Protein AF-0000000067425366 (afdb_homodimer)

InterPro domains:
  IPR015590 Aldehyde dehydrogenase domain [PF00171] (36-498)
  IPR016160 Aldehyde dehydrogenase, cysteine active site [PS00070] (297-308)
  IPR016161 Aldehyde/histidinol dehydrogenase [SSF53720] (34-504)
  IPR016162 Aldehyde dehydrogenase, N-terminal [G3DSA:3.40.605.10] (35-496)
  IPR016163 Aldehyde dehydrogenase, C-terminal [G3DSA:3.40.309.10] (273-471)
  IPR029510 Aldehyde dehydrogenase, glutamic acid active site [PS00687] (269-276)

Organism: Laccaria bicolor (strain S238N-H82 / ATCC MYA-4686) (NCBI:txid486041)

Sequence (1120 aa):
ADPHWESKVLERPHLESHLDDDSILPPLNLPGCRYITSFDPASGLHLDTYLADGEDDIARKIDRATAASMTWKKTTFRQRRRVIRSLMKWLVDNQEVVARVACRDTGKTLIDAALGEILTICSKMEWLLDHGEKALQPETRSTNFMMFYKKSQVHYDPLGVVAAIVSWNYPLHNAWSPILASIFAGNGVVLKCSEQVIWSTGWFVGAIEECLRACGHDPDLVQVVCCYPEQADALTRSPHIKHITFIGSETVGRKIALAATDHLTPVTLELGGKDPAIILPDTDLKKWVSLWFRGVYQNMGQNCIGIERLIVHSKQYDELYEMFTELAEKFREGYVTTVDGGSMISGDRFRGLEKIIRDATEAGAQVVGGKEYKHGHDQLVNGYFFSPTVVGPVDTKMDIANQELFAPVAVLMPYEDVEEAIEIANGTRYGLGASVFGPDQDQCVKVAKQLECGMVSINDFGVFYMNQDLPFGGTKYSGYGRFGGPEGLRSLTNPKAIMVDRWPSLIQTSIPRVMDYPLRSIAYSWQFTSGLIRFVYAHGWRARIRGLISLIQAARTGKAADPHWESKVLERPHLESHLDDDSILPPLNLPGCRYITSFDPASGLHLDTYLADGEDDIARKIDRATAASMTWKKTTFRQRRRVIRSLMKWLVDNQEVVARVACRDTGKTLIDAALGEILTICSKMEWLLDHGEKALQPETRSTNFMMFYKKSQVHYDPLGVVAAIVSWNYPLHNAWSPILASIFAGNGVVLKCSEQVIWSTGWFVGAIEECLRACGHDPDLVQVVCCYPEQADALTRSPHIKHITFIGSETVGRKIALAATDHLTPVTLELGGKDPAIILPDTDLKKWVSLWFRGVYQNMGQNCIGIERLIVHSKQYDELYEMFTELAEKFREGYVTTVDGGSMISGDRFRGLEKIIRDATEAGAQVVGGKEYKHGHDQLVNGYFFSPTVVGPVDTKMDIANQELFAPVAVLMPYEDVEEAIEIANGTRYGLGASVFGPDQDQCVKVAKQLECGMVSINDFGVFYMNQDLPFGGTKYSGYGRFGGPEGLRSLTNPKAIMVDRWPSLIQTSIPRVMDYPLRSIAYSWQFTSGLIRFVYAHGWRARIRGLISLIQAARTGKA

Foldseek 3Di:
DPPPDAADADQADDQQCCVVPVVQDDPDDDPPWDKTWFFFQQFRGTDHIGTADFLVNLVVLLVLLLVQLVVLQPDDLVLLLQLLVVLLVVCVVCVQVLLQLLCTLFFWESVLLVVVASLLLNLLSVCCNVCVCVLQDKDWDDDAPVQPQKTKIWHWGFQREAEEEFESLHLRRRQNLLCSLNSSSRYAYEYEYESSRCRSNVVNLVSSLVSCVVSPGHSSSYHYHYHDPVRCLSPLQDLSHQEYEYAEALVVQVVSVVSNVNNVRYYFFQHAFQAEEEEDPPFDCVVCLVQLLCLQQRQQLLDRQGHLEYEYAPVCQVVSLVVNLVVLVVAAEHGHPDHSTTAGSRQPCQVVQLVLLVQLVVVPKDKDFRHWDADPDNSRRSHHHGRQMEIDDGDQVRVSLADRDSGNYYYYHHDHDLVVSQCSQQVYQWAFEYEYEDPDQVVRVVSVVSHQWQYYYYSHGPCVSSNQQGFHHIDGSSGDFGCGHSRNSSSSTDTDMDMDGNCVVPDDDDDQLCRDPPHPDPVLVCQQVVLVCQLRPNDDNVSNVVSVVSNVVSSVVSVD/DPPPDDADADQADDQVCCVVPVVQDDPDDDPPWDKTWFFFQQFRGTDHIGTADFLVNLVVLLVLLLVQLVVLQPDDLVLLLQLLVVLLVVCVVCVQVLLQLLCRLFFWESVLLVVVASLLLNLLSVCCNVCVCVLQDKDWDDDAPVQPQKTKIWHWGFQREAEEEFESLHLRRRQNLLCSLNSSSSYAYEYEYESSRCRSNVVNLVSSLVSCVVSPGHSSSYHYHYHDPVRCLSPLQDLSHQEYEYAEALVVQVVSVVSNVNNVRYYFFQHAFQAEEEEDPPFDCVVCLVQLLCLQQRQQLLDRQGHLEYEYAPVCQVVSLVVNLVVLVVAAEHGHPDHSTTAGSRQVCQVVQLVLLVQLVVVPKDKDFRHWDADPDNSRRSHHHGRQMEIDDGDQVRVSLADRDSGNYYYYHHDHDLVVSQCSQQVYQWAFEYEYEDPDQVVRVVSVVSHQWQYYYYSHGPCVSSNQQGFHHIDGSSGDFGCGHSRNSSSSTDTDMDMDGNCVVPDDDDDQLCRDPPHPDPVLVCLQVVLVCQLRPNDDNVSNVVSVVSNVVSSVVSVD

Radius of gyration: 31.81 Å; Cα contacts (8 Å, |Δi|>4): 2624; chains: 2; bounding box: 64×100×77 Å

Structure (mmCIF, N/CA/C/O backbone):
data_AF-0000000067425366-model_v1
#
loop_
_entity.id
_entity.type
_entity.pdbx_description
1 polymer 'Predicted protein'
#
loop_
_atom_site.group_PDB
_atom_site.id
_atom_site.type_symbol
_atom_site.label_atom_id
_atom_site.label_alt_id
_atom_site.label_comp_id
_atom_site.label_asym_id
_atom_site.label_entity_id
_atom_site.label_seq_id
_atom_site.pdbx_PDB_ins_code
_atom_site.Cartn_x
_atom_site.Cartn_y
_atom_site.Cartn_z
_atom_site.occupancy
_atom_site.B_iso_or_equiv
_atom_site.auth_seq_id
_atom_site.auth_comp_id
_atom_site.auth_asym_id
_atom_site.auth_atom_id
_atom_site.pdbx_PDB_model_num
ATOM 1 N N . ALA A 1 1 ? -19.797 28.594 19.141 1 72.25 1 ALA A N 1
ATOM 2 C CA . ALA A 1 1 ? -18.547 29.281 18.859 1 72.25 1 ALA A CA 1
ATOM 3 C C . ALA A 1 1 ? -18.719 30.797 18.938 1 72.25 1 ALA A C 1
ATOM 5 O O . ALA A 1 1 ? -17.875 31.562 18.453 1 72.25 1 ALA A O 1
ATOM 6 N N . ASP A 1 2 ? -19.781 31.062 19.438 1 78.62 2 ASP A N 1
ATOM 7 C CA . ASP A 1 2 ? -20 32.469 19.734 1 78.62 2 ASP A CA 1
ATOM 8 C C . ASP A 1 2 ? -18.938 33 20.703 1 78.62 2 ASP A C 1
ATOM 10 O O . ASP A 1 2 ? -18.766 32.469 21.797 1 78.62 2 ASP A O 1
ATOM 14 N N . PRO A 1 3 ? -18.281 34.094 20.312 1 72.44 3 PRO A N 1
ATOM 15 C CA . PRO A 1 3 ? -17.219 34.625 21.172 1 72.44 3 PRO A CA 1
ATOM 16 C C . PRO A 1 3 ? -17.734 35.062 22.531 1 72.44 3 PRO A C 1
ATOM 18 O O . PRO A 1 3 ? -16.953 35.156 23.484 1 72.44 3 PRO A O 1
ATOM 21 N N . HIS A 1 4 ? -19.047 35.25 22.594 1 76.81 4 HIS A N 1
ATOM 22 C CA . HIS A 1 4 ? -19.594 35.75 23.844 1 76.81 4 HIS A CA 1
ATOM 23 C C . HIS A 1 4 ? -20.25 34.625 24.641 1 76.81 4 HIS A C 1
ATOM 25 O O . HIS A 1 4 ? -20.828 34.844 25.703 1 76.81 4 HIS A O 1
ATOM 31 N N . TRP A 1 5 ? -20.047 33.5 24.062 1 82.69 5 TRP A N 1
ATOM 32 C CA . TRP A 1 5 ? -20.578 32.344 24.781 1 82.69 5 TRP A CA 1
ATOM 33 C C . TRP A 1 5 ? -19.875 32.156 26.109 1 82.69 5 TRP A C 1
ATOM 35 O O . TRP A 1 5 ? -18.656 32.312 26.203 1 82.69 5 TRP A O 1
ATOM 45 N N . GLU A 1 6 ? -20.641 32 27.172 1 84.12 6 GLU A N 1
ATOM 46 C CA . GLU A 1 6 ? -20.094 31.797 28.5 1 84.12 6 GLU A CA 1
ATOM 47 C C . GLU A 1 6 ? -20.328 30.359 28.969 1 84.12 6 GLU A C 1
ATOM 49 O O . GLU A 1 6 ? -21.328 29.734 28.609 1 84.12 6 GLU A O 1
ATOM 54 N N . SER A 1 7 ? -19.375 29.938 29.641 1 91.31 7 SER A N 1
ATOM 55 C CA . SER A 1 7 ? -19.422 28.609 30.266 1 91.31 7 SER A CA 1
ATOM 56 C C . SER A 1 7 ? -18.5 28.531 31.469 1 91.31 7 SER A C 1
ATOM 58 O O . SER A 1 7 ? -17.828 29.516 31.812 1 91.31 7 SER A O 1
ATOM 60 N N . LYS A 1 8 ? -18.562 27.438 32.125 1 93.81 8 LYS A N 1
ATOM 61 C CA . LYS A 1 8 ? -17.688 27.25 33.281 1 93.81 8 LYS A CA 1
ATOM 62 C C . LYS A 1 8 ? -16.219 27.219 32.844 1 93.81 8 LYS A C 1
ATOM 64 O O . LYS A 1 8 ? -15.875 26.609 31.844 1 93.81 8 LYS A O 1
ATOM 69 N N . VAL A 1 9 ? -15.414 27.938 33.594 1 94.62 9 VAL A N 1
ATOM 70 C CA . VAL A 1 9 ? -13.977 27.953 33.344 1 94.62 9 VAL A CA 1
ATOM 71 C C . VAL A 1 9 ? -13.297 26.891 34.188 1 94.62 9 VAL A C 1
ATOM 73 O O . VAL A 1 9 ? -13.43 26.891 35.438 1 94.62 9 VAL A O 1
ATOM 76 N N . LEU A 1 10 ? -12.586 26.078 33.562 1 94.88 10 LEU A N 1
ATOM 77 C CA . LEU A 1 10 ? -11.852 25.031 34.281 1 94.88 10 LEU A CA 1
ATOM 78 C C . LEU A 1 10 ? -10.43 25.484 34.594 1 94.88 10 LEU A C 1
ATOM 80 O O . LEU A 1 10 ? -9.742 26.031 33.719 1 94.88 10 LEU A O 1
ATOM 84 N N . GLU A 1 11 ? -9.883 25.344 35.75 1 89 11 GLU A N 1
ATOM 85 C CA . GLU A 1 11 ? -8.555 25.812 36.156 1 89 11 GLU A CA 1
ATOM 86 C C . GLU A 1 11 ? -7.461 24.969 35.5 1 89 11 GLU A C 1
ATOM 88 O O . GLU A 1 11 ? -6.465 25.5 35.031 1 89 11 GLU A O 1
ATOM 93 N N . ARG A 1 12 ? -7.566 23.641 35.469 1 91.06 12 ARG A N 1
ATOM 94 C CA . ARG A 1 12 ? -6.66 22.719 34.812 1 91.06 12 ARG A CA 1
ATOM 95 C C . ARG A 1 12 ? -7.426 21.719 33.938 1 91.06 12 ARG A C 1
ATOM 97 O O . ARG A 1 12 ? -7.484 20.531 34.25 1 91.06 12 ARG A O 1
ATOM 104 N N . PRO A 1 13 ? -7.793 22.375 32.875 1 95.12 13 PRO A N 1
ATOM 105 C CA . PRO A 1 13 ? -8.695 21.531 32.094 1 95.12 13 PRO A CA 1
ATOM 106 C C . PRO A 1 13 ? -7.988 20.312 31.5 1 95.12 13 PRO A C 1
ATOM 108 O O . PRO A 1 13 ? -6.832 20.406 31.094 1 95.12 13 PRO A O 1
ATOM 111 N N . HIS A 1 14 ? -8.617 19.203 31.484 1 95.94 14 HIS A N 1
ATOM 112 C CA . HIS A 1 14 ? -8.172 17.953 30.859 1 95.94 14 HIS A CA 1
ATOM 113 C C . HIS A 1 14 ? -9.359 17.094 30.453 1 95.94 14 HIS A C 1
ATOM 115 O O . HIS A 1 14 ? -10.508 17.406 30.781 1 95.94 14 HIS A O 1
ATOM 121 N N . LEU A 1 15 ? -9.133 16 29.812 1 96.88 15 LEU A N 1
ATOM 122 C CA . LEU A 1 15 ? -10.164 15.18 29.172 1 96.88 15 LEU A CA 1
ATOM 123 C C . LEU A 1 15 ? -11.078 14.562 30.219 1 96.88 15 LEU A C 1
ATOM 125 O O . LEU A 1 15 ? -12.211 14.172 29.906 1 96.88 15 LEU A O 1
ATOM 129 N N . GLU A 1 16 ? -10.57 14.484 31.453 1 96.69 16 GLU A N 1
ATOM 130 C CA . GLU A 1 16 ? -11.344 13.867 32.531 1 96.69 16 GLU A CA 1
ATOM 131 C C . GLU A 1 16 ? -11.719 14.898 33.594 1 96.69 16 GLU A C 1
ATOM 133 O O . GLU A 1 16 ? -11.914 14.547 34.75 1 96.69 16 GLU A O 1
ATOM 138 N N . SER A 1 17 ? -11.805 16.125 33.188 1 96.69 17 SER A N 1
ATOM 139 C CA . SER A 1 17 ? -12.102 17.203 34.156 1 96.69 17 SER A CA 1
ATOM 140 C C . SER A 1 17 ? -13.438 16.969 34.844 1 96.69 17 SER A C 1
ATOM 142 O O . SER A 1 17 ? -13.672 17.484 35.938 1 96.69 17 SER A O 1
ATOM 144 N N . HIS A 1 18 ? -14.336 16.188 34.25 1 95.81 18 HIS A N 1
ATOM 145 C CA . HIS A 1 18 ? -15.625 15.867 34.844 1 95.81 18 HIS A CA 1
ATOM 146 C C . HIS A 1 18 ? -15.453 15.031 36.094 1 95.81 18 HIS A C 1
ATOM 148 O O . HIS A 1 18 ? -16.359 14.953 36.938 1 95.81 18 HIS A O 1
ATOM 154 N N . LEU A 1 19 ? -14.297 14.375 36.281 1 94.19 19 LEU A N 1
ATOM 155 C CA . LEU A 1 19 ? -14.016 13.617 37.469 1 94.19 19 LEU A CA 1
ATOM 156 C C . LEU A 1 19 ? -13.641 14.547 38.625 1 94.19 19 LEU A C 1
ATOM 158 O O . LEU A 1 19 ? -13.812 14.195 39.812 1 94.19 19 LEU A O 1
ATOM 162 N N . ASP A 1 20 ? -13.086 15.727 38.281 1 94.19 20 ASP A N 1
ATOM 163 C CA . ASP A 1 20 ? -12.719 16.734 39.281 1 94.19 20 ASP A CA 1
ATOM 164 C C . ASP A 1 20 ? -13.914 17.594 39.656 1 94.19 20 ASP A C 1
ATOM 166 O O . ASP A 1 20 ? -13.938 18.203 40.75 1 94.19 20 ASP A O 1
ATOM 170 N N . ASP A 1 21 ? -14.805 17.734 38.719 1 93.75 21 ASP A N 1
ATOM 171 C CA . ASP A 1 21 ? -15.977 18.594 38.906 1 93.75 21 ASP A CA 1
ATOM 172 C C . ASP A 1 21 ? -17.219 17.922 38.312 1 93.75 21 ASP A C 1
ATOM 174 O O . ASP A 1 21 ? -17.5 18.047 37.125 1 93.75 21 ASP A O 1
ATOM 178 N N . ASP A 1 22 ? -18.062 17.453 39.062 1 91.56 22 ASP A N 1
ATOM 179 C CA . ASP A 1 22 ? -19.219 16.688 38.656 1 91.56 22 ASP A CA 1
ATOM 180 C C . ASP A 1 22 ? -20.281 17.578 38 1 91.56 22 ASP A C 1
ATOM 182 O O . ASP A 1 22 ? -21.188 17.094 37.344 1 91.56 22 ASP A O 1
ATOM 186 N N . SER A 1 23 ? -20.125 18.812 38.219 1 92.75 23 SER A N 1
ATOM 187 C CA . SER A 1 23 ? -21.141 19.734 37.719 1 92.75 23 SER A CA 1
ATOM 188 C C . SER A 1 23 ? -21.109 19.812 36.188 1 92.75 23 SER A C 1
ATOM 190 O O . SER A 1 23 ? -22.047 20.297 35.562 1 92.75 23 SER A O 1
ATOM 192 N N . ILE A 1 24 ? -20.062 19.281 35.562 1 94.56 24 ILE A N 1
ATOM 193 C CA . ILE A 1 24 ? -19.969 19.391 34.125 1 94.56 24 ILE A CA 1
ATOM 194 C C . ILE A 1 24 ? -20.344 18.047 33.469 1 94.56 24 ILE A C 1
ATOM 196 O O . ILE A 1 24 ? -20.234 17.875 32.25 1 94.56 24 ILE A O 1
ATOM 200 N N . LEU A 1 25 ? -20.719 17.109 34.281 1 93.62 25 LEU A N 1
ATOM 201 C CA . LEU A 1 25 ? -21.281 15.875 33.75 1 93.62 25 LEU A CA 1
ATOM 202 C C . LEU A 1 25 ? -22.688 16.109 33.188 1 93.62 25 LEU A C 1
ATOM 204 O O . LEU A 1 25 ? -23.422 16.969 33.688 1 93.62 25 LEU A O 1
ATOM 208 N N . PRO A 1 26 ? -22.984 15.32 32.188 1 90.62 26 PRO A N 1
ATOM 209 C CA . PRO A 1 26 ? -24.375 15.438 31.75 1 90.62 26 PRO A CA 1
ATOM 210 C C . PRO A 1 26 ? -25.375 15.039 32.844 1 90.62 26 PRO A C 1
ATOM 212 O O . PRO A 1 26 ? -25.062 14.195 33.688 1 90.62 26 PRO A O 1
ATOM 215 N N . PRO A 1 27 ? -26.562 15.711 32.781 1 84.69 27 PRO A N 1
ATOM 216 C CA . PRO A 1 27 ? -27.547 15.414 33.812 1 84.69 27 PRO A CA 1
ATOM 217 C C . PRO A 1 27 ? -27.906 13.93 33.906 1 84.69 27 PRO A C 1
ATOM 219 O O . PRO A 1 27 ? -28.047 13.375 35 1 84.69 27 PRO A O 1
ATOM 222 N N . LEU A 1 28 ? -28.031 13.312 32.781 1 83.69 28 LEU A N 1
ATOM 223 C CA . LEU A 1 28 ? -28.281 11.875 32.719 1 83.69 28 LEU A CA 1
ATOM 224 C C . LEU A 1 28 ? -27 11.117 32.438 1 83.69 28 LEU A C 1
ATOM 226 O O . LEU A 1 28 ? -26.578 11.008 31.281 1 83.69 28 LEU A O 1
ATOM 230 N N . ASN A 1 29 ? -26.234 10.898 33.438 1 82.75 29 ASN A N 1
ATOM 231 C CA . ASN A 1 29 ? -25 10.148 33.25 1 82.75 29 ASN A CA 1
ATOM 232 C C . ASN A 1 29 ? -25.156 8.695 33.688 1 82.75 29 ASN A C 1
ATOM 234 O O . ASN A 1 29 ? -25.938 8.391 34.594 1 82.75 29 ASN A O 1
ATOM 238 N N . LEU A 1 30 ? -24.594 7.797 32.906 1 83.12 30 LEU A N 1
ATOM 239 C CA . LEU A 1 30 ? -24.703 6.355 33.094 1 83.12 30 LEU A CA 1
ATOM 240 C C . LEU A 1 30 ? -23.562 5.836 33.969 1 83.12 30 LEU A C 1
ATOM 242 O O . LEU A 1 30 ? -22.391 6.07 33.688 1 83.12 30 LEU A O 1
ATOM 246 N N . PRO A 1 31 ? -24.016 5.09 34.969 1 80.62 31 PRO A N 1
ATOM 247 C CA . PRO A 1 31 ? -22.969 4.527 35.844 1 80.62 31 PRO A CA 1
ATOM 248 C C . PRO A 1 31 ? -22.062 3.549 35.094 1 80.62 31 PRO A C 1
ATOM 250 O O . PRO A 1 31 ? -22.531 2.777 34.25 1 80.62 31 PRO A O 1
ATOM 253 N N . GLY A 1 32 ? -20.812 3.693 35.344 1 83.19 32 GLY A N 1
ATOM 254 C CA . GLY A 1 32 ? -19.875 2.736 34.781 1 83.19 32 GLY A CA 1
ATOM 255 C C . GLY A 1 32 ? -19.375 3.139 33.406 1 83.19 32 GLY A C 1
ATOM 256 O O . GLY A 1 32 ? -18.453 2.529 32.875 1 83.19 32 GLY A O 1
ATOM 257 N N . CYS A 1 33 ? -20.016 4.25 32.875 1 89.5 33 CYS A N 1
ATOM 258 C CA . CYS A 1 33 ? -19.594 4.699 31.562 1 89.5 33 CYS A CA 1
ATOM 259 C C . CYS A 1 33 ? -18.5 5.75 31.656 1 89.5 33 CYS A C 1
ATOM 261 O O . CYS A 1 33 ? -18.391 6.449 32.688 1 89.5 33 CYS A O 1
ATOM 263 N N . ARG A 1 34 ? -17.688 5.742 30.641 1 94.19 34 ARG A N 1
ATOM 264 C CA . ARG A 1 34 ? -16.641 6.75 30.594 1 94.19 34 ARG A CA 1
ATOM 265 C C . ARG A 1 34 ? -17.062 7.953 29.766 1 94.19 34 ARG A C 1
ATOM 267 O O . ARG A 1 34 ? -17.812 7.812 28.797 1 94.19 34 ARG A O 1
ATOM 274 N N . TYR A 1 35 ? -16.578 9.133 30.188 1 96.69 35 TYR A N 1
ATOM 275 C CA . TYR A 1 35 ? -16.906 10.383 29.516 1 96.69 35 TYR A CA 1
ATOM 276 C C . TYR A 1 35 ? -15.648 11.125 29.094 1 96.69 35 TYR A C 1
ATOM 278 O O . TYR A 1 35 ? -14.562 10.844 29.594 1 96.69 35 TYR A O 1
ATOM 286 N N . ILE A 1 36 ? -15.828 12.016 28.125 1 97.31 36 ILE A N 1
ATOM 287 C CA . ILE A 1 36 ? -14.75 12.867 27.625 1 97.31 36 ILE A CA 1
ATOM 288 C C . ILE A 1 36 ? -15.148 14.336 27.75 1 97.31 36 ILE A C 1
ATOM 290 O O . ILE A 1 36 ? -16.141 14.766 27.172 1 97.31 36 ILE A O 1
ATOM 294 N N . THR A 1 37 ? -14.359 15.07 28.5 1 97.75 37 THR A N 1
ATOM 295 C CA . THR A 1 37 ? -14.609 16.5 28.672 1 97.75 37 THR A CA 1
ATOM 296 C C . THR A 1 37 ? -13.93 17.297 27.562 1 97.75 37 THR A C 1
ATOM 298 O O . THR A 1 37 ? -12.719 17.203 27.375 1 97.75 37 THR A O 1
ATOM 301 N N . SER A 1 38 ? -14.773 18.047 26.844 1 97.81 38 SER A N 1
ATOM 302 C CA . SER A 1 38 ? -14.25 18.969 25.844 1 97.81 38 SER A CA 1
ATOM 303 C C . SER A 1 38 ? -14.117 20.375 26.422 1 97.81 38 SER A C 1
ATOM 305 O O . SER A 1 38 ? -14.992 20.844 27.156 1 97.81 38 SER A O 1
ATOM 307 N N . PHE A 1 39 ? -13.047 21 26.109 1 96.62 39 PHE A N 1
ATOM 308 C CA . PHE A 1 39 ? -12.766 22.328 26.641 1 96.62 39 PHE A CA 1
ATOM 309 C C . PHE A 1 39 ? -11.977 23.156 25.625 1 96.62 39 PHE A C 1
ATOM 311 O O . PHE A 1 39 ? -11.422 22.625 24.672 1 96.62 39 PHE A O 1
ATOM 318 N N . ASP A 1 40 ? -12.016 24.453 25.766 1 95.69 40 ASP A N 1
ATOM 319 C CA . ASP A 1 40 ? -11.188 25.375 25.016 1 95.69 40 ASP A CA 1
ATOM 320 C C . ASP A 1 40 ? -9.789 25.484 25.625 1 95.69 40 ASP A C 1
ATOM 322 O O . ASP A 1 40 ? -9.617 26.016 26.719 1 95.69 40 ASP A O 1
ATOM 326 N N . PRO A 1 41 ? -8.742 25.062 24.906 1 95.75 41 PRO A N 1
ATOM 327 C CA . PRO A 1 41 ? -7.406 25.016 25.5 1 95.75 41 PRO A CA 1
ATOM 328 C C . PRO A 1 41 ? -6.789 26.406 25.688 1 95.75 41 PRO A C 1
ATOM 330 O O . PRO A 1 41 ? -5.766 26.547 26.359 1 95.75 41 PRO A O 1
ATOM 333 N N . ALA A 1 42 ? -7.332 27.391 25.062 1 93.25 42 ALA A N 1
ATOM 334 C CA . ALA A 1 42 ? -6.805 28.75 25.188 1 93.25 42 ALA A CA 1
ATOM 335 C C . ALA A 1 42 ? -7.379 29.453 26.406 1 93.25 42 ALA A C 1
ATOM 337 O O . ALA A 1 42 ? -6.738 30.344 26.984 1 93.25 42 ALA A O 1
ATOM 338 N N . SER A 1 43 ? -8.578 29.016 26.875 1 91.88 43 SER A N 1
ATOM 339 C CA . SER A 1 43 ? -9.258 29.781 27.922 1 91.88 43 SER A CA 1
ATOM 340 C C . SER A 1 43 ? -9.633 28.891 29.094 1 91.88 43 SER A C 1
ATOM 342 O O . SER A 1 43 ? -9.906 29.375 30.188 1 91.88 43 SER A O 1
ATOM 344 N N . GLY A 1 44 ? -9.742 27.594 28.844 1 93.25 44 GLY A N 1
ATOM 345 C CA . GLY A 1 44 ? -10.195 26.672 29.875 1 93.25 44 GLY A CA 1
ATOM 346 C C . GLY A 1 44 ? -11.703 26.562 29.953 1 93.25 44 GLY A C 1
ATOM 347 O O . GLY A 1 44 ? -12.234 25.859 30.812 1 93.25 44 GLY A O 1
ATOM 348 N N . LEU A 1 45 ? -12.398 27.172 29.047 1 94.38 45 LEU A N 1
ATOM 349 C CA . LEU A 1 45 ? -13.852 27.125 29.016 1 94.38 45 LEU A CA 1
ATOM 350 C C . LEU A 1 45 ? -14.336 25.703 28.734 1 94.38 45 LEU A C 1
ATOM 352 O O . LEU A 1 45 ? -13.883 25.062 27.797 1 94.38 45 LEU A O 1
ATOM 356 N N . HIS A 1 46 ? -15.266 25.25 29.594 1 96.5 46 HIS A N 1
ATOM 357 C CA . HIS A 1 46 ? -15.922 23.984 29.328 1 96.5 46 HIS A CA 1
ATOM 358 C C . HIS A 1 46 ? -16.828 24.062 28.109 1 96.5 46 HIS A C 1
ATOM 360 O O . HIS A 1 46 ? -17.641 24.984 28 1 96.5 46 HIS A O 1
ATOM 366 N N . LEU A 1 47 ? -16.703 23.203 27.188 1 96.56 47 LEU A N 1
ATOM 367 C CA . LEU A 1 47 ? -17.547 23.188 26 1 96.56 47 LEU A CA 1
ATOM 368 C C . LEU A 1 47 ? -18.688 22.188 26.156 1 96.56 47 LEU A C 1
ATOM 370 O O . LEU A 1 47 ? -19.859 22.562 26.047 1 96.56 47 LEU A O 1
ATOM 374 N N . ASP A 1 48 ? -18.266 20.906 26.375 1 96.38 48 ASP A N 1
ATOM 375 C CA . ASP A 1 48 ? -19.25 19.844 26.594 1 96.38 48 ASP A CA 1
ATOM 376 C C . ASP A 1 48 ? -18.594 18.594 27.156 1 96.38 48 ASP A C 1
ATOM 378 O O . ASP A 1 48 ? -17.359 18.531 27.266 1 96.38 48 ASP A O 1
ATOM 382 N N . THR A 1 49 ? -19.359 17.734 27.688 1 97.06 49 THR A N 1
ATOM 383 C CA . THR A 1 49 ? -18.906 16.422 28.141 1 97.06 49 THR A CA 1
ATOM 384 C C . THR A 1 49 ? -19.672 15.312 27.422 1 97.06 49 THR A C 1
ATOM 386 O O . THR A 1 49 ? -20.906 15.258 27.484 1 97.06 49 THR A O 1
ATOM 389 N N . TYR A 1 50 ? -18.953 14.453 26.75 1 96.38 50 TYR A N 1
ATOM 390 C CA . TYR A 1 50 ? -19.547 13.453 25.875 1 96.38 50 TYR A CA 1
ATOM 391 C C . TYR A 1 50 ? -19.391 12.055 26.453 1 96.38 50 TYR A C 1
ATOM 393 O O . TYR A 1 50 ? -18.375 11.734 27.062 1 96.38 50 TYR A O 1
ATOM 401 N N . LEU A 1 51 ? -20.453 11.258 26.281 1 96 51 LEU A N 1
ATOM 402 C CA . LEU A 1 51 ? -20.312 9.836 26.562 1 96 51 LEU A CA 1
ATOM 403 C C . LEU A 1 51 ? -19.312 9.195 25.594 1 96 51 LEU A C 1
ATOM 405 O O . LEU A 1 51 ? -19.422 9.352 24.375 1 96 51 LEU A O 1
ATOM 409 N N . ALA A 1 52 ? -18.25 8.539 26.141 1 97.44 52 ALA A N 1
ATOM 410 C CA . ALA A 1 52 ? -17.281 7.84 25.297 1 97.44 52 ALA A CA 1
ATOM 411 C C . ALA A 1 52 ? -17.875 6.57 24.703 1 97.44 52 ALA A C 1
ATOM 413 O O . ALA A 1 52 ? -18.641 5.863 25.375 1 97.44 52 ALA A O 1
ATOM 414 N N . ASP A 1 53 ? -17.547 6.25 23.469 1 97.62 53 ASP A N 1
ATOM 415 C CA . ASP A 1 53 ? -18.016 5.031 22.828 1 97.62 53 ASP A CA 1
ATOM 416 C C . ASP A 1 53 ? -17.375 3.791 23.438 1 97.62 53 ASP A C 1
ATOM 418 O O . ASP A 1 53 ? -16.156 3.744 23.609 1 97.62 53 ASP A O 1
ATOM 422 N N . GLY A 1 54 ? -18.234 2.83 23.797 1 96.75 54 GLY A N 1
ATOM 423 C CA . GLY A 1 54 ? -17.719 1.51 24.141 1 96.75 54 GLY A CA 1
ATOM 424 C C . GLY A 1 54 ? -17.609 0.589 22.938 1 96.75 54 GLY A C 1
ATOM 425 O O . GLY A 1 54 ? -17.859 1.001 21.812 1 96.75 54 GLY A O 1
ATOM 426 N N . GLU A 1 55 ? -17.188 -0.629 23.156 1 97.19 55 GLU A N 1
ATOM 427 C CA . GLU A 1 55 ? -16.984 -1.596 22.094 1 97.19 55 GLU A CA 1
ATOM 428 C C . GLU A 1 55 ? -18.281 -1.874 21.344 1 97.19 55 GLU A C 1
ATOM 430 O O . GLU A 1 55 ? -18.297 -1.968 20.109 1 97.19 55 GLU A O 1
ATOM 435 N N . ASP A 1 56 ? -19.344 -1.994 22.078 1 97.12 56 ASP A N 1
ATOM 436 C CA . ASP A 1 56 ? -20.625 -2.281 21.453 1 97.12 56 ASP A CA 1
ATOM 437 C C . ASP A 1 56 ? -21.109 -1.106 20.609 1 97.12 56 ASP A C 1
ATOM 439 O O . ASP A 1 56 ? -21.719 -1.303 19.547 1 97.12 56 ASP A O 1
ATOM 443 N N . ASP A 1 57 ? -20.875 0.124 21.141 1 97.69 57 ASP A N 1
ATOM 444 C CA . ASP A 1 57 ? -21.234 1.314 20.375 1 97.69 57 ASP A CA 1
ATOM 445 C C . ASP A 1 57 ? -20.484 1.355 19.047 1 97.69 57 ASP A C 1
ATOM 447 O O . ASP A 1 57 ? -21.078 1.645 18 1 97.69 57 ASP A O 1
ATOM 451 N N . ILE A 1 58 ? -19.266 1.061 19.125 1 98.62 58 ILE A N 1
ATOM 452 C CA . ILE A 1 58 ? -18.406 1.079 17.938 1 98.62 58 ILE A CA 1
ATOM 453 C C . ILE A 1 58 ? -18.891 0.037 16.938 1 98.62 58 ILE A C 1
ATOM 455 O O . ILE A 1 58 ? -19.016 0.325 15.734 1 98.62 58 ILE A O 1
ATOM 459 N N . ALA A 1 59 ? -19.203 -1.135 17.391 1 98.62 59 ALA A N 1
ATOM 460 C CA . ALA A 1 59 ? -19.719 -2.197 16.516 1 98.62 59 ALA A CA 1
ATOM 461 C C . ALA A 1 59 ? -21 -1.771 15.828 1 98.62 59 ALA A C 1
ATOM 463 O O . ALA A 1 59 ? -21.188 -2.033 14.641 1 98.62 59 ALA A O 1
ATOM 464 N N . ARG A 1 60 ? -21.891 -1.144 16.578 1 98.69 60 ARG A N 1
ATOM 465 C CA . ARG A 1 60 ? -23.156 -0.688 16.016 1 98.69 60 ARG A CA 1
ATOM 466 C C . ARG A 1 60 ? -22.922 0.366 14.93 1 98.69 60 ARG A C 1
ATOM 468 O O . ARG A 1 60 ? -23.625 0.382 13.914 1 98.69 60 ARG A O 1
ATOM 475 N N . LYS A 1 61 ? -22.016 1.226 15.195 1 98.81 61 LYS A N 1
ATOM 476 C CA . LYS A 1 61 ? -21.688 2.266 14.219 1 98.81 61 LYS A CA 1
ATOM 477 C C . LYS A 1 61 ? -21.094 1.667 12.945 1 98.81 61 LYS A C 1
ATOM 479 O O . LYS A 1 61 ? -21.422 2.107 11.844 1 98.81 61 LYS A O 1
ATOM 484 N N . ILE A 1 62 ? -20.25 0.649 13.055 1 98.88 62 ILE A N 1
ATOM 485 C CA . ILE A 1 62 ? -19.719 -0.061 11.898 1 98.88 62 ILE A CA 1
ATOM 486 C C . ILE A 1 62 ? -20.859 -0.702 11.109 1 98.88 62 ILE A C 1
ATOM 488 O O . ILE A 1 62 ? -20.891 -0.606 9.883 1 98.88 62 ILE A O 1
ATOM 492 N N . ASP A 1 63 ? -21.812 -1.299 11.82 1 98.75 63 ASP A N 1
ATOM 493 C CA . ASP A 1 63 ? -22.953 -1.955 11.18 1 98.75 63 ASP A CA 1
ATOM 494 C C . ASP A 1 63 ? -23.781 -0.956 10.383 1 98.75 63 ASP A C 1
ATOM 496 O O . ASP A 1 63 ? -24.219 -1.255 9.266 1 98.75 63 ASP A O 1
ATOM 500 N N . ARG A 1 64 ? -24 0.173 10.984 1 98.81 64 ARG A N 1
ATOM 501 C CA . ARG A 1 64 ? -24.797 1.206 10.32 1 98.81 64 ARG A CA 1
ATOM 502 C C . ARG A 1 64 ? -24.109 1.681 9.039 1 98.81 64 ARG A C 1
ATOM 504 O O . ARG A 1 64 ? -24.75 1.818 8 1 98.81 64 ARG A O 1
ATOM 511 N N . ALA A 1 65 ? -22.812 1.939 9.102 1 98.88 65 ALA A N 1
ATOM 512 C CA . ALA A 1 65 ? -22.062 2.35 7.926 1 98.88 65 ALA A CA 1
ATOM 513 C C . ALA A 1 65 ? -22.078 1.262 6.855 1 98.88 65 ALA A C 1
ATOM 515 O O . ALA A 1 65 ? -22.172 1.559 5.664 1 98.88 65 ALA A O 1
ATOM 516 N N . THR A 1 66 ? -21.969 0.002 7.262 1 98.62 66 THR A N 1
ATOM 517 C CA . THR A 1 66 ? -21.984 -1.133 6.348 1 98.62 66 THR A CA 1
ATOM 518 C C . THR A 1 66 ? -23.312 -1.203 5.59 1 98.62 66 THR A C 1
ATOM 520 O O . THR A 1 66 ? -23.328 -1.345 4.363 1 98.62 66 THR A O 1
ATOM 523 N N . ALA A 1 67 ? -24.375 -1.076 6.348 1 98.5 67 ALA A N 1
ATOM 524 C CA . ALA A 1 67 ? -25.703 -1.124 5.734 1 98.5 67 ALA A CA 1
ATOM 525 C C . ALA A 1 67 ? -25.875 0.005 4.723 1 98.5 67 ALA A C 1
ATOM 527 O O . ALA A 1 67 ? -26.359 -0.219 3.611 1 98.5 67 ALA A O 1
ATOM 528 N N . ALA A 1 68 ? -25.469 1.176 5.059 1 98.75 68 ALA A N 1
ATOM 529 C CA . ALA A 1 68 ? -25.594 2.34 4.188 1 98.75 68 ALA A CA 1
ATOM 530 C C . ALA A 1 68 ? -24.719 2.203 2.949 1 98.75 68 ALA A C 1
ATOM 532 O O . ALA A 1 68 ? -25.078 2.668 1.866 1 98.75 68 ALA A O 1
ATOM 533 N N . SER A 1 69 ? -23.594 1.574 3.1 1 98.5 69 SER A N 1
ATOM 534 C CA . SER A 1 69 ? -22.641 1.449 2.004 1 98.5 69 SER A CA 1
ATOM 535 C C . SER A 1 69 ? -23.172 0.551 0.897 1 98.5 69 SER A C 1
ATOM 537 O O . SER A 1 69 ? -22.781 0.688 -0.265 1 98.5 69 SER A O 1
ATOM 539 N N . MET A 1 70 ? -24.094 -0.346 1.205 1 97 70 MET A N 1
ATOM 540 C CA . MET A 1 70 ? -24.641 -1.279 0.233 1 97 70 MET A CA 1
ATOM 541 C C . MET A 1 70 ? -25.422 -0.536 -0.853 1 97 70 MET A C 1
ATOM 543 O O . MET A 1 70 ? -25.406 -0.938 -2.018 1 97 70 MET A O 1
ATOM 547 N N . THR A 1 71 ? -26.047 0.517 -0.449 1 97.31 71 THR A N 1
ATOM 548 C CA . THR A 1 71 ? -26.766 1.329 -1.421 1 97.31 71 THR A CA 1
ATOM 549 C C . THR A 1 71 ? -25.844 2.355 -2.064 1 97.31 71 THR A C 1
ATOM 551 O O . THR A 1 71 ? -25.938 2.625 -3.264 1 97.31 71 THR A O 1
ATOM 554 N N . TRP A 1 72 ? -24.984 2.904 -1.307 1 98.62 72 TRP A N 1
ATOM 555 C CA . TRP A 1 72 ? -24.094 3.967 -1.768 1 98.62 72 TRP A CA 1
ATOM 556 C C . TRP A 1 72 ? -23.188 3.471 -2.887 1 98.62 72 TRP A C 1
ATOM 558 O O . TRP A 1 72 ? -22.906 4.207 -3.836 1 98.62 72 TRP A O 1
ATOM 568 N N . LYS A 1 73 ? -22.719 2.242 -2.773 1 97.56 73 LYS A N 1
ATOM 569 C CA . LYS A 1 73 ? -21.781 1.703 -3.748 1 97.56 73 LYS A CA 1
ATOM 570 C C . LYS A 1 73 ? -22.406 1.655 -5.141 1 97.56 73 LYS A C 1
ATOM 572 O O . LYS A 1 73 ? -21.688 1.581 -6.141 1 97.56 73 LYS A O 1
ATOM 577 N N . LYS A 1 74 ? -23.672 1.729 -5.238 1 96.56 74 LYS A N 1
ATOM 578 C CA . LYS A 1 74 ? -24.391 1.639 -6.512 1 96.56 74 LYS A CA 1
ATOM 579 C C . LYS A 1 74 ? -24.625 3.023 -7.109 1 96.56 74 LYS A C 1
ATOM 581 O O . LYS A 1 74 ? -25.141 3.145 -8.219 1 96.56 74 LYS A O 1
ATOM 586 N N . THR A 1 75 ? -24.219 4.086 -6.445 1 98.31 75 THR A N 1
ATOM 587 C CA . THR A 1 75 ? -24.438 5.445 -6.93 1 98.31 75 THR A CA 1
ATOM 588 C C . THR A 1 75 ? -23.516 5.746 -8.109 1 98.31 75 THR A C 1
ATOM 590 O O . THR A 1 75 ? -22.484 5.094 -8.281 1 98.31 75 THR A O 1
ATOM 593 N N . THR A 1 76 ? -23.891 6.75 -8.906 1 98.19 76 THR A N 1
ATOM 594 C CA . THR A 1 76 ? -23.062 7.238 -10.016 1 98.19 76 THR A CA 1
ATOM 595 C C . THR A 1 76 ? -22.094 8.312 -9.531 1 98.19 76 THR A C 1
ATOM 597 O O . THR A 1 76 ? -22.297 8.898 -8.461 1 98.19 76 THR A O 1
ATOM 600 N N . PHE A 1 77 ? -21.109 8.594 -10.336 1 98.44 77 PHE A N 1
ATOM 601 C CA . PHE A 1 77 ? -20.188 9.68 -10.016 1 98.44 77 PHE A CA 1
ATOM 602 C C . PHE A 1 77 ? -20.906 11.023 -10.023 1 98.44 77 PHE A C 1
ATOM 604 O O . PHE A 1 77 ? -20.547 11.93 -9.281 1 98.44 77 PHE A O 1
ATOM 611 N N . ARG A 1 78 ? -21.953 11.133 -10.82 1 98.5 78 ARG A N 1
ATOM 612 C CA . ARG A 1 78 ? -22.75 12.352 -10.812 1 98.5 78 ARG A CA 1
ATOM 613 C C . ARG A 1 78 ? -23.375 12.594 -9.445 1 98.5 78 ARG A C 1
ATOM 615 O O . ARG A 1 78 ? -23.344 13.719 -8.938 1 98.5 78 ARG A O 1
ATOM 622 N N . GLN A 1 79 ? -23.922 11.555 -8.852 1 98.75 79 GLN A N 1
ATOM 623 C CA . GLN A 1 79 ? -24.516 11.648 -7.523 1 98.75 79 GLN A CA 1
ATOM 624 C C . GLN A 1 79 ? -23.469 11.969 -6.465 1 98.75 79 GLN A C 1
ATOM 626 O O . GLN A 1 79 ? -23.703 12.773 -5.57 1 98.75 79 GLN A O 1
ATOM 631 N N . ARG A 1 80 ? -22.328 11.359 -6.562 1 98.81 80 ARG A N 1
ATOM 632 C CA . ARG A 1 80 ? -21.266 11.594 -5.594 1 98.81 80 ARG A CA 1
ATOM 633 C C . ARG A 1 80 ? -20.703 13.016 -5.719 1 98.81 80 ARG A C 1
ATOM 635 O O . ARG A 1 80 ? -20.438 13.672 -4.715 1 98.81 80 ARG A O 1
ATOM 642 N N . ARG A 1 81 ? -20.578 13.5 -6.969 1 98.69 81 ARG A N 1
ATOM 643 C CA . ARG A 1 81 ? -20.125 14.867 -7.199 1 98.69 81 ARG A CA 1
ATOM 644 C C . ARG A 1 81 ? -21.109 15.875 -6.633 1 98.69 81 ARG A C 1
ATOM 646 O O . ARG A 1 81 ? -20.719 16.938 -6.152 1 98.69 81 ARG A O 1
ATOM 653 N N . ARG A 1 82 ? -22.406 15.57 -6.699 1 98.75 82 ARG A N 1
ATOM 654 C CA . ARG A 1 82 ? -23.406 16.469 -6.137 1 98.75 82 ARG A CA 1
ATOM 655 C C . ARG A 1 82 ? -23.203 16.656 -4.641 1 98.75 82 ARG A C 1
ATOM 657 O O . ARG A 1 82 ? -23.312 17.766 -4.129 1 98.75 82 ARG A O 1
ATOM 664 N N . VAL A 1 83 ? -22.875 15.57 -3.953 1 98.88 83 VAL A N 1
ATOM 665 C CA . VAL A 1 83 ? -22.609 15.648 -2.521 1 98.88 83 VAL A CA 1
ATOM 666 C C . VAL A 1 83 ? -21.391 16.531 -2.275 1 98.88 83 VAL A C 1
ATOM 668 O O . VAL A 1 83 ? -21.438 17.453 -1.444 1 98.88 83 VAL A O 1
ATOM 671 N N . ILE A 1 84 ? -20.328 16.344 -3.033 1 98.81 84 ILE A N 1
ATOM 672 C CA . ILE A 1 84 ? -19.078 17.078 -2.846 1 98.81 84 ILE A CA 1
ATOM 673 C C . ILE A 1 84 ? -19.297 18.562 -3.162 1 98.81 84 ILE A C 1
ATOM 675 O O . ILE A 1 84 ? -18.844 19.438 -2.422 1 98.81 84 ILE A O 1
ATOM 679 N N . ARG A 1 85 ? -19.984 18.875 -4.195 1 98.38 85 ARG A N 1
ATOM 680 C CA . ARG A 1 85 ? -20.266 20.25 -4.59 1 98.38 85 ARG A CA 1
ATOM 681 C C . ARG A 1 85 ? -21.109 20.969 -3.531 1 98.38 85 ARG A C 1
ATOM 683 O O . ARG A 1 85 ? -20.859 22.141 -3.234 1 98.38 85 ARG A O 1
ATOM 690 N N . SER A 1 86 ? -22.062 20.25 -3.043 1 98.75 86 SER A N 1
ATOM 691 C CA . SER A 1 86 ? -22.922 20.828 -2.012 1 98.75 86 SER A CA 1
ATOM 692 C C . SER A 1 86 ? -22.125 21.125 -0.743 1 98.75 86 SER A C 1
ATOM 694 O O . SER A 1 86 ? -22.328 22.172 -0.121 1 98.75 86 SER A O 1
ATOM 696 N N . LEU A 1 87 ? -21.281 20.234 -0.407 1 98.81 87 LEU A N 1
ATOM 697 C CA . LEU A 1 87 ? -20.453 20.438 0.775 1 98.81 87 LEU A CA 1
ATOM 698 C C . LEU A 1 87 ? -19.5 21.609 0.568 1 98.81 87 LEU A C 1
ATOM 700 O O . LEU A 1 87 ? -19.25 22.375 1.496 1 98.81 87 LEU A O 1
ATOM 704 N N . MET A 1 88 ? -18.922 21.719 -0.638 1 98.5 88 MET A N 1
ATOM 705 C CA . MET A 1 88 ? -18.016 22.812 -0.936 1 98.5 88 MET A CA 1
ATOM 706 C C . MET A 1 88 ? -18.734 24.156 -0.82 1 98.5 88 MET A C 1
ATOM 708 O O . MET A 1 88 ? -18.203 25.094 -0.215 1 98.5 88 MET A O 1
ATOM 712 N N . LYS A 1 89 ? -19.906 24.25 -1.356 1 98.25 89 LYS A N 1
ATOM 713 C CA . LYS A 1 89 ? -20.703 25.469 -1.248 1 98.25 89 LYS A CA 1
ATOM 714 C C . LYS A 1 89 ? -21 25.812 0.211 1 98.25 89 LYS A C 1
ATOM 716 O O . LYS A 1 89 ? -20.828 26.953 0.632 1 98.25 89 LYS A O 1
ATOM 721 N N . TRP A 1 90 ? -21.391 24.812 0.917 1 98.44 90 TRP A N 1
ATOM 722 C CA . TRP A 1 90 ? -21.703 25.016 2.326 1 98.44 90 TRP A CA 1
ATOM 723 C C . TRP A 1 90 ? -20.484 25.516 3.092 1 98.44 90 TRP A C 1
ATOM 725 O O . TRP A 1 90 ? -20.594 26.453 3.887 1 98.44 90 TRP A O 1
ATOM 735 N N . LEU A 1 91 ? -19.391 24.875 2.873 1 98.56 91 LEU A N 1
ATOM 736 C CA . LEU A 1 91 ? -18.172 25.219 3.596 1 98.56 91 LEU A CA 1
ATOM 737 C C . LEU A 1 91 ? -17.75 26.641 3.299 1 98.56 91 LEU A C 1
ATOM 739 O O . LEU A 1 91 ? -17.422 27.406 4.215 1 98.56 91 LEU A O 1
ATOM 743 N N . VAL A 1 92 ? -17.75 27.031 2.047 1 98.12 92 VAL A N 1
ATOM 744 C CA . VAL A 1 92 ? -17.328 28.375 1.644 1 98.12 92 VAL A CA 1
ATOM 745 C C . VAL A 1 92 ? -18.297 29.406 2.201 1 98.12 92 VAL A C 1
ATOM 747 O O . VAL A 1 92 ? -17.891 30.438 2.723 1 98.12 92 VAL A O 1
ATOM 750 N N . ASP A 1 93 ? -19.578 29.094 2.184 1 97.38 93 ASP A N 1
ATOM 751 C CA . ASP A 1 93 ? -20.609 30.016 2.658 1 97.38 93 ASP A CA 1
ATOM 752 C C . ASP A 1 93 ? -20.547 30.172 4.176 1 97.38 93 ASP A C 1
ATOM 754 O O . ASP A 1 93 ? -20.922 31.219 4.711 1 97.38 93 ASP A O 1
ATOM 758 N N . ASN A 1 94 ? -20.078 29.188 4.863 1 97.56 94 ASN A N 1
ATOM 759 C CA . ASN A 1 94 ? -20.078 29.188 6.324 1 97.56 94 ASN A CA 1
ATOM 760 C C . ASN A 1 94 ? -18.672 29.203 6.887 1 97.56 94 ASN A C 1
ATOM 762 O O . ASN A 1 94 ? -18.438 28.781 8.023 1 97.56 94 ASN A O 1
ATOM 766 N N . GLN A 1 95 ? -17.688 29.656 6.16 1 97.12 95 GLN A N 1
ATOM 767 C CA . GLN A 1 95 ? -16.266 29.484 6.496 1 97.12 95 GLN A CA 1
ATOM 768 C C . GLN A 1 95 ? -15.938 30.172 7.816 1 97.12 95 GLN A C 1
ATOM 770 O O . GLN A 1 95 ? -15.102 29.688 8.578 1 97.12 95 GLN A O 1
ATOM 775 N N . GLU A 1 96 ? -16.578 31.25 8.188 1 95 96 GLU A N 1
ATOM 776 C CA . GLU A 1 96 ? -16.266 31.938 9.438 1 95 96 GLU A CA 1
ATOM 777 C C . GLU A 1 96 ? -16.688 31.125 10.648 1 95 96 GLU A C 1
ATOM 779 O O . GLU A 1 96 ? -15.922 30.938 11.594 1 95 96 GLU A O 1
ATOM 784 N N . VAL A 1 97 ? -17.938 30.688 10.641 1 95.81 97 VAL A N 1
ATOM 785 C CA . VAL A 1 97 ? -18.422 29.891 11.758 1 95.81 97 VAL A CA 1
ATOM 786 C C . VAL A 1 97 ? -17.609 28.594 11.852 1 95.81 97 VAL A C 1
ATOM 788 O O . VAL A 1 97 ? -17.281 28.156 12.953 1 95.81 97 VAL A O 1
ATOM 791 N N . VAL A 1 98 ? -17.297 28.016 10.727 1 97.5 98 VAL A N 1
ATOM 792 C CA . VAL A 1 98 ? -16.5 26.797 10.695 1 97.5 98 VAL A CA 1
ATOM 793 C C . VAL A 1 98 ? -15.141 27.062 11.344 1 97.5 98 VAL A C 1
ATOM 795 O O . VAL A 1 98 ? -14.672 26.266 12.156 1 97.5 98 VAL A O 1
ATOM 798 N N . ALA A 1 99 ? -14.492 28.156 10.969 1 96 99 ALA A N 1
ATOM 799 C CA . ALA A 1 99 ? -13.195 28.516 11.539 1 96 99 ALA A CA 1
ATOM 800 C C . ALA A 1 99 ? -13.297 28.703 13.055 1 96 99 ALA A C 1
ATOM 802 O O . ALA A 1 99 ? -12.43 28.234 13.797 1 96 99 ALA A O 1
ATOM 803 N N . ARG A 1 100 ? -14.312 29.375 13.477 1 94.88 100 ARG A N 1
ATOM 804 C CA . ARG A 1 100 ? -14.492 29.625 14.898 1 94.88 100 ARG A CA 1
ATOM 805 C C . ARG A 1 100 ? -14.68 28.312 15.664 1 94.88 100 ARG A C 1
ATOM 807 O O . ARG A 1 100 ? -14.188 28.172 16.781 1 94.88 100 ARG A O 1
ATOM 814 N N . VAL A 1 101 ? -15.414 27.391 15.062 1 96.56 101 VAL A N 1
ATOM 815 C CA . VAL A 1 101 ? -15.617 26.094 15.695 1 96.56 101 VAL A CA 1
ATOM 816 C C . VAL A 1 101 ? -14.281 25.359 15.82 1 96.56 101 VAL A C 1
ATOM 818 O O . VAL A 1 101 ? -13.977 24.781 16.859 1 96.56 101 VAL A O 1
ATOM 821 N N . ALA A 1 102 ? -13.5 25.422 14.789 1 96.19 102 ALA A N 1
ATOM 822 C CA . ALA A 1 102 ? -12.188 24.781 14.828 1 96.19 102 ALA A CA 1
ATOM 823 C C . ALA A 1 102 ? -11.305 25.406 15.906 1 96.19 102 ALA A C 1
ATOM 825 O O . ALA A 1 102 ? -10.57 24.703 16.594 1 96.19 102 ALA A O 1
ATOM 826 N N . CYS A 1 103 ? -11.375 26.688 16.109 1 94.25 103 CYS A N 1
ATOM 827 C CA . CYS A 1 103 ? -10.555 27.422 17.062 1 94.25 103 CYS A CA 1
ATOM 828 C C . CYS A 1 103 ? -10.93 27.062 18.5 1 94.25 103 CYS A C 1
ATOM 830 O O . CYS A 1 103 ? -10.062 26.969 19.375 1 94.25 103 CYS A O 1
ATOM 832 N N . ARG A 1 104 ? -12.164 26.812 18.719 1 94.06 104 ARG A N 1
ATOM 833 C CA . ARG A 1 104 ? -12.719 26.703 20.062 1 94.06 104 ARG A CA 1
ATOM 834 C C . ARG A 1 104 ? -12.133 25.5 20.797 1 94.06 104 ARG A C 1
ATOM 836 O O . ARG A 1 104 ? -11.812 25.594 21.984 1 94.06 104 ARG A O 1
ATOM 843 N N . ASP A 1 105 ? -11.961 24.422 20.188 1 95.56 105 ASP A N 1
ATOM 844 C CA . ASP A 1 105 ? -11.492 23.266 20.938 1 95.56 105 ASP A CA 1
ATOM 845 C C . ASP A 1 105 ? -10.055 22.906 20.562 1 95.56 105 ASP A C 1
ATOM 847 O O . ASP A 1 105 ? -9.578 21.812 20.891 1 95.56 105 ASP A O 1
ATOM 851 N N . THR A 1 106 ? -9.383 23.75 19.781 1 95.94 106 THR A N 1
ATOM 852 C CA . THR A 1 106 ? -7.969 23.484 19.516 1 95.94 106 THR A CA 1
ATOM 853 C C . THR A 1 106 ? -7.102 24.641 20.016 1 95.94 106 THR A C 1
ATOM 855 O O . THR A 1 106 ? -5.891 24.484 20.172 1 95.94 106 THR A O 1
ATOM 858 N N . GLY A 1 107 ? -7.695 25.812 20.156 1 94.31 107 GLY A N 1
ATOM 859 C CA . GLY A 1 107 ? -6.953 27 20.578 1 94.31 107 GLY A CA 1
ATOM 860 C C . GLY A 1 107 ? -6.25 27.703 19.438 1 94.31 107 GLY A C 1
ATOM 861 O O . GLY A 1 107 ? -5.633 28.75 19.641 1 94.31 107 GLY A O 1
ATOM 862 N N . LYS A 1 108 ? -6.414 27.297 18.188 1 95 108 LYS A N 1
ATOM 863 C CA . LYS A 1 108 ? -5.719 27.906 17.062 1 95 108 LYS A CA 1
ATOM 864 C C . LYS A 1 108 ? -6.387 29.234 16.672 1 95 108 LYS A C 1
ATOM 866 O O . LYS A 1 108 ? -7.492 29.531 17.125 1 95 108 LYS A O 1
ATOM 871 N N . THR A 1 109 ? -5.758 29.984 15.797 1 93.44 109 THR A N 1
ATOM 872 C CA . THR A 1 109 ? -6.293 31.266 15.359 1 93.44 109 THR A CA 1
ATOM 873 C C . THR A 1 109 ? -7.234 31.078 14.172 1 93.44 109 THR A C 1
ATOM 875 O O . THR A 1 109 ? -7.219 30.031 13.516 1 93.44 109 THR A O 1
ATOM 878 N N . LEU A 1 110 ? -8.016 32.094 13.914 1 93.19 110 LEU A N 1
ATOM 879 C CA . LEU A 1 110 ? -8.914 32.062 12.758 1 93.19 110 LEU A CA 1
ATOM 880 C C . LEU A 1 110 ? -8.133 31.891 11.461 1 93.19 110 LEU A C 1
ATOM 882 O O . LEU A 1 110 ? -8.578 31.172 10.555 1 93.19 110 LEU A O 1
ATOM 886 N N . ILE A 1 111 ? -6.961 32.469 11.422 1 92.75 111 ILE A N 1
ATOM 887 C CA . ILE A 1 111 ? -6.137 32.438 10.219 1 92.75 111 ILE A CA 1
ATOM 888 C C . ILE A 1 111 ? -5.574 31.016 10.039 1 92.75 111 ILE A C 1
ATOM 890 O O . ILE A 1 111 ? -5.547 30.484 8.922 1 92.75 111 ILE A O 1
ATOM 894 N N . ASP A 1 112 ? -5.168 30.422 11.148 1 94.12 112 ASP A N 1
ATOM 895 C CA . ASP A 1 112 ? -4.668 29.047 11.086 1 94.12 112 ASP A CA 1
ATOM 896 C C . ASP A 1 112 ? -5.766 28.094 10.633 1 94.12 112 ASP A C 1
ATOM 898 O O . ASP A 1 112 ? -5.5 27.141 9.898 1 94.12 112 ASP A O 1
ATOM 902 N N . ALA A 1 113 ? -6.98 28.297 11.07 1 95.5 113 ALA A N 1
ATOM 903 C CA . ALA A 1 113 ? -8.109 27.469 10.641 1 95.5 113 ALA A CA 1
ATOM 904 C C . ALA A 1 113 ? -8.391 27.656 9.148 1 95.5 113 ALA A C 1
ATOM 906 O O . ALA A 1 113 ? -8.633 26.688 8.43 1 95.5 113 ALA A O 1
ATOM 907 N N . ALA A 1 114 ? -8.336 28.906 8.703 1 94.81 114 ALA A N 1
ATOM 908 C CA . ALA A 1 114 ? -8.633 29.203 7.305 1 94.81 114 ALA A CA 1
ATOM 909 C C . ALA A 1 114 ? -7.594 28.609 6.371 1 94.81 114 ALA A C 1
ATOM 911 O O . ALA A 1 114 ? -7.941 27.938 5.395 1 94.81 114 ALA A O 1
ATOM 912 N N . LEU A 1 115 ? -6.328 28.797 6.715 1 91.56 115 LEU A N 1
ATOM 913 C CA . LEU A 1 115 ? -5.242 28.375 5.844 1 91.56 115 LEU A CA 1
ATOM 914 C C . LEU A 1 115 ? -4.98 26.875 5.996 1 91.56 115 LEU A C 1
ATOM 916 O O . LEU A 1 115 ? -4.746 26.172 5.004 1 91.56 115 LEU A O 1
ATOM 920 N N . GLY A 1 116 ? -5.055 26.422 7.199 1 92.25 116 GLY A N 1
ATOM 921 C CA . GLY A 1 116 ? -4.641 25.062 7.473 1 92.25 116 GLY A CA 1
ATOM 922 C C . GLY A 1 116 ? -5.754 24.047 7.262 1 92.25 116 GLY A C 1
ATOM 923 O O . GLY A 1 116 ? -5.488 22.859 7.105 1 92.25 116 GLY A O 1
ATOM 924 N N . GLU A 1 117 ? -6.98 24.484 7.23 1 95.62 117 GLU A N 1
ATOM 925 C CA . GLU A 1 117 ? -8.062 23.516 7.172 1 95.62 117 GLU A CA 1
ATOM 926 C C . GLU A 1 117 ? -9.031 23.828 6.035 1 95.62 117 GLU A C 1
ATOM 928 O O . GLU A 1 117 ? -9.156 23.047 5.086 1 95.62 117 GLU A O 1
ATOM 933 N N . ILE A 1 118 ? -9.617 25 6.059 1 97.75 118 ILE A N 1
ATOM 934 C CA . ILE A 1 118 ? -10.703 25.312 5.133 1 97.75 118 ILE A CA 1
ATOM 935 C C . ILE A 1 118 ? -10.164 25.359 3.703 1 97.75 118 ILE A C 1
ATOM 937 O O . ILE A 1 118 ? -10.711 24.719 2.809 1 97.75 118 ILE A O 1
ATOM 941 N N . LEU A 1 119 ? -9.094 26.109 3.523 1 96.25 119 LEU A N 1
ATOM 942 C CA . LEU A 1 119 ? -8.492 26.219 2.201 1 96.25 119 LEU A CA 1
ATOM 943 C C . LEU A 1 119 ? -8.078 24.859 1.669 1 96.25 119 LEU A C 1
ATOM 945 O O . LEU A 1 119 ? -8.32 24.547 0.502 1 96.25 119 LEU A O 1
ATOM 949 N N . THR A 1 120 ? -7.488 24.062 2.496 1 95.25 120 THR A N 1
ATOM 950 C CA . THR A 1 120 ? -6.977 22.75 2.113 1 95.25 120 THR A CA 1
ATOM 951 C C . THR A 1 120 ? -8.117 21.812 1.73 1 95.25 120 THR A C 1
ATOM 953 O O . THR A 1 120 ? -8.031 21.094 0.74 1 95.25 120 THR A O 1
ATOM 956 N N . ILE A 1 121 ? -9.188 21.812 2.463 1 97.5 121 ILE A N 1
ATOM 957 C CA . ILE A 1 121 ? -10.312 20.922 2.215 1 97.5 121 ILE A CA 1
ATOM 958 C C . ILE A 1 121 ? -11.047 21.344 0.946 1 97.5 121 ILE A C 1
ATOM 960 O O . ILE A 1 121 ? -11.531 20.516 0.189 1 97.5 121 ILE A O 1
ATOM 964 N N . CYS A 1 122 ? -11.125 22.688 0.739 1 97.81 122 CYS A N 1
ATOM 965 C CA . CYS A 1 122 ? -11.688 23.172 -0.518 1 97.81 122 CYS A CA 1
ATOM 966 C C . CYS A 1 122 ? -10.883 22.656 -1.707 1 97.81 122 CYS A C 1
ATOM 968 O O . CYS A 1 122 ? -11.461 22.219 -2.709 1 97.81 122 CYS A O 1
ATOM 970 N N . SER A 1 123 ? -9.586 22.703 -1.545 1 96.88 123 SER A N 1
ATOM 971 C CA . SER A 1 123 ? -8.719 22.203 -2.604 1 96.88 123 SER A CA 1
ATOM 972 C C . SER A 1 123 ? -8.945 20.703 -2.852 1 96.88 123 SER A C 1
ATOM 974 O O . SER A 1 123 ? -8.938 20.25 -3.998 1 96.88 123 SER A O 1
ATOM 976 N N . LYS A 1 124 ? -9.117 19.984 -1.815 1 97.44 124 LYS A N 1
ATOM 977 C CA . LYS A 1 124 ? -9.383 18.562 -1.94 1 97.44 124 LYS A CA 1
ATOM 978 C C . LYS A 1 124 ? -10.695 18.312 -2.676 1 97.44 124 LYS A C 1
ATOM 980 O O . LYS A 1 124 ? -10.766 17.453 -3.562 1 97.44 124 LYS A O 1
ATOM 985 N N . MET A 1 125 ? -11.727 18.984 -2.281 1 98.5 125 MET A N 1
ATOM 986 C CA . MET A 1 125 ? -13.016 18.812 -2.934 1 98.5 125 MET A CA 1
ATOM 987 C C . MET A 1 125 ? -12.945 19.219 -4.406 1 98.5 125 MET A C 1
ATOM 989 O O . MET A 1 125 ? -13.523 18.547 -5.262 1 98.5 125 MET A O 1
ATOM 993 N N . GLU A 1 126 ? -12.203 20.281 -4.664 1 97.81 126 GLU A N 1
ATOM 994 C CA . GLU A 1 126 ? -11.992 20.688 -6.055 1 97.81 126 GLU A CA 1
ATOM 995 C C . GLU A 1 126 ? -11.336 19.562 -6.855 1 97.81 126 GLU A C 1
ATOM 997 O O . GLU A 1 126 ? -11.758 19.25 -7.969 1 97.81 126 GLU A O 1
ATOM 1002 N N . TRP A 1 127 ? -10.344 19 -6.305 1 98.12 127 TRP A N 1
ATOM 1003 C CA . TRP A 1 127 ? -9.641 17.922 -6.996 1 98.12 127 TRP A CA 1
ATOM 1004 C C . TRP A 1 127 ? -10.555 16.734 -7.238 1 98.12 127 TRP A C 1
ATOM 1006 O O . TRP A 1 127 ? -10.539 16.141 -8.312 1 98.12 127 TRP A O 1
ATOM 1016 N N . LEU A 1 128 ? -11.328 16.344 -6.258 1 98.62 128 LEU A N 1
ATOM 1017 C CA . LEU A 1 128 ? -12.258 15.234 -6.41 1 98.62 128 LEU A CA 1
ATOM 1018 C C . LEU A 1 128 ? -13.258 15.508 -7.527 1 98.62 128 LEU A C 1
ATOM 1020 O O . LEU A 1 128 ? -13.578 14.617 -8.32 1 98.62 128 LEU A O 1
ATOM 1024 N N . LEU A 1 129 ? -13.758 16.734 -7.539 1 98.44 129 LEU A N 1
ATOM 1025 C CA . LEU A 1 129 ? -14.727 17.109 -8.562 1 98.44 129 LEU A CA 1
ATOM 1026 C C . LEU A 1 129 ? -14.109 17.047 -9.953 1 98.44 129 LEU A C 1
ATOM 1028 O O . LEU A 1 129 ? -14.742 16.578 -10.898 1 98.44 129 LEU A O 1
ATOM 1032 N N . ASP A 1 130 ? -12.867 17.469 -10.016 1 97.88 130 ASP A N 1
ATOM 1033 C CA . ASP A 1 130 ? -12.227 17.641 -11.32 1 97.88 130 ASP A CA 1
ATOM 1034 C C . ASP A 1 130 ? -11.594 16.328 -11.789 1 97.88 130 ASP A C 1
ATOM 1036 O O . ASP A 1 130 ? -11.586 16.031 -12.992 1 97.88 130 ASP A O 1
ATOM 1040 N N . HIS A 1 131 ? -11.039 15.547 -10.859 1 98.25 131 HIS A N 1
ATOM 1041 C CA . HIS A 1 131 ? -10.164 14.461 -11.281 1 98.25 131 HIS A CA 1
ATOM 1042 C C . HIS A 1 131 ? -10.578 13.141 -10.648 1 98.25 131 HIS A C 1
ATOM 1044 O O . HIS A 1 131 ? -10.125 12.078 -11.07 1 98.25 131 HIS A O 1
ATOM 1050 N N . GLY A 1 132 ? -11.453 13.133 -9.656 1 98.62 132 GLY A N 1
ATOM 1051 C CA . GLY A 1 132 ? -11.781 11.93 -8.906 1 98.62 132 GLY A CA 1
ATOM 1052 C C . GLY A 1 132 ? -12.328 10.812 -9.781 1 98.62 132 GLY A C 1
ATOM 1053 O O . GLY A 1 132 ? -11.922 9.656 -9.656 1 98.62 132 GLY A O 1
ATOM 1054 N N . GLU A 1 133 ? -13.266 11.18 -10.633 1 98.56 133 GLU A N 1
ATOM 1055 C CA . GLU A 1 133 ? -13.875 10.18 -11.508 1 98.56 133 GLU A CA 1
ATOM 1056 C C . GLU A 1 133 ? -12.844 9.547 -12.43 1 98.56 133 GLU A C 1
ATOM 1058 O O . GLU A 1 133 ? -12.805 8.32 -12.586 1 98.56 133 GLU A O 1
ATOM 1063 N N . LYS A 1 134 ? -12.031 10.367 -13.031 1 98.31 134 LYS A N 1
ATOM 1064 C CA . LYS A 1 134 ? -11 9.852 -13.922 1 98.31 134 LYS A CA 1
ATOM 1065 C C . LYS A 1 134 ? -10.055 8.898 -13.18 1 98.31 134 LYS A C 1
ATOM 1067 O O . LYS A 1 134 ? -9.625 7.891 -13.734 1 98.31 134 LYS A O 1
ATOM 1072 N N . ALA A 1 135 ? -9.734 9.203 -11.961 1 98.31 135 ALA A N 1
ATOM 1073 C CA . ALA A 1 135 ? -8.836 8.391 -11.148 1 98.31 135 ALA A CA 1
ATOM 1074 C C . ALA A 1 135 ? -9.438 7.02 -10.852 1 98.31 135 ALA A C 1
ATOM 1076 O O . ALA A 1 135 ? -8.719 6.062 -10.57 1 98.31 135 ALA A O 1
ATOM 1077 N N . LEU A 1 136 ? -10.75 6.871 -10.922 1 98.5 136 LEU A N 1
ATOM 1078 C CA . LEU A 1 136 ? -11.398 5.637 -10.492 1 98.5 136 LEU A CA 1
ATOM 1079 C C . LEU A 1 136 ? -12.031 4.918 -11.688 1 98.5 136 LEU A C 1
ATOM 1081 O O . LEU A 1 136 ? -12.547 3.809 -11.539 1 98.5 136 LEU A O 1
ATOM 1085 N N . GLN A 1 137 ? -11.969 5.555 -12.836 1 98 137 GLN A N 1
ATOM 1086 C CA . GLN A 1 137 ? -12.492 4.895 -14.031 1 98 137 GLN A CA 1
ATOM 1087 C C . GLN A 1 137 ? -11.609 3.725 -14.445 1 98 137 GLN A C 1
ATOM 1089 O O . GLN A 1 137 ? -10.398 3.742 -14.211 1 98 137 GLN A O 1
ATOM 1094 N N . PRO A 1 138 ? -12.227 2.688 -15.062 1 97.88 138 PRO A N 1
ATOM 1095 C CA . PRO A 1 138 ? -11.398 1.569 -15.531 1 97.88 138 PRO A CA 1
ATOM 1096 C C . PRO A 1 138 ? -10.281 2.014 -16.469 1 97.88 138 PRO A C 1
ATOM 1098 O O . PRO A 1 138 ? -10.492 2.9 -17.312 1 97.88 138 PRO A O 1
ATOM 1101 N N . GLU A 1 139 ? -9.141 1.434 -16.281 1 98 139 GLU A N 1
ATOM 1102 C CA . GLU A 1 139 ? -7.977 1.73 -17.125 1 98 139 GLU A CA 1
ATOM 1103 C C . GLU A 1 139 ? -7.641 0.558 -18.031 1 98 139 GLU A C 1
ATOM 1105 O O . GLU A 1 139 ? -7.461 -0.569 -17.562 1 98 139 GLU A O 1
ATOM 1110 N N . THR A 1 140 ? -7.559 0.854 -19.344 1 98 140 THR A N 1
ATOM 1111 C CA . THR A 1 140 ? -7.078 -0.159 -20.281 1 98 140 THR A CA 1
ATOM 1112 C C . THR A 1 140 ? -5.555 -0.272 -20.219 1 98 140 THR A C 1
ATOM 1114 O O . THR A 1 140 ? -4.852 0.74 -20.234 1 98 140 THR A O 1
ATOM 1117 N N . ARG A 1 141 ? -5.055 -1.484 -20.125 1 97.5 141 ARG A N 1
ATOM 1118 C CA . ARG A 1 141 ? -3.621 -1.734 -20.031 1 97.5 141 ARG A CA 1
ATOM 1119 C C . ARG A 1 141 ? -3.061 -2.271 -21.344 1 97.5 141 ARG A C 1
ATOM 1121 O O . ARG A 1 141 ? -3.805 -2.805 -22.172 1 97.5 141 ARG A O 1
ATOM 1128 N N . SER A 1 142 ? -1.749 -2.096 -21.469 1 95.5 142 SER A N 1
ATOM 1129 C CA . SER A 1 142 ? -1.078 -2.564 -22.672 1 95.5 142 SER A CA 1
ATOM 1130 C C . SER A 1 142 ? -1.077 -4.086 -22.75 1 95.5 142 SER A C 1
ATOM 1132 O O . SER A 1 142 ? -1.224 -4.766 -21.734 1 95.5 142 SER A O 1
ATOM 1134 N N . THR A 1 143 ? -1.012 -4.5 -23.938 1 91.75 143 THR A N 1
ATOM 1135 C CA . THR A 1 143 ? -0.917 -5.938 -24.188 1 91.75 143 THR A CA 1
ATOM 1136 C C . THR A 1 143 ? 0.405 -6.281 -24.875 1 91.75 143 THR A C 1
ATOM 1138 O O . THR A 1 143 ? 1.153 -5.387 -25.266 1 91.75 143 THR A O 1
ATOM 1141 N N . ASN A 1 144 ? 0.814 -7.531 -24.797 1 91.06 144 ASN A N 1
ATOM 1142 C CA . ASN A 1 144 ? 2.004 -8 -25.5 1 91.06 144 ASN A CA 1
ATOM 1143 C C . ASN A 1 144 ? 1.642 -8.805 -26.75 1 91.06 144 ASN A C 1
ATOM 1145 O O . ASN A 1 144 ? 0.462 -8.977 -27.062 1 91.06 144 ASN A O 1
ATOM 1149 N N . PHE A 1 145 ? 2.633 -9.273 -27.422 1 89.12 145 PHE A N 1
ATOM 1150 C CA . PHE A 1 145 ? 2.422 -9.945 -28.703 1 89.12 145 PHE A CA 1
ATOM 1151 C C . PHE A 1 145 ? 1.646 -11.242 -28.516 1 89.12 145 PHE A C 1
ATOM 1153 O O . PHE A 1 145 ? 0.728 -11.547 -29.281 1 89.12 145 PHE A O 1
ATOM 1160 N N . MET A 1 146 ? 1.96 -11.938 -27.531 1 88.38 146 MET A N 1
ATOM 1161 C CA . MET A 1 146 ? 1.325 -13.219 -27.266 1 88.38 146 MET A CA 1
ATOM 1162 C C . MET A 1 146 ? -0.16 -13.047 -26.969 1 88.38 146 MET A C 1
ATOM 1164 O O . MET A 1 146 ? -0.968 -13.93 -27.266 1 88.38 146 MET A O 1
ATOM 1168 N N . MET A 1 147 ? -0.547 -11.914 -26.406 1 91.12 147 MET A N 1
ATOM 1169 C CA . MET A 1 147 ? -1.916 -11.656 -25.969 1 91.12 147 MET A CA 1
ATOM 1170 C C . MET A 1 147 ? -2.561 -10.562 -26.828 1 91.12 147 MET A C 1
ATOM 1172 O O . MET A 1 147 ? -3.416 -9.82 -26.344 1 91.12 147 MET A O 1
ATOM 1176 N N . PHE A 1 148 ? -2.186 -10.398 -28.062 1 91.44 148 PHE A N 1
ATOM 1177 C CA . PHE A 1 148 ? -2.637 -9.312 -28.922 1 91.44 148 PHE A CA 1
ATOM 1178 C C . PHE A 1 148 ? -4.148 -9.352 -29.094 1 91.44 148 PHE A C 1
ATOM 1180 O O . PHE A 1 148 ? -4.777 -8.32 -29.359 1 91.44 148 PHE A O 1
ATOM 1187 N N . TYR A 1 149 ? -4.758 -10.516 -28.922 1 93.69 149 TYR A N 1
ATOM 1188 C CA . TYR A 1 149 ? -6.188 -10.688 -29.141 1 93.69 149 TYR A CA 1
ATOM 1189 C C . TYR A 1 149 ? -6.965 -10.523 -27.844 1 93.69 149 TYR A C 1
ATOM 1191 O O . TYR A 1 149 ? -8.164 -10.805 -27.797 1 93.69 149 TYR A O 1
ATOM 1199 N N . LYS A 1 150 ? -6.348 -10.055 -26.844 1 96 150 LYS A N 1
ATOM 1200 C CA . LYS A 1 150 ? -6.973 -9.812 -25.547 1 96 150 LYS A CA 1
ATOM 1201 C C . LYS A 1 150 ? -7.02 -8.32 -25.219 1 96 150 LYS A C 1
ATOM 1203 O O . LYS A 1 150 ? -6.203 -7.547 -25.734 1 96 150 LYS A O 1
ATOM 1208 N N . LYS A 1 151 ? -8 -7.965 -24.547 1 96.94 151 LYS A N 1
ATOM 1209 C CA . LYS A 1 151 ? -8.109 -6.66 -23.906 1 96.94 151 LYS A CA 1
ATOM 1210 C C . LYS A 1 151 ? -8.133 -6.789 -22.375 1 96.94 151 LYS A C 1
ATOM 1212 O O . LYS A 1 151 ? -8.836 -7.645 -21.828 1 96.94 151 LYS A O 1
ATOM 1217 N N . SER A 1 152 ? -7.281 -6.004 -21.734 1 96.88 152 SER A N 1
ATOM 1218 C CA . SER A 1 152 ? -7.191 -6.043 -20.281 1 96.88 152 SER A CA 1
ATOM 1219 C C . SER A 1 152 ? -7.496 -4.68 -19.672 1 96.88 152 SER A C 1
ATOM 1221 O O . SER A 1 152 ? -7.074 -3.648 -20.188 1 96.88 152 SER A O 1
ATOM 1223 N N . GLN A 1 153 ? -8.258 -4.707 -18.625 1 98 153 GLN A N 1
ATOM 1224 C CA . GLN A 1 153 ? -8.57 -3.479 -17.891 1 98 153 GLN A CA 1
ATOM 1225 C C . GLN A 1 153 ? -8.406 -3.666 -16.391 1 98 153 GLN A C 1
ATOM 1227 O O . GLN A 1 153 ? -8.531 -4.781 -15.883 1 98 153 GLN A O 1
ATOM 1232 N N . VAL A 1 154 ? -8.055 -2.633 -15.711 1 98.62 154 VAL A N 1
ATOM 1233 C CA . VAL A 1 154 ? -8.062 -2.572 -14.25 1 98.62 154 VAL A CA 1
ATOM 1234 C C . VAL A 1 154 ? -9.258 -1.751 -13.773 1 98.62 154 VAL A C 1
ATOM 1236 O O . VAL A 1 154 ? -9.414 -0.587 -14.148 1 98.62 154 VAL A O 1
ATOM 1239 N N . HIS A 1 155 ? -10.125 -2.381 -13.047 1 98.5 155 HIS A N 1
ATOM 1240 C CA . HIS A 1 155 ? -11.266 -1.738 -12.406 1 98.5 155 HIS A CA 1
ATOM 1241 C C . HIS A 1 155 ? -10.969 -1.415 -10.945 1 98.5 155 HIS A C 1
ATOM 1243 O O . HIS A 1 155 ? -10.195 -2.117 -10.297 1 98.5 155 HIS A O 1
ATOM 1249 N N . TYR A 1 156 ? -11.547 -0.37 -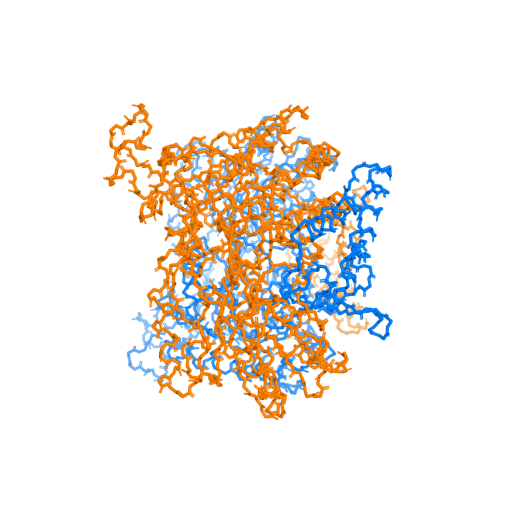10.43 1 98.56 156 TYR A N 1
ATOM 1250 C CA . TYR A 1 156 ? -11.359 0.049 -9.047 1 98.56 156 TYR A CA 1
ATOM 1251 C C . TYR A 1 156 ? -12.648 -0.081 -8.25 1 98.56 156 TYR A C 1
ATOM 1253 O O . TYR A 1 156 ? -13.469 0.838 -8.234 1 98.56 156 TYR A O 1
ATOM 1261 N N . ASP A 1 157 ? -12.766 -1.182 -7.527 1 98.25 157 ASP A N 1
ATOM 1262 C CA . ASP A 1 157 ? -13.992 -1.498 -6.797 1 98.25 157 ASP A CA 1
ATOM 1263 C C . ASP A 1 157 ? -13.953 -0.927 -5.383 1 98.25 157 ASP A C 1
ATOM 1265 O O . ASP A 1 157 ? -12.93 -1.02 -4.699 1 98.25 157 ASP A O 1
ATOM 1269 N N . PRO A 1 158 ? -15.125 -0.268 -4.934 1 98.38 158 PRO A N 1
ATOM 1270 C CA . PRO A 1 158 ? -15.148 0.121 -3.521 1 98.38 158 PRO A CA 1
ATOM 1271 C C . PRO A 1 158 ? -14.898 -1.056 -2.58 1 98.38 158 PRO A C 1
ATOM 1273 O O . PRO A 1 158 ? -15.219 -2.199 -2.918 1 98.38 158 PRO A O 1
ATOM 1276 N N . LEU A 1 159 ? -14.406 -0.782 -1.424 1 98.38 159 LEU A N 1
ATOM 1277 C CA . LEU A 1 159 ? -14.039 -1.819 -0.467 1 98.38 159 LEU A CA 1
ATOM 1278 C C . LEU A 1 159 ? -15.211 -2.172 0.435 1 98.38 159 LEU A C 1
ATOM 1280 O O . LEU A 1 159 ? -15.227 -3.234 1.061 1 98.38 159 LEU A O 1
ATOM 1284 N N . GLY A 1 160 ? -16.188 -1.351 0.594 1 98.31 160 GLY A N 1
ATOM 1285 C CA . GLY A 1 160 ? -17.312 -1.528 1.503 1 98.31 160 GLY A CA 1
ATOM 1286 C C . GLY A 1 160 ? -17.344 -0.492 2.609 1 98.31 160 GLY A C 1
ATOM 1287 O O . GLY A 1 160 ? -17.984 0.549 2.471 1 98.31 160 GLY A O 1
ATOM 1288 N N . VAL A 1 161 ? -16.625 -0.742 3.738 1 98.81 161 VAL A N 1
ATOM 1289 C CA . VAL A 1 161 ? -16.484 0.2 4.844 1 98.81 161 VAL A CA 1
ATOM 1290 C C . VAL A 1 161 ? -15.023 0.318 5.25 1 98.81 161 VAL A C 1
ATOM 1292 O O . VAL A 1 161 ? -14.328 -0.691 5.398 1 98.81 161 VAL A O 1
ATOM 1295 N N . VAL A 1 162 ? -14.586 1.521 5.352 1 98.88 162 VAL A N 1
ATOM 1296 C CA . VAL A 1 162 ? -13.211 1.782 5.75 1 98.88 162 VAL A CA 1
ATOM 1297 C C . VAL A 1 162 ? -13.188 2.629 7.023 1 98.88 162 VAL A C 1
ATOM 1299 O O . VAL A 1 162 ? -14.227 3.143 7.445 1 98.88 162 VAL A O 1
ATOM 1302 N N . ALA A 1 163 ? -12.031 2.701 7.66 1 98.94 163 ALA A N 1
ATOM 1303 C CA . ALA A 1 163 ? -11.867 3.516 8.859 1 98.94 163 ALA A CA 1
ATOM 1304 C C . ALA A 1 163 ? -10.812 4.598 8.656 1 98.94 163 ALA A C 1
ATOM 1306 O O . ALA A 1 163 ? -9.859 4.406 7.895 1 98.94 163 ALA A O 1
ATOM 1307 N N . ALA A 1 164 ? -11.031 5.684 9.227 1 98.81 164 ALA A N 1
ATOM 1308 C CA . ALA A 1 164 ? -10.039 6.742 9.375 1 98.81 164 ALA A CA 1
ATOM 1309 C C . ALA A 1 164 ? -9.844 7.117 10.844 1 98.81 164 ALA A C 1
ATOM 1311 O O . ALA A 1 164 ? -10.812 7.387 11.555 1 98.81 164 ALA A O 1
ATOM 1312 N N . ILE A 1 165 ? -8.648 7.039 11.32 1 98.75 165 ILE A N 1
ATOM 1313 C CA . ILE A 1 165 ? -8.266 7.457 12.664 1 98.75 165 ILE A CA 1
ATOM 1314 C C . ILE A 1 165 ? -7.34 8.672 12.586 1 98.75 165 ILE A C 1
ATOM 1316 O O . ILE A 1 165 ? -6.215 8.57 12.086 1 98.75 165 ILE A O 1
ATOM 1320 N N . VAL A 1 166 ? -7.809 9.812 13.117 1 98.19 166 VAL A N 1
ATOM 1321 C CA . VAL A 1 166 ? -7.16 11.047 12.688 1 98.19 166 VAL A CA 1
ATOM 1322 C C . VAL A 1 166 ? -6.766 11.883 13.906 1 98.19 166 VAL A C 1
ATOM 1324 O O . VAL A 1 166 ? -7.367 11.75 14.977 1 98.19 166 VAL A O 1
ATOM 1327 N N . SER A 1 167 ? -5.855 12.758 13.727 1 97.06 167 SER A N 1
ATOM 1328 C CA . SER A 1 167 ? -5.25 13.586 14.766 1 97.06 167 SER A CA 1
ATOM 1329 C C . SER A 1 167 ? -6.098 14.82 15.055 1 97.06 167 SER A C 1
ATOM 1331 O O . SER A 1 167 ? -7.074 15.086 14.352 1 97.06 167 SER A O 1
ATOM 1333 N N . TRP A 1 168 ? -5.641 15.641 16.047 1 97.94 168 TRP A N 1
ATOM 1334 C CA . TRP A 1 168 ? -6.445 16.719 16.594 1 97.94 168 TRP A CA 1
ATOM 1335 C C . TRP A 1 168 ? -6.039 18.062 15.992 1 97.94 168 TRP A C 1
ATOM 1337 O O . TRP A 1 168 ? -6.773 19.047 16.094 1 97.94 168 TRP A O 1
ATOM 1347 N N . ASN A 1 169 ? -4.969 18.141 15.312 1 97.31 169 ASN A N 1
ATOM 1348 C CA . ASN A 1 169 ? -4.359 19.453 15.062 1 97.31 169 ASN A CA 1
ATOM 1349 C C . ASN A 1 169 ? -5.141 20.25 14.023 1 97.31 169 ASN A C 1
ATOM 1351 O O . ASN A 1 169 ? -5.094 21.484 14.016 1 97.31 169 ASN A O 1
ATOM 1355 N N . TYR A 1 170 ? -5.785 19.625 13.141 1 97.56 170 TYR A N 1
ATOM 1356 C CA . TYR A 1 170 ? -6.703 20.203 12.172 1 97.56 170 TYR A CA 1
ATOM 1357 C C . TYR A 1 170 ? -7.973 19.375 12.055 1 97.56 170 TYR A C 1
ATOM 1359 O O . TYR A 1 170 ? -8.164 18.656 11.07 1 97.56 170 TYR A O 1
ATOM 1367 N N . PRO A 1 171 ? -8.875 19.578 12.961 1 98.06 171 PRO A N 1
ATOM 1368 C CA . PRO A 1 171 ? -9.992 18.641 13.102 1 98.06 171 PRO A CA 1
ATOM 1369 C C . PRO A 1 171 ? -10.891 18.594 11.867 1 98.06 171 PRO A C 1
ATOM 1371 O O . PRO A 1 171 ? -11.398 17.531 11.492 1 98.06 171 PRO A O 1
ATOM 1374 N N . LEU A 1 172 ? -11.117 19.75 11.219 1 98.44 172 LEU A N 1
ATOM 1375 C CA . LEU A 1 172 ? -11.922 19.766 10.008 1 98.44 172 LEU A CA 1
ATOM 1376 C C . LEU A 1 172 ? -11.219 19.016 8.883 1 98.44 172 LEU A C 1
ATOM 1378 O O . LEU A 1 172 ? -11.781 18.078 8.297 1 98.44 172 LEU A O 1
ATOM 1382 N N . HIS A 1 173 ? -10.023 19.422 8.609 1 97.31 173 HIS A N 1
ATOM 1383 C CA . HIS A 1 173 ? -9.25 18.812 7.527 1 97.31 173 HIS A CA 1
ATOM 1384 C C . HIS A 1 173 ? -9.031 17.328 7.762 1 97.31 173 HIS A C 1
ATOM 1386 O O . HIS A 1 173 ? -9.227 16.516 6.855 1 97.31 173 HIS A O 1
ATOM 1392 N N . ASN A 1 174 ? -8.625 16.969 8.938 1 97.81 174 ASN A N 1
ATOM 1393 C CA . ASN A 1 174 ? -8.289 15.586 9.266 1 97.81 174 ASN A CA 1
ATOM 1394 C C . ASN A 1 174 ? -9.516 14.68 9.227 1 97.81 174 ASN A C 1
ATOM 1396 O O . ASN A 1 174 ? -9.406 13.484 8.961 1 97.81 174 ASN A O 1
ATOM 1400 N N . ALA A 1 175 ? -10.68 15.25 9.469 1 98.56 175 ALA A N 1
ATOM 1401 C CA . ALA A 1 175 ? -11.906 14.461 9.406 1 98.56 175 ALA A CA 1
ATOM 1402 C C . ALA A 1 175 ? -12.438 14.383 7.98 1 98.56 175 ALA A C 1
ATOM 1404 O O . ALA A 1 175 ? -12.648 13.289 7.445 1 98.56 175 ALA A O 1
ATOM 1405 N N . TRP A 1 176 ? -12.602 15.57 7.363 1 98.75 176 TRP A N 1
ATOM 1406 C CA . TRP A 1 176 ? -13.281 15.641 6.074 1 98.75 176 TRP A CA 1
ATOM 1407 C C . TRP A 1 176 ? -12.438 14.977 4.984 1 98.75 176 TRP A C 1
ATOM 1409 O O . TRP A 1 176 ? -12.984 14.352 4.07 1 98.75 176 TRP A O 1
ATOM 1419 N N . SER A 1 177 ? -11.141 15.125 5.035 1 98.31 177 SER A N 1
ATOM 1420 C CA . SER A 1 177 ? -10.297 14.641 3.955 1 98.31 177 SER A CA 1
ATOM 1421 C C . SER A 1 177 ? -10.492 13.141 3.729 1 98.31 177 SER A C 1
ATOM 1423 O O . SER A 1 177 ? -10.867 12.719 2.633 1 98.31 177 SER A O 1
ATOM 1425 N N . PRO A 1 178 ? -10.305 12.297 4.727 1 98.69 178 PRO A N 1
ATOM 1426 C CA . PRO A 1 178 ? -10.508 10.867 4.496 1 98.69 178 PRO A CA 1
ATOM 1427 C C . PRO A 1 178 ? -11.977 10.508 4.266 1 98.69 178 PRO A C 1
ATOM 1429 O O . PRO A 1 178 ? -12.281 9.57 3.531 1 98.69 178 PRO A O 1
ATOM 1432 N N . ILE A 1 179 ? -12.922 11.234 4.891 1 98.88 179 ILE A N 1
ATOM 1433 C CA . ILE A 1 179 ? -14.336 10.953 4.68 1 98.88 179 ILE A CA 1
ATOM 1434 C C . ILE A 1 179 ? -14.695 11.18 3.213 1 98.88 179 ILE A C 1
ATOM 1436 O O . ILE A 1 179 ? -15.297 10.312 2.576 1 98.88 179 ILE A O 1
ATOM 1440 N N . LEU A 1 180 ? -14.289 12.336 2.674 1 98.88 180 LEU A N 1
ATOM 1441 C CA . LEU A 1 180 ? -14.633 12.703 1.303 1 98.88 180 LEU A CA 1
ATOM 1442 C C . LEU A 1 180 ? -14.023 11.719 0.31 1 98.88 180 LEU A C 1
ATOM 1444 O O . LEU A 1 180 ? -14.68 11.305 -0.648 1 98.88 180 LEU A O 1
ATOM 1448 N N . ALA A 1 181 ? -12.75 11.352 0.551 1 98.88 181 ALA A N 1
ATOM 1449 C CA . ALA A 1 181 ? -12.109 10.367 -0.314 1 98.88 181 ALA A CA 1
ATOM 1450 C C . ALA A 1 181 ? -12.836 9.031 -0.255 1 98.88 181 ALA A C 1
ATOM 1452 O O . ALA A 1 181 ? -13.055 8.383 -1.286 1 98.88 181 ALA A O 1
ATOM 1453 N N . SER A 1 182 ? -13.258 8.609 0.913 1 98.88 182 SER A N 1
ATOM 1454 C CA . SER A 1 182 ? -13.906 7.316 1.116 1 98.88 182 SER A CA 1
ATOM 1455 C C . SER A 1 182 ? -15.258 7.258 0.417 1 98.88 182 SER A C 1
ATOM 1457 O O . SER A 1 182 ? -15.539 6.312 -0.327 1 98.88 182 SER A O 1
ATOM 1459 N N . ILE A 1 183 ? -16.094 8.281 0.618 1 98.88 183 ILE A N 1
ATOM 1460 C CA . ILE A 1 183 ? -17.438 8.219 0.045 1 98.88 183 ILE A CA 1
ATOM 1461 C C . ILE A 1 183 ? -17.359 8.422 -1.467 1 98.88 183 ILE A C 1
ATOM 1463 O O . ILE A 1 183 ? -18.156 7.844 -2.215 1 98.88 183 ILE A O 1
ATOM 1467 N N . PHE A 1 184 ? -16.375 9.25 -1.94 1 98.88 184 PHE A N 1
ATOM 1468 C CA . PHE A 1 184 ? -16.234 9.414 -3.383 1 98.88 184 PHE A CA 1
ATOM 1469 C C . PHE A 1 184 ? -15.82 8.094 -4.035 1 98.88 184 PHE A C 1
ATOM 1471 O O . PHE A 1 184 ? -16.219 7.812 -5.168 1 98.88 184 PHE A O 1
ATOM 1478 N N . ALA A 1 185 ? -15.047 7.258 -3.338 1 98.81 185 ALA A N 1
ATOM 1479 C CA . ALA A 1 185 ? -14.609 5.961 -3.85 1 98.81 185 ALA A CA 1
ATOM 1480 C C . ALA A 1 185 ? -15.734 4.934 -3.768 1 98.81 185 ALA A C 1
ATOM 1482 O O . ALA A 1 185 ? -15.594 3.809 -4.25 1 98.81 185 ALA A O 1
ATOM 1483 N N . GLY A 1 186 ? -16.797 5.258 -3.064 1 98.75 186 GLY A N 1
ATOM 1484 C CA . GLY A 1 186 ? -17.969 4.395 -3.021 1 98.75 186 GLY A CA 1
ATOM 1485 C C . GLY A 1 186 ? -18.109 3.643 -1.712 1 98.75 186 GLY A C 1
ATOM 1486 O O . GLY A 1 186 ? -18.906 2.713 -1.606 1 98.75 186 GLY A O 1
ATOM 1487 N N . ASN A 1 187 ? -17.344 4.02 -0.692 1 98.88 187 ASN A N 1
ATOM 1488 C CA . ASN A 1 187 ? -17.328 3.312 0.585 1 98.88 187 ASN A CA 1
ATOM 1489 C C . ASN A 1 187 ? -18.156 4.027 1.639 1 98.88 187 ASN A C 1
ATOM 1491 O O . ASN A 1 187 ? -18.422 5.227 1.518 1 98.88 187 ASN A O 1
ATOM 1495 N N . GLY A 1 188 ? -18.609 3.275 2.648 1 98.88 188 GLY A N 1
ATOM 1496 C CA . GLY A 1 188 ? -18.875 3.881 3.943 1 98.88 188 GLY A CA 1
ATOM 1497 C C . GLY A 1 188 ? -17.625 4.145 4.754 1 98.88 188 GLY A C 1
ATOM 1498 O O . GLY A 1 188 ? -16.562 3.596 4.457 1 98.88 188 GLY A O 1
ATOM 1499 N N . VAL A 1 189 ? -17.766 4.984 5.816 1 98.94 189 VAL A N 1
ATOM 1500 C CA . VAL A 1 189 ? -16.562 5.312 6.574 1 98.94 189 VAL A CA 1
ATOM 1501 C C . VAL A 1 189 ? -16.922 5.492 8.047 1 98.94 189 VAL A C 1
ATOM 1503 O O . VAL A 1 189 ? -17.953 6.074 8.383 1 98.94 189 VAL A O 1
ATOM 1506 N N . VAL A 1 190 ? -16.125 4.941 8.906 1 98.94 190 VAL A N 1
ATOM 1507 C CA . VAL A 1 190 ? -16.141 5.172 10.344 1 98.94 190 VAL A CA 1
ATOM 1508 C C . VAL A 1 190 ? -14.914 5.973 10.766 1 98.94 190 VAL A C 1
ATOM 1510 O O . VAL A 1 190 ? -13.789 5.484 10.672 1 98.94 190 VAL A O 1
ATOM 1513 N N . LEU A 1 191 ? -15.148 7.164 11.195 1 98.88 191 LEU A N 1
ATOM 1514 C CA . LEU A 1 191 ? -14.078 8.07 11.602 1 98.88 191 LEU A CA 1
ATOM 1515 C C . LEU A 1 191 ? -13.883 8.039 13.117 1 98.88 191 LEU A C 1
ATOM 1517 O O . LEU A 1 191 ? -14.828 8.273 13.875 1 98.88 191 LEU A O 1
ATOM 1521 N N . LYS A 1 192 ? -12.719 7.68 13.547 1 98.81 192 LYS A N 1
ATOM 1522 C CA . LYS A 1 192 ? -12.344 7.918 14.938 1 98.81 192 LYS A CA 1
ATOM 1523 C C . LYS A 1 192 ? -11.5 9.188 15.07 1 98.81 192 LYS A C 1
ATOM 1525 O O . LYS A 1 192 ? -10.375 9.242 14.57 1 98.81 192 LYS A O 1
ATOM 1530 N N . CYS A 1 193 ? -11.977 10.172 15.672 1 97.81 193 CYS A N 1
ATOM 1531 C CA . CYS A 1 193 ? -11.203 11.383 15.906 1 97.81 193 CYS A CA 1
ATOM 1532 C C . CYS A 1 193 ? -10.531 11.344 17.281 1 97.81 193 CYS A C 1
ATOM 1534 O O . CYS A 1 193 ? -10.828 10.477 18.094 1 97.81 193 CYS A O 1
ATOM 1536 N N . SER A 1 194 ? -9.578 12.203 17.469 1 97.44 194 SER A N 1
ATOM 1537 C CA . SER A 1 194 ? -8.961 12.367 18.781 1 97.44 194 SER A CA 1
ATOM 1538 C C . SER A 1 194 ? -9.984 12.805 19.828 1 97.44 194 SER A C 1
ATOM 1540 O O . SER A 1 194 ? -10.891 13.594 19.516 1 97.44 194 SER A O 1
ATOM 1542 N N . GLU A 1 195 ? -9.773 12.383 21.016 1 97.25 195 GLU A N 1
ATOM 1543 C CA . GLU A 1 195 ? -10.617 12.781 22.141 1 97.25 195 GLU A CA 1
ATOM 1544 C C . GLU A 1 195 ? -10.562 14.289 22.375 1 97.25 195 GLU A C 1
ATOM 1546 O O . GLU A 1 195 ? -11.531 14.891 22.828 1 97.25 195 GLU A O 1
ATOM 1551 N N . GLN A 1 196 ? -9.547 14.867 21.891 1 97.25 196 GLN A N 1
ATOM 1552 C CA . GLN A 1 196 ? -9.289 16.266 22.188 1 97.25 196 GLN A CA 1
ATOM 1553 C C . GLN A 1 196 ? -10.195 17.172 21.359 1 97.25 196 GLN A C 1
ATOM 1555 O O . GLN A 1 196 ? -10.336 18.359 21.656 1 97.25 196 GLN A O 1
ATOM 1560 N N . VAL A 1 197 ? -10.828 16.562 20.312 1 98.25 197 VAL A N 1
ATOM 1561 C CA . VAL A 1 197 ? -11.531 17.469 19.406 1 98.25 197 VAL A CA 1
ATOM 1562 C C . VAL A 1 197 ? -12.883 16.875 19.031 1 98.25 197 VAL A C 1
ATOM 1564 O O . VAL A 1 197 ? -13.375 17.078 17.922 1 98.25 197 VAL A O 1
ATOM 1567 N N . ILE A 1 198 ? -13.492 16.094 19.812 1 98 198 ILE A N 1
ATOM 1568 C CA . ILE A 1 198 ? -14.766 15.445 19.516 1 98 198 ILE A CA 1
ATOM 1569 C C . ILE A 1 198 ? -15.852 16.5 19.328 1 98 198 ILE A C 1
ATOM 1571 O O . ILE A 1 198 ? -16.766 16.328 18.516 1 98 198 ILE A O 1
ATOM 1575 N N . TRP A 1 199 ? -15.766 17.625 20.078 1 98.06 199 TRP A N 1
ATOM 1576 C CA . TRP A 1 199 ? -16.766 18.672 20.016 1 98.06 199 TRP A CA 1
ATOM 1577 C C . TRP A 1 199 ? -16.859 19.266 18.609 1 98.06 199 TRP A C 1
ATOM 1579 O O . TRP A 1 199 ? -17.938 19.312 18.016 1 98.06 199 TRP A O 1
ATOM 1589 N N . SER A 1 200 ? -15.773 19.656 18.047 1 98.31 200 SER A N 1
ATOM 1590 C CA . SER A 1 200 ? -15.773 20.25 16.719 1 98.31 200 SER A CA 1
ATOM 1591 C C . SER A 1 200 ? -16.016 19.188 15.641 1 98.31 200 SER A C 1
ATOM 1593 O O . SER A 1 200 ? -16.812 19.406 14.719 1 98.31 200 SER A O 1
ATOM 1595 N N . THR A 1 201 ? -15.359 18.031 15.719 1 98.56 201 THR A N 1
ATOM 1596 C CA . THR A 1 201 ? -15.461 16.984 14.711 1 98.56 201 THR A CA 1
ATOM 1597 C C . THR A 1 201 ? -16.906 16.531 14.555 1 98.56 201 THR A C 1
ATOM 1599 O O . THR A 1 201 ? -17.375 16.312 13.438 1 98.56 201 THR A O 1
ATOM 1602 N N . GLY A 1 202 ? -17.578 16.406 15.727 1 98.12 202 GLY A N 1
ATOM 1603 C CA . GLY A 1 202 ? -18.984 16.047 15.656 1 98.12 202 GLY A CA 1
ATOM 1604 C C . GLY A 1 202 ? -19.812 17.031 14.844 1 98.12 202 GLY A C 1
ATOM 1605 O O . GLY A 1 202 ? -20.688 16.625 14.07 1 98.12 202 GLY A O 1
ATOM 1606 N N . TRP A 1 203 ? -19.531 18.281 15.039 1 98 203 TRP A N 1
ATOM 1607 C CA . TRP A 1 203 ? -20.25 19.328 14.312 1 98 203 TRP A CA 1
ATOM 1608 C C . TRP A 1 203 ? -19.906 19.281 12.828 1 98 203 TRP A C 1
ATOM 1610 O O . TRP A 1 203 ? -20.797 19.406 11.977 1 98 203 TRP A O 1
ATOM 1620 N N . PHE A 1 204 ? -18.641 19.125 12.492 1 98.56 204 PHE A N 1
ATOM 1621 C CA . PHE A 1 204 ? -18.188 19.062 11.102 1 98.56 204 PHE A CA 1
ATOM 1622 C C . PHE A 1 204 ? -18.797 17.875 10.375 1 98.56 204 PHE A C 1
ATOM 1624 O O . PHE A 1 204 ? -19.25 18 9.234 1 98.56 204 PHE A O 1
ATOM 1631 N N . VAL A 1 205 ? -18.828 16.703 11.008 1 98.56 205 VAL A N 1
ATOM 1632 C CA . VAL A 1 205 ? -19.375 15.492 10.391 1 98.56 205 VAL A CA 1
ATOM 1633 C C . VAL A 1 205 ? -20.891 15.602 10.281 1 98.56 205 VAL A C 1
ATOM 1635 O O . VAL A 1 205 ? -21.484 15.117 9.32 1 98.56 205 VAL A O 1
ATOM 1638 N N . GLY A 1 206 ? -21.5 16.312 11.305 1 98.44 206 GLY A N 1
ATOM 1639 C CA . GLY A 1 206 ? -22.922 16.578 11.211 1 98.44 206 GLY A CA 1
ATOM 1640 C C . GLY A 1 206 ? -23.312 17.281 9.922 1 98.44 206 GLY A C 1
ATOM 1641 O O . GLY A 1 206 ? -24.375 17 9.344 1 98.44 206 GLY A O 1
ATOM 1642 N N . ALA A 1 207 ? -22.469 18.188 9.492 1 98.56 207 ALA A N 1
ATOM 1643 C CA . ALA A 1 207 ? -22.719 18.875 8.234 1 98.56 207 ALA A CA 1
ATOM 1644 C C . ALA A 1 207 ? -22.734 17.906 7.059 1 98.56 207 ALA A C 1
ATOM 1646 O O . ALA A 1 207 ? -23.531 18.031 6.137 1 98.56 207 ALA A O 1
ATOM 1647 N N . ILE A 1 208 ? -21.844 16.938 7.047 1 98.81 208 ILE A N 1
ATOM 1648 C CA . ILE A 1 208 ? -21.781 15.938 5.988 1 98.81 208 ILE A CA 1
ATOM 1649 C C . ILE A 1 208 ? -23.031 15.078 6.023 1 98.81 208 ILE A C 1
ATOM 1651 O O . ILE A 1 208 ? -23.625 14.797 4.977 1 98.81 208 ILE A O 1
ATOM 1655 N N . GLU A 1 209 ? -23.422 14.641 7.191 1 98.69 209 GLU A N 1
ATOM 1656 C CA . GLU A 1 209 ? -24.609 13.812 7.348 1 98.69 209 GLU A CA 1
ATOM 1657 C C . GLU A 1 209 ? -25.859 14.523 6.812 1 98.69 209 GLU A C 1
ATOM 1659 O O . GLU A 1 209 ? -26.656 13.922 6.102 1 98.69 209 GLU A O 1
ATOM 1664 N N . GLU A 1 210 ? -25.969 15.805 7.207 1 98.62 210 GLU A N 1
ATOM 1665 C CA . GLU A 1 210 ? -27.109 16.578 6.73 1 98.62 210 GLU A CA 1
ATOM 1666 C C . GLU A 1 210 ? -27.062 16.734 5.215 1 98.62 210 GLU A C 1
ATOM 1668 O O . GLU A 1 210 ? -28.109 16.719 4.555 1 98.62 210 GLU A O 1
ATOM 1673 N N . CYS A 1 211 ? -25.891 16.969 4.684 1 98.75 211 CYS A N 1
ATOM 1674 C CA . CYS A 1 211 ? -25.75 17.078 3.238 1 98.75 211 CYS A CA 1
ATOM 1675 C C . CYS A 1 211 ? -26.156 15.789 2.539 1 98.75 211 CYS A C 1
ATOM 1677 O O . CYS A 1 211 ? -26.844 15.828 1.519 1 98.75 211 CYS A O 1
ATOM 1679 N N . LEU A 1 212 ? -25.703 14.641 3.061 1 98.81 212 LEU A N 1
ATOM 1680 C CA . LEU A 1 212 ? -26.094 13.352 2.512 1 98.81 212 LEU A CA 1
ATOM 1681 C C . LEU A 1 212 ? -27.609 13.195 2.508 1 98.81 212 LEU A C 1
ATOM 1683 O O . LEU A 1 212 ? -28.203 12.828 1.491 1 98.81 212 LEU A O 1
ATOM 1687 N N . ARG A 1 213 ? -28.203 13.57 3.609 1 98.38 213 ARG A N 1
ATOM 1688 C CA . ARG A 1 213 ? -29.656 13.508 3.715 1 98.38 213 ARG A CA 1
ATOM 1689 C C . ARG A 1 213 ? -30.328 14.398 2.67 1 98.38 213 ARG A C 1
ATOM 1691 O O . ARG A 1 213 ? -31.234 13.961 1.971 1 98.38 213 ARG A O 1
ATOM 1698 N N . ALA A 1 214 ? -29.844 15.594 2.572 1 98.44 214 ALA A N 1
ATOM 1699 C CA . ALA A 1 214 ? -30.422 16.562 1.644 1 98.44 214 ALA A CA 1
ATOM 1700 C C . ALA A 1 214 ? -30.266 16.094 0.199 1 98.44 214 ALA A C 1
ATOM 1702 O O . ALA A 1 214 ? -31.125 16.391 -0.644 1 98.44 214 ALA A O 1
ATOM 1703 N N . CYS A 1 215 ? -29.219 15.375 -0.088 1 98.38 215 CYS A N 1
ATOM 1704 C CA . CYS A 1 215 ? -28.969 14.875 -1.432 1 98.38 215 CYS A CA 1
ATOM 1705 C C . CYS A 1 215 ? -29.672 13.539 -1.66 1 98.38 215 CYS A C 1
ATOM 1707 O O . CYS A 1 215 ? -29.516 12.922 -2.713 1 98.38 215 CYS A O 1
ATOM 1709 N N . GLY A 1 216 ? -30.406 13.039 -0.653 1 98.31 216 GLY A N 1
ATOM 1710 C CA . GLY A 1 216 ? -31.219 11.844 -0.809 1 98.31 216 GLY A CA 1
ATOM 1711 C C . GLY A 1 216 ? -30.469 10.57 -0.47 1 98.31 216 GLY A C 1
ATOM 1712 O O . GLY A 1 216 ? -30.828 9.484 -0.938 1 98.31 216 GLY A O 1
ATOM 1713 N N . HIS A 1 217 ? -29.391 10.648 0.245 1 98.75 217 HIS A N 1
ATOM 1714 C CA . HIS A 1 217 ? -28.594 9.477 0.599 1 98.75 217 HIS A CA 1
ATOM 1715 C C . HIS A 1 217 ? -28.672 9.195 2.094 1 98.75 217 HIS A C 1
ATOM 1717 O O . HIS A 1 217 ? -29.141 10.031 2.867 1 98.75 217 HIS A O 1
ATOM 1723 N N . ASP A 1 218 ? -28.266 8.031 2.549 1 98.81 218 ASP A N 1
ATOM 1724 C CA . ASP A 1 218 ? -28.297 7.598 3.943 1 98.81 218 ASP A CA 1
ATOM 1725 C C . ASP A 1 218 ? -27.188 8.266 4.754 1 98.81 218 ASP A C 1
ATOM 1727 O O . ASP A 1 218 ? -26 8.031 4.504 1 98.81 218 ASP A O 1
ATOM 1731 N N . PRO A 1 219 ? -27.547 9.07 5.727 1 98.62 219 PRO A N 1
ATOM 1732 C CA . PRO A 1 219 ? -26.516 9.766 6.508 1 98.62 219 PRO A CA 1
ATOM 1733 C C . PRO A 1 219 ? -25.672 8.805 7.34 1 98.62 219 PRO A C 1
ATOM 1735 O O . PRO A 1 219 ? -24.594 9.188 7.816 1 98.62 219 PRO A O 1
ATOM 1738 N N . ASP A 1 220 ? -26.125 7.547 7.504 1 98.75 220 ASP A N 1
ATOM 1739 C CA . ASP A 1 220 ? -25.375 6.566 8.281 1 98.75 220 ASP A CA 1
ATOM 1740 C C . ASP A 1 220 ? -24.125 6.117 7.527 1 98.75 220 ASP A C 1
ATOM 1742 O O . ASP A 1 220 ? -23.312 5.363 8.062 1 98.75 220 ASP A O 1
ATOM 1746 N N . LEU A 1 221 ? -24 6.617 6.262 1 98.88 221 LEU A N 1
ATOM 1747 C CA . LEU A 1 221 ? -22.812 6.328 5.453 1 98.88 221 LEU A CA 1
ATOM 1748 C C . LEU A 1 221 ? -21.547 6.758 6.176 1 98.88 221 LEU A C 1
ATOM 1750 O O . LEU A 1 221 ? -20.469 6.184 5.953 1 98.88 221 LEU A O 1
ATOM 1754 N N . VAL A 1 222 ? -21.641 7.773 7.039 1 98.94 222 VAL A N 1
ATOM 1755 C CA . VAL A 1 222 ? -20.531 8.312 7.809 1 98.94 222 VAL A CA 1
ATOM 1756 C C . VAL A 1 222 ? -20.828 8.211 9.305 1 98.94 222 VAL A C 1
ATOM 1758 O O . VAL A 1 222 ? -21.875 8.688 9.766 1 98.94 222 VAL A O 1
ATOM 1761 N N . GLN A 1 223 ? -19.953 7.555 10.016 1 98.88 223 GLN A N 1
ATOM 1762 C CA . GLN A 1 223 ? -20.078 7.41 11.461 1 98.88 223 GLN A CA 1
ATOM 1763 C C . GLN A 1 223 ? -18.859 7.988 12.18 1 98.88 223 GLN A C 1
ATOM 1765 O O . GLN A 1 223 ? -17.734 7.887 11.68 1 98.88 223 GLN A O 1
ATOM 1770 N N . VAL A 1 224 ? -19.062 8.555 13.344 1 98.62 224 VAL A N 1
ATOM 1771 C CA . VAL A 1 224 ? -17.984 9.109 14.148 1 98.62 224 VAL A CA 1
ATOM 1772 C C . VAL A 1 224 ? -17.875 8.344 15.461 1 98.62 224 VAL A C 1
ATOM 1774 O O . VAL A 1 224 ? -18.875 8.102 16.141 1 98.62 224 VAL A O 1
ATOM 1777 N N . VAL A 1 225 ? -16.672 7.957 15.719 1 98.38 225 VAL A N 1
ATOM 1778 C CA . VAL A 1 225 ? -16.312 7.277 16.969 1 98.38 225 VAL A CA 1
ATOM 1779 C C . VAL A 1 225 ? -15.359 8.148 17.781 1 98.38 225 VAL A C 1
ATOM 1781 O O . VAL A 1 225 ? -14.406 8.703 17.234 1 98.38 225 VAL A O 1
ATOM 1784 N N . CYS A 1 226 ? -15.641 8.352 18.969 1 97.06 226 CYS A N 1
ATOM 1785 C CA . CYS A 1 226 ? -14.68 8.898 19.922 1 97.06 226 CYS A CA 1
ATOM 1786 C C . CYS A 1 226 ? -14.602 8.031 21.172 1 97.06 226 CYS A C 1
ATOM 1788 O O . CYS A 1 226 ? -15.586 7.898 21.891 1 97.06 226 CYS A O 1
ATOM 1790 N N . CYS A 1 227 ? -13.484 7.445 21.375 1 97.38 227 CYS A N 1
ATOM 1791 C CA . CYS A 1 227 ? -13.266 6.535 22.5 1 97.38 227 CYS A CA 1
ATOM 1792 C C . CYS A 1 227 ? -11.859 6.695 23.062 1 97.38 227 CYS A C 1
ATOM 1794 O O . CYS A 1 227 ? -11.031 7.395 22.484 1 97.38 227 CYS A O 1
ATOM 1796 N N . TYR A 1 228 ? -11.703 6.215 24.234 1 95.44 228 TYR A N 1
ATOM 1797 C CA . TYR A 1 228 ? -10.359 6.129 24.797 1 95.44 228 TYR A CA 1
ATOM 1798 C C . TYR A 1 228 ? -9.562 5.012 24.125 1 95.44 228 TYR A C 1
ATOM 1800 O O . TYR A 1 228 ? -10.133 4.152 23.453 1 95.44 228 TYR A O 1
ATOM 1808 N N . PRO A 1 229 ? -8.25 5.008 24.219 1 92.25 229 PRO A N 1
ATOM 1809 C CA . PRO A 1 229 ? -7.383 4.066 23.5 1 92.25 229 PRO A CA 1
ATOM 1810 C C . PRO A 1 229 ? -7.762 2.609 23.75 1 92.25 229 PRO A C 1
ATOM 1812 O O . PRO A 1 229 ? -7.652 1.774 22.859 1 92.25 229 PRO A O 1
ATOM 1815 N N . GLU A 1 230 ? -8.281 2.26 24.891 1 92.31 230 GLU A N 1
ATOM 1816 C CA . GLU A 1 230 ? -8.562 0.876 25.25 1 92.31 230 GLU A CA 1
ATOM 1817 C C . GLU A 1 230 ? -9.695 0.297 24.422 1 92.31 230 GLU A C 1
ATOM 1819 O O . GLU A 1 230 ? -9.797 -0.92 24.25 1 92.31 230 GLU A O 1
ATOM 1824 N N . GLN A 1 231 ? -10.539 1.196 23.922 1 95.69 231 GLN A N 1
ATOM 1825 C CA . GLN A 1 231 ? -11.68 0.726 23.141 1 95.69 231 GLN A CA 1
ATOM 1826 C C . GLN A 1 231 ? -11.398 0.794 21.641 1 95.69 231 GLN A C 1
ATOM 1828 O O . GLN A 1 231 ? -12.18 0.294 20.828 1 95.69 231 GLN A O 1
ATOM 1833 N N . ALA A 1 232 ? -10.297 1.355 21.281 1 95.81 232 ALA A N 1
ATOM 1834 C CA . ALA A 1 232 ? -10 1.624 19.875 1 95.81 232 ALA A CA 1
ATOM 1835 C C . ALA A 1 232 ? -9.859 0.325 19.078 1 95.81 232 ALA A C 1
ATOM 1837 O O . ALA A 1 232 ? -10.133 0.289 17.875 1 95.81 232 ALA A O 1
ATOM 1838 N N . ASP A 1 233 ? -9.57 -0.768 19.719 1 96.75 233 ASP A N 1
ATOM 1839 C CA . ASP A 1 233 ? -9.375 -2.064 19.078 1 96.75 233 ASP A CA 1
ATOM 1840 C C . ASP A 1 233 ? -10.672 -2.57 18.469 1 96.75 233 ASP A C 1
ATOM 1842 O O . ASP A 1 233 ? -10.648 -3.312 17.484 1 96.75 233 ASP A O 1
ATOM 1846 N N . ALA A 1 234 ? -11.797 -2.145 19.094 1 98.12 234 ALA A N 1
ATOM 1847 C CA . ALA A 1 234 ? -13.086 -2.553 18.547 1 98.12 234 ALA A CA 1
ATOM 1848 C C . ALA A 1 234 ? -13.234 -2.105 17.094 1 98.12 234 ALA A C 1
ATOM 1850 O O . ALA A 1 234 ? -13.922 -2.756 16.297 1 98.12 234 ALA A O 1
ATOM 1851 N N . LEU A 1 235 ? -12.555 -1.045 16.766 1 98.62 235 LEU A N 1
ATOM 1852 C CA . LEU A 1 235 ? -12.57 -0.528 15.398 1 98.62 235 LEU A CA 1
ATOM 1853 C C . LEU A 1 235 ? -11.438 -1.138 14.57 1 98.62 235 LEU A C 1
ATOM 1855 O O . LEU A 1 235 ? -11.68 -1.699 13.5 1 98.62 235 LEU A O 1
ATOM 1859 N N . THR A 1 236 ? -10.203 -1.152 15.07 1 98.38 236 THR A N 1
ATOM 1860 C CA . THR A 1 236 ? -9.016 -1.484 14.297 1 98.38 236 THR A CA 1
ATOM 1861 C C . THR A 1 236 ? -8.906 -2.992 14.086 1 98.38 236 THR A C 1
ATOM 1863 O O . THR A 1 236 ? -8.227 -3.449 13.172 1 98.38 236 THR A O 1
ATOM 1866 N N . ARG A 1 237 ? -9.594 -3.764 14.906 1 98.12 237 ARG A N 1
ATOM 1867 C CA . ARG A 1 237 ? -9.555 -5.219 14.797 1 98.12 237 ARG A CA 1
ATOM 1868 C C . ARG A 1 237 ? -10.867 -5.762 14.234 1 98.12 237 ARG A C 1
ATOM 1870 O O . ARG A 1 237 ? -11.094 -6.973 14.242 1 98.12 237 ARG A O 1
ATOM 1877 N N . SER A 1 238 ? -11.68 -4.883 13.727 1 98.5 238 SER A N 1
ATOM 1878 C CA . SER A 1 238 ? -12.961 -5.336 13.18 1 98.5 238 SER A CA 1
ATOM 1879 C C . SER A 1 238 ? -12.773 -6 11.82 1 98.5 238 SER A C 1
ATOM 1881 O O . SER A 1 238 ? -12.117 -5.449 10.938 1 98.5 238 SER A O 1
ATOM 1883 N N . PRO A 1 239 ? -13.43 -7.168 11.602 1 97.38 239 PRO A N 1
ATOM 1884 C CA . PRO A 1 239 ? -13.359 -7.805 10.281 1 97.38 239 PRO A CA 1
ATOM 1885 C C . PRO A 1 239 ? -14.156 -7.055 9.219 1 97.38 239 PRO A C 1
ATOM 1887 O O . PRO A 1 239 ? -14.039 -7.352 8.031 1 97.38 239 PRO A O 1
ATOM 1890 N N . HIS A 1 240 ? -14.977 -6.086 9.656 1 98 240 HIS A N 1
ATOM 1891 C CA . HIS A 1 240 ? -15.844 -5.371 8.727 1 98 240 HIS A CA 1
ATOM 1892 C C . HIS A 1 240 ? -15.141 -4.148 8.148 1 98 240 HIS A C 1
ATOM 1894 O O . HIS A 1 240 ? -15.609 -3.568 7.164 1 98 240 HIS A O 1
ATOM 1900 N N . ILE A 1 241 ? -14.039 -3.754 8.766 1 98.81 241 ILE A N 1
ATOM 1901 C CA . ILE A 1 241 ? -13.242 -2.648 8.25 1 98.81 241 ILE A CA 1
ATOM 1902 C C . ILE A 1 241 ? -12.242 -3.17 7.223 1 98.81 241 ILE A C 1
ATOM 1904 O O . ILE A 1 241 ? -11.438 -4.055 7.52 1 98.81 241 ILE A O 1
ATOM 1908 N N . LYS A 1 242 ? -12.273 -2.547 6.043 1 98.69 242 LYS A N 1
ATOM 1909 C CA . LYS A 1 242 ? -11.523 -3.145 4.945 1 98.69 242 LYS A CA 1
ATOM 1910 C C . LYS A 1 242 ? -10.281 -2.322 4.621 1 98.69 242 LYS A C 1
ATOM 1912 O O . LYS A 1 242 ? -9.453 -2.734 3.803 1 98.69 242 LYS A O 1
ATOM 1917 N N . HIS A 1 243 ? -10.109 -1.208 5.199 1 98.81 243 HIS A N 1
ATOM 1918 C CA . HIS A 1 243 ? -8.922 -0.364 5.129 1 98.81 243 HIS A CA 1
ATOM 1919 C C . HIS A 1 243 ? -8.875 0.622 6.289 1 98.81 243 HIS A C 1
ATOM 1921 O O . HIS A 1 243 ? -9.922 1.089 6.758 1 98.81 243 HIS A O 1
ATOM 1927 N N . ILE A 1 244 ? -7.676 0.95 6.758 1 98.88 244 ILE A N 1
ATOM 1928 C CA . ILE A 1 244 ? -7.535 1.93 7.828 1 98.88 244 ILE A CA 1
ATOM 1929 C C . ILE A 1 244 ? -6.559 3.023 7.406 1 98.88 244 ILE A C 1
ATOM 1931 O O . ILE A 1 244 ? -5.41 2.736 7.055 1 98.88 244 ILE A O 1
ATOM 1935 N N . THR A 1 245 ? -6.988 4.238 7.312 1 98.81 245 THR A N 1
ATOM 1936 C CA . THR A 1 245 ? -6.125 5.406 7.203 1 98.81 245 THR A CA 1
ATOM 1937 C C . THR A 1 245 ? -5.836 6 8.578 1 98.81 245 THR A C 1
ATOM 1939 O O . THR A 1 245 ? -6.762 6.332 9.32 1 98.81 245 THR A O 1
ATOM 1942 N N . PHE A 1 246 ? -4.594 6.074 8.953 1 98.75 246 PHE A N 1
ATOM 1943 C CA . PHE A 1 246 ? -4.223 6.637 10.25 1 98.75 246 PHE A CA 1
ATOM 1944 C C . PHE A 1 246 ? -3.336 7.863 10.07 1 98.75 246 PHE A C 1
ATOM 1946 O O . PHE A 1 246 ? -2.354 7.82 9.32 1 98.75 246 PHE A O 1
ATOM 1953 N N . ILE A 1 247 ? -3.648 8.898 10.664 1 97.88 247 ILE A N 1
ATOM 1954 C CA . ILE A 1 247 ? -2.865 10.125 10.758 1 97.88 247 ILE A CA 1
ATOM 1955 C C . ILE A 1 247 ? -2.537 10.422 12.219 1 97.88 247 ILE A C 1
ATOM 1957 O O . ILE A 1 247 ? -3.428 10.75 13 1 97.88 247 ILE A O 1
ATOM 1961 N N . GLY A 1 248 ? -1.301 10.281 12.609 1 96.94 248 GLY A N 1
ATOM 1962 C CA . GLY A 1 248 ? -0.959 10.516 14.008 1 96.94 248 GLY A CA 1
ATOM 1963 C C . GLY A 1 248 ? 0.466 10.125 14.344 1 96.94 248 GLY A C 1
ATOM 1964 O O . GLY A 1 248 ? 1.369 10.266 13.516 1 96.94 248 GLY A O 1
ATOM 1965 N N . SER A 1 249 ? 0.689 9.727 15.57 1 95.94 249 SER A N 1
ATOM 1966 C CA . SER A 1 249 ? 2.031 9.453 16.078 1 95.94 249 SER A CA 1
ATOM 1967 C C . SER A 1 249 ? 2.514 8.07 15.641 1 95.94 249 SER A C 1
ATOM 1969 O O . SER A 1 249 ? 1.704 7.195 15.336 1 95.94 249 SER A O 1
ATOM 1971 N N . GLU A 1 250 ? 3.822 7.953 15.609 1 96.12 250 GLU A N 1
ATOM 1972 C CA . GLU A 1 250 ? 4.453 6.68 15.281 1 96.12 250 GLU A CA 1
ATOM 1973 C C . GLU A 1 250 ? 4.008 5.578 16.25 1 96.12 250 GLU A C 1
ATOM 1975 O O . GLU A 1 250 ? 3.719 4.457 15.82 1 96.12 250 GLU A O 1
ATOM 1980 N N . THR A 1 251 ? 3.91 5.867 17.484 1 95.75 251 THR A N 1
ATOM 1981 C CA . THR A 1 251 ? 3.566 4.887 18.516 1 95.75 251 THR A CA 1
ATOM 1982 C C . THR A 1 251 ? 2.18 4.305 18.266 1 95.75 251 THR A C 1
ATOM 1984 O O . THR A 1 251 ? 2.002 3.084 18.266 1 95.75 251 THR A O 1
ATOM 1987 N N . VAL A 1 252 ? 1.254 5.18 18.062 1 96.5 252 VAL A N 1
ATOM 1988 C CA . VAL A 1 252 ? -0.113 4.723 17.828 1 96.5 252 VAL A CA 1
ATOM 1989 C C . VAL A 1 252 ? -0.206 4.043 16.469 1 96.5 252 VAL A C 1
ATOM 1991 O O . VAL A 1 252 ? -0.918 3.047 16.312 1 96.5 252 VAL A O 1
ATOM 1994 N N . GLY A 1 253 ? 0.514 4.609 15.477 1 97.5 253 GLY A N 1
ATOM 1995 C CA . GLY A 1 253 ? 0.541 3.992 14.156 1 97.5 253 GLY A CA 1
ATOM 1996 C C . GLY A 1 253 ? 0.985 2.541 14.188 1 97.5 253 GLY A C 1
ATOM 1997 O O . GLY A 1 253 ? 0.406 1.694 13.508 1 97.5 253 GLY A O 1
ATOM 1998 N N . ARG A 1 254 ? 1.997 2.221 14.953 1 97.44 254 ARG A N 1
ATOM 1999 C CA . ARG A 1 254 ? 2.496 0.856 15.086 1 97.44 254 ARG A CA 1
ATOM 2000 C C . ARG A 1 254 ? 1.444 -0.054 15.711 1 97.44 254 ARG A C 1
ATOM 2002 O O . ARG A 1 254 ? 1.274 -1.199 15.289 1 97.44 254 ARG A O 1
ATOM 2009 N N . LYS A 1 255 ? 0.735 0.443 16.703 1 97.56 255 LYS A N 1
ATOM 2010 C CA . LYS A 1 255 ? -0.331 -0.323 17.344 1 97.56 255 LYS A CA 1
ATOM 2011 C C . LYS A 1 255 ? -1.439 -0.659 16.344 1 97.56 255 LYS A C 1
ATOM 2013 O O . LYS A 1 255 ? -1.966 -1.773 16.359 1 97.56 255 LYS A O 1
ATOM 2018 N N . ILE A 1 256 ? -1.773 0.328 15.594 1 97.94 256 ILE A N 1
ATOM 2019 C CA . ILE A 1 256 ? -2.836 0.147 14.609 1 97.94 256 ILE A CA 1
ATOM 2020 C C . ILE A 1 256 ? -2.4 -0.874 13.562 1 97.94 256 ILE A C 1
ATOM 2022 O O . ILE A 1 256 ? -3.174 -1.76 13.188 1 97.94 256 ILE A O 1
ATOM 2026 N N . ALA A 1 257 ? -1.171 -0.748 13.07 1 98.06 257 ALA A N 1
ATOM 2027 C CA . ALA A 1 257 ? -0.643 -1.703 12.094 1 98.06 257 ALA A CA 1
ATOM 2028 C C . ALA A 1 257 ? -0.678 -3.125 12.648 1 98.06 257 ALA A C 1
ATOM 2030 O O . ALA A 1 257 ? -1.04 -4.066 11.945 1 98.06 257 ALA A O 1
ATOM 2031 N N . LEU A 1 258 ? -0.32 -3.273 13.891 1 98 258 LEU A N 1
ATOM 2032 C CA . LEU A 1 258 ? -0.343 -4.574 14.547 1 98 258 LEU A CA 1
ATOM 2033 C C . LEU A 1 258 ? -1.766 -5.117 14.633 1 98 258 LEU A C 1
ATOM 2035 O O . LEU A 1 258 ? -2.01 -6.285 14.312 1 98 258 LEU A O 1
ATOM 2039 N N . ALA A 1 259 ? -2.691 -4.262 15.078 1 98.06 259 ALA A N 1
ATOM 2040 C CA . ALA A 1 259 ? -4.094 -4.656 15.203 1 98.06 259 ALA A CA 1
ATOM 2041 C C . ALA A 1 259 ? -4.672 -5.078 13.859 1 98.06 259 ALA A C 1
ATOM 2043 O O . ALA A 1 259 ? -5.438 -6.043 13.781 1 98.06 259 ALA A O 1
ATOM 2044 N N . ALA A 1 260 ? -4.309 -4.395 12.828 1 97.69 260 ALA A N 1
ATOM 2045 C CA . ALA A 1 260 ? -4.84 -4.609 11.492 1 97.69 260 ALA A CA 1
ATOM 2046 C C . ALA A 1 260 ? -4.445 -5.98 10.953 1 97.69 260 ALA A C 1
ATOM 2048 O O . ALA A 1 260 ? -5.07 -6.496 10.023 1 97.69 260 ALA A O 1
ATOM 2049 N N . THR A 1 261 ? -3.389 -6.652 11.477 1 97.12 261 THR A N 1
ATOM 2050 C CA . THR A 1 261 ? -2.912 -7.938 10.977 1 97.12 261 THR A CA 1
ATOM 2051 C C . THR A 1 261 ? -3.908 -9.047 11.297 1 97.12 261 THR A C 1
ATOM 2053 O O . THR A 1 261 ? -3.883 -10.109 10.672 1 97.12 261 THR A O 1
ATOM 2056 N N . ASP A 1 262 ? -4.816 -8.797 12.266 1 96.75 262 ASP A N 1
ATOM 2057 C CA . ASP A 1 262 ? -5.789 -9.812 12.656 1 96.75 262 ASP A CA 1
ATOM 2058 C C . ASP A 1 262 ? -6.602 -10.281 11.453 1 96.75 262 ASP A C 1
ATOM 2060 O O . ASP A 1 262 ? -6.887 -11.477 11.32 1 96.75 262 ASP A O 1
ATOM 2064 N N . HIS A 1 263 ? -6.984 -9.375 10.625 1 96.88 263 HIS A N 1
ATOM 2065 C CA . HIS A 1 263 ? -7.789 -9.711 9.453 1 96.88 263 HIS A CA 1
ATOM 2066 C C . HIS A 1 263 ? -7.098 -9.273 8.164 1 96.88 263 HIS A C 1
ATOM 2068 O O . HIS A 1 263 ? -7.75 -9.125 7.129 1 96.88 263 HIS A O 1
ATOM 2074 N N . LEU A 1 264 ? -5.762 -9 8.273 1 97.38 264 LEU A N 1
ATOM 2075 C CA . LEU A 1 264 ? -4.941 -8.578 7.145 1 97.38 264 LEU A CA 1
ATOM 2076 C C . LEU A 1 264 ? -5.551 -7.363 6.457 1 97.38 264 LEU A C 1
ATOM 2078 O O . LEU A 1 264 ? -5.676 -7.336 5.23 1 97.38 264 LEU A O 1
ATOM 2082 N N . THR A 1 265 ? -6.043 -6.383 7.301 1 98.25 265 THR A N 1
ATOM 2083 C CA . THR A 1 265 ? -6.574 -5.121 6.797 1 98.25 265 THR A CA 1
ATOM 2084 C C . THR A 1 265 ? -5.441 -4.191 6.367 1 98.25 265 THR A C 1
ATOM 2086 O O . THR A 1 265 ? -4.562 -3.861 7.172 1 98.25 265 THR A O 1
ATOM 2089 N N . PRO A 1 266 ? -5.41 -3.812 5.062 1 98.38 266 PRO A N 1
ATOM 2090 C CA . PRO A 1 266 ? -4.379 -2.855 4.66 1 98.38 266 PRO A CA 1
ATOM 2091 C C . PRO A 1 266 ? -4.488 -1.522 5.395 1 98.38 266 PRO A C 1
ATOM 2093 O O . PRO A 1 266 ? -5.59 -1.102 5.758 1 98.38 266 PRO A O 1
ATOM 2096 N N . VAL A 1 267 ? -3.295 -0.841 5.582 1 98.5 267 VAL A N 1
ATOM 2097 C CA . VAL A 1 267 ? -3.279 0.413 6.328 1 98.5 267 VAL A CA 1
ATOM 2098 C C . VAL A 1 267 ? -2.475 1.46 5.559 1 98.5 267 VAL A C 1
ATOM 2100 O O . VAL A 1 267 ? -1.525 1.124 4.852 1 98.5 267 VAL A O 1
ATOM 2103 N N . THR A 1 268 ? -2.908 2.691 5.559 1 98.62 268 THR A N 1
ATOM 2104 C CA . THR A 1 268 ? -2.141 3.885 5.219 1 98.62 268 THR A CA 1
ATOM 2105 C C . THR A 1 268 ? -1.74 4.648 6.48 1 98.62 268 THR A C 1
ATOM 2107 O O . THR A 1 268 ? -2.6 5.059 7.262 1 98.62 268 THR A O 1
ATOM 2110 N N . LEU A 1 269 ? -0.434 4.816 6.625 1 98.56 269 LEU A N 1
ATOM 2111 C CA . LEU A 1 269 ? 0.089 5.449 7.832 1 98.56 269 LEU A CA 1
ATOM 2112 C C . LEU A 1 269 ? 0.764 6.777 7.5 1 98.56 269 LEU A C 1
ATOM 2114 O O . LEU A 1 269 ? 1.787 6.805 6.809 1 98.56 269 LEU A O 1
ATOM 2118 N N . GLU A 1 270 ? 0.161 7.801 7.832 1 98.06 270 GLU A N 1
ATOM 2119 C CA . GLU A 1 270 ? 0.795 9.117 7.84 1 98.06 270 GLU A CA 1
ATOM 2120 C C . GLU A 1 270 ? 1.222 9.516 9.25 1 98.06 270 GLU A C 1
ATOM 2122 O O . GLU A 1 270 ? 0.383 9.875 10.078 1 98.06 270 GLU A O 1
ATOM 2127 N N . LEU A 1 271 ? 2.498 9.508 9.469 1 98 271 LEU A N 1
ATOM 2128 C CA . LEU A 1 271 ? 3.004 9.648 10.828 1 98 271 LEU A CA 1
ATOM 2129 C C . LEU A 1 271 ? 3.889 10.891 10.953 1 98 271 LEU A C 1
ATOM 2131 O O . LEU A 1 271 ? 3.844 11.773 10.094 1 98 271 LEU A O 1
ATOM 2135 N N . GLY A 1 272 ? 4.551 11.023 12.055 1 95.81 272 GLY A N 1
ATOM 2136 C CA . GLY A 1 272 ? 5.27 12.25 12.375 1 95.81 272 GLY A CA 1
ATOM 2137 C C . GLY A 1 272 ? 6.473 12.484 11.484 1 95.81 272 GLY A C 1
ATOM 2138 O O . GLY A 1 272 ? 6.816 11.633 10.656 1 95.81 272 GLY A O 1
ATOM 2139 N N . GLY A 1 273 ? 7.055 13.641 11.57 1 96.31 273 GLY A N 1
ATOM 2140 C CA . GLY A 1 273 ? 8.234 14.047 10.812 1 96.31 273 GLY A CA 1
ATOM 2141 C C . GLY A 1 273 ? 9.156 14.969 11.602 1 96.31 273 GLY A C 1
ATOM 2142 O O . GLY A 1 273 ? 8.805 15.422 12.688 1 96.31 273 GLY A O 1
ATOM 2143 N N . LYS A 1 274 ? 10.336 15.086 11.188 1 98.25 274 LYS A N 1
ATOM 2144 C CA . LYS A 1 274 ? 11.32 16.078 11.594 1 98.25 274 LYS A CA 1
ATOM 2145 C C . LYS A 1 274 ? 11.805 16.891 10.398 1 98.25 274 LYS A C 1
ATOM 2147 O O . LYS A 1 274 ? 13.008 16.953 10.141 1 98.25 274 LYS A O 1
ATOM 2152 N N . ASP A 1 275 ? 10.836 17.531 9.766 1 98.31 275 ASP A N 1
ATOM 2153 C CA . ASP A 1 275 ? 10.961 18.078 8.422 1 98.31 275 ASP A CA 1
ATOM 2154 C C . ASP A 1 275 ? 12.008 19.188 8.375 1 98.31 275 ASP A C 1
ATOM 2156 O O . ASP A 1 275 ? 11.914 20.172 9.117 1 98.31 275 ASP A O 1
ATOM 2160 N N . PRO A 1 276 ? 12.945 19.141 7.453 1 98.75 276 PRO A N 1
ATOM 2161 C CA . PRO A 1 276 ? 13.984 20.156 7.316 1 98.75 276 PRO A CA 1
ATOM 2162 C C . PRO A 1 276 ? 13.656 21.203 6.254 1 98.75 276 PRO A C 1
ATOM 2164 O O . PRO A 1 276 ? 13.008 20.891 5.25 1 98.75 276 PRO A O 1
ATOM 2167 N N . ALA A 1 277 ? 14.031 22.375 6.527 1 98.88 277 ALA A N 1
ATOM 2168 C CA . ALA A 1 277 ? 14.25 23.391 5.496 1 98.88 277 ALA A CA 1
ATOM 2169 C C . ALA A 1 277 ? 15.742 23.641 5.277 1 98.88 277 ALA A C 1
ATOM 2171 O O . ALA A 1 277 ? 16.422 24.188 6.145 1 98.88 277 ALA A O 1
ATOM 2172 N N . ILE A 1 278 ? 16.203 23.188 4.172 1 98.94 278 ILE A N 1
ATOM 2173 C CA . ILE A 1 278 ? 17.609 23.422 3.848 1 98.94 278 ILE A CA 1
ATOM 2174 C C . ILE A 1 278 ? 17.781 24.766 3.164 1 98.94 278 ILE A C 1
ATOM 2176 O O . ILE A 1 278 ? 17.141 25.031 2.137 1 98.94 278 ILE A O 1
ATOM 2180 N N . ILE A 1 279 ? 18.578 25.594 3.734 1 98.94 279 ILE A N 1
ATOM 2181 C CA . ILE A 1 279 ? 18.859 26.922 3.197 1 98.94 279 ILE A CA 1
ATOM 2182 C C . ILE A 1 279 ? 20.25 26.938 2.576 1 98.94 279 ILE A C 1
ATOM 2184 O O . ILE A 1 279 ? 21.266 26.984 3.291 1 98.94 279 ILE A O 1
ATOM 2188 N N . LEU A 1 280 ? 20.328 26.969 1.264 1 98.81 280 LEU A N 1
ATOM 2189 C CA . LEU A 1 280 ? 21.594 26.875 0.542 1 98.81 280 LEU A CA 1
ATOM 2190 C C . LEU A 1 280 ? 22.406 28.156 0.685 1 98.81 280 LEU A C 1
ATOM 2192 O O . LEU A 1 280 ? 21.859 29.203 1.082 1 98.81 280 LEU A O 1
ATOM 2196 N N . PRO A 1 281 ? 23.719 28.109 0.336 1 98.31 281 PRO A N 1
ATOM 2197 C CA . PRO A 1 281 ? 24.562 29.297 0.448 1 98.31 281 PRO A CA 1
ATOM 2198 C C . PRO A 1 281 ? 24.047 30.469 -0.391 1 98.31 281 PRO A C 1
ATOM 2200 O O . PRO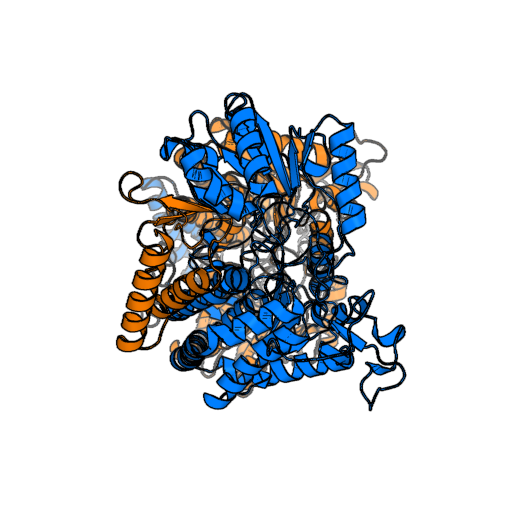 A 1 281 ? 23.547 30.266 -1.497 1 98.31 281 PRO A O 1
ATOM 2203 N N . ASP A 1 282 ? 24.109 31.641 0.167 1 97.81 282 ASP A N 1
ATOM 2204 C CA . ASP A 1 282 ? 23.828 32.906 -0.511 1 97.81 282 ASP A CA 1
ATOM 2205 C C . ASP A 1 282 ? 22.328 33.062 -0.732 1 97.81 282 ASP A C 1
ATOM 2207 O O . ASP A 1 282 ? 21.906 33.812 -1.629 1 97.81 282 ASP A O 1
ATOM 2211 N N . THR A 1 283 ? 21.531 32.375 0.012 1 98.44 283 THR A N 1
ATOM 2212 C CA . THR A 1 283 ? 20.094 32.562 -0.025 1 98.44 283 THR A CA 1
ATOM 2213 C C . THR A 1 283 ? 19.703 33.906 0.563 1 98.44 283 THR A C 1
ATOM 2215 O O . THR A 1 283 ? 20.266 34.344 1.576 1 98.44 283 THR A O 1
ATOM 2218 N N . ASP A 1 284 ? 18.812 34.625 -0.058 1 97.94 284 ASP A N 1
ATOM 2219 C CA . ASP A 1 284 ? 18.281 35.875 0.473 1 97.94 284 ASP A CA 1
ATOM 2220 C C . ASP A 1 284 ? 17.406 35.625 1.7 1 97.94 284 ASP A C 1
ATOM 2222 O O . ASP A 1 284 ? 16.219 35.375 1.573 1 97.94 284 ASP A O 1
ATOM 2226 N N . LEU A 1 285 ? 17.969 35.812 2.846 1 98.5 285 LEU A N 1
ATOM 2227 C CA . LEU A 1 285 ? 17.281 35.469 4.086 1 98.5 285 LEU A CA 1
ATOM 2228 C C . LEU A 1 285 ? 16.062 36.375 4.277 1 98.5 285 LEU A C 1
ATOM 2230 O O . LEU A 1 285 ? 15.008 35.938 4.727 1 98.5 285 LEU A O 1
ATOM 2234 N N . LYS A 1 286 ? 16.172 37.656 4.008 1 97 286 LYS A N 1
ATOM 2235 C CA . LYS A 1 286 ? 15.102 38.625 4.207 1 97 286 LYS A CA 1
ATOM 2236 C C . LYS A 1 286 ? 13.891 38.281 3.342 1 97 286 LYS A C 1
ATOM 2238 O O . LYS A 1 286 ? 12.75 38.531 3.748 1 97 286 LYS A O 1
ATOM 2243 N N . LYS A 1 287 ? 14.219 37.781 2.258 1 96.38 287 LYS A N 1
ATOM 2244 C CA . LYS A 1 287 ? 13.156 37.406 1.327 1 96.38 287 LYS A CA 1
ATOM 2245 C C . LYS A 1 287 ? 12.305 36.281 1.882 1 96.38 287 LYS A C 1
ATOM 2247 O O . LYS A 1 287 ? 11.086 36.25 1.695 1 96.38 287 LYS A O 1
ATOM 2252 N N . TRP A 1 288 ? 12.938 35.281 2.553 1 97.88 288 TRP A N 1
ATOM 2253 C CA . TRP A 1 288 ? 12.25 34.031 2.826 1 97.88 288 TRP A CA 1
ATOM 2254 C C . TRP A 1 288 ? 11.922 33.906 4.309 1 97.88 288 TRP A C 1
ATOM 2256 O O . TRP A 1 288 ? 11.172 33 4.711 1 97.88 288 TRP A O 1
ATOM 2266 N N . VAL A 1 289 ? 12.406 34.75 5.156 1 98 289 VAL A N 1
ATOM 2267 C CA . VAL A 1 289 ? 12.32 34.562 6.605 1 98 289 VAL A CA 1
ATOM 2268 C C . VAL A 1 289 ? 10.852 34.5 7.027 1 98 289 VAL A C 1
ATOM 2270 O O . VAL A 1 289 ? 10.492 33.75 7.938 1 98 289 VAL A O 1
ATOM 2273 N N . SER A 1 290 ? 10.016 35.344 6.355 1 96.56 290 SER A N 1
ATOM 2274 C CA . SER A 1 290 ? 8.594 35.312 6.688 1 96.56 290 SER A CA 1
ATOM 2275 C C . SER A 1 290 ? 7.988 33.938 6.461 1 96.56 290 SER A C 1
ATOM 2277 O O . SER A 1 290 ? 7.168 33.469 7.254 1 96.56 290 SER A O 1
ATOM 2279 N N . LEU A 1 291 ? 8.398 33.312 5.387 1 97.19 291 LEU A N 1
ATOM 2280 C CA . LEU A 1 291 ? 7.895 31.969 5.055 1 97.19 291 LEU A CA 1
ATOM 2281 C C . LEU A 1 291 ? 8.398 30.938 6.055 1 97.19 291 LEU A C 1
ATOM 2283 O O . LEU A 1 291 ? 7.633 30.078 6.492 1 97.19 291 LEU A O 1
ATOM 2287 N N . TRP A 1 292 ? 9.664 31.016 6.379 1 98.31 292 TRP A N 1
ATOM 2288 C CA . TRP A 1 292 ? 10.234 30.094 7.352 1 98.31 292 TRP A CA 1
ATOM 2289 C C . TRP A 1 292 ? 9.578 30.266 8.719 1 98.31 292 TRP A C 1
ATOM 2291 O O . TRP A 1 292 ? 9.273 29.281 9.398 1 98.31 292 TRP A O 1
ATOM 2301 N N . PHE A 1 293 ? 9.375 31.531 9.07 1 97.88 293 PHE A N 1
ATOM 2302 C CA . PHE A 1 293 ? 8.766 31.812 10.367 1 97.88 293 PHE A CA 1
ATOM 2303 C C . PHE A 1 293 ? 7.352 31.25 10.438 1 97.88 293 PHE A C 1
ATOM 2305 O O . PHE A 1 293 ? 6.977 30.625 11.43 1 97.88 293 PHE A O 1
ATOM 2312 N N . ARG A 1 294 ? 6.625 31.406 9.438 1 95.94 294 ARG A N 1
ATOM 2313 C CA . ARG A 1 294 ? 5.297 30.812 9.367 1 95.94 294 ARG A CA 1
ATOM 2314 C C . ARG A 1 294 ? 5.383 29.281 9.406 1 95.94 294 ARG A C 1
ATOM 2316 O O . ARG A 1 294 ? 4.574 28.625 10.062 1 95.94 294 ARG A O 1
ATOM 2323 N N . GLY A 1 295 ? 6.305 28.719 8.648 1 96.88 295 GLY A N 1
ATOM 2324 C CA . GLY A 1 295 ? 6.473 27.281 8.609 1 96.88 295 GLY A CA 1
ATOM 2325 C C . GLY A 1 295 ? 6.734 26.672 9.969 1 96.88 295 GLY A C 1
ATOM 2326 O O . GLY A 1 295 ? 6.363 25.516 10.227 1 96.88 295 GLY A O 1
ATOM 2327 N N . VAL A 1 296 ? 7.324 27.406 10.844 1 98.12 296 VAL A N 1
ATOM 2328 C CA . VAL A 1 296 ? 7.672 26.906 12.172 1 98.12 296 VAL A CA 1
ATOM 2329 C C . VAL A 1 296 ? 6.516 27.156 13.133 1 98.12 296 VAL A C 1
ATOM 2331 O O . VAL A 1 296 ? 6.164 26.297 13.93 1 98.12 296 VAL A O 1
ATOM 2334 N N . TYR A 1 297 ? 5.867 28.344 13.023 1 97 297 TYR A N 1
ATOM 2335 C CA . TYR A 1 297 ? 5.066 28.797 14.156 1 97 297 TYR A CA 1
ATOM 2336 C C . TYR A 1 297 ? 3.578 28.734 13.828 1 97 297 TYR A C 1
ATOM 2338 O O . TYR A 1 297 ? 2.734 28.906 14.711 1 97 297 TYR A O 1
ATOM 2346 N N . GLN A 1 298 ? 3.223 28.531 12.531 1 95.25 298 GLN A N 1
ATOM 2347 C CA . GLN A 1 298 ? 1.81 28.344 12.219 1 95.25 298 GLN A CA 1
ATOM 2348 C C . GLN A 1 298 ? 1.188 27.266 13.086 1 95.25 298 GLN A C 1
ATOM 2350 O O . GLN A 1 298 ? 1.778 26.188 13.281 1 95.25 298 GLN A O 1
ATOM 2355 N N . ASN A 1 299 ? -0.007 27.578 13.672 1 96.12 299 ASN A N 1
ATOM 2356 C CA . ASN A 1 299 ? -0.72 26.688 14.578 1 96.12 299 ASN A CA 1
ATOM 2357 C C . ASN A 1 299 ? 0.15 26.281 15.766 1 96.12 299 ASN A C 1
ATOM 2359 O O . ASN A 1 299 ? 0.067 25.141 16.25 1 96.12 299 ASN A O 1
ATOM 2363 N N . MET A 1 300 ? 1.055 27.219 16.078 1 96.06 300 MET A N 1
ATOM 2364 C CA . MET A 1 300 ? 1.996 27.062 17.188 1 96.06 300 MET A CA 1
ATOM 2365 C C . MET A 1 300 ? 2.836 25.797 17 1 96.06 300 MET A C 1
ATOM 2367 O O . MET A 1 300 ? 3.098 25.078 17.953 1 96.06 300 MET A O 1
ATOM 2371 N N . GLY A 1 301 ? 3.188 25.5 15.797 1 97 301 GLY A N 1
ATOM 2372 C CA . GLY A 1 301 ? 4.082 24.406 15.461 1 97 301 GLY A CA 1
ATOM 2373 C C . GLY A 1 301 ? 3.395 23.062 15.445 1 97 301 GLY A C 1
ATOM 2374 O O . GLY A 1 301 ? 4.016 22.047 15.133 1 97 301 GLY A O 1
ATOM 2375 N N . GLN A 1 302 ? 2.086 22.984 15.742 1 97.06 302 GLN A N 1
ATOM 2376 C CA . GLN A 1 302 ? 1.328 21.734 15.758 1 97.06 302 GLN A CA 1
ATOM 2377 C C . GLN A 1 302 ? 0.86 21.359 14.352 1 97.06 302 GLN A C 1
ATOM 2379 O O . GLN A 1 302 ? -0.341 21.234 14.109 1 97.06 302 GLN A O 1
ATOM 2384 N N . ASN A 1 303 ? 1.862 21.219 13.484 1 95.62 303 ASN A N 1
ATOM 2385 C CA . ASN A 1 303 ? 1.669 20.922 12.062 1 95.62 303 ASN A CA 1
ATOM 2386 C C . ASN A 1 303 ? 2.533 19.75 11.617 1 95.62 303 ASN A C 1
ATOM 2388 O O . ASN A 1 303 ? 3.746 19.734 11.836 1 95.62 303 ASN A O 1
ATOM 2392 N N . CYS A 1 304 ? 1.924 18.781 10.961 1 93.19 304 CYS A N 1
ATOM 2393 C CA . CYS A 1 304 ? 2.646 17.578 10.578 1 93.19 304 CYS A CA 1
ATOM 2394 C C . CYS A 1 304 ? 3.734 17.891 9.562 1 93.19 304 CYS A C 1
ATOM 2396 O O . CYS A 1 304 ? 4.777 17.234 9.539 1 93.19 304 CYS A O 1
ATOM 2398 N N . ILE A 1 305 ? 3.475 18.875 8.703 1 94.12 305 ILE A N 1
ATOM 2399 C CA . ILE A 1 305 ? 4.484 19.188 7.691 1 94.12 305 ILE A CA 1
ATOM 2400 C C . ILE A 1 305 ? 5.145 20.531 8.016 1 94.12 305 ILE A C 1
ATOM 2402 O O . ILE A 1 305 ? 5.613 21.234 7.113 1 94.12 305 ILE A O 1
ATOM 2406 N N . GLY A 1 306 ? 5.055 20.969 9.211 1 96.75 306 GLY A N 1
ATOM 2407 C CA . GLY A 1 306 ? 5.77 22.172 9.648 1 96.75 306 GLY A CA 1
ATOM 2408 C C . GLY A 1 306 ? 7.277 22.016 9.562 1 96.75 306 GLY A C 1
ATOM 2409 O O . GLY A 1 306 ? 7.797 20.906 9.484 1 96.75 306 GLY A O 1
ATOM 2410 N N . ILE A 1 307 ? 7.961 23.156 9.562 1 98.19 307 ILE A N 1
ATOM 2411 C CA . ILE A 1 307 ? 9.422 23.156 9.57 1 98.19 307 ILE A CA 1
ATOM 2412 C C . ILE A 1 307 ? 9.922 22.875 10.992 1 98.19 307 ILE A C 1
ATOM 2414 O O . ILE A 1 307 ? 9.695 23.688 11.898 1 98.19 307 ILE A O 1
ATOM 2418 N N . GLU A 1 308 ? 10.57 21.75 11.156 1 97.88 308 GLU A N 1
ATOM 2419 C CA . GLU A 1 308 ? 11.07 21.328 12.461 1 97.88 308 GLU A CA 1
ATOM 2420 C C . GLU A 1 308 ? 12.555 21.656 12.617 1 97.88 308 GLU A C 1
ATOM 2422 O O . GLU A 1 308 ? 13.055 21.766 13.742 1 97.88 308 GLU A O 1
ATOM 2427 N N . ARG A 1 309 ? 13.25 21.781 11.5 1 98.75 309 ARG A N 1
ATOM 2428 C CA . ARG A 1 309 ? 14.68 22.078 11.492 1 98.75 309 ARG A CA 1
ATOM 2429 C C . ARG A 1 309 ? 15.031 23.047 10.367 1 98.75 309 ARG A C 1
ATOM 2431 O O . ARG A 1 309 ? 14.656 22.828 9.211 1 98.75 309 ARG A O 1
ATOM 2438 N N . LEU A 1 310 ? 15.711 24.109 10.703 1 98.88 310 LEU A N 1
ATOM 2439 C CA . LEU A 1 310 ? 16.312 25 9.719 1 98.88 310 LEU A CA 1
ATOM 2440 C C . LEU A 1 310 ? 17.812 24.719 9.586 1 98.88 310 LEU A C 1
ATOM 2442 O O . LEU A 1 310 ? 18.594 25.031 10.484 1 98.88 310 LEU A O 1
ATOM 2446 N N . ILE A 1 311 ? 18.172 24.109 8.484 1 98.94 311 ILE A N 1
ATOM 2447 C CA . ILE A 1 311 ? 19.562 23.766 8.195 1 98.94 311 ILE A CA 1
ATOM 2448 C C . ILE A 1 311 ? 20.188 24.844 7.312 1 98.94 311 ILE A C 1
ATOM 2450 O O . ILE A 1 311 ? 19.859 24.953 6.125 1 98.94 311 ILE A O 1
ATOM 2454 N N . VAL A 1 312 ? 21.109 25.641 7.875 1 98.88 312 VAL A N 1
ATOM 2455 C CA . VAL A 1 312 ? 21.547 26.875 7.23 1 98.88 312 VAL A CA 1
ATOM 2456 C C . VAL A 1 312 ? 23.078 26.906 7.164 1 98.88 312 VAL A C 1
ATOM 2458 O O . VAL A 1 312 ? 23.75 26.406 8.062 1 98.88 312 VAL A O 1
ATOM 2461 N N . HIS A 1 313 ? 23.578 27.453 6.066 1 98.5 313 HIS A N 1
ATOM 2462 C CA . HIS A 1 313 ? 25.031 27.578 5.926 1 98.5 313 HIS A CA 1
ATOM 2463 C C . HIS A 1 313 ? 25.625 28.422 7.051 1 98.5 313 HIS A C 1
ATOM 2465 O O . HIS A 1 313 ? 25.047 29.438 7.441 1 98.5 313 HIS A O 1
ATOM 2471 N N . SER A 1 314 ? 26.797 28.062 7.441 1 98.31 314 SER A N 1
ATOM 2472 C CA . SER A 1 314 ? 27.438 28.688 8.594 1 98.31 314 SER A CA 1
ATOM 2473 C C . SER A 1 314 ? 27.625 30.188 8.375 1 98.31 314 SER A C 1
ATOM 2475 O O . SER A 1 314 ? 27.516 30.969 9.32 1 98.31 314 SER A O 1
ATOM 2477 N N . LYS A 1 315 ? 27.781 30.578 7.195 1 98.12 315 LYS A N 1
ATOM 2478 C CA . LYS A 1 315 ? 28.031 31.984 6.867 1 98.12 315 LYS A CA 1
ATOM 2479 C C . LYS A 1 315 ? 26.766 32.812 7.086 1 98.12 315 LYS A C 1
ATOM 2481 O O . LYS A 1 315 ? 26.844 34.031 7.184 1 98.12 315 LYS A O 1
ATOM 2486 N N . GLN A 1 316 ? 25.625 32.188 7.152 1 98.62 316 GLN A N 1
ATOM 2487 C CA . GLN A 1 316 ? 24.359 32.938 7.262 1 98.62 316 GLN A CA 1
ATOM 2488 C C . GLN A 1 316 ? 23.641 32.594 8.562 1 98.62 316 GLN A C 1
ATOM 2490 O O . GLN A 1 316 ? 22.531 33.062 8.805 1 98.62 316 GLN A O 1
ATOM 2495 N N . TYR A 1 317 ? 24.266 31.828 9.383 1 98.56 317 TYR A N 1
ATOM 2496 C CA . TYR A 1 317 ? 23.641 31.312 10.594 1 98.56 317 TYR A CA 1
ATOM 2497 C C . TYR A 1 317 ? 23.281 32.438 11.547 1 98.56 317 TYR A C 1
ATOM 2499 O O . TYR A 1 317 ? 22.141 32.562 12 1 98.56 317 TYR A O 1
ATOM 2507 N N . ASP A 1 318 ? 24.281 33.344 11.82 1 98.56 318 ASP A N 1
ATOM 2508 C CA . ASP A 1 318 ? 24.078 34.406 12.805 1 98.56 318 ASP A CA 1
ATOM 2509 C C . ASP A 1 318 ? 22.953 35.344 12.391 1 98.56 318 ASP A C 1
ATOM 2511 O O . ASP A 1 318 ? 22.125 35.719 13.211 1 98.56 318 ASP A O 1
ATOM 2515 N N . GLU A 1 319 ? 23 35.656 11.148 1 98.62 319 GLU A N 1
ATOM 2516 C CA . GLU A 1 319 ? 21.984 36.562 10.633 1 98.62 319 GLU A CA 1
ATOM 2517 C C . GLU A 1 319 ? 20.594 35.938 10.75 1 98.62 319 GLU A C 1
ATOM 2519 O O . GLU A 1 319 ? 19.641 36.594 11.18 1 98.62 319 GLU A O 1
ATOM 2524 N N . LEU A 1 320 ? 20.438 34.719 10.383 1 98.75 320 LEU A N 1
ATOM 2525 C CA . LEU A 1 320 ? 19.141 34.031 10.461 1 98.75 320 LEU A CA 1
ATOM 2526 C C . LEU A 1 320 ? 18.688 33.906 11.914 1 98.75 320 LEU A C 1
ATOM 2528 O O . LEU A 1 320 ? 17.516 34.125 12.219 1 98.75 320 LEU A O 1
ATOM 2532 N N . TYR A 1 321 ? 19.609 33.5 12.758 1 98.5 321 TYR A N 1
ATOM 2533 C CA . TYR A 1 321 ? 19.297 33.375 14.18 1 98.5 321 TYR A CA 1
ATOM 2534 C C . TYR A 1 321 ? 18.75 34.688 14.742 1 98.5 321 TYR A C 1
ATOM 2536 O O . TYR A 1 321 ? 17.75 34.688 15.461 1 98.5 321 TYR A O 1
ATOM 2544 N N . GLU A 1 322 ? 19.406 35.75 14.406 1 98.31 322 GLU A N 1
ATOM 2545 C CA . GLU A 1 322 ? 19 37.062 14.883 1 98.31 322 GLU A CA 1
ATOM 2546 C C . GLU A 1 322 ? 17.609 37.406 14.352 1 98.31 322 GLU A C 1
ATOM 2548 O O . GLU A 1 322 ? 16.766 37.938 15.094 1 98.31 322 GLU A O 1
ATOM 2553 N N . MET A 1 323 ? 17.422 37.156 13.133 1 98.38 323 MET A N 1
ATOM 2554 C CA . MET A 1 323 ? 16.125 37.469 12.531 1 98.38 323 MET A CA 1
ATOM 2555 C C . MET A 1 323 ? 15.016 36.688 13.219 1 98.38 323 MET A C 1
ATOM 2557 O O . MET A 1 323 ? 13.969 37.25 13.539 1 98.38 323 MET A O 1
ATOM 2561 N N . PHE A 1 324 ? 15.203 35.438 13.453 1 98.44 324 PHE A N 1
ATOM 2562 C CA . PHE A 1 324 ? 14.195 34.594 14.094 1 98.44 324 PHE A CA 1
ATOM 2563 C C . PHE A 1 324 ? 13.945 35.062 15.531 1 98.44 324 PHE A C 1
ATOM 2565 O O . PHE A 1 324 ? 12.805 35.062 15.992 1 98.44 324 PHE A O 1
ATOM 2572 N N . THR A 1 325 ? 15.008 35.406 16.219 1 97.81 325 THR A N 1
ATOM 2573 C CA . THR A 1 325 ? 14.898 35.844 17.594 1 97.81 325 THR A CA 1
ATOM 2574 C C . THR A 1 325 ? 14.07 37.125 17.688 1 97.81 325 THR A C 1
ATOM 2576 O O . THR A 1 325 ? 13.188 37.25 18.531 1 97.81 325 THR A O 1
ATOM 2579 N N . GLU A 1 326 ? 14.359 38 16.812 1 97.44 326 GLU A N 1
ATOM 2580 C CA . GLU A 1 326 ? 13.633 39.25 16.781 1 97.44 326 GLU A CA 1
ATOM 2581 C C . GLU A 1 326 ? 12.148 39.031 16.516 1 97.44 326 GLU A C 1
ATOM 2583 O O . GLU A 1 326 ? 11.297 39.625 17.188 1 97.44 326 GLU A O 1
ATOM 2588 N N . LEU A 1 327 ? 11.898 38.219 15.57 1 96.5 327 LEU A N 1
ATOM 2589 C CA . LEU A 1 327 ? 10.516 37.938 15.203 1 96.5 327 LEU A CA 1
ATOM 2590 C C . LEU A 1 327 ? 9.797 37.188 16.312 1 96.5 327 LEU A C 1
ATOM 2592 O O . LEU A 1 327 ? 8.625 37.438 16.594 1 96.5 327 LEU A O 1
ATOM 2596 N N . ALA A 1 328 ? 10.461 36.25 16.938 1 96.44 328 ALA A N 1
ATOM 2597 C CA . ALA A 1 328 ? 9.875 35.469 18.016 1 96.44 328 ALA A CA 1
ATOM 2598 C C . ALA A 1 328 ? 9.492 36.375 19.188 1 96.44 328 ALA A C 1
ATOM 2600 O O . ALA A 1 328 ? 8.469 36.156 19.844 1 96.44 328 ALA A O 1
ATOM 2601 N N . GLU A 1 329 ? 10.281 37.344 19.422 1 94.25 329 GLU A N 1
ATOM 2602 C CA . GLU A 1 329 ? 10.047 38.25 20.531 1 94.25 329 GLU A CA 1
ATOM 2603 C C . GLU A 1 329 ? 8.82 39.125 20.266 1 94.25 329 GLU A C 1
ATOM 2605 O O . GLU A 1 329 ? 8.141 39.562 21.203 1 94.25 329 GLU A O 1
ATOM 2610 N N . LYS A 1 330 ? 8.523 39.312 19.031 1 92.25 330 LYS A N 1
ATOM 2611 C CA . LYS A 1 330 ? 7.398 40.188 18.656 1 92.25 330 LYS A CA 1
ATOM 2612 C C . LYS A 1 330 ? 6.125 39.375 18.469 1 92.25 330 LYS A C 1
ATOM 2614 O O . LYS A 1 330 ? 5.039 39.938 18.297 1 92.25 330 LYS A O 1
ATOM 2619 N N . PHE A 1 331 ? 6.254 38.094 18.438 1 92.56 331 PHE A N 1
ATOM 2620 C CA . PHE A 1 331 ? 5.141 37.188 18.188 1 92.56 331 PHE A CA 1
ATOM 2621 C C . PHE A 1 331 ? 4.172 37.156 19.359 1 92.56 331 PHE A C 1
ATOM 2623 O O . PHE A 1 331 ? 4.562 36.844 20.484 1 92.56 331 PHE A O 1
ATOM 2630 N N . ARG A 1 332 ? 2.926 37.594 19.156 1 88.81 332 ARG A N 1
ATOM 2631 C CA . ARG A 1 332 ? 1.926 37.719 20.203 1 88.81 332 ARG A CA 1
ATOM 2632 C C . ARG A 1 332 ? 0.98 36.5 20.188 1 88.81 332 ARG A C 1
ATOM 2634 O O . ARG A 1 332 ? 0.417 36.188 19.141 1 88.81 332 ARG A O 1
ATOM 2641 N N . GLU A 1 333 ? 0.857 35.938 21.344 1 87.38 333 GLU A N 1
ATOM 2642 C CA . GLU A 1 333 ? -0.089 34.812 21.469 1 87.38 333 GLU A CA 1
ATOM 2643 C C . GLU A 1 333 ? -1.399 35.281 22.094 1 87.38 333 GLU A C 1
ATOM 2645 O O . GLU A 1 333 ? -1.405 36.188 22.938 1 87.38 333 GLU A O 1
ATOM 2650 N N . GLY A 1 334 ? -2.434 34.719 21.578 1 80.12 334 GLY A N 1
ATOM 2651 C CA . GLY A 1 334 ? -3.766 35.031 22.062 1 80.12 334 GLY A CA 1
ATOM 2652 C C . GLY A 1 334 ? -4.828 34.062 21.562 1 80.12 334 GLY A C 1
ATOM 2653 O O . GLY A 1 334 ? -4.555 32.875 21.328 1 80.12 334 GLY A O 1
ATOM 2654 N N . TYR A 1 335 ? -6.137 34.625 21.672 1 69.75 335 TYR A N 1
ATOM 2655 C CA . TYR A 1 335 ? -7.25 33.781 21.25 1 69.75 335 TYR A CA 1
ATOM 2656 C C . TYR A 1 335 ? -8.25 34.594 20.406 1 69.75 335 TYR A C 1
ATOM 2658 O O . TYR A 1 335 ? -8.625 35.688 20.781 1 69.75 335 TYR A O 1
ATOM 2666 N N . VAL A 1 336 ? -8.711 34.188 19.219 1 61.28 336 VAL A N 1
ATOM 2667 C CA . VAL A 1 336 ? -9.734 34.594 18.266 1 61.28 336 VAL A CA 1
ATOM 2668 C C . VAL A 1 336 ? -9.422 35.969 17.688 1 61.28 336 VAL A C 1
ATOM 2670 O O . VAL A 1 336 ? -9.383 36.156 16.469 1 61.28 336 VAL A O 1
ATOM 2673 N N . THR A 1 337 ? -9.289 37.25 18.5 1 56.66 337 THR A N 1
ATOM 2674 C CA . THR A 1 337 ? -9.297 38.625 17.969 1 56.66 337 THR A CA 1
ATOM 2675 C C . THR A 1 337 ? -7.891 39.062 17.594 1 56.66 337 THR A C 1
ATOM 2677 O O . THR A 1 337 ? -7.719 40.031 16.828 1 56.66 337 THR A O 1
ATOM 2680 N N . THR A 1 338 ? -6.879 39.031 18.281 1 56.97 338 THR A N 1
ATOM 2681 C CA . THR A 1 338 ? -5.559 39.5 17.844 1 56.97 338 THR A CA 1
ATOM 2682 C C . THR A 1 338 ? -4.605 38.312 17.719 1 56.97 338 THR A C 1
ATOM 2684 O O . THR A 1 338 ? -3.52 38.438 17.141 1 56.97 338 THR A O 1
ATOM 2687 N N . VAL A 1 339 ? -4.422 37.219 17.188 1 71.12 339 VAL A N 1
ATOM 2688 C CA . VAL A 1 339 ? -3.33 36.5 17.844 1 71.12 339 VAL A CA 1
ATOM 2689 C C . VAL A 1 339 ? -2.377 35.938 16.781 1 71.12 339 VAL A C 1
ATOM 2691 O O . VAL A 1 339 ? -2.789 35.656 15.656 1 71.12 339 VAL A O 1
ATOM 2694 N N . ASP A 1 340 ? -1.163 36.375 16.766 1 88.81 340 ASP A N 1
ATOM 2695 C CA . ASP A 1 340 ? -0.158 35.688 15.938 1 88.81 340 ASP A CA 1
ATOM 2696 C C . ASP A 1 340 ? -0.196 34.188 16.141 1 88.81 340 ASP A C 1
ATOM 2698 O O . ASP A 1 340 ? -0.185 33.438 15.172 1 88.81 340 ASP A O 1
ATOM 2702 N N . GLY A 1 341 ? -0.412 33.812 17.203 1 92.88 341 GLY A N 1
ATOM 2703 C CA . GLY A 1 341 ? -0.47 32.406 17.578 1 92.88 341 GLY A CA 1
ATOM 2704 C C . GLY A 1 341 ? -1.48 32.125 18.688 1 92.88 341 GLY A C 1
ATOM 2705 O O . GLY A 1 341 ? -1.749 32.969 19.516 1 92.88 341 GLY A O 1
ATOM 2706 N N . GLY A 1 342 ? -2.09 30.938 18.625 1 93.94 342 GLY A N 1
ATOM 2707 C CA . GLY A 1 342 ? -3.012 30.5 19.656 1 93.94 342 GLY A CA 1
ATOM 2708 C C . GLY A 1 342 ? -2.342 29.688 20.75 1 93.94 342 GLY A C 1
ATOM 2709 O O . GLY A 1 342 ? -1.164 29.891 21.047 1 93.94 342 GLY A O 1
ATOM 2710 N N . SER A 1 343 ? -3.137 28.984 21.516 1 95.06 343 SER A N 1
ATOM 2711 C CA . SER A 1 343 ? -2.615 28.078 22.531 1 95.06 343 SER A CA 1
ATOM 2712 C C . SER A 1 343 ? -2.209 26.75 21.906 1 95.06 343 SER A C 1
ATOM 2714 O O . SER A 1 343 ? -2.49 26.484 20.734 1 95.06 343 SER A O 1
ATOM 2716 N N . MET A 1 344 ? -1.504 25.953 22.609 1 96.12 344 MET A N 1
ATOM 2717 C CA . MET A 1 344 ? -1.332 24.547 22.25 1 96.12 344 MET A CA 1
ATOM 2718 C C . MET A 1 344 ? -2.533 23.719 22.703 1 96.12 344 MET A C 1
ATOM 2720 O O . MET A 1 344 ? -3.367 24.203 23.484 1 96.12 344 MET A O 1
ATOM 2724 N N . ILE A 1 345 ? -2.672 22.516 22.297 1 97 345 ILE A N 1
ATOM 2725 C CA . ILE A 1 345 ? -3.859 21.672 22.453 1 97 345 ILE A CA 1
ATOM 2726 C C . ILE A 1 345 ? -4.016 21.281 23.922 1 97 345 ILE A C 1
ATOM 2728 O O . ILE A 1 345 ? -5.133 21.047 24.391 1 97 345 ILE A O 1
ATOM 2732 N N . SER A 1 346 ? -2.891 21.141 24.641 1 95.88 346 SER A N 1
ATOM 2733 C CA . SER A 1 346 ? -2.857 20.781 26.062 1 95.88 346 SER A CA 1
ATOM 2734 C C . SER A 1 346 ? -1.49 21.062 26.672 1 95.88 346 SER A C 1
ATOM 2736 O O . SER A 1 346 ? -0.542 21.406 25.953 1 95.88 346 SER A O 1
ATOM 2738 N N . GLY A 1 347 ? -1.462 20.953 27.953 1 95.12 347 GLY A N 1
ATOM 2739 C CA . GLY A 1 347 ? -0.201 21.156 28.656 1 95.12 347 GLY A CA 1
ATOM 2740 C C . GLY A 1 347 ? 0.57 19.875 28.875 1 95.12 347 GLY A C 1
ATOM 2741 O O . GLY A 1 347 ? 1.666 19.891 29.438 1 95.12 347 GLY A O 1
ATOM 2742 N N . ASP A 1 348 ? 0.122 18.766 28.359 1 92.81 348 ASP A N 1
ATOM 2743 C CA . ASP A 1 348 ? 0.667 17.453 28.656 1 92.81 348 ASP A CA 1
ATOM 2744 C C . ASP A 1 348 ? 2.119 17.344 28.203 1 92.81 348 ASP A C 1
ATOM 2746 O O . ASP A 1 348 ? 2.914 16.625 28.812 1 92.81 348 ASP A O 1
ATOM 2750 N N . ARG A 1 349 ? 2.479 18.078 27.172 1 92.56 349 ARG A N 1
ATOM 2751 C CA . ARG A 1 349 ? 3.797 17.906 26.578 1 92.56 349 ARG A CA 1
ATOM 2752 C C . ARG A 1 349 ? 4.77 18.969 27.078 1 92.56 349 ARG A C 1
ATOM 2754 O O . ARG A 1 349 ? 5.953 18.953 26.719 1 92.56 349 ARG A O 1
ATOM 2761 N N . PHE A 1 350 ? 4.355 19.906 27.938 1 96.94 350 PHE A N 1
ATOM 2762 C CA . PHE A 1 350 ? 5.164 21.062 28.281 1 96.94 350 PHE A CA 1
ATOM 2763 C C . PHE A 1 350 ? 6.402 20.656 29.062 1 96.94 350 PHE A C 1
ATOM 2765 O O . PHE A 1 350 ? 7.512 21.109 28.766 1 96.94 350 PHE A O 1
ATOM 2772 N N . ARG A 1 351 ? 6.23 19.734 30.016 1 96.25 351 ARG A N 1
ATOM 2773 C CA . ARG A 1 351 ? 7.375 19.281 30.797 1 96.25 351 ARG A CA 1
ATOM 2774 C C . ARG A 1 351 ? 8.422 18.609 29.922 1 96.25 351 ARG A C 1
ATOM 2776 O O . ARG A 1 351 ? 9.617 18.875 30.062 1 96.25 351 ARG A O 1
ATOM 2783 N N . GLY A 1 352 ? 7.953 17.797 29.062 1 96.94 352 GLY A N 1
ATOM 2784 C CA . GLY A 1 352 ? 8.859 17.141 28.125 1 96.94 352 GLY A CA 1
ATOM 2785 C C . GLY A 1 352 ? 9.555 18.109 27.188 1 96.94 352 GLY A C 1
ATOM 2786 O O . GLY A 1 352 ? 10.742 17.969 26.922 1 96.94 352 GLY A O 1
ATOM 2787 N N . LEU A 1 353 ? 8.82 19.047 26.703 1 97.38 353 LEU A N 1
ATOM 2788 C CA . LEU A 1 353 ? 9.367 20.047 25.797 1 97.38 353 LEU A CA 1
ATOM 2789 C C . LEU A 1 353 ? 10.438 20.875 26.5 1 97.38 353 LEU A C 1
ATOM 2791 O O . LEU A 1 353 ? 11.508 21.125 25.953 1 97.38 353 LEU A O 1
ATOM 2795 N N . GLU A 1 354 ? 10.148 21.312 27.703 1 98.06 354 GLU A N 1
ATOM 2796 C CA . GLU A 1 354 ? 11.102 22.109 28.469 1 98.06 354 GLU A CA 1
ATOM 2797 C C . GLU A 1 354 ? 12.375 21.312 28.75 1 98.06 354 GLU A C 1
ATOM 2799 O O . GLU A 1 354 ? 13.477 21.859 28.719 1 98.06 354 GLU A O 1
ATOM 2804 N N . LYS A 1 355 ? 12.211 20.062 29.047 1 98.25 355 LYS A N 1
ATOM 2805 C CA . LYS A 1 355 ? 13.375 19.203 29.297 1 98.25 355 LYS A CA 1
ATOM 2806 C C . LYS A 1 355 ? 14.266 19.109 28.078 1 98.25 355 LYS A C 1
ATOM 2808 O O . LYS A 1 355 ? 15.492 19.219 28.188 1 98.25 355 LYS A O 1
ATOM 2813 N N . ILE A 1 356 ? 13.695 18.859 26.922 1 98.12 356 ILE A N 1
ATOM 2814 C CA . ILE A 1 356 ? 14.469 18.688 25.688 1 98.12 356 ILE A CA 1
ATOM 2815 C C . ILE A 1 356 ? 15.18 20 25.359 1 98.12 356 ILE A C 1
ATOM 2817 O O . ILE A 1 356 ? 16.312 19.984 24.859 1 98.12 356 ILE A O 1
ATOM 2821 N N . ILE A 1 357 ? 14.547 21.109 25.562 1 98.25 357 ILE A N 1
ATOM 2822 C CA . ILE A 1 357 ? 15.133 22.422 25.297 1 98.25 357 ILE A CA 1
ATOM 2823 C C . ILE A 1 357 ? 16.266 22.688 26.281 1 98.25 357 ILE A C 1
ATOM 2825 O O . ILE A 1 357 ? 17.328 23.172 25.891 1 98.25 357 ILE A O 1
ATOM 2829 N N . ARG A 1 358 ? 16.062 22.328 27.531 1 97.81 358 ARG A N 1
ATOM 2830 C CA . ARG A 1 358 ? 17.109 22.469 28.547 1 97.81 358 ARG A CA 1
ATOM 2831 C C . ARG A 1 358 ? 18.312 21.609 28.203 1 97.81 358 ARG A C 1
ATOM 2833 O O . ARG A 1 358 ? 19.453 22.062 28.344 1 97.81 358 ARG A O 1
ATOM 2840 N N . ASP A 1 359 ? 18.062 20.422 27.812 1 98.31 359 ASP A N 1
ATOM 2841 C CA . ASP A 1 359 ? 19.156 19.531 27.406 1 98.31 359 ASP A CA 1
ATOM 2842 C C . ASP A 1 359 ? 19.969 20.156 26.281 1 98.31 359 ASP A C 1
ATOM 2844 O O . ASP A 1 359 ? 21.188 20.016 26.234 1 98.31 359 ASP A O 1
ATOM 2848 N N . ALA A 1 360 ? 19.297 20.781 25.312 1 98.25 360 ALA A N 1
ATOM 2849 C CA . ALA A 1 360 ? 20 21.438 24.219 1 98.25 360 ALA A CA 1
ATOM 2850 C C . ALA A 1 360 ? 20.859 22.594 24.734 1 98.25 360 ALA A C 1
ATOM 2852 O O . ALA A 1 360 ? 21.984 22.797 24.25 1 98.25 360 ALA A O 1
ATOM 2853 N N . THR A 1 361 ? 20.375 23.328 25.719 1 97.62 361 THR A N 1
ATOM 2854 C CA . THR A 1 361 ? 21.109 24.422 26.328 1 97.62 361 THR A CA 1
ATOM 2855 C C . THR A 1 361 ? 22.375 23.891 27.016 1 97.62 361 THR A C 1
ATOM 2857 O O . THR A 1 361 ? 23.453 24.484 26.875 1 97.62 361 THR A O 1
ATOM 2860 N N . GLU A 1 362 ? 22.156 22.828 27.688 1 97.81 362 GLU A N 1
ATOM 2861 C CA . GLU A 1 362 ? 23.297 22.219 28.391 1 97.81 362 GLU A CA 1
ATOM 2862 C C . GLU A 1 362 ? 24.344 21.719 27.406 1 97.81 362 GLU A C 1
ATOM 2864 O O . GLU A 1 362 ? 25.531 21.672 27.734 1 97.81 362 GLU A O 1
ATOM 2869 N N . ALA A 1 363 ? 23.875 21.422 26.281 1 97.75 363 ALA A N 1
ATOM 2870 C CA . ALA A 1 363 ? 24.797 20.938 25.25 1 97.75 363 ALA A CA 1
ATOM 2871 C C . ALA A 1 363 ? 25.406 22.078 24.469 1 97.75 363 ALA A C 1
ATOM 2873 O O . ALA A 1 363 ? 26.156 21.859 23.516 1 97.75 363 ALA A O 1
ATOM 2874 N N . GLY A 1 364 ? 25.031 23.312 24.75 1 97.06 364 GLY A N 1
ATOM 2875 C CA . GLY A 1 364 ? 25.734 24.438 24.188 1 97.06 364 GLY A CA 1
ATOM 2876 C C . GLY A 1 364 ? 24.859 25.328 23.312 1 97.06 364 GLY A C 1
ATOM 2877 O O . GLY A 1 364 ? 25.312 26.359 22.828 1 97.06 364 GLY A O 1
ATOM 2878 N N . ALA A 1 365 ? 23.641 25.047 23.141 1 98 365 ALA A N 1
ATOM 2879 C CA . ALA A 1 365 ? 22.75 25.875 22.328 1 98 365 ALA A CA 1
ATOM 2880 C C . ALA A 1 365 ? 22.266 27.094 23.109 1 98 365 ALA A C 1
ATOM 2882 O O . ALA A 1 365 ? 22.172 27.062 24.328 1 98 365 ALA A O 1
ATOM 2883 N N . GLN A 1 366 ? 22.062 28.141 22.391 1 97.62 366 GLN A N 1
ATOM 2884 C CA . GLN A 1 366 ? 21.359 29.297 22.938 1 97.62 366 GLN A CA 1
ATOM 2885 C C . GLN A 1 366 ? 19.844 29.141 22.734 1 97.62 366 GLN A C 1
ATOM 2887 O O . GLN A 1 366 ? 19.391 28.578 21.734 1 97.62 366 GLN A O 1
ATOM 2892 N N . VAL A 1 367 ? 19.125 29.656 23.703 1 97.56 367 VAL A N 1
ATOM 2893 C CA . VAL A 1 367 ? 17.672 29.516 23.641 1 97.56 367 VAL A CA 1
ATOM 2894 C C . VAL A 1 367 ? 17 30.859 23.922 1 97.56 367 VAL A C 1
ATOM 2896 O O . VAL A 1 367 ? 17.422 31.594 24.812 1 97.56 367 VAL A O 1
ATOM 2899 N N . VAL A 1 368 ? 16.109 31.234 23.109 1 97 368 VAL A N 1
ATOM 2900 C CA . VAL A 1 368 ? 15.148 32.312 23.344 1 97 368 VAL A CA 1
ATOM 2901 C C . VAL A 1 368 ? 13.758 31.703 23.531 1 97 368 VAL A C 1
ATOM 2903 O O . VAL A 1 368 ? 13.32 30.875 22.734 1 97 368 VAL A O 1
ATOM 2906 N N . GLY A 1 369 ? 12.969 32.125 24.625 1 95.94 369 GLY A N 1
ATOM 2907 C CA . GLY A 1 369 ? 11.703 31.516 24.953 1 95.94 369 GLY A CA 1
ATOM 2908 C C . GLY A 1 369 ? 11.859 30.141 25.594 1 95.94 369 GLY A C 1
ATOM 2909 O O . GLY A 1 369 ? 12.641 29.984 26.531 1 95.94 369 GLY A O 1
ATOM 2910 N N . GLY A 1 370 ? 11.016 29.172 25.297 1 93.69 370 GLY A N 1
ATOM 2911 C CA . GLY A 1 370 ? 11.203 27.766 25.609 1 93.69 370 GLY A CA 1
ATOM 2912 C C . GLY A 1 370 ? 10.508 27.359 26.891 1 93.69 370 GLY A C 1
ATOM 2913 O O . GLY A 1 370 ? 10.891 26.375 27.531 1 93.69 370 GLY A O 1
ATOM 2914 N N . LYS A 1 371 ? 9.422 28.047 27.188 1 94.94 371 LYS A N 1
ATOM 2915 C CA . LYS A 1 371 ? 8.758 27.703 28.453 1 94.94 371 LYS A CA 1
ATOM 2916 C C . LYS A 1 371 ? 7.254 27.938 28.359 1 94.94 371 LYS A C 1
ATOM 2918 O O . LYS A 1 371 ? 6.801 28.781 27.594 1 94.94 371 LYS A O 1
ATOM 2923 N N . GLU A 1 372 ? 6.625 27.172 29.172 1 94.5 372 GLU A N 1
ATOM 2924 C CA . GLU A 1 372 ? 5.219 27.453 29.422 1 94.5 372 GLU A CA 1
ATOM 2925 C C . GLU A 1 372 ? 5.059 28.781 30.172 1 94.5 372 GLU A C 1
ATOM 2927 O O . GLU A 1 372 ? 5.941 29.172 30.938 1 94.5 372 GLU A O 1
ATOM 2932 N N . TYR A 1 373 ? 3.963 29.453 29.875 1 91.19 373 TYR A N 1
ATOM 2933 C CA . TYR A 1 373 ? 3.695 30.672 30.656 1 91.19 373 TYR A CA 1
ATOM 2934 C C . TYR A 1 373 ? 2.197 30.906 30.797 1 91.19 373 TYR A C 1
ATOM 2936 O O . TYR A 1 373 ? 1.398 30.328 30.062 1 91.19 373 TYR A O 1
ATOM 2944 N N . LYS A 1 374 ? 1.861 31.656 31.797 1 90.25 374 LYS A N 1
ATOM 2945 C CA . LYS A 1 374 ? 0.482 32.094 31.984 1 90.25 374 LYS A CA 1
ATOM 2946 C C . LYS A 1 374 ? 0.211 33.406 31.219 1 90.25 374 LYS A C 1
ATOM 2948 O O . LYS A 1 374 ? 0.938 34.375 31.375 1 90.25 374 LYS A O 1
ATOM 2953 N N . HIS A 1 375 ? -0.844 33.25 30.453 1 89.25 375 HIS A N 1
ATOM 2954 C CA . HIS A 1 375 ? -1.207 34.469 29.703 1 89.25 375 HIS A CA 1
ATOM 2955 C C . HIS A 1 375 ? -1.725 35.531 30.656 1 89.25 375 HIS A C 1
ATOM 2957 O O . HIS A 1 375 ? -2.455 35.25 31.594 1 89.25 375 HIS A O 1
ATOM 2963 N N . GLY A 1 376 ? -1.342 36.719 30.484 1 85.88 376 GLY A N 1
ATOM 2964 C CA . GLY A 1 376 ? -1.665 37.812 31.375 1 85.88 376 GLY A CA 1
ATOM 2965 C C . GLY A 1 376 ? -3.111 38.25 31.281 1 85.88 376 GLY A C 1
ATOM 2966 O O . GLY A 1 376 ? -3.643 38.875 32.219 1 85.88 376 GLY A O 1
ATOM 2967 N N . HIS A 1 377 ? -3.768 37.969 30.234 1 87.69 377 HIS A N 1
ATOM 2968 C CA . HIS A 1 377 ? -5.176 38.312 30.078 1 87.69 377 HIS A CA 1
ATOM 2969 C C . HIS A 1 377 ? -6.059 37.406 30.938 1 87.69 377 HIS A C 1
ATOM 2971 O O . HIS A 1 377 ? -5.91 36.188 30.922 1 87.69 377 HIS A O 1
ATOM 2977 N N . ASP A 1 378 ? -7.043 37.938 31.5 1 85.81 378 ASP A N 1
ATOM 2978 C CA . ASP A 1 378 ? -7.883 37.25 32.469 1 85.81 378 ASP A CA 1
ATOM 2979 C C . ASP A 1 378 ? -8.609 36.062 31.844 1 85.81 378 ASP A C 1
ATOM 2981 O O . ASP A 1 378 ? -8.789 35.031 32.469 1 85.81 378 ASP A O 1
ATOM 2985 N N . GLN A 1 379 ? -8.953 36.219 30.656 1 86.75 379 GLN A N 1
ATOM 2986 C CA . GLN A 1 379 ? -9.742 35.188 30 1 86.75 379 GLN A CA 1
ATOM 2987 C C . GLN A 1 379 ? -8.852 34.062 29.5 1 86.75 379 GLN A C 1
ATOM 2989 O O . GLN A 1 379 ? -9.352 33 29.094 1 86.75 379 GLN A O 1
ATOM 2994 N N . LEU A 1 380 ? -7.559 34.25 29.594 1 90.56 380 LEU A N 1
ATOM 2995 C CA . LEU A 1 380 ? -6.656 33.281 29 1 90.56 380 LEU A CA 1
ATOM 2996 C C . LEU A 1 380 ? -5.703 32.688 30.031 1 90.56 380 LEU A C 1
ATOM 2998 O O . LEU A 1 380 ? -4.785 31.938 29.703 1 90.56 380 LEU A O 1
ATOM 3002 N N . VAL A 1 381 ? -5.961 32.969 31.297 1 91.06 381 VAL A N 1
ATOM 3003 C CA . VAL A 1 381 ? -5.039 32.625 32.375 1 91.06 381 VAL A CA 1
ATOM 3004 C C . VAL A 1 381 ? -4.961 31.109 32.531 1 91.06 381 VAL A C 1
ATOM 3006 O O . VAL A 1 381 ? -3.916 30.578 32.906 1 91.06 381 VAL A O 1
ATOM 3009 N N . ASN A 1 382 ? -5.957 30.406 32.156 1 91.81 382 ASN A N 1
ATOM 3010 C CA . ASN A 1 382 ? -6.004 28.953 32.312 1 91.81 382 ASN A CA 1
ATOM 3011 C C . ASN A 1 382 ? -5.625 28.234 31.016 1 91.81 382 ASN A C 1
ATOM 3013 O O . ASN A 1 382 ? -5.801 27.031 30.891 1 91.81 382 ASN A O 1
ATOM 3017 N N . GLY A 1 383 ? -5.18 29.016 30.047 1 93.5 383 GLY A N 1
ATOM 3018 C CA . GLY A 1 383 ? -4.867 28.453 28.75 1 93.5 383 GLY A CA 1
ATOM 3019 C C . GLY A 1 383 ? -3.492 27.812 28.703 1 93.5 383 GLY A C 1
ATOM 3020 O O . GLY A 1 383 ? -2.66 28.031 29.578 1 93.5 383 GLY A O 1
ATOM 3021 N N . TYR A 1 384 ? -3.303 26.969 27.734 1 95.81 384 TYR A N 1
ATOM 3022 C CA . TYR A 1 384 ? -2.045 26.25 27.547 1 95.81 384 TYR A CA 1
ATOM 3023 C C . TYR A 1 384 ? -1.149 26.984 26.562 1 95.81 384 TYR A C 1
ATOM 3025 O O . TYR A 1 384 ? -1.124 26.641 25.375 1 95.81 384 TYR A O 1
ATOM 3033 N N . PHE A 1 385 ? -0.359 27.891 27.047 1 95.38 385 PHE A N 1
ATOM 3034 C CA . PHE A 1 385 ? 0.5 28.703 26.203 1 95.38 385 PHE A CA 1
ATOM 3035 C C . PHE A 1 385 ? 1.966 28.344 26.406 1 95.38 385 PHE A C 1
ATOM 3037 O O . PHE A 1 385 ? 2.4 28.078 27.531 1 95.38 385 PHE A O 1
ATOM 3044 N N . PHE A 1 386 ? 2.629 28.203 25.344 1 96.19 386 PHE A N 1
ATOM 3045 C CA . PHE A 1 386 ? 4.062 27.953 25.266 1 96.19 386 PHE A CA 1
ATOM 3046 C C . PHE A 1 386 ? 4.762 29.016 24.438 1 96.19 386 PHE A C 1
ATOM 3048 O O . PHE A 1 386 ? 4.312 29.344 23.344 1 96.19 386 PHE A O 1
ATOM 3055 N N . SER A 1 387 ? 5.816 29.609 24.922 1 95.88 387 SER A N 1
ATOM 3056 C CA . SER A 1 387 ? 6.457 30.75 24.25 1 95.88 387 SER A CA 1
ATOM 3057 C C . SER A 1 387 ? 7.102 30.312 22.938 1 95.88 387 SER A C 1
ATOM 3059 O O . SER A 1 387 ? 7.699 29.234 22.859 1 95.88 387 SER A O 1
ATOM 3061 N N . PRO A 1 388 ? 6.91 31.172 21.844 1 96.75 388 PRO A N 1
ATOM 3062 C CA . PRO A 1 388 ? 7.723 30.922 20.656 1 96.75 388 PRO A CA 1
ATOM 3063 C C . PRO A 1 388 ? 9.211 30.781 20.969 1 96.75 388 PRO A C 1
ATOM 3065 O O . PRO A 1 388 ? 9.766 31.609 21.703 1 96.75 388 PRO A O 1
ATOM 3068 N N . THR A 1 389 ? 9.812 29.734 20.453 1 98.31 389 THR A N 1
ATOM 3069 C CA . THR A 1 389 ? 11.148 29.375 20.922 1 98.31 389 THR A CA 1
ATOM 3070 C C . THR A 1 389 ? 12.125 29.281 19.75 1 98.31 389 THR A C 1
ATOM 3072 O O . THR A 1 389 ? 11.758 28.828 18.656 1 98.31 389 THR A O 1
ATOM 3075 N N . VAL A 1 390 ? 13.297 29.828 19.906 1 98.75 390 VAL A N 1
ATOM 3076 C CA . VAL A 1 390 ? 14.406 29.688 18.969 1 98.75 390 VAL A CA 1
ATOM 3077 C C . VAL A 1 390 ? 15.578 29 19.656 1 98.75 390 VAL A C 1
ATOM 3079 O O . VAL A 1 390 ? 16.031 29.422 20.719 1 98.75 390 VAL A O 1
ATOM 3082 N N . VAL A 1 391 ? 16.047 27.938 19.125 1 98.75 391 VAL A N 1
ATOM 3083 C CA . VAL A 1 391 ? 17.156 27.172 19.688 1 98.75 391 VAL A CA 1
ATOM 3084 C C . VAL A 1 391 ? 18.25 27 18.641 1 98.75 391 VAL A C 1
ATOM 3086 O O . VAL A 1 391 ? 17.984 26.5 17.547 1 98.75 391 VAL A O 1
ATOM 3089 N N . GLY A 1 392 ? 19.484 27.344 19 1 98.19 392 GLY A N 1
ATOM 3090 C CA . GLY A 1 392 ? 20.609 27.078 18.109 1 98.19 392 GLY A CA 1
ATOM 3091 C C . GLY A 1 392 ? 21.938 27.547 18.688 1 98.19 392 GLY A C 1
ATOM 3092 O O . GLY A 1 392 ? 21.969 28.359 19.609 1 98.19 392 GLY A O 1
ATOM 3093 N N . PRO A 1 393 ? 22.953 27.156 18.344 1 98.5 393 PRO A N 1
ATOM 3094 C CA . PRO A 1 393 ? 23.125 26.141 17.312 1 98.5 393 PRO A CA 1
ATOM 3095 C C . PRO A 1 393 ? 22.875 24.719 17.828 1 98.5 393 PRO A C 1
ATOM 3097 O O . PRO A 1 393 ? 23.234 24.406 18.969 1 98.5 393 PRO A O 1
ATOM 3100 N N . VAL A 1 394 ? 22.266 23.906 17.016 1 98.69 394 VAL A N 1
ATOM 3101 C CA . VAL A 1 394 ? 21.938 22.516 17.359 1 98.69 394 VAL A CA 1
ATOM 3102 C C . VAL A 1 394 ? 22.734 21.562 16.469 1 98.69 394 VAL A C 1
ATOM 3104 O O . VAL A 1 394 ? 22.875 21.812 15.266 1 98.69 394 VAL A O 1
ATOM 3107 N N . ASP A 1 395 ? 23.297 20.531 17 1 97.06 395 ASP A N 1
ATOM 3108 C CA . ASP A 1 395 ? 23.953 19.5 16.188 1 97.06 395 ASP A CA 1
ATOM 3109 C C . ASP A 1 395 ? 23.172 18.203 16.219 1 97.06 395 ASP A C 1
ATOM 3111 O O . ASP A 1 395 ? 22.188 18.078 16.953 1 97.06 395 ASP A O 1
ATOM 3115 N N . THR A 1 396 ? 23.625 17.234 15.438 1 97.94 396 THR A N 1
ATOM 3116 C CA . THR A 1 396 ? 22.828 16.031 15.156 1 97.94 396 THR A CA 1
ATOM 3117 C C . THR A 1 396 ? 22.828 15.094 16.359 1 97.94 396 THR A C 1
ATOM 3119 O O . THR A 1 396 ? 22.016 14.164 16.422 1 97.94 396 THR A O 1
ATOM 3122 N N . LYS A 1 397 ? 23.625 15.266 17.344 1 97.38 397 LYS A N 1
ATOM 3123 C CA . LYS A 1 397 ? 23.688 14.383 18.5 1 97.38 397 LYS A CA 1
ATOM 3124 C C . LYS A 1 397 ? 22.656 14.773 19.547 1 97.38 397 LYS A C 1
ATOM 3126 O O . LYS A 1 397 ? 22.359 13.992 20.453 1 97.38 397 LYS A O 1
ATOM 3131 N N . MET A 1 398 ? 22.172 16.094 19.516 1 98.31 398 MET A N 1
ATOM 3132 C CA . MET A 1 398 ? 21.203 16.578 20.484 1 98.31 398 MET A CA 1
ATOM 3133 C C . MET A 1 398 ? 19.828 15.961 20.234 1 98.31 398 MET A C 1
ATOM 3135 O O . MET A 1 398 ? 19.406 15.805 19.078 1 98.31 398 MET A O 1
ATOM 3139 N N . ASP A 1 399 ? 19.047 15.656 21.25 1 98 399 ASP A N 1
ATOM 3140 C CA . ASP A 1 399 ? 17.719 15.055 21.156 1 98 399 ASP A CA 1
ATOM 3141 C C . ASP A 1 399 ? 16.766 15.969 20.406 1 98 399 ASP A C 1
ATOM 3143 O O . ASP A 1 399 ? 15.883 15.5 19.672 1 98 399 ASP A O 1
ATOM 3147 N N . ILE A 1 400 ? 16.953 17.234 20.562 1 98.5 400 ILE A N 1
ATOM 3148 C CA . ILE A 1 400 ? 16.047 18.219 19.969 1 98.5 400 ILE A CA 1
ATOM 3149 C C . ILE A 1 400 ? 16.156 18.156 18.453 1 98.5 400 ILE A C 1
ATOM 3151 O O . ILE A 1 400 ? 15.219 18.562 17.75 1 98.5 400 ILE A O 1
ATOM 3155 N N . ALA A 1 401 ? 17.281 17.609 17.922 1 98.44 401 ALA A N 1
ATOM 3156 C CA . ALA A 1 401 ? 17.484 17.484 16.484 1 98.44 401 ALA A CA 1
ATOM 3157 C C . ALA A 1 401 ? 16.797 16.234 15.945 1 98.44 401 ALA A C 1
ATOM 3159 O O . ALA A 1 401 ? 16.578 16.125 14.734 1 98.44 401 ALA A O 1
ATOM 3160 N N . ASN A 1 402 ? 16.375 15.328 16.812 1 97.62 402 ASN A N 1
ATOM 3161 C CA . ASN A 1 402 ? 16.031 13.992 16.359 1 97.62 402 ASN A CA 1
ATOM 3162 C C . ASN A 1 402 ? 14.602 13.617 16.75 1 97.62 402 ASN A C 1
ATOM 3164 O O . ASN A 1 402 ? 14.055 12.633 16.25 1 97.62 402 ASN A O 1
ATOM 3168 N N . GLN A 1 403 ? 13.953 14.336 17.578 1 97.12 403 GLN A N 1
ATOM 3169 C CA . GLN A 1 403 ? 12.594 14.047 18.016 1 97.12 403 GLN A CA 1
ATOM 3170 C C . GLN A 1 403 ? 11.602 15.078 17.469 1 97.12 403 GLN A C 1
ATOM 3172 O O . GLN A 1 403 ? 11.906 16.266 17.422 1 97.12 403 GLN A O 1
ATOM 3177 N N . GLU A 1 404 ? 10.508 14.594 16.969 1 97.25 404 GLU A N 1
ATOM 3178 C CA . GLU A 1 404 ? 9.453 15.523 16.594 1 97.25 404 GLU A CA 1
ATOM 3179 C C . GLU A 1 404 ? 8.953 16.328 17.797 1 97.25 404 GLU A C 1
ATOM 3181 O O . GLU A 1 404 ? 8.594 15.742 18.812 1 97.25 404 GLU A O 1
ATOM 3186 N N . LEU A 1 405 ? 8.969 17.625 17.672 1 97.62 405 LEU A N 1
ATOM 3187 C CA . LEU A 1 405 ? 8.555 18.453 18.781 1 97.62 405 LEU A CA 1
ATOM 3188 C C . LEU A 1 405 ? 7.078 18.812 18.672 1 97.62 405 LEU A C 1
ATOM 3190 O O . LEU A 1 405 ? 6.383 18.906 19.688 1 97.62 405 LEU A O 1
ATOM 3194 N N . PHE A 1 406 ? 6.613 19.031 17.453 1 97.69 406 PHE A N 1
ATOM 3195 C CA . PHE A 1 406 ? 5.215 19.391 17.266 1 97.69 406 PHE A CA 1
ATOM 3196 C C . PHE A 1 406 ? 4.824 20.547 18.188 1 97.69 406 PHE A C 1
ATOM 3198 O O . PHE A 1 406 ? 3.836 20.453 18.906 1 97.69 406 PHE A O 1
ATOM 3205 N N . ALA A 1 407 ? 5.629 21.578 18.188 1 98 407 ALA A N 1
ATOM 3206 C CA . ALA A 1 407 ? 5.574 22.75 19.062 1 98 407 ALA A CA 1
ATOM 3207 C C . ALA A 1 407 ? 6.203 23.969 18.391 1 98 407 ALA A C 1
ATOM 3209 O O . ALA A 1 407 ? 6.82 23.844 17.328 1 98 407 ALA A O 1
ATOM 3210 N N . PRO A 1 408 ? 5.957 25.125 18.938 1 97.5 408 PRO A N 1
ATOM 3211 C CA . PRO A 1 408 ? 6.477 26.328 18.297 1 97.5 408 PRO A CA 1
ATOM 3212 C C . PRO A 1 408 ? 7.961 26.562 18.594 1 97.5 408 PRO A C 1
ATOM 3214 O O . PRO A 1 408 ? 8.32 27.578 19.188 1 97.5 408 PRO A O 1
ATOM 3217 N N . VAL A 1 409 ? 8.812 25.688 18.125 1 98.62 409 VAL A N 1
ATOM 3218 C CA . VAL A 1 409 ? 10.25 25.719 18.375 1 98.62 409 VAL A CA 1
ATOM 3219 C C . VAL A 1 409 ? 11.008 25.703 17.047 1 98.62 409 VAL A C 1
ATOM 3221 O O . VAL A 1 409 ? 10.891 24.75 16.266 1 98.62 409 VAL A O 1
ATOM 3224 N N . ALA A 1 410 ? 11.742 26.766 16.781 1 98.69 410 ALA A N 1
ATOM 3225 C CA . ALA A 1 410 ? 12.664 26.797 15.656 1 98.69 410 ALA A CA 1
ATOM 3226 C C . ALA A 1 410 ? 14.016 26.203 16.031 1 98.69 410 ALA A C 1
ATOM 3228 O O . ALA A 1 410 ? 14.68 26.672 16.953 1 98.69 410 ALA A O 1
ATOM 3229 N N . VAL A 1 411 ? 14.375 25.188 15.391 1 98.88 411 VAL A N 1
ATOM 3230 C CA . VAL A 1 411 ? 15.672 24.562 15.594 1 98.88 411 VAL A CA 1
ATOM 3231 C C . VAL A 1 411 ? 16.609 24.938 14.453 1 98.88 411 VAL A C 1
ATOM 3233 O O . VAL A 1 411 ? 16.359 24.625 13.289 1 98.88 411 VAL A O 1
ATOM 3236 N N . LEU A 1 412 ? 17.672 25.672 14.766 1 98.88 412 LEU A N 1
ATOM 3237 C CA . LEU A 1 412 ? 18.625 26.094 13.742 1 98.88 412 LEU A CA 1
ATOM 3238 C C . LEU A 1 412 ? 19.906 25.25 13.797 1 98.88 412 LEU A C 1
ATOM 3240 O O . LEU A 1 412 ? 20.516 25.125 14.859 1 98.88 412 LEU A O 1
ATOM 3244 N N . MET A 1 413 ? 20.25 24.703 12.703 1 98.88 413 MET A N 1
ATOM 3245 C CA . MET A 1 413 ? 21.406 23.812 12.578 1 98.88 413 MET A CA 1
ATOM 3246 C C . MET A 1 413 ? 22.359 24.312 11.5 1 98.88 413 MET A C 1
ATOM 3248 O O . MET A 1 413 ? 22.031 24.281 10.312 1 98.88 413 MET A O 1
ATOM 3252 N N . PRO A 1 414 ? 23.578 24.781 11.891 1 98.75 414 PRO A N 1
ATOM 3253 C CA . PRO A 1 414 ? 24.547 25.219 10.875 1 98.75 414 PRO A CA 1
ATOM 3254 C C . PRO A 1 414 ? 25.203 24.047 10.141 1 98.75 414 PRO A C 1
ATOM 3256 O O . PRO A 1 414 ? 25.312 22.953 10.688 1 98.75 414 PRO A O 1
ATOM 3259 N N . TYR A 1 415 ? 25.531 24.203 8.898 1 98.69 415 TYR A N 1
ATOM 3260 C CA . TYR A 1 415 ? 26.328 23.25 8.125 1 98.69 415 TYR A CA 1
ATOM 3261 C C . TYR A 1 415 ? 27.438 23.969 7.371 1 98.69 415 TYR A C 1
ATOM 3263 O O . TYR A 1 415 ? 27.422 25.203 7.242 1 98.69 415 TYR A O 1
ATOM 3271 N N . GLU A 1 416 ? 28.453 23.234 6.828 1 98.38 416 GLU A N 1
ATOM 3272 C CA . GLU A 1 416 ? 29.609 23.828 6.164 1 98.38 416 GLU A CA 1
ATOM 3273 C C . GLU A 1 416 ? 29.547 23.625 4.652 1 98.38 416 GLU A C 1
ATOM 3275 O O . GLU A 1 416 ? 29.938 24.5 3.881 1 98.38 416 GLU A O 1
ATOM 3280 N N . ASP A 1 417 ? 29.141 22.5 4.191 1 97.94 417 ASP A N 1
ATOM 3281 C CA . ASP A 1 417 ? 28.969 22.266 2.762 1 97.94 417 ASP A CA 1
ATOM 3282 C C . ASP A 1 417 ? 27.641 21.578 2.477 1 97.94 417 ASP A C 1
ATOM 3284 O O . ASP A 1 417 ? 27.031 20.984 3.377 1 97.94 417 ASP A O 1
ATOM 3288 N N . VAL A 1 418 ? 27.234 21.625 1.3 1 98.56 418 VAL A N 1
ATOM 3289 C CA . VAL A 1 418 ? 25.891 21.188 0.908 1 98.56 418 VAL A CA 1
ATOM 3290 C C . VAL A 1 418 ? 25.734 19.688 1.163 1 98.56 418 VAL A C 1
ATOM 3292 O O . VAL A 1 418 ? 24.656 19.234 1.539 1 98.56 418 VAL A O 1
ATOM 3295 N N . GLU A 1 419 ? 26.766 18.906 1.017 1 98.44 419 GLU A N 1
ATOM 3296 C CA . GLU A 1 419 ? 26.719 17.484 1.303 1 98.44 419 GLU A CA 1
ATOM 3297 C C . GLU A 1 419 ? 26.375 17.219 2.77 1 98.44 419 GLU A C 1
ATOM 3299 O O . GLU A 1 419 ? 25.625 16.297 3.086 1 98.44 419 GLU A O 1
ATOM 3304 N N . GLU A 1 420 ? 26.984 18.031 3.59 1 98.62 420 GLU A N 1
ATOM 3305 C CA . GLU A 1 420 ? 26.688 17.922 5.016 1 98.62 420 GLU A CA 1
ATOM 3306 C C . G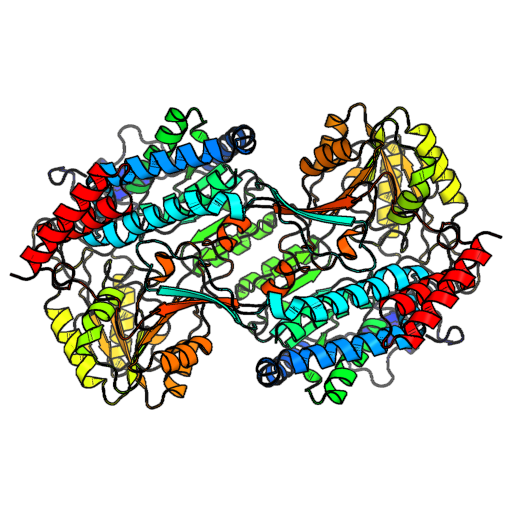LU A 1 420 ? 25.234 18.25 5.301 1 98.62 420 GLU A C 1
ATOM 3308 O O . GLU A 1 420 ? 24.594 17.594 6.141 1 98.62 420 GLU A O 1
ATOM 3313 N N . ALA A 1 421 ? 24.688 19.266 4.664 1 98.81 421 ALA A N 1
ATOM 3314 C CA . ALA A 1 421 ? 23.281 19.625 4.832 1 98.81 421 ALA A CA 1
ATOM 3315 C C . ALA A 1 421 ? 22.375 18.453 4.484 1 98.81 421 ALA A C 1
ATOM 3317 O O . ALA A 1 421 ? 21.391 18.188 5.191 1 98.81 421 ALA A O 1
ATOM 3318 N N . ILE A 1 422 ? 22.688 17.781 3.428 1 98.81 422 ILE A N 1
ATOM 3319 C CA . ILE A 1 422 ? 21.906 16.625 2.98 1 98.81 422 ILE A CA 1
ATOM 3320 C C . ILE A 1 422 ? 22 15.508 4.016 1 98.81 422 ILE A C 1
ATOM 3322 O O . ILE A 1 422 ? 21 14.867 4.336 1 98.81 422 ILE A O 1
ATOM 3326 N N . GLU A 1 423 ? 23.172 15.305 4.559 1 98.5 423 GLU A N 1
ATOM 3327 C CA . GLU A 1 423 ? 23.375 14.281 5.582 1 98.5 423 GLU A CA 1
ATOM 3328 C C . GLU A 1 423 ? 22.562 14.586 6.836 1 98.5 423 GLU A C 1
ATOM 3330 O O . GLU A 1 423 ? 21.969 13.688 7.43 1 98.5 423 GLU A O 1
ATOM 3335 N N . ILE A 1 424 ? 22.594 15.836 7.238 1 98.75 424 ILE A N 1
ATOM 3336 C CA . ILE A 1 424 ? 21.828 16.266 8.398 1 98.75 424 ILE A CA 1
ATOM 3337 C C . ILE A 1 424 ? 20.344 16.031 8.141 1 98.75 424 ILE A C 1
ATOM 3339 O O . ILE A 1 424 ? 19.641 15.461 8.984 1 98.75 424 ILE A O 1
ATOM 3343 N N . ALA A 1 425 ? 19.875 16.406 6.992 1 98.75 425 ALA A N 1
ATOM 3344 C CA . ALA A 1 425 ? 18.469 16.266 6.637 1 98.75 425 ALA A CA 1
ATOM 3345 C C . ALA A 1 425 ? 18.031 14.805 6.645 1 98.75 425 ALA A C 1
ATOM 3347 O O . ALA A 1 425 ? 16.969 14.461 7.176 1 98.75 425 ALA A O 1
ATOM 3348 N N . ASN A 1 426 ? 18.859 13.93 6.113 1 98.19 426 ASN A N 1
ATOM 3349 C CA . ASN A 1 426 ? 18.516 12.516 5.957 1 98.19 426 ASN A CA 1
ATOM 3350 C C . ASN A 1 426 ? 18.797 11.734 7.238 1 98.19 426 ASN A C 1
ATOM 3352 O O . ASN A 1 426 ? 18.359 10.586 7.371 1 98.19 426 ASN A O 1
ATOM 3356 N N . GLY A 1 427 ? 19.469 12.32 8.203 1 97.81 427 GLY A N 1
ATOM 3357 C CA . GLY A 1 427 ? 20.078 11.594 9.305 1 97.81 427 GLY A CA 1
ATOM 3358 C C . GLY A 1 427 ? 19.094 11.312 10.438 1 97.81 427 GLY A C 1
ATOM 3359 O O . GLY A 1 427 ? 19.469 10.75 11.461 1 97.81 427 GLY A O 1
ATOM 3360 N N . THR A 1 428 ? 17.844 11.609 10.266 1 97.31 428 THR A N 1
ATOM 3361 C CA . THR A 1 428 ? 16.844 11.281 11.273 1 97.31 428 THR A CA 1
ATOM 3362 C C . THR A 1 428 ? 16.062 10.031 10.875 1 97.31 428 THR A C 1
ATOM 3364 O O . THR A 1 428 ? 16.188 9.547 9.75 1 97.31 428 THR A O 1
ATOM 3367 N N . ARG A 1 429 ? 15.32 9.516 11.82 1 96.81 429 ARG A N 1
ATOM 3368 C CA . ARG A 1 429 ? 14.516 8.336 11.523 1 96.81 429 ARG A CA 1
ATOM 3369 C C . ARG A 1 429 ? 13.266 8.711 10.734 1 96.81 429 ARG A C 1
ATOM 3371 O O . ARG A 1 429 ? 12.547 7.832 10.25 1 96.81 429 ARG A O 1
ATOM 3378 N N . TYR A 1 430 ? 13.031 9.984 10.484 1 97.62 430 TYR A N 1
ATOM 3379 C CA . TYR A 1 430 ? 11.812 10.469 9.844 1 97.62 430 TYR A CA 1
ATOM 3380 C C . TYR A 1 430 ? 12.055 10.766 8.367 1 97.62 430 TYR A C 1
ATOM 3382 O O . TYR A 1 430 ? 13.203 10.906 7.938 1 97.62 430 TYR A O 1
ATOM 3390 N N . GLY A 1 431 ? 10.984 10.805 7.543 1 98.06 431 GLY A N 1
ATOM 3391 C CA . GLY A 1 431 ? 11.031 11.164 6.137 1 98.06 431 GLY A CA 1
ATOM 3392 C C . GLY A 1 431 ? 9.688 11.609 5.59 1 98.06 431 GLY A C 1
ATOM 3393 O O . GLY A 1 431 ? 9.227 11.109 4.562 1 98.06 431 GLY A O 1
ATOM 3394 N N . LEU A 1 432 ? 9.047 12.609 6.199 1 97.81 432 LEU A N 1
ATOM 3395 C CA . LEU A 1 432 ? 7.734 13.078 5.754 1 97.81 432 LEU A CA 1
ATOM 3396 C C . LEU A 1 432 ? 7.883 14.156 4.684 1 97.81 432 LEU A C 1
ATOM 3398 O O . LEU A 1 432 ? 7.723 13.875 3.492 1 97.81 432 LEU A O 1
ATOM 3402 N N . GLY A 1 433 ? 8.195 15.383 5.141 1 97.56 433 GLY A N 1
ATOM 3403 C CA . GLY A 1 433 ? 8.344 16.5 4.211 1 97.56 433 GLY A CA 1
ATOM 3404 C C . GLY A 1 433 ? 9.664 17.219 4.348 1 97.56 433 GLY A C 1
ATOM 3405 O O . GLY A 1 433 ? 10.422 16.969 5.289 1 97.56 433 GLY A O 1
ATOM 3406 N N . ALA A 1 434 ? 9.961 18.078 3.352 1 98.5 434 ALA A N 1
ATOM 3407 C CA . ALA A 1 434 ? 11.156 18.922 3.357 1 98.5 434 ALA A CA 1
ATOM 3408 C C . ALA A 1 434 ? 10.977 20.125 2.441 1 98.5 434 ALA A C 1
ATOM 3410 O O . ALA A 1 434 ? 9.992 20.219 1.71 1 98.5 434 ALA A O 1
ATOM 3411 N N . SER A 1 435 ? 11.844 21.031 2.574 1 98.69 435 SER A N 1
ATOM 3412 C CA . SER A 1 435 ? 11.961 22.141 1.644 1 98.69 435 SER A CA 1
ATOM 3413 C C . SER A 1 435 ? 13.422 22.531 1.429 1 98.69 435 SER A C 1
ATOM 3415 O O . SER A 1 435 ? 14.266 22.312 2.305 1 98.69 435 SER A O 1
ATOM 3417 N N . VAL A 1 436 ? 13.695 23.016 0.272 1 98.88 436 VAL A N 1
ATOM 3418 C CA . VAL A 1 436 ? 15.023 23.5 -0.079 1 98.88 436 VAL A CA 1
ATOM 3419 C C . VAL A 1 436 ? 14.922 24.906 -0.65 1 98.88 436 VAL A C 1
ATOM 3421 O O . VAL A 1 436 ? 14.125 25.172 -1.554 1 98.88 436 VAL A O 1
ATOM 3424 N N . PHE A 1 437 ? 15.695 25.812 -0.105 1 98.69 437 PHE A N 1
ATOM 3425 C CA . PHE A 1 437 ? 15.727 27.203 -0.536 1 98.69 437 PHE A CA 1
ATOM 3426 C C . PHE A 1 437 ? 17.109 27.594 -1.043 1 98.69 437 PHE A C 1
ATOM 3428 O O . PHE A 1 437 ? 18.125 27.188 -0.467 1 98.69 437 PHE A O 1
ATOM 3435 N N . GLY A 1 438 ? 17.172 28.344 -2.074 1 98.19 438 GLY A N 1
ATOM 3436 C CA . GLY A 1 438 ? 18.438 28.828 -2.615 1 98.19 438 GLY A CA 1
ATOM 3437 C C . GLY A 1 438 ? 18.266 29.781 -3.779 1 98.19 438 GLY A C 1
ATOM 3438 O O . GLY A 1 438 ? 17.156 29.938 -4.297 1 98.19 438 GLY A O 1
ATOM 3439 N N . PRO A 1 439 ? 19.344 30.453 -4.094 1 97.19 439 PRO A N 1
ATOM 3440 C CA . PRO A 1 439 ? 19.297 31.422 -5.191 1 97.19 439 PRO A CA 1
ATOM 3441 C C . PRO A 1 439 ? 19.141 30.75 -6.559 1 97.19 439 PRO A C 1
ATOM 3443 O O . PRO A 1 439 ? 18.625 31.375 -7.496 1 97.19 439 PRO A O 1
ATOM 3446 N N . ASP A 1 440 ? 19.562 29.531 -6.684 1 97.31 440 ASP A N 1
ATOM 3447 C CA . ASP A 1 440 ? 19.484 28.766 -7.926 1 97.31 440 ASP A CA 1
ATOM 3448 C C . ASP A 1 440 ? 18.531 27.594 -7.781 1 97.31 440 ASP A C 1
ATOM 3450 O O . ASP A 1 440 ? 18.859 26.594 -7.129 1 97.31 440 ASP A O 1
ATOM 3454 N N . GLN A 1 441 ? 17.375 27.703 -8.492 1 97.38 441 GLN A N 1
ATOM 3455 C CA . GLN A 1 441 ? 16.344 26.672 -8.359 1 97.38 441 GLN A CA 1
ATOM 3456 C C . GLN A 1 441 ? 16.859 25.312 -8.805 1 97.38 441 GLN A C 1
ATOM 3458 O O . GLN A 1 441 ? 16.484 24.281 -8.227 1 97.38 441 GLN A O 1
ATOM 3463 N N . ASP A 1 442 ? 17.641 25.25 -9.844 1 97.62 442 ASP A N 1
ATOM 3464 C CA . ASP A 1 442 ? 18.172 23.984 -10.336 1 97.62 442 ASP A CA 1
ATOM 3465 C C . ASP A 1 442 ? 19.016 23.281 -9.266 1 97.62 442 ASP A C 1
ATOM 3467 O O . ASP A 1 442 ? 18.984 22.062 -9.133 1 97.62 442 ASP A O 1
ATOM 3471 N N . GLN A 1 443 ? 19.797 24.109 -8.594 1 98.12 443 GLN A N 1
ATOM 3472 C CA . GLN A 1 443 ? 20.594 23.562 -7.5 1 98.12 443 GLN A CA 1
ATOM 3473 C C . GLN A 1 443 ? 19.703 23.031 -6.379 1 98.12 443 GLN A C 1
ATOM 3475 O O . GLN A 1 443 ? 19.984 21.984 -5.785 1 98.12 443 GLN A O 1
ATOM 3480 N N . CYS A 1 444 ? 18.656 23.766 -6.086 1 98.69 444 CYS A N 1
ATOM 3481 C CA . CYS A 1 444 ? 17.719 23.328 -5.066 1 98.69 444 CYS A CA 1
ATOM 3482 C C . CYS A 1 444 ? 17.109 21.969 -5.438 1 98.69 444 CYS A C 1
ATOM 3484 O O . CYS A 1 444 ? 16.953 21.094 -4.582 1 98.69 444 CYS A O 1
ATOM 3486 N N . VAL A 1 445 ? 16.734 21.797 -6.676 1 98.62 445 VAL A N 1
ATOM 3487 C CA . VAL A 1 445 ? 16.125 20.562 -7.152 1 98.62 445 VAL A CA 1
ATOM 3488 C C . VAL A 1 445 ? 17.109 19.406 -7.039 1 98.62 445 VAL A C 1
ATOM 3490 O O . VAL A 1 445 ? 16.75 18.297 -6.66 1 98.62 445 VAL A O 1
ATOM 3493 N N . LYS A 1 446 ? 18.406 19.656 -7.414 1 98.44 446 LYS A N 1
ATOM 3494 C CA . LYS A 1 446 ? 19.438 18.641 -7.281 1 98.44 446 LYS A CA 1
ATOM 3495 C C . LYS A 1 446 ? 19.531 18.141 -5.84 1 98.44 446 LYS A C 1
ATOM 3497 O O . LYS A 1 446 ? 19.688 16.953 -5.598 1 98.44 446 LYS A O 1
ATOM 3502 N N . VAL A 1 447 ? 19.469 19.062 -4.898 1 98.81 447 VAL A N 1
ATOM 3503 C CA . VAL A 1 447 ? 19.516 18.719 -3.48 1 98.81 447 VAL A CA 1
ATOM 3504 C C . VAL A 1 447 ? 18.25 17.938 -3.094 1 98.81 447 VAL A C 1
ATOM 3506 O O . VAL A 1 447 ? 18.328 16.922 -2.408 1 98.81 447 VAL A O 1
ATOM 3509 N N . ALA A 1 448 ? 17.078 18.406 -3.541 1 98.75 448 ALA A N 1
ATOM 3510 C CA . ALA A 1 448 ? 15.797 17.781 -3.242 1 98.75 448 ALA A CA 1
ATOM 3511 C C . ALA A 1 448 ? 15.789 16.312 -3.674 1 98.75 448 ALA A C 1
ATOM 3513 O O . ALA A 1 448 ? 15.25 15.461 -2.973 1 98.75 448 ALA A O 1
ATOM 3514 N N . LYS A 1 449 ? 16.391 16.016 -4.781 1 98.25 449 LYS A N 1
ATOM 3515 C CA . LYS A 1 449 ? 16.422 14.672 -5.332 1 98.25 449 LYS A CA 1
ATOM 3516 C C . LYS A 1 449 ? 17.219 13.727 -4.441 1 98.25 449 LYS A C 1
ATOM 3518 O O . LYS A 1 449 ? 17.047 12.508 -4.5 1 98.25 449 LYS A O 1
ATOM 3523 N N . GLN A 1 450 ? 18.062 14.281 -3.582 1 98.06 450 GLN A N 1
ATOM 3524 C CA . GLN A 1 450 ? 18.922 13.461 -2.736 1 98.06 450 GLN A CA 1
ATOM 3525 C C . GLN A 1 450 ? 18.312 13.281 -1.345 1 98.06 450 GLN A C 1
ATOM 3527 O O . GLN A 1 450 ? 18.875 12.562 -0.511 1 98.06 450 GLN A O 1
ATOM 3532 N N . LEU A 1 451 ? 17.188 13.906 -1.094 1 98.69 451 LEU A N 1
ATOM 3533 C CA . LEU A 1 451 ? 16.562 13.82 0.223 1 98.69 451 LEU A CA 1
ATOM 3534 C C . LEU A 1 451 ? 15.711 12.562 0.339 1 98.69 451 LEU A C 1
ATOM 3536 O O . LEU A 1 451 ? 15.047 12.164 -0.621 1 98.69 451 LEU A O 1
ATOM 3540 N N . GLU A 1 452 ? 15.727 11.922 1.514 1 98.19 452 GLU A N 1
ATOM 3541 C CA . GLU A 1 452 ? 14.953 10.719 1.804 1 98.19 452 GLU A CA 1
ATOM 3542 C C . GLU A 1 452 ? 13.648 11.07 2.516 1 98.19 452 GLU A C 1
ATOM 3544 O O . GLU A 1 452 ? 13.531 10.898 3.732 1 98.19 452 GLU A O 1
ATOM 3549 N N . CYS A 1 453 ? 12.656 11.516 1.782 1 98.44 453 CYS A N 1
ATOM 3550 C CA . CYS A 1 453 ? 11.359 11.922 2.316 1 98.44 453 CYS A CA 1
ATOM 3551 C C . CYS A 1 453 ? 10.273 11.797 1.259 1 98.44 453 CYS A C 1
ATOM 3553 O O . CYS A 1 453 ? 10.539 11.398 0.125 1 98.44 453 CYS A O 1
ATOM 3555 N N . GLY A 1 454 ? 9.055 12.078 1.668 1 98.25 454 GLY A N 1
ATOM 3556 C CA . GLY A 1 454 ? 7.926 11.883 0.776 1 98.25 454 GLY A CA 1
ATOM 3557 C C . GLY A 1 454 ? 7.617 13.102 -0.068 1 98.25 454 GLY A C 1
ATOM 3558 O O . GLY A 1 454 ? 7.074 12.984 -1.168 1 98.25 454 GLY A O 1
ATOM 3559 N N . MET A 1 455 ? 7.914 14.281 0.413 1 98.38 455 MET A N 1
ATOM 3560 C CA . MET A 1 455 ? 7.547 15.508 -0.29 1 98.38 455 MET A CA 1
ATOM 3561 C C . MET A 1 455 ? 8.602 16.594 -0.086 1 98.38 455 MET A C 1
ATOM 3563 O O . MET A 1 455 ? 9.148 16.734 1.01 1 98.38 455 MET A O 1
ATOM 3567 N N . VAL A 1 456 ? 8.867 17.375 -1.17 1 98.56 456 VAL A N 1
ATOM 3568 C CA . VAL A 1 456 ? 9.836 18.453 -1.074 1 98.56 456 VAL A CA 1
ATOM 3569 C C . VAL A 1 456 ? 9.305 19.688 -1.823 1 98.56 456 VAL A C 1
ATOM 3571 O O . VAL A 1 456 ? 8.891 19.578 -2.98 1 98.56 456 VAL A O 1
ATOM 3574 N N . SER A 1 457 ? 9.281 20.797 -1.182 1 98.06 457 SER A N 1
ATOM 3575 C CA . SER A 1 457 ? 8.969 22.078 -1.813 1 98.06 457 SER A CA 1
ATOM 3576 C C . SER A 1 457 ? 10.234 22.875 -2.107 1 98.06 457 SER A C 1
ATOM 3578 O O . SER A 1 457 ? 11.117 22.984 -1.25 1 98.06 457 SER A O 1
ATOM 3580 N N . ILE A 1 458 ? 10.32 23.422 -3.299 1 98.31 458 ILE A N 1
ATOM 3581 C CA . ILE A 1 458 ? 11.477 24.234 -3.676 1 98.31 458 ILE A CA 1
ATOM 3582 C C . ILE A 1 458 ? 11.117 25.719 -3.562 1 98.31 458 ILE A C 1
ATOM 3584 O O . ILE A 1 458 ? 10.148 26.188 -4.168 1 98.31 458 ILE A O 1
ATOM 3588 N N . ASN A 1 459 ? 11.883 26.406 -2.768 1 97.81 459 ASN A N 1
ATOM 3589 C CA . ASN A 1 459 ? 11.664 27.828 -2.518 1 97.81 459 ASN A CA 1
ATOM 3590 C C . ASN A 1 459 ? 10.227 28.109 -2.094 1 97.81 459 ASN A C 1
ATOM 3592 O O . ASN A 1 459 ? 9.594 29.031 -2.598 1 97.81 459 ASN A O 1
ATOM 3596 N N . ASP A 1 460 ? 9.805 27.219 -1.301 1 96.56 460 ASP A N 1
ATOM 3597 C CA . ASP A 1 460 ? 8.453 27.266 -0.75 1 96.56 460 ASP A CA 1
ATOM 3598 C C . ASP A 1 460 ? 8.312 26.312 0.43 1 96.56 460 ASP A C 1
ATOM 3600 O O . ASP A 1 460 ? 9.273 25.625 0.805 1 96.56 460 ASP A O 1
ATOM 3604 N N . PHE A 1 461 ? 7.176 26.391 1.062 1 91.62 461 PHE A N 1
ATOM 3605 C CA . PHE A 1 461 ? 6.895 25.547 2.217 1 91.62 461 PHE A CA 1
ATOM 3606 C C . PHE A 1 461 ? 5.457 25.047 2.178 1 91.62 461 PHE A C 1
ATOM 3608 O O . PHE A 1 461 ? 4.527 25.812 1.934 1 91.62 461 PHE A O 1
ATOM 3615 N N . GLY A 1 462 ? 5.25 23.766 2.385 1 86.69 462 GLY A N 1
ATOM 3616 C CA . GLY A 1 462 ? 3.971 23.141 2.678 1 86.69 462 GLY A CA 1
ATOM 3617 C C . GLY A 1 462 ? 2.998 23.188 1.515 1 86.69 462 GLY A C 1
ATOM 3618 O O . GLY A 1 462 ? 1.812 22.906 1.677 1 86.69 462 GLY A O 1
ATOM 3619 N N . VAL A 1 463 ? 3.43 23.516 0.333 1 87.94 463 VAL A N 1
ATOM 3620 C CA . VAL A 1 463 ? 2.531 23.781 -0.786 1 87.94 463 VAL A CA 1
ATOM 3621 C C . VAL A 1 463 ? 2.045 22.469 -1.383 1 87.94 463 VAL A C 1
ATOM 3623 O O . VAL A 1 463 ? 1.076 22.438 -2.146 1 87.94 463 VAL A O 1
ATOM 3626 N N . PHE A 1 464 ? 2.705 21.422 -1.033 1 87.5 464 PHE A N 1
ATOM 3627 C CA . PHE A 1 464 ? 2.297 20.125 -1.563 1 87.5 464 PHE A CA 1
ATOM 3628 C C . PHE A 1 464 ? 0.922 19.734 -1.037 1 87.5 464 PHE A C 1
ATOM 3630 O O . PHE A 1 464 ? 0.225 18.922 -1.65 1 87.5 464 PHE A O 1
ATOM 3637 N N . TYR A 1 465 ? 0.455 20.344 0.018 1 85.19 465 TYR A N 1
ATOM 3638 C CA . TYR A 1 465 ? -0.893 20.094 0.512 1 85.19 465 TYR A CA 1
ATOM 3639 C C . TYR A 1 465 ? -1.937 20.75 -0.378 1 85.19 465 TYR A C 1
ATOM 3641 O O . TYR A 1 465 ? -3.088 20.312 -0.428 1 85.19 465 TYR A O 1
ATOM 3649 N N . MET A 1 466 ? -1.487 21.812 -0.991 1 90 466 MET A N 1
ATOM 3650 C CA . MET A 1 466 ? -2.43 22.578 -1.796 1 90 466 MET A CA 1
ATOM 3651 C C . MET A 1 466 ? -2.588 21.969 -3.184 1 90 466 MET A C 1
ATOM 3653 O O . MET A 1 466 ? -3.574 22.234 -3.873 1 90 466 MET A O 1
ATOM 3657 N N . ASN A 1 467 ? -1.634 21.25 -3.564 1 94.56 467 ASN A N 1
ATOM 3658 C CA . ASN A 1 467 ? -1.813 20.469 -4.781 1 94.56 467 ASN A CA 1
ATOM 3659 C C . ASN A 1 467 ? -2.301 19.047 -4.465 1 94.56 467 ASN A C 1
ATOM 3661 O O . ASN A 1 467 ? -1.493 18.125 -4.309 1 94.56 467 ASN A O 1
ATOM 3665 N N . GLN A 1 468 ? -3.562 18.906 -4.594 1 96.06 468 GLN A N 1
ATOM 3666 C CA . GLN A 1 468 ? -4.219 17.688 -4.121 1 96.06 468 GLN A CA 1
ATOM 3667 C C . GLN A 1 468 ? -4.07 16.562 -5.133 1 96.06 468 GLN A C 1
ATOM 3669 O O . GLN A 1 468 ? -4.582 15.461 -4.918 1 96.06 468 GLN A O 1
ATOM 3674 N N . ASP A 1 469 ? -3.369 16.812 -6.238 1 97.81 469 ASP A N 1
ATOM 3675 C CA . ASP A 1 469 ? -3.074 15.75 -7.195 1 97.81 469 ASP A CA 1
ATOM 3676 C C . ASP A 1 469 ? -1.811 14.992 -6.797 1 97.81 469 ASP A C 1
ATOM 3678 O O . ASP A 1 469 ? -1.46 13.992 -7.426 1 97.81 469 ASP A O 1
ATOM 3682 N N . LEU A 1 470 ? -1.116 15.406 -5.809 1 97.94 470 LEU A N 1
ATOM 3683 C CA . LEU A 1 470 ? 0.124 14.781 -5.363 1 97.94 470 LEU A CA 1
ATOM 3684 C C . LEU A 1 470 ? -0.15 13.734 -4.285 1 97.94 470 LEU A C 1
ATOM 3686 O O . LEU A 1 470 ? -1.074 13.891 -3.484 1 97.94 470 LEU A O 1
ATOM 3690 N N . PRO A 1 471 ? 0.704 12.625 -4.289 1 97.81 471 PRO A N 1
ATOM 3691 C CA . PRO A 1 471 ? 0.673 11.742 -3.119 1 97.81 471 PRO A CA 1
ATOM 3692 C C . PRO A 1 471 ? 1.138 12.438 -1.843 1 97.81 471 PRO A C 1
ATOM 3694 O O . PRO A 1 471 ? 2.055 13.266 -1.884 1 97.81 471 PRO A O 1
ATOM 3697 N N . PHE A 1 472 ? 0.406 12.203 -0.81 1 97.56 472 PHE A N 1
ATOM 3698 C CA . PHE A 1 472 ? 0.752 12.797 0.477 1 97.56 472 PHE A CA 1
ATOM 3699 C C . PHE A 1 472 ? 1.094 11.719 1.496 1 97.56 472 PHE A C 1
ATOM 3701 O O . PHE A 1 472 ? 0.27 10.852 1.785 1 97.56 472 PHE A O 1
ATOM 3708 N N . GLY A 1 473 ? 2.244 11.703 2.018 1 96.81 473 GLY A N 1
ATOM 3709 C CA . GLY A 1 473 ? 2.75 10.727 2.969 1 96.81 473 GLY A CA 1
ATOM 3710 C C . GLY A 1 473 ? 4.266 10.648 2.998 1 96.81 473 GLY A C 1
ATOM 3711 O O . GLY A 1 473 ? 4.941 11.344 2.238 1 96.81 473 GLY A O 1
ATOM 3712 N N . GLY A 1 474 ? 4.773 9.891 3.891 1 97.19 474 GLY A N 1
ATOM 3713 C CA . GLY A 1 474 ? 6.215 9.836 4.086 1 97.19 474 GLY A CA 1
ATOM 3714 C C . GLY A 1 474 ? 6.789 8.445 3.914 1 97.19 474 GLY A C 1
ATOM 3715 O O . GLY A 1 474 ? 6.168 7.582 3.293 1 97.19 474 GLY A O 1
ATOM 3716 N N . THR A 1 475 ? 8.039 8.328 4.27 1 97.75 475 THR A N 1
ATOM 3717 C CA . THR A 1 475 ? 8.805 7.086 4.301 1 97.75 475 THR A CA 1
ATOM 3718 C C . THR A 1 475 ? 9.531 6.938 5.633 1 97.75 475 THR A C 1
ATOM 3720 O O . THR A 1 475 ? 9.344 7.742 6.547 1 97.75 475 THR A O 1
ATOM 3723 N N . LYS A 1 476 ? 10.344 5.875 5.816 1 97.38 476 LYS A N 1
ATOM 3724 C CA . LYS A 1 476 ? 10.984 5.578 7.094 1 97.38 476 LYS A CA 1
ATOM 3725 C C . LYS A 1 476 ? 9.953 5.477 8.219 1 97.38 476 LYS A C 1
ATOM 3727 O O . LYS A 1 476 ? 8.961 4.762 8.094 1 97.38 476 LYS A O 1
ATOM 3732 N N . TYR A 1 477 ? 10.164 6.148 9.344 1 97.56 477 TYR A N 1
ATOM 3733 C CA . TYR A 1 477 ? 9.258 6.031 10.477 1 97.56 477 TYR A CA 1
ATOM 3734 C C . TYR A 1 477 ? 8.156 7.086 10.406 1 97.56 477 TYR A C 1
ATOM 3736 O O . TYR A 1 477 ? 7.359 7.223 11.344 1 97.56 477 TYR A O 1
ATOM 3744 N N . SER A 1 478 ? 8.109 7.809 9.273 1 98.25 478 SER A N 1
ATOM 3745 C CA . SER A 1 478 ? 6.988 8.695 8.992 1 98.25 478 SER A CA 1
ATOM 3746 C C . SER A 1 478 ? 5.832 7.938 8.352 1 98.25 478 SER A C 1
ATOM 3748 O O . SER A 1 478 ? 4.789 8.523 8.055 1 98.25 478 SER A O 1
ATOM 3750 N N . GLY A 1 479 ? 6.008 6.629 8.156 1 97.81 479 GLY A N 1
ATOM 3751 C CA . GLY A 1 479 ? 4.906 5.766 7.758 1 97.81 479 GLY A CA 1
ATOM 3752 C C . GLY A 1 479 ? 5.02 5.281 6.324 1 97.81 479 GLY A C 1
ATOM 3753 O O . GLY A 1 479 ? 6.113 5.273 5.75 1 97.81 479 GLY A O 1
ATOM 3754 N N . TYR A 1 480 ? 3.955 4.695 5.805 1 98.06 480 TYR A N 1
ATOM 3755 C CA . TYR A 1 480 ? 3.875 4.215 4.43 1 98.06 480 TYR A CA 1
ATOM 3756 C C . TYR A 1 480 ? 2.451 4.324 3.896 1 98.06 480 TYR A C 1
ATOM 3758 O O . TYR A 1 480 ? 1.503 4.484 4.668 1 98.06 480 TYR A O 1
ATOM 3766 N N . GLY A 1 481 ? 2.311 4.203 2.539 1 97.5 481 GLY A N 1
ATOM 3767 C CA . GLY A 1 481 ? 1.062 4.562 1.885 1 97.5 481 GLY A CA 1
ATOM 3768 C C . GLY A 1 481 ? 0.907 6.055 1.672 1 97.5 481 GLY A C 1
ATOM 3769 O O . GLY A 1 481 ? 1.683 6.848 2.209 1 97.5 481 GLY A O 1
ATOM 3770 N N . ARG A 1 482 ? 0.052 6.441 0.831 1 98.06 482 ARG A N 1
ATOM 3771 C CA . ARG A 1 482 ? -0.271 7.84 0.556 1 98.06 482 ARG A CA 1
ATOM 3772 C C . ARG A 1 482 ? -1.775 8.078 0.62 1 98.06 482 ARG A C 1
ATOM 3774 O O . ARG A 1 482 ? -2.562 7.219 0.215 1 98.06 482 ARG A O 1
ATOM 3781 N N . PHE A 1 483 ? -2.242 9.195 1.101 1 95.25 483 PHE A N 1
ATOM 3782 C CA . PHE A 1 483 ? -3.682 9.391 1.208 1 95.25 483 PHE A CA 1
ATOM 3783 C C . PHE A 1 483 ? -4.145 10.508 0.282 1 95.25 483 PHE A C 1
ATOM 3785 O O . PHE A 1 483 ? -5.34 10.82 0.219 1 95.25 483 PHE A O 1
ATOM 3792 N N . GLY A 1 484 ? -3.178 11.141 -0.46 1 97 484 GLY A N 1
ATOM 3793 C CA . GLY A 1 484 ? -3.506 12.164 -1.444 1 97 484 GLY A CA 1
ATOM 3794 C C . GLY A 1 484 ? -3.326 11.688 -2.875 1 97 484 GLY A C 1
ATOM 3795 O O . GLY A 1 484 ? -2.643 10.695 -3.125 1 97 484 GLY A O 1
ATOM 3796 N N . GLY A 1 485 ? -3.916 12.445 -3.85 1 97.5 485 GLY A N 1
ATOM 3797 C CA . GLY A 1 485 ? -3.771 12.109 -5.258 1 97.5 485 GLY A CA 1
ATOM 3798 C C . GLY A 1 485 ? -4.512 10.844 -5.652 1 97.5 485 GLY A C 1
ATOM 3799 O O . GLY A 1 485 ? -5.305 10.312 -4.871 1 97.5 485 GLY A O 1
ATOM 3800 N N . PRO A 1 486 ? -4.238 10.43 -6.891 1 98.25 486 PRO A N 1
ATOM 3801 C CA . PRO A 1 486 ? -4.805 9.141 -7.305 1 98.25 486 PRO A CA 1
ATOM 3802 C C . PRO A 1 486 ? -4.383 7.992 -6.395 1 98.25 486 PRO A C 1
ATOM 3804 O O . PRO A 1 486 ? -5.156 7.055 -6.18 1 98.25 486 PRO A O 1
ATOM 3807 N N . GLU A 1 487 ? -3.125 8.078 -5.855 1 98.06 487 GLU A N 1
ATOM 3808 C CA . GLU A 1 487 ? -2.623 7.055 -4.945 1 98.06 487 GLU A CA 1
ATOM 3809 C C . GLU A 1 487 ? -3.533 6.902 -3.73 1 98.06 487 GLU A C 1
ATOM 3811 O O . GLU A 1 487 ? -3.898 5.785 -3.359 1 98.06 487 GLU A O 1
ATOM 3816 N N . GLY A 1 488 ? -3.902 8.031 -3.164 1 98.25 488 GLY A N 1
ATOM 3817 C CA . GLY A 1 488 ? -4.738 7.996 -1.976 1 98.25 488 GLY A CA 1
ATOM 3818 C C . GLY A 1 488 ? -6.152 7.523 -2.256 1 98.25 488 GLY A C 1
ATOM 3819 O O . GLY A 1 488 ? -6.727 6.766 -1.472 1 98.25 488 GLY A O 1
ATOM 3820 N N . LEU A 1 489 ? -6.734 7.988 -3.344 1 98.69 489 LEU A N 1
ATOM 3821 C CA . LEU A 1 489 ? -8.102 7.609 -3.693 1 98.69 489 LEU A CA 1
ATOM 3822 C C . LEU A 1 489 ? -8.18 6.125 -4.039 1 98.69 489 LEU A C 1
ATOM 3824 O O . LEU A 1 489 ? -9.078 5.422 -3.57 1 98.69 489 LEU A O 1
ATOM 3828 N N . ARG A 1 490 ? -7.234 5.629 -4.797 1 98.62 490 ARG A N 1
ATOM 3829 C CA . ARG A 1 490 ? -7.223 4.238 -5.234 1 98.62 490 ARG A CA 1
ATOM 3830 C C . ARG A 1 490 ? -6.91 3.303 -4.07 1 98.62 490 ARG A C 1
ATOM 3832 O O . ARG A 1 490 ? -7.305 2.135 -4.082 1 98.62 490 ARG A O 1
ATOM 3839 N N . SER A 1 491 ? -6.176 3.795 -3.029 1 98.38 491 SER A N 1
ATOM 3840 C CA . SER A 1 491 ? -5.891 2.967 -1.862 1 98.38 491 SER A CA 1
ATOM 3841 C C . SER A 1 491 ? -7.176 2.551 -1.152 1 98.38 491 SER A C 1
ATOM 3843 O O . SER A 1 491 ? -7.18 1.597 -0.373 1 98.38 491 SER A O 1
ATOM 3845 N N . LEU A 1 492 ? -8.281 3.238 -1.465 1 98.81 492 LEU A N 1
ATOM 3846 C CA . LEU A 1 492 ? -9.57 2.943 -0.859 1 98.81 492 LEU A CA 1
ATOM 3847 C C . LEU A 1 492 ? -10.422 2.082 -1.786 1 98.81 492 LEU A C 1
ATOM 3849 O O . LEU A 1 492 ? -11.648 2.051 -1.66 1 98.81 492 LEU A O 1
ATOM 3853 N N . THR A 1 493 ? -9.766 1.438 -2.738 1 98.75 493 THR A N 1
ATOM 3854 C CA . THR A 1 493 ? -10.43 0.561 -3.695 1 98.75 493 THR A CA 1
ATOM 3855 C C . THR A 1 493 ? -9.664 -0.75 -3.848 1 98.75 493 THR A C 1
ATOM 3857 O O . THR A 1 493 ? -8.516 -0.863 -3.4 1 98.75 493 THR A O 1
ATOM 3860 N N . ASN A 1 494 ? -10.336 -1.738 -4.352 1 98.5 494 ASN A N 1
ATOM 3861 C CA . ASN A 1 494 ? -9.719 -2.967 -4.844 1 98.5 494 ASN A CA 1
ATOM 3862 C C . ASN A 1 494 ? -9.43 -2.887 -6.34 1 98.5 494 ASN A C 1
ATOM 3864 O O . ASN A 1 494 ? -10.352 -2.926 -7.156 1 98.5 494 ASN A O 1
ATOM 3868 N N . PRO A 1 495 ? -8.133 -2.693 -6.734 1 98.5 495 PRO A N 1
ATOM 3869 C CA . PRO A 1 495 ? -7.848 -2.811 -8.164 1 98.5 495 PRO A CA 1
ATOM 3870 C C . PRO A 1 495 ? -8.062 -4.227 -8.695 1 98.5 495 PRO A C 1
ATOM 3872 O O . PRO A 1 495 ? -7.391 -5.164 -8.258 1 98.5 495 PRO A O 1
ATOM 3875 N N . LYS A 1 496 ? -9.016 -4.391 -9.578 1 98.44 496 LYS A N 1
ATOM 3876 C CA . LYS A 1 496 ? -9.359 -5.691 -10.141 1 98.44 496 LYS A CA 1
ATOM 3877 C C . LYS A 1 496 ? -9.031 -5.758 -11.625 1 98.44 496 LYS A C 1
ATOM 3879 O O . LYS A 1 496 ? -9.523 -4.945 -12.414 1 98.44 496 LYS A O 1
ATOM 3884 N N . ALA A 1 497 ? -8.219 -6.68 -12.016 1 98.38 497 ALA A N 1
ATOM 3885 C CA . ALA A 1 497 ? -7.91 -6.918 -13.43 1 98.38 497 ALA A CA 1
ATOM 3886 C C . ALA A 1 497 ? -8.984 -7.785 -14.086 1 98.38 497 ALA A C 1
ATOM 3888 O O . ALA A 1 497 ? -9.352 -8.836 -13.555 1 98.38 497 ALA A O 1
ATOM 3889 N N . ILE A 1 498 ? -9.508 -7.359 -15.18 1 98.25 498 ILE A N 1
ATOM 3890 C CA . ILE A 1 498 ? -10.422 -8.156 -15.992 1 98.25 498 ILE A CA 1
ATOM 3891 C C . ILE A 1 498 ? -9.883 -8.273 -17.406 1 98.25 498 ILE A C 1
ATOM 3893 O O . ILE A 1 498 ? -9.609 -7.27 -18.078 1 98.25 498 ILE A O 1
ATOM 3897 N N . MET A 1 499 ? -9.672 -9.438 -17.859 1 97.88 499 MET A N 1
ATOM 3898 C CA . MET A 1 499 ? -9.172 -9.703 -19.203 1 97.88 499 MET A CA 1
ATOM 3899 C C . MET A 1 499 ? -10.25 -10.328 -20.078 1 97.88 499 MET A C 1
ATOM 3901 O O . MET A 1 499 ? -10.898 -11.297 -19.672 1 97.88 499 MET A O 1
ATOM 3905 N N . VAL A 1 500 ? -10.422 -9.828 -21.281 1 97.12 500 VAL A N 1
ATOM 3906 C CA . VAL A 1 500 ? -11.453 -10.297 -22.203 1 97.12 500 VAL A CA 1
ATOM 3907 C C . VAL A 1 500 ? -10.844 -10.508 -23.594 1 97.12 500 VAL A C 1
ATOM 3909 O O . VAL A 1 500 ? -9.758 -10 -23.875 1 97.12 500 VAL A O 1
ATOM 3912 N N . ASP A 1 501 ? -11.555 -11.328 -24.406 1 96.56 501 ASP A N 1
ATOM 3913 C CA . ASP A 1 501 ? -11.195 -11.43 -25.812 1 96.56 501 ASP A CA 1
ATOM 3914 C C . ASP A 1 501 ? -11.625 -10.18 -26.578 1 96.56 501 ASP A C 1
ATOM 3916 O O . ASP A 1 501 ? -12.766 -9.727 -26.438 1 96.56 501 ASP A O 1
ATOM 3920 N N . ARG A 1 502 ? -10.75 -9.664 -27.406 1 95.44 502 ARG A N 1
ATOM 3921 C CA . ARG A 1 502 ? -11.094 -8.492 -28.203 1 95.44 502 ARG A CA 1
ATOM 3922 C C . ARG A 1 502 ? -12.125 -8.836 -29.266 1 95.44 502 ARG A C 1
ATOM 3924 O O . ARG A 1 502 ? -13.023 -8.039 -29.547 1 95.44 502 ARG A O 1
ATOM 3931 N N . TRP A 1 503 ? -11.906 -10 -29.891 1 95.06 503 TRP A N 1
ATOM 3932 C CA . TRP A 1 503 ? -12.766 -10.492 -30.953 1 95.06 503 TRP A CA 1
ATOM 3933 C C . TRP A 1 503 ? -13.211 -11.922 -30.688 1 95.06 503 TRP A C 1
ATOM 3935 O O . TRP A 1 503 ? -12.812 -12.852 -31.391 1 95.06 503 TRP A O 1
ATOM 3945 N N . PRO A 1 504 ? -14.125 -12.016 -29.703 1 92.62 504 PRO A N 1
ATOM 3946 C CA . PRO A 1 504 ? -14.477 -13.359 -29.219 1 92.62 504 PRO A CA 1
ATOM 3947 C C . PRO A 1 504 ? -15.039 -14.25 -30.328 1 92.62 504 PRO A C 1
ATOM 3949 O O . PRO A 1 504 ? -14.953 -15.477 -30.234 1 92.62 504 PRO A O 1
ATOM 3952 N N . SER A 1 505 ? -15.586 -13.703 -31.375 1 91.94 505 SER A N 1
ATOM 3953 C CA . SER A 1 505 ? -16.141 -14.492 -32.469 1 91.94 505 SER A CA 1
ATOM 3954 C C . SER A 1 505 ? -15.055 -14.969 -33.438 1 91.94 505 SER A C 1
ATOM 3956 O O . SER A 1 505 ? -15.242 -15.938 -34.156 1 91.94 505 SER A O 1
ATOM 3958 N N . LEU A 1 506 ? -13.883 -14.32 -33.375 1 90.81 506 LEU A N 1
ATOM 3959 C CA . LEU A 1 506 ? -12.82 -14.617 -34.344 1 90.81 506 LEU A CA 1
ATOM 3960 C C . LEU A 1 506 ? -11.734 -15.469 -33.688 1 90.81 506 LEU A C 1
ATOM 3962 O O . LEU A 1 506 ? -11.227 -16.422 -34.312 1 90.81 506 LEU A O 1
ATOM 3966 N N . ILE A 1 507 ? -11.367 -15.094 -32.469 1 91 507 ILE A N 1
ATOM 3967 C CA . ILE A 1 507 ? -10.25 -15.773 -31.828 1 91 507 ILE A CA 1
ATOM 3968 C C . ILE A 1 507 ? -10.508 -15.859 -30.328 1 91 507 ILE A C 1
ATOM 3970 O O . ILE A 1 507 ? -10.867 -14.867 -29.688 1 91 507 ILE A O 1
ATOM 3974 N N . GLN A 1 508 ? -10.398 -17.047 -29.812 1 90.06 508 GLN A N 1
ATOM 3975 C CA . GLN A 1 508 ? -10.453 -17.344 -28.391 1 90.06 508 GLN A CA 1
ATOM 3976 C C . GLN A 1 508 ? -9.328 -18.297 -27.984 1 90.06 508 GLN A C 1
ATOM 3978 O O . GLN A 1 508 ? -8.789 -19.016 -28.812 1 90.06 508 GLN A O 1
ATOM 3983 N N . THR A 1 509 ? -8.93 -18.188 -26.75 1 88.56 509 THR A N 1
ATOM 3984 C CA . THR A 1 509 ? -7.895 -19.078 -26.25 1 88.56 509 THR A CA 1
ATOM 3985 C C . THR A 1 509 ? -8.367 -20.531 -26.297 1 88.56 509 THR A C 1
ATOM 3987 O O . THR A 1 509 ? -9.492 -20.828 -25.891 1 88.56 509 THR A O 1
ATOM 3990 N N . SER A 1 510 ? -7.57 -21.391 -26.844 1 88.44 510 SER A N 1
ATOM 3991 C CA . SER A 1 510 ? -7.797 -22.828 -26.828 1 88.44 510 SER A CA 1
ATOM 3992 C C . SER A 1 510 ? -6.508 -23.594 -26.547 1 88.44 510 SER A C 1
ATOM 3994 O O . SER A 1 510 ? -5.41 -23.047 -26.703 1 88.44 510 SER A O 1
ATOM 3996 N N . ILE A 1 511 ? -6.66 -24.734 -26.031 1 90.25 511 ILE A N 1
ATOM 3997 C CA . ILE A 1 511 ? -5.492 -25.578 -25.812 1 90.25 511 ILE A CA 1
ATOM 3998 C C . ILE A 1 511 ? -5.176 -26.359 -27.094 1 90.25 511 ILE A C 1
ATOM 4000 O O . ILE A 1 511 ? -5.992 -27.156 -27.562 1 90.25 511 ILE A O 1
ATOM 4004 N N . PRO A 1 512 ? -4.004 -26.094 -27.594 1 88.88 512 PRO A N 1
ATOM 4005 C CA . PRO A 1 512 ? -3.646 -26.922 -28.75 1 88.88 512 PRO A CA 1
ATOM 4006 C C . PRO A 1 512 ? -3.623 -28.406 -28.438 1 88.88 512 PRO A C 1
ATOM 4008 O O . PRO A 1 512 ? -3.246 -28.812 -27.328 1 88.88 512 PRO A O 1
ATOM 4011 N N . ARG A 1 513 ? -3.914 -29.156 -29.422 1 88.81 513 ARG A N 1
ATOM 4012 C CA . ARG A 1 513 ? -4.016 -30.609 -29.25 1 88.81 513 ARG A CA 1
ATOM 4013 C C . ARG A 1 513 ? -2.727 -31.188 -28.672 1 88.81 513 ARG A C 1
ATOM 4015 O O . ARG A 1 513 ? -2.764 -32.094 -27.828 1 88.81 513 ARG A O 1
ATOM 4022 N N . VAL A 1 514 ? -1.645 -30.625 -29.078 1 90 514 VAL A N 1
ATOM 4023 C CA . VAL A 1 514 ? -0.331 -31.109 -28.672 1 90 514 VAL A CA 1
ATOM 4024 C C . VAL A 1 514 ? -0.112 -30.828 -27.188 1 90 514 VAL A C 1
ATOM 4026 O O . VAL A 1 514 ? 0.721 -31.469 -26.547 1 90 514 VAL A O 1
ATOM 4029 N N . MET A 1 515 ? -0.955 -29.984 -26.641 1 90.69 515 MET A N 1
ATOM 4030 C CA . MET A 1 515 ? -0.81 -29.594 -25.25 1 90.69 515 MET A CA 1
ATOM 4031 C C . MET A 1 515 ? -2.014 -30.047 -24.422 1 90.69 515 MET A C 1
ATOM 4033 O O . MET A 1 515 ? -2.107 -29.734 -23.234 1 90.69 515 MET A O 1
ATOM 4037 N N . ASP A 1 516 ? -2.912 -30.688 -25.031 1 91.62 516 ASP A N 1
ATOM 4038 C CA . ASP A 1 516 ? -4.16 -31.094 -24.406 1 91.62 516 ASP A CA 1
ATOM 4039 C C . ASP A 1 516 ? -3.979 -32.375 -23.609 1 91.62 516 ASP A C 1
ATOM 4041 O O . ASP A 1 516 ? -3.326 -33.312 -24.078 1 91.62 516 ASP A O 1
ATOM 4045 N N . TYR A 1 517 ? -4.441 -32.406 -22.406 1 90.88 517 TYR A N 1
ATOM 4046 C CA . TYR A 1 517 ? -4.34 -33.594 -21.578 1 90.88 517 TYR A CA 1
ATOM 4047 C C . TYR A 1 517 ? -5.336 -34.656 -22.031 1 90.88 517 TYR A C 1
ATOM 4049 O O . TYR A 1 517 ? -6.48 -34.344 -22.359 1 90.88 517 TYR A O 1
ATOM 4057 N N . PRO A 1 518 ? -5.043 -35.875 -22.016 1 90.69 518 PRO A N 1
ATOM 4058 C CA . PRO A 1 518 ? -3.709 -36.438 -21.766 1 90.69 518 PRO A CA 1
ATOM 4059 C C . PRO A 1 518 ? -2.748 -36.188 -22.922 1 90.69 518 PRO A C 1
ATOM 4061 O O . PRO A 1 518 ? -3.139 -36.312 -24.094 1 90.69 518 PRO A O 1
ATOM 4064 N N . LEU A 1 519 ? -1.579 -35.906 -22.578 1 89.12 519 LEU A N 1
ATOM 4065 C CA . LEU A 1 519 ? -0.585 -35.594 -23.594 1 89.12 519 LEU A CA 1
ATOM 4066 C C . LEU A 1 519 ? -0.244 -36.844 -24.406 1 89.12 519 LEU A C 1
ATOM 4068 O O . LEU A 1 519 ? -0.091 -37.938 -23.859 1 89.12 519 LEU A O 1
ATOM 4072 N N . ARG A 1 520 ? -0.146 -36.656 -25.688 1 84.19 520 ARG A N 1
ATOM 4073 C CA . ARG A 1 520 ? 0.19 -37.781 -26.562 1 84.19 520 ARG A CA 1
ATOM 4074 C C . ARG A 1 520 ? 1.692 -38.031 -26.578 1 84.19 520 ARG A C 1
ATOM 4076 O O . ARG A 1 520 ? 2.127 -39.188 -26.578 1 84.19 520 ARG A O 1
ATOM 4083 N N . SER A 1 521 ? 2.432 -36.969 -26.656 1 86.19 521 SER A N 1
ATOM 4084 C CA . SER A 1 521 ? 3.887 -37.062 -26.703 1 86.19 521 SER A CA 1
ATOM 4085 C C . SER A 1 521 ? 4.539 -35.875 -26 1 86.19 521 SER A C 1
ATOM 4087 O O . SER A 1 521 ? 4.352 -34.719 -26.406 1 86.19 521 SER A O 1
ATOM 4089 N N . ILE A 1 522 ? 5.328 -36.219 -25.047 1 86.81 522 ILE A N 1
ATOM 4090 C CA . ILE A 1 522 ? 6.031 -35.188 -24.312 1 86.81 522 ILE A CA 1
ATOM 4091 C C . ILE A 1 522 ? 7.039 -34.5 -25.234 1 86.81 522 ILE A C 1
ATOM 4093 O O . ILE A 1 522 ? 7.266 -33.281 -25.125 1 86.81 522 ILE A O 1
ATOM 4097 N N . ALA A 1 523 ? 7.59 -35.219 -26.062 1 87.69 523 ALA A N 1
ATOM 4098 C CA . ALA A 1 523 ? 8.578 -34.656 -26.984 1 87.69 523 ALA A CA 1
ATOM 4099 C C . ALA A 1 523 ? 7.957 -33.594 -27.875 1 87.69 523 ALA A C 1
ATOM 4101 O O . ALA A 1 523 ? 8.539 -32.531 -28.047 1 87.69 523 ALA A O 1
ATOM 4102 N N . TYR A 1 524 ? 6.812 -33.906 -28.359 1 89.56 524 TYR A N 1
ATOM 4103 C CA . TYR A 1 524 ? 6.152 -32.938 -29.25 1 89.56 524 TYR A CA 1
ATOM 4104 C C . TYR A 1 524 ? 5.609 -31.75 -28.453 1 89.56 524 TYR A C 1
ATOM 4106 O O . TYR A 1 524 ? 5.637 -30.625 -28.938 1 89.56 524 TYR A O 1
ATOM 4114 N N . SER A 1 525 ? 5.074 -32.094 -27.312 1 91.88 525 SER A N 1
ATOM 4115 C CA . SER A 1 525 ? 4.586 -31.016 -26.453 1 91.88 525 SER A CA 1
ATOM 4116 C C . SER A 1 525 ? 5.711 -30.047 -26.078 1 91.88 525 SER A C 1
ATOM 4118 O O . SER A 1 525 ? 5.52 -28.828 -26.094 1 91.88 525 SER A O 1
ATOM 4120 N N . TRP A 1 526 ? 6.906 -30.562 -25.766 1 92.19 526 TRP A N 1
ATOM 4121 C CA . TRP A 1 526 ? 8.055 -29.734 -25.438 1 92.19 526 TRP A CA 1
ATOM 4122 C C . TRP A 1 526 ? 8.508 -28.938 -26.656 1 92.19 526 TRP A C 1
ATOM 4124 O O . TRP A 1 526 ? 8.82 -27.75 -26.547 1 92.19 526 TRP A O 1
ATOM 4134 N N . GLN A 1 527 ? 8.562 -29.625 -27.766 1 92.94 527 GLN A N 1
ATOM 4135 C CA . GLN A 1 527 ? 8.961 -28.953 -28.984 1 92.94 527 GLN A CA 1
ATOM 4136 C C . GLN A 1 527 ? 8.039 -27.766 -29.281 1 92.94 527 GLN A C 1
ATOM 4138 O O . GLN A 1 527 ? 8.5 -26.688 -29.672 1 92.94 527 GLN A O 1
ATOM 4143 N N . PHE A 1 528 ? 6.809 -27.984 -29.078 1 93.06 528 PHE A N 1
ATOM 4144 C CA . PHE A 1 528 ? 5.824 -26.938 -29.312 1 93.06 528 PHE A CA 1
ATOM 4145 C C . PHE A 1 528 ? 6.051 -25.766 -28.344 1 93.06 528 PHE A C 1
ATOM 4147 O O . PHE A 1 528 ? 6.156 -24.625 -28.781 1 93.06 528 PHE A O 1
ATOM 4154 N N . THR A 1 529 ? 6.148 -26.094 -27.078 1 94.06 529 THR A N 1
ATOM 4155 C CA . THR A 1 529 ? 6.246 -25.062 -26.047 1 94.06 529 THR A CA 1
ATOM 4156 C C . THR A 1 529 ? 7.574 -24.312 -26.156 1 94.06 529 THR A C 1
ATOM 4158 O O . THR A 1 529 ? 7.613 -23.078 -26.078 1 94.06 529 THR A O 1
ATOM 4161 N N . SER A 1 530 ? 8.68 -25.031 -26.312 1 95.19 530 SER A N 1
ATOM 4162 C CA . SER A 1 530 ? 9.984 -24.406 -26.453 1 95.19 530 SER A CA 1
ATOM 4163 C C . SER A 1 530 ? 10.07 -23.562 -27.719 1 95.19 530 SER A C 1
ATOM 4165 O O . SER A 1 530 ? 10.711 -22.516 -27.75 1 95.19 530 SER A O 1
ATOM 4167 N N . GLY A 1 531 ? 9.414 -24.078 -28.797 1 94.88 531 GLY A N 1
ATOM 4168 C CA . GLY A 1 531 ? 9.32 -23.297 -30.031 1 94.88 531 GLY A CA 1
ATOM 4169 C C . GLY A 1 531 ? 8.57 -22 -29.859 1 94.88 531 GLY A C 1
ATOM 4170 O O . GLY A 1 531 ? 8.969 -20.969 -30.406 1 94.88 531 GLY A O 1
ATOM 4171 N N . LEU A 1 532 ? 7.488 -22.109 -29.109 1 94.06 532 LEU A N 1
ATOM 4172 C CA . LEU A 1 532 ? 6.703 -20.922 -28.828 1 94.06 532 LEU A CA 1
ATOM 4173 C C . LEU A 1 532 ? 7.539 -19.891 -28.078 1 94.06 532 LEU A C 1
ATOM 4175 O O . LEU A 1 532 ? 7.539 -18.703 -28.422 1 94.06 532 LEU A O 1
ATOM 4179 N N . ILE A 1 533 ? 8.289 -20.25 -27.078 1 96.19 533 ILE A N 1
ATOM 4180 C CA . ILE A 1 533 ? 9.117 -19.375 -26.266 1 96.19 533 ILE A CA 1
ATOM 4181 C C . ILE A 1 533 ? 10.203 -18.734 -27.141 1 96.19 533 ILE A C 1
ATOM 4183 O O . ILE A 1 533 ? 10.438 -17.531 -27.062 1 96.19 533 ILE A O 1
ATOM 4187 N N . ARG A 1 534 ? 10.773 -19.562 -27.984 1 95.81 534 ARG A N 1
ATOM 4188 C CA . ARG A 1 534 ? 11.812 -19.047 -28.875 1 95.81 534 ARG A CA 1
ATOM 4189 C C . ARG A 1 534 ? 11.234 -18.062 -29.875 1 95.81 534 ARG A C 1
ATOM 4191 O O . ARG A 1 534 ? 11.828 -17.016 -30.141 1 95.81 534 ARG A O 1
ATOM 4198 N N . PHE A 1 535 ? 10.125 -18.438 -30.359 1 94.44 535 PHE A N 1
ATOM 4199 C CA . PHE A 1 535 ? 9.484 -17.594 -31.375 1 94.44 535 PHE A CA 1
ATOM 4200 C C . PHE A 1 535 ? 9.18 -16.219 -30.797 1 94.44 535 PHE A C 1
ATOM 4202 O O . PHE A 1 535 ? 9.414 -15.195 -31.453 1 94.44 535 PHE A O 1
ATOM 4209 N N . VAL A 1 536 ? 8.719 -16.172 -29.562 1 94.06 536 VAL A N 1
ATOM 4210 C CA . VAL A 1 536 ? 8.227 -14.922 -29 1 94.06 536 VAL A CA 1
ATOM 4211 C C . VAL A 1 536 ? 9.375 -14.156 -28.359 1 94.06 536 VAL A C 1
ATOM 4213 O O . VAL A 1 536 ? 9.43 -12.922 -28.438 1 94.06 536 VAL A O 1
ATOM 4216 N N . TYR A 1 537 ? 10.445 -14.812 -27.766 1 95 537 TYR A N 1
ATOM 4217 C CA . TYR A 1 537 ? 11.305 -14.086 -26.844 1 95 537 TYR A CA 1
ATOM 4218 C C . TYR A 1 537 ? 12.773 -14.219 -27.219 1 95 537 TYR A C 1
ATOM 4220 O O . TYR A 1 537 ? 13.641 -13.586 -26.625 1 95 537 TYR A O 1
ATOM 4228 N N . ALA A 1 538 ? 13.039 -15.039 -28.219 1 95 538 ALA A N 1
ATOM 4229 C CA . ALA A 1 538 ? 14.445 -15.219 -28.578 1 95 538 ALA A CA 1
ATOM 4230 C C . ALA A 1 538 ? 15.062 -13.922 -29.078 1 95 538 ALA A C 1
ATOM 4232 O O . ALA A 1 538 ? 14.344 -13.039 -29.562 1 95 538 ALA A O 1
ATOM 4233 N N . HIS A 1 539 ? 16.359 -13.953 -28.859 1 90.88 539 HIS A N 1
ATOM 4234 C CA . HIS A 1 539 ? 17.094 -12.805 -29.359 1 90.88 539 HIS A CA 1
ATOM 4235 C C . HIS A 1 539 ? 17.359 -12.93 -30.859 1 90.88 539 HIS A C 1
ATOM 4237 O O . HIS A 1 539 ? 17.922 -13.922 -31.328 1 90.88 539 HIS A O 1
ATOM 4243 N N . GLY A 1 540 ? 16.969 -12.008 -31.703 1 88.81 540 GLY A N 1
ATOM 4244 C CA . GLY A 1 540 ? 17.25 -11.992 -33.125 1 88.81 540 GLY A CA 1
ATOM 4245 C C . GLY A 1 540 ? 16.172 -12.672 -33.969 1 88.81 540 GLY A C 1
ATOM 4246 O O . GLY A 1 540 ? 15.555 -13.641 -33.5 1 88.81 540 GLY A O 1
ATOM 4247 N N . TRP A 1 541 ? 16 -12.289 -35.062 1 89.19 541 TRP A N 1
ATOM 4248 C CA . TRP A 1 541 ? 14.906 -12.734 -35.938 1 89.19 541 TRP A CA 1
ATOM 4249 C C . TRP A 1 541 ? 15.148 -14.156 -36.438 1 89.19 541 TRP A C 1
ATOM 4251 O O . TRP A 1 541 ? 14.195 -14.914 -36.625 1 89.19 541 TRP A O 1
ATOM 4261 N N . ARG A 1 542 ? 16.344 -14.602 -36.625 1 91.31 542 ARG A N 1
ATOM 4262 C CA . ARG A 1 542 ? 16.641 -15.953 -37.125 1 91.31 542 ARG A CA 1
ATOM 4263 C C . ARG A 1 542 ? 16.203 -17 -36.094 1 91.31 542 ARG A C 1
ATOM 4265 O O . ARG A 1 542 ? 15.602 -18.016 -36.438 1 91.31 542 ARG A O 1
ATOM 4272 N N . ALA A 1 543 ? 16.578 -16.656 -34.812 1 89.88 543 ALA A N 1
ATOM 4273 C CA . ALA A 1 543 ? 16.172 -17.562 -33.75 1 89.88 543 ALA A CA 1
ATOM 4274 C C . ALA A 1 543 ? 14.656 -17.625 -33.594 1 89.88 543 ALA A C 1
ATOM 4276 O O . ALA A 1 543 ? 14.086 -18.688 -33.344 1 89.88 543 ALA A O 1
ATOM 4277 N N . ARG A 1 544 ? 13.984 -16.594 -33.781 1 91.62 544 ARG A N 1
ATOM 4278 C CA . ARG A 1 544 ? 12.523 -16.531 -33.656 1 91.62 544 ARG A CA 1
ATOM 4279 C C . ARG A 1 544 ? 11.867 -17.328 -34.781 1 91.62 544 ARG A C 1
ATOM 4281 O O . ARG A 1 544 ? 10.898 -18.047 -34.562 1 91.62 544 ARG A O 1
ATOM 4288 N N . ILE A 1 545 ? 12.445 -17.188 -35.969 1 92.12 545 ILE A N 1
ATOM 4289 C CA . ILE A 1 545 ? 11.906 -17.922 -37.094 1 92.12 545 ILE A CA 1
ATOM 4290 C C . ILE A 1 545 ? 12.094 -19.422 -36.875 1 92.12 545 ILE A C 1
ATOM 4292 O O . ILE A 1 545 ? 11.195 -20.219 -37.188 1 92.12 545 ILE A O 1
ATOM 4296 N N . ARG A 1 546 ? 13.227 -19.812 -36.375 1 89.31 546 ARG A N 1
ATOM 4297 C CA . ARG A 1 546 ? 13.461 -21.219 -36.062 1 89.31 546 ARG A CA 1
ATOM 4298 C C . ARG A 1 546 ? 12.445 -21.719 -35.031 1 89.31 546 ARG A C 1
ATOM 4300 O O . ARG A 1 546 ? 11.969 -22.844 -35.125 1 89.31 546 ARG A O 1
ATOM 4307 N N . GLY A 1 547 ? 12.242 -20.875 -34.125 1 89.62 547 GLY A N 1
ATOM 4308 C CA . GLY A 1 547 ? 11.211 -21.203 -33.156 1 89.62 547 GLY A CA 1
ATOM 4309 C C . GLY A 1 547 ? 9.844 -21.391 -33.812 1 89.62 547 GLY A C 1
ATOM 4310 O O . GLY A 1 547 ? 9.125 -22.344 -33.469 1 89.62 547 GLY A O 1
ATOM 4311 N N . LEU A 1 548 ? 9.484 -20.531 -34.688 1 90.19 548 LEU A N 1
ATOM 4312 C CA . LEU A 1 548 ? 8.203 -20.609 -35.375 1 90.19 548 LEU A CA 1
ATOM 4313 C C . LEU A 1 548 ? 8.102 -21.906 -36.156 1 90.19 548 LEU A C 1
ATOM 4315 O O . LEU A 1 548 ? 7.059 -22.562 -36.156 1 90.19 548 LEU A O 1
ATOM 4319 N N . ILE A 1 549 ? 9.156 -22.25 -36.812 1 90.12 549 ILE A N 1
ATOM 4320 C CA . ILE A 1 549 ? 9.18 -23.469 -37.594 1 90.12 549 ILE A CA 1
ATOM 4321 C C . ILE A 1 549 ? 8.984 -24.688 -36.688 1 90.12 549 ILE A C 1
ATOM 4323 O O . ILE A 1 549 ? 8.188 -25.578 -37 1 90.12 549 ILE A O 1
ATOM 4327 N N . SER A 1 550 ? 9.727 -24.625 -35.656 1 87.81 550 SER A N 1
ATOM 4328 C CA . SER A 1 550 ? 9.617 -25.719 -34.688 1 87.81 550 SER A CA 1
ATOM 4329 C C . SER A 1 550 ? 8.195 -25.828 -34.125 1 87.81 550 SER A C 1
ATOM 4331 O O . SER A 1 550 ? 7.672 -26.922 -33.969 1 87.81 550 SER A O 1
ATOM 4333 N N . LEU A 1 551 ? 7.66 -24.75 -33.875 1 88.25 551 LEU A N 1
ATOM 4334 C CA . LEU A 1 551 ? 6.305 -24.656 -33.344 1 88.25 551 LEU A CA 1
ATOM 4335 C C . LEU A 1 551 ? 5.293 -25.219 -34.312 1 88.25 551 LEU A C 1
ATOM 4337 O O . LEU A 1 551 ? 4.414 -26 -33.938 1 88.25 551 LEU A O 1
ATOM 4341 N N . ILE A 1 552 ? 5.398 -24.891 -35.531 1 87.88 552 ILE A N 1
ATOM 4342 C CA . ILE A 1 552 ? 4.477 -25.328 -36.594 1 87.88 552 ILE A CA 1
ATOM 4343 C C . ILE A 1 552 ? 4.617 -26.828 -36.812 1 87.88 552 ILE A C 1
ATOM 4345 O O . ILE A 1 552 ? 3.619 -27.547 -36.938 1 87.88 552 ILE A O 1
ATOM 4349 N N . GLN A 1 553 ? 5.789 -27.312 -36.781 1 87.25 553 GLN A N 1
ATOM 4350 C CA . GLN A 1 553 ? 6.047 -28.734 -36.969 1 87.25 553 GLN A CA 1
ATOM 4351 C C . GLN A 1 553 ? 5.441 -29.562 -35.844 1 87.25 553 GLN A C 1
ATOM 4353 O O . GLN A 1 553 ? 4.812 -30.594 -36.094 1 87.25 553 GLN A O 1
ATOM 4358 N N . ALA A 1 554 ? 5.637 -29.062 -34.719 1 84.44 554 ALA A N 1
ATOM 4359 C CA . ALA A 1 554 ? 5.102 -29.766 -33.562 1 84.44 554 ALA A CA 1
ATOM 4360 C C . ALA A 1 554 ? 3.578 -29.75 -33.562 1 84.44 554 ALA A C 1
ATOM 4362 O O . ALA A 1 554 ? 2.936 -30.734 -33.188 1 84.44 554 ALA A O 1
ATOM 4363 N N . ALA A 1 555 ? 2.992 -28.672 -33.938 1 85.38 555 ALA A N 1
ATOM 4364 C CA . ALA A 1 555 ? 1.539 -28.531 -33.969 1 85.38 555 ALA A CA 1
ATOM 4365 C C . ALA A 1 555 ? 0.927 -29.469 -35 1 85.38 555 ALA A C 1
ATOM 4367 O O . ALA A 1 555 ? -0.161 -30.016 -34.812 1 85.38 555 ALA A O 1
ATOM 4368 N N . ARG A 1 556 ? 1.608 -29.719 -36.062 1 81.88 556 ARG A N 1
ATOM 4369 C CA . ARG A 1 556 ? 1.128 -30.562 -37.156 1 81.88 556 ARG A CA 1
ATOM 4370 C C . ARG A 1 556 ? 1.207 -32.031 -36.75 1 81.88 556 ARG A C 1
ATOM 4372 O O . ARG A 1 556 ? 0.316 -32.812 -37.094 1 81.88 556 ARG A O 1
ATOM 4379 N N . THR A 1 557 ? 2.195 -32.344 -36.062 1 72.94 557 THR A N 1
ATOM 4380 C CA . THR A 1 557 ? 2.383 -33.75 -35.656 1 72.94 557 THR A CA 1
ATOM 4381 C C . THR A 1 557 ? 1.413 -34.125 -34.531 1 72.94 557 THR A C 1
ATOM 4383 O O . THR A 1 557 ? 0.986 -35.281 -34.438 1 72.94 557 THR A O 1
ATOM 4386 N N . GLY A 1 558 ? 1.188 -33.156 -33.75 1 64.62 558 GLY A N 1
ATOM 4387 C CA . GLY A 1 558 ? 0.232 -33.406 -32.688 1 64.62 558 GLY A CA 1
ATOM 4388 C C . GLY A 1 558 ? -1.181 -33.625 -33.188 1 64.62 558 GLY A C 1
ATOM 4389 O O . GLY A 1 558 ? -1.991 -34.281 -32.5 1 64.62 558 GLY A O 1
ATOM 4390 N N . LYS A 1 559 ? -1.576 -33.094 -34.344 1 60.91 559 LYS A N 1
ATOM 4391 C CA . LYS A 1 559 ? -2.879 -33.281 -34.969 1 60.91 559 LYS A CA 1
ATOM 4392 C C . LYS A 1 559 ? -2.979 -34.688 -35.594 1 60.91 559 LYS A C 1
ATOM 4394 O O . LYS A 1 559 ? -4.074 -35.25 -35.719 1 60.91 559 LYS A O 1
ATOM 4399 N N . ALA A 1 560 ? -1.805 -35.469 -35.906 1 50.28 560 ALA A N 1
ATOM 4400 C CA . ALA A 1 560 ? -1.83 -36.781 -36.531 1 50.28 560 ALA A CA 1
ATOM 4401 C C . ALA A 1 560 ? -1.909 -37.875 -35.5 1 50.28 560 ALA A C 1
ATOM 4403 O O . ALA A 1 560 ? -1.352 -37.75 -34.406 1 50.28 560 ALA A O 1
ATOM 4404 N N . ALA B 1 1 ? 20.844 -31.859 -13.352 1 72.75 1 ALA B N 1
ATOM 4405 C CA . ALA B 1 1 ? 19.531 -32.219 -13.859 1 72.75 1 ALA B CA 1
ATOM 4406 C C . ALA B 1 1 ? 19.625 -33.219 -14.992 1 72.75 1 ALA B C 1
ATOM 4408 O O . ALA B 1 1 ? 18.703 -33.406 -15.773 1 72.75 1 ALA B O 1
ATOM 4409 N N . ASP B 1 2 ? 20.734 -33.688 -15.016 1 78.31 2 ASP B N 1
ATOM 4410 C CA . ASP B 1 2 ? 20.922 -34.812 -15.938 1 78.31 2 ASP B CA 1
ATOM 4411 C C . ASP B 1 2 ? 19.984 -35.969 -15.594 1 78.31 2 ASP B C 1
ATOM 4413 O O . ASP B 1 2 ? 19.984 -36.469 -14.469 1 78.31 2 ASP B O 1
ATOM 4417 N N . PRO B 1 3 ? 19.219 -36.406 -16.609 1 72.81 3 PRO B N 1
ATOM 4418 C CA . PRO B 1 3 ? 18.266 -37.469 -16.344 1 72.81 3 PRO B CA 1
ATOM 4419 C C . PRO B 1 3 ? 18.938 -38.781 -15.898 1 72.81 3 PRO B C 1
ATOM 4421 O O . PRO B 1 3 ? 18.297 -39.625 -15.258 1 72.81 3 PRO B O 1
ATOM 4424 N N . HIS B 1 4 ? 20.219 -38.844 -16.188 1 77.25 4 HIS B N 1
ATOM 4425 C CA . HIS B 1 4 ? 20.922 -40.094 -15.852 1 77.25 4 HIS B CA 1
ATOM 4426 C C . HIS B 1 4 ? 21.75 -39.938 -14.578 1 77.25 4 HIS B C 1
ATOM 4428 O O . HIS B 1 4 ? 22.484 -40.844 -14.188 1 77.25 4 HIS B O 1
ATOM 4434 N N . TRP B 1 5 ? 21.516 -38.812 -14.023 1 82.38 5 TRP B N 1
ATOM 4435 C CA . TRP B 1 5 ? 22.234 -38.562 -12.773 1 82.38 5 TRP B CA 1
ATOM 4436 C C . TRP B 1 5 ? 21.781 -39.531 -11.695 1 82.38 5 TRP B C 1
ATOM 4438 O O . TRP B 1 5 ? 20.578 -39.812 -11.562 1 82.38 5 TRP B O 1
ATOM 4448 N N . GLU B 1 6 ? 22.703 -40.219 -11.07 1 84 6 GLU B N 1
ATOM 4449 C CA . GLU B 1 6 ? 22.391 -41.125 -9.992 1 84 6 GLU B CA 1
ATOM 4450 C C . GLU B 1 6 ? 22.781 -40.562 -8.633 1 84 6 GLU B C 1
ATOM 4452 O O . GLU B 1 6 ? 23.75 -39.812 -8.531 1 84 6 GLU B O 1
ATOM 4457 N N . SER B 1 7 ? 21.984 -40.875 -7.746 1 91.25 7 SER B N 1
ATOM 4458 C CA . SER B 1 7 ? 22.219 -40.5 -6.355 1 91.25 7 SER B CA 1
ATOM 4459 C C . SER B 1 7 ? 21.516 -41.438 -5.395 1 91.25 7 SER B C 1
ATOM 4461 O O . SER B 1 7 ? 20.859 -42.406 -5.824 1 91.25 7 SER B O 1
ATOM 4463 N N . LYS B 1 8 ? 21.75 -41.219 -4.164 1 93.75 8 LYS B N 1
ATOM 4464 C CA . LYS B 1 8 ? 21.094 -42.031 -3.15 1 93.75 8 LYS B CA 1
ATOM 4465 C C . LYS B 1 8 ? 19.578 -41.812 -3.16 1 93.75 8 LYS B C 1
ATOM 4467 O O . LYS B 1 8 ? 19.125 -40.656 -3.271 1 93.75 8 LYS B O 1
ATOM 4472 N N . VAL B 1 9 ? 18.859 -42.906 -3.107 1 94.56 9 VAL B N 1
ATOM 4473 C CA . VAL B 1 9 ? 17.406 -42.812 -3.039 1 94.56 9 VAL B CA 1
ATOM 4474 C C . VAL B 1 9 ? 16.953 -42.844 -1.58 1 94.56 9 VAL B C 1
ATOM 4476 O O . VAL B 1 9 ? 17.297 -43.75 -0.832 1 94.56 9 VAL B O 1
ATOM 4479 N N . LEU B 1 10 ? 16.219 -41.906 -1.234 1 94.75 10 LEU B N 1
ATOM 4480 C CA . LEU B 1 10 ? 15.68 -41.812 0.12 1 94.75 10 LEU B CA 1
ATOM 4481 C C . LEU B 1 10 ? 14.297 -42.438 0.201 1 94.75 10 LEU B C 1
ATOM 4483 O O . LEU B 1 10 ? 13.438 -42.188 -0.644 1 94.75 10 LEU B O 1
ATOM 4487 N N . GLU B 1 11 ? 13.961 -43.281 1.124 1 88.75 11 GLU B N 1
ATOM 4488 C CA . GLU B 1 11 ? 12.68 -44 1.237 1 88.75 11 GLU B CA 1
ATOM 4489 C C . GLU B 1 11 ? 11.562 -43.031 1.635 1 88.75 11 GLU B C 1
ATOM 4491 O O . GLU B 1 11 ? 10.469 -43.062 1.067 1 88.75 11 GLU B O 1
ATOM 4496 N N . ARG B 1 12 ? 11.75 -42.156 2.596 1 90.5 12 ARG B N 1
ATOM 4497 C CA . ARG B 1 12 ? 10.82 -41.125 3.025 1 90.5 12 ARG B CA 1
ATOM 4498 C C . ARG B 1 12 ? 11.516 -39.75 3.125 1 90.5 12 ARG B C 1
ATOM 4500 O O . ARG B 1 12 ? 11.719 -39.25 4.227 1 90.5 12 ARG B O 1
ATOM 4507 N N . PRO B 1 13 ? 11.68 -39.375 1.929 1 94.94 13 PRO B N 1
ATOM 4508 C CA . PRO B 1 13 ? 12.5 -38.156 1.934 1 94.94 13 PRO B CA 1
ATOM 4509 C C . PRO B 1 13 ? 11.812 -36.969 2.615 1 94.94 13 PRO B C 1
ATOM 4511 O O . PRO B 1 13 ? 10.602 -36.781 2.467 1 94.94 13 PRO B O 1
ATOM 4514 N N . HIS B 1 14 ? 12.508 -36.188 3.346 1 95.75 14 HIS B N 1
ATOM 4515 C CA . HIS B 1 14 ? 12.062 -34.969 3.979 1 95.75 14 HIS B CA 1
ATOM 4516 C C . HIS B 1 14 ? 13.234 -34 4.191 1 95.75 14 HIS B C 1
ATOM 4518 O O . HIS B 1 14 ? 14.391 -34.375 3.979 1 95.75 14 HIS B O 1
ATOM 4524 N N . LEU B 1 15 ? 12.984 -32.812 4.641 1 96.81 15 LEU B N 1
ATOM 4525 C CA . LEU B 1 15 ? 13.961 -31.734 4.703 1 96.81 15 LEU B CA 1
ATOM 4526 C C . LEU B 1 15 ? 15.078 -32.062 5.684 1 96.81 15 LEU B C 1
ATOM 4528 O O . LEU B 1 15 ? 16.172 -31.5 5.602 1 96.81 15 LEU B O 1
ATOM 4532 N N . GLU B 1 16 ? 14.781 -33 6.602 1 96.62 16 GLU B N 1
ATOM 4533 C CA . GLU B 1 16 ? 15.766 -33.375 7.617 1 96.62 16 GLU B CA 1
ATOM 4534 C C . GLU B 1 16 ? 16.219 -34.812 7.441 1 96.62 16 GLU B C 1
ATOM 4536 O O . GLU B 1 16 ? 16.625 -35.469 8.406 1 96.62 16 GLU B O 1
ATOM 4541 N N . SER B 1 17 ? 16.141 -35.281 6.246 1 96.56 17 SER B N 1
ATOM 4542 C CA . SER B 1 17 ? 16.5 -36.688 5.973 1 96.56 17 SER B CA 1
ATOM 4543 C C . SER B 1 17 ? 17.953 -36.969 6.359 1 96.56 17 SER B C 1
ATOM 4545 O O . SER B 1 17 ? 18.328 -38.125 6.609 1 96.56 17 SER B O 1
ATOM 4547 N N . HIS B 1 18 ? 18.797 -35.938 6.441 1 95.81 18 HIS B N 1
ATOM 4548 C CA . HIS B 1 18 ? 20.188 -36.094 6.852 1 95.81 18 HIS B CA 1
ATOM 4549 C C . HIS B 1 18 ? 20.297 -36.531 8.305 1 95.81 18 HIS B C 1
ATOM 4551 O O . HIS B 1 18 ? 21.328 -37.031 8.734 1 95.81 18 HIS B O 1
ATOM 4557 N N . LEU B 1 19 ? 19.234 -36.344 9.102 1 94.19 19 LEU B N 1
ATOM 4558 C CA . LEU B 1 19 ? 19.219 -36.781 10.484 1 94.19 19 LEU B CA 1
ATOM 4559 C C . LEU B 1 19 ? 18.953 -38.281 10.555 1 94.19 19 LEU B C 1
ATOM 4561 O O . LEU B 1 19 ? 19.344 -38.938 11.523 1 94.19 19 LEU B O 1
ATOM 4565 N N . ASP B 1 20 ? 18.25 -38.812 9.523 1 94.25 20 ASP B N 1
ATOM 4566 C CA . ASP B 1 20 ? 17.984 -40.25 9.438 1 94.25 20 ASP B CA 1
ATOM 4567 C C . ASP B 1 20 ? 19.156 -41 8.82 1 94.25 20 ASP B C 1
ATOM 4569 O O . ASP B 1 20 ? 19.312 -42.219 9.039 1 94.25 20 ASP B O 1
ATOM 4573 N N . ASP B 1 21 ? 19.859 -40.312 7.992 1 93.69 21 ASP B N 1
ATOM 4574 C CA . ASP B 1 21 ? 20.984 -40.906 7.262 1 93.69 21 ASP B CA 1
ATOM 4575 C C . ASP B 1 21 ? 22.156 -39.938 7.203 1 93.69 21 ASP B C 1
ATOM 4577 O O . ASP B 1 21 ? 22.234 -39.094 6.316 1 93.69 21 ASP B O 1
ATOM 4581 N N . ASP B 1 22 ? 23.141 -40.156 7.902 1 91.56 22 ASP B N 1
ATOM 4582 C CA . ASP B 1 22 ? 24.281 -39.25 8.047 1 91.56 22 ASP B CA 1
ATOM 4583 C C . ASP B 1 22 ? 25.141 -39.25 6.789 1 91.56 22 ASP B C 1
ATOM 4585 O O . ASP B 1 22 ? 25.969 -38.344 6.598 1 91.56 22 ASP B O 1
ATOM 4589 N N . SER B 1 23 ? 24.953 -40.219 6.012 1 92.69 23 SER B N 1
ATOM 4590 C CA . SER B 1 23 ? 25.797 -40.344 4.828 1 92.69 23 SER B CA 1
ATOM 4591 C C . SER B 1 23 ? 25.516 -39.25 3.824 1 92.69 23 SER B C 1
ATOM 4593 O O . SER B 1 23 ? 26.297 -39 2.906 1 92.69 23 SER B O 1
ATOM 4595 N N . ILE B 1 24 ? 24.422 -38.5 3.99 1 94.56 24 ILE B N 1
ATOM 4596 C CA . ILE B 1 24 ? 24.094 -37.469 3.016 1 94.56 24 ILE B CA 1
ATOM 4597 C C . ILE B 1 24 ? 24.453 -36.094 3.574 1 94.56 24 ILE B C 1
ATOM 4599 O O . ILE B 1 24 ? 24.172 -35.062 2.949 1 94.56 24 ILE B O 1
ATOM 4603 N N . LEU B 1 25 ? 25 -36.062 4.734 1 93.62 25 LEU B N 1
ATOM 4604 C CA . LEU B 1 25 ? 25.578 -34.844 5.242 1 93.62 25 LEU B CA 1
ATOM 4605 C C . LEU B 1 25 ? 26.844 -34.469 4.484 1 93.62 25 LEU B C 1
ATOM 4607 O O . LEU B 1 25 ? 27.578 -35.344 4.047 1 93.62 25 LEU B O 1
ATOM 4611 N N . PRO B 1 26 ? 27.031 -33.156 4.406 1 90.56 26 PRO B N 1
ATOM 4612 C CA . PRO B 1 26 ? 28.328 -32.781 3.816 1 90.56 26 PRO B CA 1
ATOM 4613 C C . PRO B 1 26 ? 29.516 -33.312 4.637 1 90.56 26 PRO B C 1
ATOM 4615 O O . PRO B 1 26 ? 29.406 -33.438 5.859 1 90.56 26 PRO B O 1
ATOM 4618 N N . PRO B 1 27 ? 30.625 -33.625 3.904 1 84.69 27 PRO B N 1
ATOM 4619 C CA . PRO B 1 27 ? 31.797 -34.125 4.617 1 84.69 27 PRO B CA 1
ATOM 4620 C C . PRO B 1 27 ? 32.281 -33.219 5.738 1 84.69 27 PRO B C 1
ATOM 4622 O O . PRO B 1 27 ? 32.625 -33.688 6.816 1 84.69 27 PRO B O 1
ATOM 4625 N N . LEU B 1 28 ? 32.281 -31.953 5.477 1 83.81 28 LEU B N 1
ATOM 4626 C CA . LEU B 1 28 ? 32.625 -30.969 6.5 1 83.81 28 LEU B CA 1
ATOM 4627 C C . LEU B 1 28 ? 31.359 -30.359 7.113 1 83.81 28 LEU B C 1
ATOM 4629 O O . LEU B 1 28 ? 30.766 -29.438 6.539 1 83.81 28 LEU B O 1
ATOM 4633 N N . ASN B 1 29 ? 30.797 -31.062 8.031 1 82.69 29 ASN B N 1
ATOM 4634 C CA . ASN B 1 29 ? 29.609 -30.516 8.688 1 82.69 29 ASN B CA 1
ATOM 4635 C C . ASN B 1 29 ? 29.938 -29.906 10.047 1 82.69 29 ASN B C 1
ATOM 4637 O O . ASN B 1 29 ? 30.891 -30.328 10.711 1 82.69 29 ASN B O 1
ATOM 4641 N N . LEU B 1 30 ? 29.328 -28.766 10.328 1 83 30 LEU B N 1
ATOM 4642 C CA . LEU B 1 30 ? 29.578 -27.969 11.531 1 83 30 LEU B CA 1
ATOM 4643 C C . LEU B 1 30 ? 28.641 -28.391 12.664 1 83 30 LEU B C 1
ATOM 4645 O O . LEU B 1 30 ? 27.422 -28.422 12.492 1 83 30 LEU B O 1
ATOM 4649 N N . PRO B 1 31 ? 29.297 -28.641 13.797 1 80.56 31 PRO B N 1
ATOM 4650 C CA . PRO B 1 31 ? 28.453 -29.016 14.93 1 80.56 31 PRO B CA 1
ATOM 4651 C C . PRO B 1 31 ? 27.516 -27.891 15.359 1 80.56 31 PRO B C 1
ATOM 4653 O O . PRO B 1 31 ? 27.891 -26.719 15.336 1 80.56 31 PRO B O 1
ATOM 4656 N N . GLY B 1 32 ? 26.312 -28.25 15.609 1 83.19 32 GLY B N 1
ATOM 4657 C CA . GLY B 1 32 ? 25.375 -27.281 16.125 1 83.19 32 GLY B CA 1
ATOM 4658 C C . GLY B 1 32 ? 24.641 -26.531 15.039 1 83.19 32 GLY B C 1
ATOM 4659 O O . GLY B 1 32 ? 23.688 -25.781 15.32 1 83.19 32 GLY B O 1
ATOM 4660 N N . CYS B 1 33 ? 25.078 -26.812 13.766 1 89.44 33 CYS B N 1
ATOM 4661 C CA . CYS B 1 33 ? 24.422 -26.125 12.664 1 89.44 33 CYS B CA 1
ATOM 4662 C C . CYS B 1 33 ? 23.281 -26.969 12.109 1 89.44 33 CYS B C 1
ATOM 4664 O O . CYS B 1 33 ? 23.281 -28.188 12.234 1 89.44 33 CYS B O 1
ATOM 4666 N N . ARG B 1 34 ? 22.312 -26.25 11.609 1 94.12 34 ARG B N 1
ATOM 4667 C CA . ARG B 1 34 ? 21.203 -26.938 10.984 1 94.12 34 ARG B CA 1
ATOM 4668 C C . ARG B 1 34 ? 21.391 -27.047 9.477 1 94.12 34 ARG B C 1
ATOM 4670 O O . ARG B 1 34 ? 21.984 -26.156 8.859 1 94.12 34 ARG B O 1
ATOM 4677 N N . TYR B 1 35 ? 20.891 -28.156 8.922 1 96.69 35 TYR B N 1
ATOM 4678 C CA . TYR B 1 35 ? 21.016 -28.422 7.492 1 96.69 35 TYR B CA 1
ATOM 4679 C C . TYR B 1 35 ? 19.656 -28.672 6.863 1 96.69 35 TYR B C 1
ATOM 4681 O O . TYR B 1 35 ? 18.672 -28.953 7.566 1 96.69 35 TYR B O 1
ATOM 4689 N N . ILE B 1 36 ? 19.594 -28.484 5.547 1 97.38 36 ILE B N 1
ATOM 4690 C CA . ILE B 1 36 ? 18.391 -28.719 4.758 1 97.38 36 ILE B CA 1
ATOM 4691 C C . ILE B 1 36 ? 18.703 -29.734 3.656 1 97.38 36 ILE B C 1
ATOM 4693 O O . ILE B 1 36 ? 19.547 -29.5 2.801 1 97.38 36 ILE B O 1
ATOM 4697 N N . THR B 1 37 ? 17.984 -30.844 3.701 1 97.75 37 THR B N 1
ATOM 4698 C CA . THR B 1 37 ? 18.141 -31.859 2.676 1 97.75 37 THR B CA 1
ATOM 4699 C C . THR B 1 37 ? 17.234 -31.578 1.48 1 97.75 37 THR B C 1
ATOM 4701 O O . THR B 1 37 ? 16.016 -31.469 1.631 1 97.75 37 THR B O 1
ATOM 4704 N N . SER B 1 38 ? 17.906 -31.453 0.329 1 97.81 38 SER B N 1
ATOM 4705 C CA . SER B 1 38 ? 17.156 -31.328 -0.92 1 97.81 38 SER B CA 1
ATOM 4706 C C . SER B 1 38 ? 17.016 -32.688 -1.611 1 97.81 38 SER B C 1
ATOM 4708 O O . SER B 1 38 ? 17.953 -33.469 -1.635 1 97.81 38 SER B O 1
ATOM 4710 N N . PHE B 1 39 ? 15.859 -32.906 -2.119 1 96.56 39 PHE B N 1
ATOM 4711 C CA . PHE B 1 39 ? 15.57 -34.188 -2.758 1 96.56 39 PHE B CA 1
ATOM 4712 C C . PHE B 1 39 ? 14.57 -34 -3.898 1 96.56 39 PHE B C 1
ATOM 4714 O O . PHE B 1 39 ? 13.914 -32.969 -3.998 1 96.56 39 PHE B O 1
ATOM 4721 N N . ASP B 1 40 ? 14.531 -34.938 -4.801 1 95.56 40 ASP B N 1
ATOM 4722 C CA . ASP B 1 40 ? 13.523 -35.031 -5.852 1 95.56 40 ASP B CA 1
ATOM 4723 C C . ASP B 1 40 ? 12.234 -35.656 -5.336 1 95.56 40 ASP B C 1
ATOM 4725 O O . ASP B 1 40 ? 12.203 -36.844 -5.035 1 95.56 40 ASP B O 1
ATOM 4729 N N . PRO B 1 41 ? 11.133 -34.906 -5.293 1 95.75 41 PRO B N 1
ATOM 4730 C CA . PRO B 1 41 ? 9.922 -35.438 -4.668 1 95.75 41 PRO B CA 1
ATOM 4731 C C . PRO B 1 41 ? 9.234 -36.531 -5.516 1 95.75 41 PRO B C 1
ATOM 4733 O O . PRO B 1 41 ? 8.328 -37.188 -5.035 1 95.75 41 PRO B O 1
ATOM 4736 N N . ALA B 1 42 ? 9.594 -36.656 -6.746 1 93.12 42 ALA B N 1
ATOM 4737 C CA . ALA B 1 42 ? 8.992 -37.656 -7.621 1 93.12 42 ALA B CA 1
ATOM 4738 C C . ALA B 1 42 ? 9.703 -39 -7.488 1 93.12 42 ALA B C 1
ATOM 4740 O O . ALA B 1 42 ? 9.094 -40.031 -7.703 1 93.12 42 ALA B O 1
ATOM 4741 N N . SER B 1 43 ? 10.992 -38.969 -7.066 1 91.75 43 SER B N 1
ATOM 4742 C CA . SER B 1 43 ? 11.773 -40.188 -7.102 1 91.75 43 SER B CA 1
ATOM 4743 C C . SER B 1 43 ? 12.391 -40.5 -5.738 1 91.75 43 SER B C 1
ATOM 4745 O O . SER B 1 43 ? 12.805 -41.625 -5.48 1 91.75 43 SER B O 1
ATOM 4747 N N . GLY B 1 44 ? 12.555 -39.469 -4.922 1 93.19 44 GLY B N 1
ATOM 4748 C CA . GLY B 1 44 ? 13.227 -39.656 -3.645 1 93.19 44 GLY B CA 1
ATOM 4749 C C . GLY B 1 44 ? 14.734 -39.531 -3.742 1 93.19 44 GLY B C 1
ATOM 4750 O O . GLY B 1 44 ? 15.445 -39.688 -2.746 1 93.19 44 GLY B O 1
ATOM 4751 N N . LEU B 1 45 ? 15.219 -39.188 -4.891 1 94.12 45 LEU B N 1
ATOM 4752 C CA . LEU B 1 45 ? 16.656 -39 -5.09 1 94.12 45 LEU B CA 1
ATOM 4753 C C . LEU B 1 45 ? 17.188 -37.844 -4.254 1 94.12 45 LEU B C 1
ATOM 4755 O O . LEU B 1 45 ? 16.641 -36.75 -4.281 1 94.12 45 LEU B O 1
ATOM 4759 N N . HIS B 1 46 ? 18.281 -38.125 -3.533 1 96.44 46 HIS B N 1
ATOM 4760 C CA . HIS B 1 46 ? 18.984 -37.062 -2.826 1 96.44 46 HIS B CA 1
ATOM 4761 C C . HIS B 1 46 ? 19.672 -36.125 -3.801 1 96.44 46 HIS B C 1
ATOM 4763 O O . HIS B 1 46 ? 20.375 -36.562 -4.711 1 96.44 46 HIS B O 1
ATOM 4769 N N . LEU B 1 47 ? 19.453 -34.875 -3.713 1 96.5 47 LEU B N 1
ATOM 4770 C CA . LEU B 1 47 ? 20.094 -33.906 -4.574 1 96.5 47 LEU B CA 1
ATOM 4771 C C . LEU B 1 47 ? 21.328 -33.312 -3.895 1 96.5 47 LEU B C 1
ATOM 4773 O O . LEU B 1 47 ? 22.438 -33.375 -4.434 1 96.5 47 LEU B O 1
ATOM 4777 N N . ASP B 1 48 ? 21.047 -32.688 -2.719 1 96.31 48 ASP B N 1
ATOM 4778 C CA . ASP B 1 48 ? 22.125 -32.094 -1.935 1 96.31 48 ASP B CA 1
ATOM 4779 C C . ASP B 1 48 ? 21.672 -31.766 -0.516 1 96.31 48 ASP B C 1
ATOM 4781 O O . ASP B 1 48 ? 20.484 -31.891 -0.204 1 96.31 48 ASP B O 1
ATOM 4785 N N . THR B 1 49 ? 22.562 -31.562 0.348 1 97.06 49 THR B N 1
ATOM 4786 C CA . THR B 1 49 ? 22.297 -31.109 1.709 1 97.06 49 THR B CA 1
ATOM 4787 C C . THR B 1 49 ? 23.016 -29.797 1.989 1 97.06 49 THR B C 1
ATOM 4789 O O . THR B 1 49 ? 24.234 -29.719 1.873 1 97.06 49 THR B O 1
ATOM 4792 N N . TYR B 1 50 ? 22.266 -28.781 2.324 1 96.31 50 TYR B N 1
ATOM 4793 C CA . TYR B 1 50 ? 22.797 -27.422 2.439 1 96.31 50 TYR B CA 1
ATOM 4794 C C . TYR B 1 50 ? 22.844 -26.984 3.898 1 96.31 50 TYR B C 1
ATOM 4796 O O . TYR B 1 50 ? 21.953 -27.312 4.684 1 96.31 50 TYR B O 1
ATOM 4804 N N . LEU B 1 51 ? 23.922 -26.25 4.223 1 95.94 51 LEU B N 1
ATOM 4805 C CA . LEU B 1 51 ? 23.922 -25.562 5.504 1 95.94 51 LEU B CA 1
ATOM 4806 C C . LEU B 1 51 ? 22.828 -24.5 5.555 1 95.94 51 LEU B C 1
ATOM 4808 O O . LEU B 1 51 ? 22.734 -23.656 4.656 1 95.94 51 LEU B O 1
ATOM 4812 N N . ALA B 1 52 ? 21.938 -24.562 6.562 1 97.44 52 ALA B N 1
ATOM 4813 C CA . ALA B 1 52 ? 20.891 -23.562 6.734 1 97.44 52 ALA B CA 1
ATOM 4814 C C . ALA B 1 52 ? 21.484 -22.25 7.234 1 97.44 52 ALA B C 1
ATOM 4816 O O . ALA B 1 52 ? 22.391 -22.234 8.07 1 97.44 52 ALA B O 1
ATOM 4817 N N . ASP B 1 53 ? 20.984 -21.125 6.77 1 97.56 53 ASP B N 1
ATOM 4818 C CA . ASP B 1 53 ? 21.438 -19.812 7.219 1 97.56 53 ASP B CA 1
ATOM 4819 C C . ASP B 1 53 ? 20.984 -19.531 8.648 1 97.56 53 ASP B C 1
ATOM 4821 O O . ASP B 1 53 ? 19.828 -19.734 8.992 1 97.56 53 ASP B O 1
ATOM 4825 N N . GLY B 1 54 ? 21.953 -19.125 9.477 1 96.69 54 GLY B N 1
ATOM 4826 C CA . GLY B 1 54 ? 21.609 -18.578 10.773 1 96.69 54 GLY B CA 1
ATOM 4827 C C . GLY B 1 54 ? 21.375 -17.078 10.75 1 96.69 54 GLY B C 1
ATOM 4828 O O . GLY B 1 54 ? 21.422 -16.453 9.688 1 96.69 54 GLY B O 1
ATOM 4829 N N . GLU B 1 55 ? 21.109 -16.5 11.891 1 97.19 55 GLU B N 1
ATOM 4830 C CA . GLU B 1 55 ? 20.812 -15.078 11.992 1 97.19 55 GLU B CA 1
ATOM 4831 C C . GLU B 1 55 ? 21.984 -14.234 11.523 1 97.19 55 GLU B C 1
ATOM 4833 O O . GLU B 1 55 ? 21.797 -13.234 10.828 1 97.19 55 GLU B O 1
ATOM 4838 N N . ASP B 1 56 ? 23.156 -14.633 11.898 1 97.06 56 ASP B N 1
ATOM 4839 C CA . ASP B 1 56 ? 24.344 -13.883 11.523 1 97.06 56 ASP B CA 1
ATOM 4840 C C . ASP B 1 56 ? 24.594 -13.945 10.016 1 97.06 56 ASP B C 1
ATOM 4842 O O . ASP B 1 56 ? 25.031 -12.969 9.414 1 97.06 56 ASP B O 1
ATOM 4846 N N . ASP B 1 57 ? 24.359 -15.164 9.453 1 97.62 57 ASP B N 1
ATOM 4847 C CA . ASP B 1 57 ? 24.484 -15.312 8.008 1 97.62 57 ASP B CA 1
ATOM 4848 C C . ASP B 1 57 ? 23.531 -14.383 7.27 1 97.62 57 ASP B C 1
ATOM 4850 O O . ASP B 1 57 ? 23.922 -13.719 6.301 1 97.62 57 ASP B O 1
ATOM 4854 N N . ILE B 1 58 ? 22.359 -14.336 7.738 1 98.62 58 ILE B N 1
ATOM 4855 C CA . ILE B 1 58 ? 21.328 -13.508 7.121 1 98.62 58 ILE B CA 1
ATOM 4856 C C . ILE B 1 58 ? 21.719 -12.039 7.215 1 98.62 58 ILE B C 1
ATOM 4858 O O . ILE B 1 58 ? 21.625 -11.305 6.23 1 98.62 58 ILE B O 1
ATOM 4862 N N . ALA B 1 59 ? 22.203 -11.617 8.344 1 98.62 59 ALA B N 1
ATOM 4863 C CA . ALA B 1 59 ? 22.641 -10.234 8.539 1 98.62 59 ALA B CA 1
ATOM 4864 C C . ALA B 1 59 ? 23.766 -9.883 7.57 1 98.62 59 ALA B C 1
ATOM 4866 O O . ALA B 1 59 ? 23.781 -8.789 6.996 1 98.62 59 ALA B O 1
ATOM 4867 N N . ARG B 1 60 ? 24.719 -10.789 7.402 1 98.69 60 ARG B N 1
ATOM 4868 C CA . ARG B 1 60 ? 25.828 -10.555 6.5 1 98.69 60 ARG B CA 1
ATOM 4869 C C . ARG B 1 60 ? 25.359 -10.422 5.059 1 98.69 60 ARG B C 1
ATOM 4871 O O . ARG B 1 60 ? 25.875 -9.602 4.301 1 98.69 60 ARG B O 1
ATOM 4878 N N . LYS B 1 61 ? 24.422 -11.234 4.719 1 98.81 61 LYS B N 1
ATOM 4879 C CA . LYS B 1 61 ? 23.875 -11.18 3.365 1 98.81 61 LYS B CA 1
ATOM 4880 C C . LYS B 1 61 ? 23.141 -9.875 3.125 1 98.81 61 LYS B C 1
ATOM 4882 O O . LYS B 1 61 ? 23.234 -9.281 2.047 1 98.81 61 LYS B O 1
ATOM 4887 N N . ILE B 1 62 ? 22.391 -9.367 4.109 1 98.88 62 ILE B N 1
ATOM 4888 C CA . ILE B 1 62 ? 21.734 -8.07 4.016 1 98.88 62 ILE B CA 1
ATOM 4889 C C . ILE B 1 62 ? 22.781 -6.969 3.832 1 98.88 62 ILE B C 1
ATOM 4891 O O . ILE B 1 62 ? 22.609 -6.086 2.986 1 98.88 62 ILE B O 1
ATOM 4895 N N . ASP B 1 63 ? 23.875 -7.055 4.574 1 98.75 63 ASP B N 1
ATOM 4896 C CA . ASP B 1 63 ? 24.938 -6.062 4.492 1 98.75 63 ASP B CA 1
ATOM 4897 C C . ASP B 1 63 ? 25.562 -6.027 3.096 1 98.75 63 ASP B C 1
ATOM 4899 O O . ASP B 1 63 ? 25.844 -4.953 2.559 1 98.75 63 ASP B O 1
ATOM 4903 N N . ARG B 1 64 ? 25.797 -7.195 2.57 1 98.81 64 ARG B N 1
ATOM 4904 C CA . ARG B 1 64 ? 26.375 -7.289 1.239 1 98.81 64 ARG B CA 1
ATOM 4905 C C . ARG B 1 64 ? 25.469 -6.668 0.191 1 98.81 64 ARG B C 1
ATOM 4907 O O . ARG B 1 64 ? 25.922 -5.91 -0.669 1 98.81 64 ARG B O 1
ATOM 4914 N N . ALA B 1 65 ? 24.188 -6.984 0.24 1 98.88 65 ALA B N 1
ATOM 4915 C CA . ALA B 1 65 ? 23.219 -6.402 -0.686 1 98.88 65 ALA B CA 1
ATOM 4916 C C . ALA B 1 65 ? 23.141 -4.887 -0.524 1 98.88 65 ALA B C 1
ATOM 4918 O O . ALA B 1 65 ? 23.016 -4.156 -1.51 1 98.88 65 ALA B O 1
ATOM 4919 N N . THR B 1 66 ? 23.203 -4.398 0.707 1 98.62 66 THR B N 1
ATOM 4920 C CA . THR B 1 66 ? 23.156 -2.969 1 1 98.62 66 THR B CA 1
ATOM 4921 C C . THR B 1 66 ? 24.344 -2.246 0.368 1 98.62 66 THR B C 1
ATOM 4923 O O . THR B 1 66 ? 24.172 -1.22 -0.292 1 98.62 66 THR B O 1
ATOM 4926 N N . ALA B 1 67 ? 25.5 -2.826 0.567 1 98.5 67 ALA B N 1
ATOM 4927 C CA . ALA B 1 67 ? 26.703 -2.227 0.008 1 98.5 67 ALA B CA 1
ATOM 4928 C C . ALA B 1 67 ? 26.625 -2.162 -1.516 1 98.5 67 ALA B C 1
ATOM 4930 O O . ALA B 1 67 ? 26.938 -1.131 -2.115 1 98.5 67 ALA B O 1
ATOM 4931 N N . ALA B 1 68 ? 26.203 -3.195 -2.135 1 98.75 68 ALA B N 1
ATOM 4932 C CA . ALA B 1 68 ? 26.094 -3.264 -3.59 1 98.75 68 ALA B CA 1
ATOM 4933 C C . ALA B 1 68 ? 25.047 -2.297 -4.117 1 98.75 68 ALA B C 1
ATOM 4935 O O . ALA B 1 68 ? 25.188 -1.74 -5.207 1 98.75 68 ALA B O 1
ATOM 4936 N N . SER B 1 69 ? 24.016 -2.1 -3.357 1 98.5 69 SER B N 1
ATOM 4937 C CA . SER B 1 69 ? 22.906 -1.255 -3.791 1 98.5 69 SER B CA 1
ATOM 4938 C C . SER B 1 69 ? 23.312 0.208 -3.881 1 98.5 69 SER B C 1
ATOM 4940 O O . SER B 1 69 ? 22.734 0.98 -4.645 1 98.5 69 SER B O 1
ATOM 4942 N N . MET B 1 70 ? 24.328 0.614 -3.152 1 97 70 MET B N 1
ATOM 4943 C CA . MET B 1 70 ? 24.797 1.998 -3.137 1 97 70 MET B CA 1
ATOM 4944 C C . MET B 1 70 ? 25.328 2.412 -4.508 1 97 70 MET B C 1
ATOM 4946 O O . MET B 1 70 ? 25.141 3.557 -4.926 1 97 70 MET B O 1
ATOM 4950 N N . THR B 1 71 ? 25.922 1.48 -5.164 1 97.31 71 THR B N 1
ATOM 4951 C CA . THR B 1 71 ? 26.422 1.761 -6.508 1 97.31 71 THR B CA 1
ATOM 4952 C C . THR B 1 71 ? 25.328 1.522 -7.547 1 97.31 71 THR B C 1
ATOM 4954 O O . THR B 1 71 ? 25.219 2.273 -8.516 1 97.31 71 THR B O 1
ATOM 4957 N N . TRP B 1 72 ? 24.562 0.525 -7.352 1 98.62 72 TRP B N 1
ATOM 4958 C CA . TRP B 1 72 ? 23.531 0.13 -8.305 1 98.62 72 TRP B CA 1
ATOM 4959 C C . TRP B 1 72 ? 22.5 1.233 -8.477 1 98.62 72 TRP B C 1
ATOM 4961 O O . TRP B 1 72 ? 22 1.466 -9.586 1 98.62 72 TRP B O 1
ATOM 4971 N N . LYS B 1 73 ? 22.156 1.897 -7.391 1 97.56 73 LYS B N 1
ATOM 4972 C CA . LYS B 1 73 ? 21.109 2.916 -7.434 1 97.56 73 LYS B CA 1
ATOM 4973 C C . LYS B 1 73 ? 21.484 4.059 -8.367 1 97.56 73 LYS B C 1
ATOM 4975 O O . LYS B 1 73 ? 20.625 4.812 -8.82 1 97.56 73 LYS B O 1
ATOM 4980 N N . LYS B 1 74 ? 22.719 4.184 -8.695 1 96.56 74 LYS B N 1
ATOM 4981 C CA . LYS B 1 74 ? 23.219 5.266 -9.539 1 96.56 74 LYS B CA 1
ATOM 4982 C C . LYS B 1 74 ? 23.25 4.855 -11.008 1 96.56 74 LYS B C 1
ATOM 4984 O O . LYS B 1 74 ? 23.578 5.664 -11.883 1 96.56 74 LYS B O 1
ATOM 4989 N N . THR B 1 75 ? 22.875 3.639 -11.336 1 98.38 75 THR B N 1
ATOM 4990 C CA . THR B 1 75 ? 22.906 3.158 -12.719 1 98.38 75 THR B CA 1
ATOM 4991 C C . THR B 1 75 ? 21.781 3.797 -13.531 1 98.38 75 THR B C 1
ATOM 4993 O O . THR B 1 75 ? 20.797 4.27 -12.977 1 98.38 75 THR B O 1
ATOM 4996 N N . THR B 1 76 ? 21.953 3.795 -14.859 1 98.19 76 THR B N 1
ATOM 4997 C CA . THR B 1 76 ? 20.938 4.262 -15.789 1 98.19 76 THR B CA 1
ATOM 4998 C C . THR B 1 76 ? 19.969 3.131 -16.156 1 98.19 76 THR B C 1
ATOM 5000 O O . THR B 1 76 ? 20.297 1.955 -15.961 1 98.19 76 THR B O 1
ATOM 5003 N N . PHE B 1 77 ? 18.844 3.488 -16.719 1 98.44 77 PHE B N 1
ATOM 5004 C CA . PHE B 1 77 ? 17.906 2.475 -17.188 1 98.44 77 PHE B CA 1
ATOM 5005 C C . PHE B 1 77 ? 18.516 1.679 -18.344 1 98.44 77 PHE B C 1
ATOM 5007 O O . PHE B 1 77 ? 18.203 0.497 -18.516 1 98.44 77 PHE B O 1
ATOM 5014 N N . ARG B 1 78 ? 19.406 2.297 -19.094 1 98.5 78 ARG B N 1
ATOM 5015 C CA . ARG B 1 78 ? 20.094 1.576 -20.141 1 98.5 78 ARG B CA 1
ATOM 5016 C C . ARG B 1 78 ? 20.922 0.42 -19.578 1 98.5 78 ARG B C 1
ATOM 5018 O O . ARG B 1 78 ? 20.875 -0.692 -20.109 1 98.5 78 ARG B O 1
ATOM 5025 N N . GLN B 1 79 ? 21.625 0.678 -18.5 1 98.75 79 GLN B N 1
ATOM 5026 C CA . GLN B 1 79 ? 22.422 -0.352 -17.844 1 98.75 79 GLN B CA 1
ATOM 5027 C C . GLN B 1 79 ? 21.531 -1.445 -17.25 1 98.75 79 GLN B C 1
ATOM 5029 O O . GLN B 1 79 ? 21.844 -2.631 -17.359 1 98.75 79 GLN B O 1
ATOM 5034 N N . ARG B 1 80 ? 20.453 -1.081 -16.672 1 98.81 80 ARG B N 1
ATOM 5035 C CA . ARG B 1 80 ? 19.547 -2.053 -16.078 1 98.81 80 ARG B CA 1
ATOM 5036 C C . ARG B 1 80 ? 18.875 -2.906 -17.141 1 98.81 80 ARG B C 1
ATOM 5038 O O . ARG B 1 80 ? 18.734 -4.121 -16.984 1 98.81 80 ARG B O 1
ATOM 5045 N N . ARG B 1 81 ? 18.516 -2.264 -18.266 1 98.69 81 ARG B N 1
ATOM 5046 C CA . ARG B 1 81 ? 17.922 -2.998 -19.391 1 98.69 81 ARG B CA 1
ATOM 5047 C C . ARG B 1 81 ? 18.922 -4.004 -19.969 1 98.69 81 ARG B C 1
ATOM 5049 O O . ARG B 1 81 ? 18.531 -5.082 -20.406 1 98.69 81 ARG B O 1
ATOM 5056 N N . ARG B 1 82 ? 20.188 -3.658 -19.984 1 98.75 82 ARG B N 1
ATOM 5057 C CA . ARG B 1 82 ? 21.203 -4.582 -20.469 1 98.75 82 ARG B CA 1
ATOM 5058 C C . ARG B 1 82 ? 21.234 -5.863 -19.656 1 98.75 82 ARG B C 1
ATOM 5060 O O . ARG B 1 82 ? 21.328 -6.961 -20.203 1 98.75 82 ARG B O 1
ATOM 5067 N N . VAL B 1 83 ? 21.109 -5.727 -18.344 1 98.88 83 VAL B N 1
ATOM 5068 C CA . VAL B 1 83 ? 21.062 -6.891 -17.469 1 98.88 83 VAL B CA 1
ATOM 5069 C C . VAL B 1 83 ? 19.844 -7.742 -17.797 1 98.88 83 VAL B C 1
ATOM 5071 O O . VAL B 1 83 ? 19.953 -8.953 -17.969 1 98.88 83 VAL B O 1
ATOM 5074 N N . ILE B 1 84 ? 18.672 -7.121 -17.938 1 98.88 84 ILE B N 1
ATOM 5075 C CA . ILE B 1 84 ? 17.422 -7.832 -18.188 1 98.88 84 ILE B CA 1
ATOM 5076 C C . ILE B 1 84 ? 17.484 -8.516 -19.547 1 98.88 84 ILE B C 1
ATOM 5078 O O . ILE B 1 84 ? 17.094 -9.68 -19.688 1 98.88 84 ILE B O 1
ATOM 5082 N N . ARG B 1 85 ? 17.969 -7.871 -20.547 1 98.38 85 ARG B N 1
ATOM 5083 C CA . ARG B 1 85 ? 18.07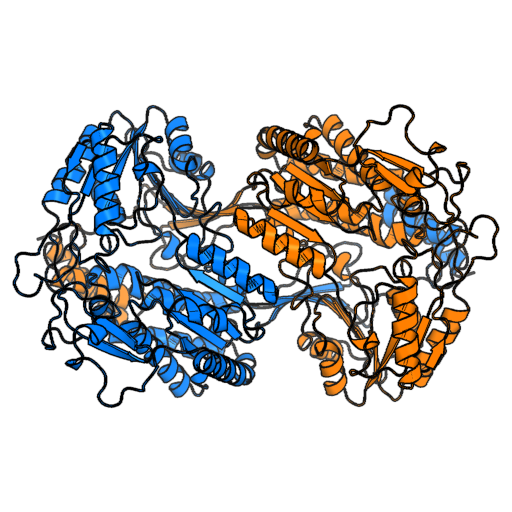8 -8.43 -21.891 1 98.38 85 ARG B CA 1
ATOM 5084 C C . ARG B 1 85 ? 19.016 -9.633 -21.906 1 98.38 85 ARG B C 1
ATOM 5086 O O . ARG B 1 85 ? 18.734 -10.633 -22.578 1 98.38 85 ARG B O 1
ATOM 5093 N N . SER B 1 86 ? 20.094 -9.477 -21.219 1 98.75 86 SER B N 1
ATOM 5094 C CA . SER B 1 86 ? 21.062 -10.57 -21.141 1 98.75 86 SER B CA 1
ATOM 5095 C C . SER B 1 86 ? 20.469 -11.797 -20.469 1 98.75 86 SER B C 1
ATOM 5097 O O . SER B 1 86 ? 20.672 -12.93 -20.906 1 98.75 86 SER B O 1
ATOM 5099 N N . LEU B 1 87 ? 19.75 -11.539 -19.422 1 98.81 87 LEU B N 1
ATOM 5100 C CA . LEU B 1 87 ? 19.109 -12.641 -18.719 1 98.81 87 LEU B CA 1
ATOM 5101 C C . LEU B 1 87 ? 18.047 -13.305 -19.578 1 98.81 87 LEU B C 1
ATOM 5103 O O . LEU B 1 87 ? 17.891 -14.523 -19.562 1 98.81 87 LEU B O 1
ATOM 5107 N N . MET B 1 88 ? 17.281 -12.492 -20.328 1 98.5 88 MET B N 1
ATOM 5108 C CA . MET B 1 88 ? 16.25 -13.039 -21.203 1 98.5 88 MET B CA 1
ATOM 5109 C C . MET B 1 88 ? 16.875 -13.938 -22.281 1 98.5 88 MET B C 1
ATOM 5111 O O . MET B 1 88 ? 16.391 -15.039 -22.531 1 98.5 88 MET B O 1
ATOM 5115 N N . LYS B 1 89 ? 17.953 -13.492 -22.875 1 98.25 89 LYS B N 1
ATOM 5116 C CA . LYS B 1 89 ? 18.641 -14.297 -23.859 1 98.25 89 LYS B CA 1
ATOM 5117 C C . LYS B 1 89 ? 19.141 -15.609 -23.266 1 98.25 89 LYS B C 1
ATOM 5119 O O . LYS B 1 89 ? 18.969 -16.672 -23.844 1 98.25 89 LYS B O 1
ATOM 5124 N N . TRP B 1 90 ? 19.719 -15.477 -22.125 1 98.44 90 TRP B N 1
ATOM 5125 C CA . TRP B 1 90 ? 20.25 -16.656 -21.453 1 98.44 90 TRP B CA 1
ATOM 5126 C C . TRP B 1 90 ? 19.141 -17.672 -21.172 1 98.44 90 TRP B C 1
ATOM 5128 O O . TRP B 1 90 ? 19.297 -18.859 -21.406 1 98.44 90 TRP B O 1
ATOM 5138 N N . LEU B 1 91 ? 18.062 -17.172 -20.625 1 98.62 91 LEU B N 1
ATOM 5139 C CA . LEU B 1 91 ? 16.953 -18.031 -20.25 1 98.62 91 LEU B CA 1
ATOM 5140 C C . LEU B 1 91 ? 16.391 -18.75 -21.453 1 98.62 91 LEU B C 1
ATOM 5142 O O . LEU B 1 91 ? 16.156 -19.969 -21.406 1 98.62 91 LEU B O 1
ATOM 5146 N N . VAL B 1 92 ? 16.156 -18.031 -22.531 1 98.06 92 VAL B N 1
ATOM 5147 C CA . VAL B 1 92 ? 15.57 -18.625 -23.734 1 98.06 92 VAL B CA 1
ATOM 5148 C C . VAL B 1 92 ? 16.547 -19.641 -24.344 1 98.06 92 VAL B C 1
ATOM 5150 O O . VAL B 1 92 ? 16.141 -20.734 -24.734 1 98.06 92 VAL B O 1
ATOM 5153 N N . ASP B 1 93 ? 17.828 -19.328 -24.297 1 97.38 93 ASP B N 1
ATOM 5154 C CA . ASP B 1 93 ? 18.844 -20.188 -24.875 1 97.38 93 ASP B CA 1
ATOM 5155 C C . ASP B 1 93 ? 19.016 -21.469 -24.031 1 97.38 93 ASP B C 1
ATOM 5157 O O . ASP B 1 93 ? 19.391 -22.516 -24.562 1 97.38 93 ASP B O 1
ATOM 5161 N N . ASN B 1 94 ? 18.75 -21.391 -22.781 1 97.56 94 ASN B N 1
ATOM 5162 C CA . ASN B 1 94 ? 18.984 -22.516 -21.875 1 97.56 94 ASN B CA 1
ATOM 5163 C C . ASN B 1 94 ? 17.672 -23.062 -21.312 1 97.56 94 ASN B C 1
ATOM 5165 O O . ASN B 1 94 ? 17.672 -23.688 -20.25 1 97.56 94 ASN B O 1
ATOM 5169 N N . GLN B 1 95 ? 16.547 -22.859 -21.953 1 97.12 95 GLN B N 1
ATOM 5170 C CA . GLN B 1 95 ? 15.234 -23.125 -21.391 1 97.12 95 GLN B CA 1
ATOM 5171 C C . GLN B 1 95 ? 15.062 -24.594 -21.031 1 97.12 95 GLN B C 1
ATOM 5173 O O . GLN B 1 95 ? 14.398 -24.938 -20.047 1 97.12 95 GLN B O 1
ATOM 5178 N N . GLU B 1 96 ? 15.68 -25.516 -21.719 1 95 96 GLU B N 1
ATOM 5179 C CA . GLU B 1 96 ? 15.516 -26.938 -21.422 1 95 96 GLU B CA 1
ATOM 5180 C C . GLU B 1 96 ? 16.188 -27.312 -20.109 1 95 96 GLU B C 1
ATOM 5182 O O . GLU B 1 96 ? 15.594 -27.969 -19.25 1 95 96 GLU B O 1
ATOM 5187 N N . VAL B 1 97 ? 17.438 -26.938 -19.984 1 95.75 97 VAL B N 1
ATOM 5188 C CA . VAL B 1 97 ? 18.172 -27.234 -18.75 1 95.75 97 VAL B CA 1
ATOM 5189 C C . VAL B 1 97 ? 17.484 -26.547 -17.578 1 95.75 97 VAL B C 1
ATOM 5191 O O . VAL B 1 97 ? 17.375 -27.125 -16.484 1 95.75 97 VAL B O 1
ATOM 5194 N N . VAL B 1 98 ? 17.031 -25.344 -17.781 1 97.44 98 VAL B N 1
ATOM 5195 C CA . VAL B 1 98 ? 16.328 -24.594 -16.734 1 97.44 98 VAL B CA 1
ATOM 5196 C C . VAL B 1 98 ? 15.078 -25.359 -16.312 1 97.44 98 VAL B C 1
ATOM 5198 O O . VAL B 1 98 ? 14.812 -25.516 -15.125 1 97.44 98 VAL B O 1
ATOM 5201 N N . ALA B 1 99 ? 14.305 -25.828 -17.281 1 96 99 ALA B N 1
ATOM 5202 C CA . ALA B 1 99 ? 13.094 -26.594 -16.984 1 96 99 ALA B CA 1
ATOM 5203 C C . ALA B 1 99 ? 13.422 -27.859 -16.203 1 96 99 ALA B C 1
ATOM 5205 O O . ALA B 1 99 ? 12.727 -28.188 -15.242 1 96 99 ALA B O 1
ATOM 5206 N N . ARG B 1 100 ? 14.438 -28.531 -16.609 1 94.88 100 ARG B N 1
ATOM 5207 C CA . ARG B 1 100 ? 14.828 -29.766 -15.945 1 94.88 100 ARG B CA 1
ATOM 5208 C C . ARG B 1 100 ? 15.234 -29.484 -14.5 1 94.88 100 ARG B C 1
ATOM 5210 O O . ARG B 1 100 ? 14.945 -30.297 -13.602 1 94.88 100 ARG B O 1
ATOM 5217 N N . VAL B 1 101 ? 15.922 -28.391 -14.281 1 96.5 101 VAL B N 1
ATOM 5218 C CA . VAL B 1 101 ? 16.328 -28.016 -12.93 1 96.5 101 VAL B CA 1
ATOM 5219 C C . VAL B 1 101 ? 15.086 -27.75 -12.078 1 96.5 101 VAL B C 1
ATOM 5221 O O . VAL B 1 101 ? 15 -28.219 -10.938 1 96.5 101 VAL B O 1
ATOM 5224 N N . ALA B 1 102 ? 14.148 -27.078 -12.648 1 96.19 102 ALA B N 1
ATOM 5225 C CA . ALA B 1 102 ? 12.906 -26.797 -11.922 1 96.19 102 ALA B CA 1
ATOM 5226 C C . ALA B 1 102 ? 12.164 -28.094 -11.586 1 96.19 102 ALA B C 1
ATOM 5228 O O . ALA B 1 102 ? 11.617 -28.234 -10.492 1 96.19 102 ALA B O 1
ATOM 5229 N N . CYS B 1 103 ? 12.172 -29.047 -12.453 1 94.19 103 CYS B N 1
ATOM 5230 C CA . CYS B 1 103 ? 11.461 -30.312 -12.281 1 94.19 103 CYS B CA 1
ATOM 5231 C C . CYS B 1 103 ? 12.094 -31.156 -11.18 1 94.19 103 CYS B C 1
ATOM 5233 O O . CYS B 1 103 ? 11.398 -31.828 -10.422 1 94.19 103 CYS B O 1
ATOM 5235 N N . ARG B 1 104 ? 13.367 -31.062 -11.055 1 93.94 104 ARG B N 1
ATOM 5236 C CA . ARG B 1 104 ? 14.141 -31.984 -10.219 1 93.94 104 ARG B CA 1
ATOM 5237 C C . ARG B 1 104 ? 13.773 -31.828 -8.75 1 93.94 104 ARG B C 1
ATOM 5239 O O . ARG B 1 104 ? 13.641 -32.812 -8.023 1 93.94 104 ARG B O 1
ATOM 5246 N N . ASP B 1 105 ? 13.586 -30.672 -8.273 1 95.56 105 ASP B N 1
ATOM 5247 C CA . ASP B 1 105 ? 13.336 -30.547 -6.844 1 95.56 105 ASP B CA 1
ATOM 5248 C C . ASP B 1 105 ? 11.891 -30.125 -6.574 1 95.56 105 ASP B C 1
ATOM 5250 O O . ASP B 1 105 ? 11.555 -29.719 -5.461 1 95.56 105 ASP B O 1
ATOM 5254 N N . THR B 1 106 ? 11.031 -30.125 -7.594 1 96 106 THR B N 1
ATOM 5255 C CA . THR B 1 106 ? 9.617 -29.859 -7.34 1 96 106 THR B CA 1
ATOM 5256 C C . THR B 1 106 ? 8.758 -31.062 -7.762 1 96 106 THR B C 1
ATOM 5258 O O . THR B 1 106 ? 7.602 -31.172 -7.355 1 96 106 THR B O 1
ATOM 5261 N N . GLY B 1 107 ? 9.281 -31.859 -8.672 1 94.19 107 GLY B N 1
ATOM 5262 C CA . GLY B 1 107 ? 8.531 -33 -9.188 1 94.19 107 GLY B CA 1
ATOM 5263 C C . GLY B 1 107 ? 7.602 -32.656 -10.328 1 94.19 107 GLY B C 1
ATOM 5264 O O . GLY B 1 107 ? 6.945 -33.531 -10.898 1 94.19 107 GLY B O 1
ATOM 5265 N N . LYS B 1 108 ? 7.582 -31.406 -10.82 1 95.06 108 LYS B N 1
ATOM 5266 C CA . LYS B 1 108 ? 6.668 -31 -11.883 1 95.06 108 LYS B CA 1
ATOM 5267 C C . LYS B 1 108 ? 7.16 -31.484 -13.242 1 95.06 108 LYS B C 1
ATOM 5269 O O . LYS B 1 108 ? 8.297 -31.953 -13.367 1 95.06 108 LYS B O 1
ATOM 5274 N N . THR B 1 109 ? 6.348 -31.344 -14.258 1 93.38 109 THR B N 1
ATOM 5275 C CA . THR B 1 109 ? 6.703 -31.797 -15.602 1 93.38 109 THR B CA 1
ATOM 5276 C C . THR B 1 109 ? 7.453 -30.688 -16.359 1 93.38 109 THR B C 1
ATOM 5278 O O . THR B 1 109 ? 7.406 -29.531 -15.961 1 93.38 109 THR B O 1
ATOM 5281 N N . LEU B 1 110 ? 8.102 -31.078 -17.406 1 93.06 110 LEU B N 1
ATOM 5282 C CA . LEU B 1 110 ? 8.797 -30.125 -18.266 1 93.06 110 LEU B CA 1
ATOM 5283 C C . LEU B 1 110 ? 7.836 -29.078 -18.812 1 93.06 110 LEU B C 1
ATOM 5285 O O . LEU B 1 110 ? 8.188 -27.891 -18.906 1 93.06 110 LEU B O 1
ATOM 5289 N N . ILE B 1 111 ? 6.641 -29.5 -19.094 1 92.69 111 ILE B N 1
ATOM 5290 C CA . ILE B 1 111 ? 5.641 -28.609 -19.672 1 92.69 111 ILE B CA 1
ATOM 5291 C C . ILE B 1 111 ? 5.164 -27.625 -18.625 1 92.69 111 ILE B C 1
ATOM 5293 O O . ILE B 1 111 ? 4.992 -26.438 -18.906 1 92.69 111 ILE B O 1
ATOM 5297 N N . ASP B 1 112 ? 4.984 -28.125 -17.406 1 94.12 112 ASP B N 1
ATOM 5298 C CA . ASP B 1 112 ? 4.586 -27.234 -16.328 1 94.12 112 ASP B CA 1
ATOM 5299 C C . ASP B 1 112 ? 5.664 -26.188 -16.047 1 94.12 112 ASP B C 1
ATOM 5301 O O . ASP B 1 112 ? 5.352 -25.031 -15.734 1 94.12 112 ASP B O 1
ATOM 5305 N N . ALA B 1 113 ? 6.914 -26.562 -16.125 1 95.5 113 ALA B N 1
ATOM 5306 C CA . ALA B 1 113 ? 8.016 -25.625 -15.945 1 95.5 113 ALA B CA 1
ATOM 5307 C C . ALA B 1 113 ? 8.039 -24.578 -17.062 1 95.5 113 ALA B C 1
ATOM 5309 O O . ALA B 1 113 ? 8.219 -23.391 -16.797 1 95.5 113 ALA B O 1
ATOM 5310 N N . ALA B 1 114 ? 7.816 -25.031 -18.281 1 94.81 114 ALA B N 1
ATOM 5311 C CA . ALA B 1 114 ? 7.863 -24.141 -19.438 1 94.81 114 ALA B CA 1
ATOM 5312 C C . ALA B 1 114 ? 6.73 -23.125 -19.391 1 94.81 114 ALA B C 1
ATOM 5314 O O . ALA B 1 114 ? 6.965 -21.922 -19.531 1 94.81 114 ALA B O 1
ATOM 5315 N N . LEU B 1 115 ? 5.531 -23.594 -19.125 1 91.56 115 LEU B N 1
ATOM 5316 C CA . LEU B 1 115 ? 4.352 -22.75 -19.172 1 91.56 115 LEU B CA 1
ATOM 5317 C C . LEU B 1 115 ? 4.227 -21.922 -17.891 1 91.56 115 LEU B C 1
ATOM 5319 O O . LEU B 1 115 ? 3.881 -20.734 -17.938 1 91.56 115 LEU B O 1
ATOM 5323 N N . GLY B 1 116 ? 4.527 -22.547 -16.812 1 92.31 116 GLY B N 1
ATOM 5324 C CA . GLY B 1 116 ? 4.273 -21.922 -15.523 1 92.31 116 GLY B CA 1
ATOM 5325 C C . GLY B 1 116 ? 5.41 -21.031 -15.062 1 92.31 116 GLY B C 1
ATOM 5326 O O . GLY B 1 116 ? 5.219 -20.156 -14.203 1 92.31 116 GLY B O 1
ATOM 5327 N N . GLU B 1 117 ? 6.582 -21.188 -15.617 1 95.69 117 GLU B N 1
ATOM 5328 C CA . GLU B 1 117 ? 7.715 -20.438 -15.078 1 95.69 117 GLU B CA 1
ATOM 5329 C C . GLU B 1 117 ? 8.461 -19.703 -16.188 1 95.69 117 GLU B C 1
ATOM 5331 O O . GLU B 1 117 ? 8.492 -18.469 -16.203 1 95.69 117 GLU B O 1
ATOM 5336 N N . ILE B 1 118 ? 8.945 -20.422 -17.156 1 97.75 118 ILE B N 1
ATOM 5337 C CA . ILE B 1 118 ? 9.836 -19.828 -18.156 1 97.75 118 ILE B CA 1
ATOM 5338 C C . ILE B 1 118 ? 9.078 -18.812 -18.984 1 97.75 118 ILE B C 1
ATOM 5340 O O . ILE B 1 118 ? 9.523 -17.672 -19.141 1 97.75 118 ILE B O 1
ATOM 5344 N N . LEU B 1 119 ? 7.938 -19.219 -19.5 1 96.19 119 LEU B N 1
ATOM 5345 C CA . LEU B 1 119 ? 7.121 -18.328 -20.328 1 96.19 119 LEU B CA 1
ATOM 5346 C C . LEU B 1 119 ? 6.73 -17.078 -19.547 1 96.19 119 LEU B C 1
ATOM 5348 O O . LEU B 1 119 ? 6.812 -15.969 -20.062 1 96.19 119 LEU B O 1
ATOM 5352 N N . THR B 1 120 ? 6.352 -17.25 -18.328 1 95.31 120 THR B N 1
ATOM 5353 C CA . THR B 1 120 ? 5.887 -16.156 -17.484 1 95.31 120 THR B CA 1
ATOM 5354 C C . THR B 1 120 ? 7.023 -15.18 -17.188 1 95.31 120 THR B C 1
ATOM 5356 O O . THR B 1 120 ? 6.832 -13.969 -17.234 1 95.31 120 THR B O 1
ATOM 5359 N N . ILE B 1 121 ? 8.188 -15.664 -16.906 1 97.56 121 ILE B N 1
ATOM 5360 C CA . ILE B 1 121 ? 9.32 -14.812 -16.562 1 97.56 121 ILE B CA 1
ATOM 5361 C C . ILE B 1 121 ? 9.805 -14.062 -17.797 1 97.56 121 ILE B C 1
ATOM 5363 O O . ILE B 1 121 ? 10.227 -12.906 -17.703 1 97.56 121 ILE B O 1
ATOM 5367 N N . CYS B 1 122 ? 9.75 -14.758 -18.969 1 97.81 122 CYS B N 1
ATOM 5368 C CA . CYS B 1 122 ? 10.062 -14.062 -20.203 1 97.81 122 CYS B CA 1
ATOM 5369 C C . CYS B 1 122 ? 9.117 -12.883 -20.422 1 97.81 122 CYS B C 1
ATOM 5371 O O . CYS B 1 122 ? 9.555 -11.797 -20.812 1 97.81 122 CYS B O 1
ATOM 5373 N N . SER B 1 123 ? 7.863 -13.133 -20.141 1 96.88 123 SER B N 1
ATOM 5374 C CA . SER B 1 123 ? 6.875 -12.062 -20.281 1 96.88 123 SER B CA 1
ATOM 5375 C C . SER B 1 123 ? 7.176 -10.906 -19.328 1 96.88 123 SER B C 1
ATOM 5377 O O . SER B 1 123 ? 7.02 -9.742 -19.703 1 96.88 123 SER B O 1
ATOM 5379 N N . LYS B 1 124 ? 7.57 -11.227 -18.172 1 97.5 124 LYS B N 1
ATOM 5380 C CA . LYS B 1 124 ? 7.926 -10.195 -17.188 1 97.5 124 LYS B CA 1
ATOM 5381 C C . LYS B 1 124 ? 9.117 -9.375 -17.672 1 97.5 124 LYS B C 1
ATOM 5383 O O . LYS B 1 124 ? 9.109 -8.148 -17.578 1 97.5 124 LYS B O 1
ATOM 5388 N N . MET B 1 125 ? 10.133 -10.031 -18.125 1 98.5 125 MET B N 1
ATOM 5389 C CA . MET B 1 125 ? 11.32 -9.32 -18.609 1 98.5 125 MET B CA 1
ATOM 5390 C C . MET B 1 125 ? 10.977 -8.461 -19.812 1 98.5 125 MET B C 1
ATOM 5392 O O . MET B 1 125 ? 11.453 -7.328 -19.922 1 98.5 125 MET B O 1
ATOM 5396 N N . GLU B 1 126 ? 10.125 -9.008 -20.672 1 97.81 126 GLU B N 1
ATOM 5397 C CA . GLU B 1 126 ? 9.664 -8.211 -21.797 1 97.81 126 GLU B CA 1
ATOM 5398 C C . GLU B 1 126 ? 8.969 -6.938 -21.344 1 97.81 126 GLU B C 1
ATOM 5400 O O . GLU B 1 126 ? 9.242 -5.852 -21.859 1 97.81 126 GLU B O 1
ATOM 5405 N N . TRP B 1 127 ? 8.125 -7.062 -20.406 1 98.12 127 TRP B N 1
ATOM 5406 C CA . TRP B 1 127 ? 7.398 -5.902 -19.906 1 98.12 127 TRP B CA 1
ATOM 5407 C C . TRP B 1 127 ? 8.352 -4.887 -19.297 1 98.12 127 TRP B C 1
ATOM 5409 O O . TRP B 1 127 ? 8.211 -3.68 -19.5 1 98.12 127 TRP B O 1
ATOM 5419 N N . LEU B 1 128 ? 9.312 -5.332 -18.516 1 98.69 128 LEU B N 1
ATOM 5420 C CA . LEU B 1 128 ? 10.281 -4.43 -17.906 1 98.69 128 LEU B CA 1
ATOM 5421 C C . LEU B 1 128 ? 11.07 -3.68 -18.969 1 98.69 128 LEU B C 1
ATOM 5423 O O . LEU B 1 128 ? 11.32 -2.48 -18.844 1 98.69 128 LEU B O 1
ATOM 5427 N N . LEU B 1 129 ? 11.461 -4.414 -20 1 98.44 129 LEU B N 1
ATOM 5428 C CA . LEU B 1 129 ? 12.219 -3.803 -21.078 1 98.44 129 LEU B CA 1
ATOM 5429 C C . LEU B 1 129 ? 11.391 -2.748 -21.797 1 98.44 129 LEU B C 1
ATOM 5431 O O . LEU B 1 129 ? 11.898 -1.675 -22.141 1 98.44 129 LEU B O 1
ATOM 5435 N N . ASP B 1 130 ? 10.133 -3.062 -21.969 1 97.88 130 ASP B N 1
ATOM 5436 C CA . ASP B 1 130 ? 9.281 -2.221 -22.797 1 97.88 130 ASP B CA 1
ATOM 5437 C C . ASP B 1 130 ? 8.68 -1.072 -22 1 97.88 130 ASP B C 1
ATOM 5439 O O . ASP B 1 130 ? 8.5 0.031 -22.516 1 97.88 130 ASP B O 1
ATOM 5443 N N . HIS B 1 131 ? 8.344 -1.319 -20.719 1 98.25 131 HIS B N 1
ATOM 5444 C CA . HIS B 1 131 ? 7.492 -0.372 -20.016 1 98.25 131 HIS B CA 1
ATOM 5445 C C . HIS B 1 131 ? 8.109 0.026 -18.672 1 98.25 131 HIS B C 1
ATOM 5447 O O . HIS B 1 131 ? 7.672 0.994 -18.047 1 98.25 131 HIS B O 1
ATOM 5453 N N . GLY B 1 132 ? 9.133 -0.66 -18.203 1 98.62 132 GLY B N 1
ATOM 5454 C CA . GLY B 1 132 ? 9.664 -0.436 -16.859 1 98.62 132 GLY B CA 1
ATOM 5455 C C . GLY B 1 132 ? 10.148 0.985 -16.641 1 98.62 132 GLY B C 1
ATOM 5456 O O . GLY B 1 132 ? 9.852 1.596 -15.617 1 98.62 132 GLY B O 1
ATOM 5457 N N . GLU B 1 133 ? 10.898 1.483 -17.609 1 98.56 133 GLU B N 1
ATOM 5458 C CA . GLU B 1 133 ? 11.43 2.836 -17.484 1 98.56 133 GLU B CA 1
ATOM 5459 C C . GLU B 1 133 ? 10.305 3.867 -17.406 1 98.56 133 GLU B C 1
ATOM 5461 O O . GLU B 1 133 ? 10.336 4.766 -16.562 1 98.56 133 GLU B O 1
ATOM 5466 N N . LYS B 1 134 ? 9.352 3.732 -18.281 1 98.31 134 LYS B N 1
ATOM 5467 C CA . LYS B 1 134 ? 8.227 4.664 -18.281 1 98.31 134 LYS B CA 1
ATOM 5468 C C . LYS B 1 134 ? 7.496 4.629 -16.938 1 98.31 134 LYS B C 1
ATOM 5470 O O . LYS B 1 134 ? 7.055 5.668 -16.438 1 98.31 134 LYS B O 1
ATOM 5475 N N . ALA B 1 135 ? 7.355 3.482 -16.344 1 98.31 135 ALA B N 1
ATOM 5476 C CA . ALA B 1 135 ? 6.66 3.311 -15.078 1 98.31 135 ALA B CA 1
ATOM 5477 C C . ALA B 1 135 ? 7.406 4.008 -13.945 1 98.31 135 ALA B C 1
ATOM 5479 O O . ALA B 1 135 ? 6.812 4.348 -12.922 1 98.31 135 ALA B O 1
ATOM 5480 N N . LEU B 1 136 ? 8.695 4.266 -14.086 1 98.5 136 LEU B N 1
ATOM 5481 C CA . LEU B 1 136 ? 9.5 4.777 -12.977 1 98.5 136 LEU B CA 1
ATOM 5482 C C . LEU B 1 136 ? 9.984 6.195 -13.266 1 98.5 136 LEU B C 1
ATOM 5484 O O . LEU B 1 136 ? 10.602 6.832 -12.414 1 98.5 136 LEU B O 1
ATOM 5488 N N . GLN B 1 137 ? 9.695 6.664 -14.461 1 98 137 GLN B N 1
ATOM 5489 C CA . GLN B 1 137 ? 10.07 8.039 -14.781 1 98 137 GLN B CA 1
ATOM 5490 C C . GLN B 1 137 ? 9.219 9.039 -14.008 1 98 137 GLN B C 1
ATOM 5492 O O . GLN B 1 137 ? 8.07 8.758 -13.68 1 98 137 GLN B O 1
ATOM 5497 N N . PRO B 1 138 ? 9.797 10.219 -13.703 1 97.94 138 PRO B N 1
ATOM 5498 C CA . PRO B 1 138 ? 9 11.227 -13.008 1 97.94 138 PRO B CA 1
ATOM 5499 C C . PRO B 1 138 ? 7.715 11.578 -13.758 1 97.94 138 PRO B C 1
ATOM 5501 O O . PRO B 1 138 ? 7.715 11.664 -14.984 1 97.94 138 PRO B O 1
ATOM 5504 N N . GLU B 1 139 ? 6.672 11.727 -13.008 1 98 139 GLU B N 1
ATOM 5505 C CA . GLU B 1 139 ? 5.371 12.086 -13.57 1 98 139 GLU B CA 1
ATOM 5506 C C . GLU B 1 139 ? 4.984 13.508 -13.188 1 98 139 GLU B C 1
ATOM 5508 O O . GLU B 1 139 ? 4.965 13.859 -12.008 1 98 139 GLU B O 1
ATOM 5513 N N . THR B 1 140 ? 4.664 14.312 -14.234 1 98.06 140 THR B N 1
ATOM 5514 C CA . THR B 1 140 ? 4.117 15.641 -13.969 1 98.06 140 THR B CA 1
ATOM 5515 C C . THR B 1 140 ? 2.639 15.555 -13.594 1 98.06 140 THR B C 1
ATOM 5517 O O . THR B 1 140 ? 1.866 14.867 -14.266 1 98.06 140 THR B O 1
ATOM 5520 N N . ARG B 1 141 ? 2.256 16.219 -12.531 1 97.5 141 ARG B N 1
ATOM 5521 C CA . ARG B 1 141 ? 0.879 16.188 -12.047 1 97.5 141 ARG B CA 1
ATOM 5522 C C . ARG B 1 141 ? 0.16 17.5 -12.359 1 97.5 141 ARG B C 1
ATOM 5524 O O . ARG B 1 141 ? 0.8 18.516 -12.594 1 97.5 141 ARG B O 1
ATOM 5531 N N . SER B 1 142 ? -1.157 17.375 -12.359 1 95.44 142 SER B N 1
ATOM 5532 C CA . SER B 1 142 ? -1.978 18.547 -12.648 1 95.44 142 SER B CA 1
ATOM 5533 C C . SER B 1 142 ? -1.876 19.578 -11.523 1 95.44 142 SER B C 1
ATOM 5535 O O . SER B 1 142 ? -1.512 19.25 -10.398 1 95.44 142 SER B O 1
ATOM 5537 N N . THR B 1 143 ? -2.107 20.75 -11.938 1 91.62 143 THR B N 1
ATOM 5538 C CA . THR B 1 143 ? -2.139 21.844 -10.977 1 91.62 143 THR B CA 1
ATOM 5539 C C . THR B 1 143 ? -3.525 22.484 -10.93 1 91.62 143 THR B C 1
ATOM 5541 O O . THR B 1 143 ? -4.402 22.141 -11.719 1 91.62 143 THR B O 1
ATOM 5544 N N . ASN B 1 144 ? -3.816 23.219 -9.867 1 90.88 144 ASN B N 1
ATOM 5545 C CA . ASN B 1 144 ? -5.066 23.953 -9.75 1 90.88 144 ASN B CA 1
ATOM 5546 C C . ASN B 1 144 ? -4.852 25.453 -9.977 1 90.88 144 ASN B C 1
ATOM 5548 O O . ASN B 1 144 ? -3.729 25.891 -10.234 1 90.88 144 ASN B O 1
ATOM 5552 N N . PHE B 1 145 ? -5.891 26.203 -9.891 1 89.12 145 PHE B N 1
ATOM 5553 C CA . PHE B 1 145 ? -5.84 27.625 -10.195 1 89.12 145 PHE B CA 1
ATOM 5554 C C . PHE B 1 145 ? -4.945 28.359 -9.211 1 89.12 145 PHE B C 1
ATOM 5556 O O . PHE B 1 145 ? -4.145 29.203 -9.602 1 89.12 145 PHE B O 1
ATOM 5563 N N . MET B 1 146 ? -5.043 28.031 -8.023 1 88.38 146 MET B N 1
ATOM 5564 C CA . MET B 1 146 ? -4.277 28.703 -6.98 1 88.38 146 MET B CA 1
ATOM 5565 C C . MET B 1 146 ? -2.781 28.469 -7.168 1 88.38 146 MET B C 1
ATOM 5567 O O . MET B 1 146 ? -1.968 29.328 -6.816 1 88.38 146 MET B O 1
ATOM 5571 N N . MET B 1 147 ? -2.4 27.344 -7.75 1 91.06 147 MET B N 1
ATOM 5572 C CA . MET B 1 147 ? -1.002 26.953 -7.898 1 91.06 147 MET B CA 1
ATOM 5573 C C . MET B 1 147 ? -0.59 26.953 -9.367 1 91.06 147 MET B C 1
ATOM 5575 O O . MET B 1 147 ? 0.273 26.172 -9.773 1 91.06 147 MET B O 1
ATOM 5579 N N . PHE B 1 148 ? -1.172 27.75 -10.203 1 91.38 148 PHE B N 1
ATOM 5580 C CA . PHE B 1 148 ? -0.951 27.75 -11.648 1 91.38 148 PHE B CA 1
ATOM 5581 C C . PHE B 1 148 ? 0.512 28.016 -11.969 1 91.38 148 PHE B C 1
ATOM 5583 O O . PHE B 1 148 ? 1.009 27.609 -13.023 1 91.38 148 PHE B O 1
ATOM 5590 N N . TYR B 1 149 ? 1.22 28.688 -11.086 1 93.69 149 TYR B N 1
ATOM 5591 C CA . TYR B 1 149 ? 2.604 29.078 -11.32 1 93.69 149 TYR B CA 1
ATOM 5592 C C . TYR B 1 149 ? 3.57 28.031 -10.766 1 93.69 149 TYR B C 1
ATOM 5594 O O . TYR B 1 149 ? 4.781 28.266 -10.711 1 93.69 149 TYR B O 1
ATOM 5602 N N . LYS B 1 150 ? 3.096 26.922 -10.391 1 96.06 150 LYS B N 1
ATOM 5603 C CA . LYS B 1 150 ? 3.904 25.828 -9.867 1 96.06 150 LYS B CA 1
ATOM 5604 C C . LYS B 1 150 ? 3.887 24.625 -10.812 1 96.06 150 LYS B C 1
ATOM 5606 O O . LYS B 1 150 ? 2.947 24.453 -11.586 1 96.06 150 LYS B O 1
ATOM 5611 N N . LYS B 1 151 ? 4.941 23.953 -10.805 1 96.94 151 LYS B N 1
ATOM 5612 C CA . LYS B 1 151 ? 5.055 22.641 -11.414 1 96.94 151 LYS B CA 1
ATOM 5613 C C . LYS B 1 151 ? 5.328 21.562 -10.367 1 96.94 151 LYS B C 1
ATOM 5615 O O . LYS B 1 151 ? 6.176 21.75 -9.492 1 96.94 151 LYS B O 1
ATOM 5620 N N . SER B 1 152 ? 4.531 20.5 -10.438 1 96.94 152 SER B N 1
ATOM 5621 C CA . SER B 1 152 ? 4.68 19.406 -9.477 1 96.94 152 SER B CA 1
ATOM 5622 C C . SER B 1 152 ? 4.969 18.094 -10.188 1 96.94 152 SER B C 1
ATOM 5624 O O . SER B 1 152 ? 4.391 17.797 -11.234 1 96.94 152 SER B O 1
ATOM 5626 N N . GLN B 1 153 ? 5.887 17.359 -9.625 1 98 153 GLN B N 1
ATOM 5627 C CA . GLN B 1 153 ? 6.219 16.047 -10.164 1 98 153 GLN B CA 1
ATOM 5628 C C . GLN B 1 153 ? 6.309 15.008 -9.055 1 98 153 GLN B C 1
ATOM 5630 O O . GLN B 1 153 ? 6.598 15.344 -7.902 1 98 153 GLN B O 1
ATOM 5635 N N . VAL B 1 154 ? 5.996 13.797 -9.367 1 98.62 154 VAL B N 1
ATOM 5636 C CA . VAL B 1 154 ? 6.234 12.641 -8.508 1 98.62 154 VAL B CA 1
ATOM 5637 C C . VAL B 1 154 ? 7.426 11.844 -9.031 1 98.62 154 VAL B C 1
ATOM 5639 O O . VAL B 1 154 ? 7.426 11.398 -10.18 1 98.62 154 VAL B O 1
ATOM 5642 N N . HIS B 1 155 ? 8.445 11.758 -8.227 1 98.5 155 HIS B N 1
ATOM 5643 C CA . HIS B 1 155 ? 9.625 10.953 -8.508 1 98.5 155 HIS B CA 1
ATOM 5644 C C . HIS B 1 155 ? 9.547 9.602 -7.797 1 98.5 155 HIS B C 1
ATOM 5646 O O . HIS B 1 155 ? 8.945 9.492 -6.727 1 98.5 155 HIS B O 1
ATOM 5652 N N . TYR B 1 156 ? 10.125 8.578 -8.367 1 98.56 156 TYR B N 1
ATOM 5653 C CA . TYR B 1 156 ? 10.125 7.238 -7.797 1 98.56 156 TYR B CA 1
ATOM 5654 C C . TYR B 1 156 ? 11.539 6.812 -7.414 1 98.56 156 TYR B C 1
ATOM 5656 O O . TYR B 1 156 ? 12.273 6.277 -8.242 1 98.56 156 TYR B O 1
ATOM 5664 N N . ASP B 1 157 ? 11.852 6.98 -6.129 1 98.19 157 ASP B N 1
ATOM 5665 C CA . ASP B 1 157 ? 13.203 6.715 -5.633 1 98.19 157 ASP B CA 1
ATOM 5666 C C . ASP B 1 157 ? 13.344 5.266 -5.18 1 98.19 157 ASP B C 1
ATOM 5668 O O . ASP B 1 157 ? 12.453 4.727 -4.516 1 98.19 157 ASP B O 1
ATOM 5672 N N . PRO B 1 158 ? 14.516 4.582 -5.598 1 98.38 158 PRO B N 1
ATOM 5673 C CA . PRO B 1 158 ? 14.734 3.256 -5.016 1 98.38 158 PRO B CA 1
ATOM 5674 C C . PRO B 1 158 ? 14.734 3.273 -3.49 1 98.38 158 PRO B C 1
ATOM 5676 O O . PRO B 1 158 ? 15.078 4.289 -2.881 1 98.38 158 PRO B O 1
ATOM 5679 N N . LEU B 1 159 ? 14.422 2.178 -2.904 1 98.38 159 LEU B N 1
ATOM 5680 C CA . LEU B 1 159 ? 14.297 2.082 -1.454 1 98.38 159 LEU B CA 1
ATOM 5681 C C . LEU B 1 159 ? 15.625 1.712 -0.815 1 98.38 159 LEU B C 1
ATOM 5683 O O . LEU B 1 159 ? 15.828 1.929 0.382 1 98.38 159 LEU B O 1
ATOM 5687 N N . GLY B 1 160 ? 16.547 1.124 -1.497 1 98.31 160 GLY B N 1
ATOM 5688 C CA . GLY B 1 160 ? 17.812 0.63 -0.977 1 98.31 160 GLY B CA 1
ATOM 5689 C C . GLY B 1 160 ? 17.953 -0.877 -1.081 1 98.31 160 GLY B C 1
ATOM 5690 O O . GLY B 1 160 ? 18.469 -1.39 -2.07 1 98.31 160 GLY B O 1
ATOM 5691 N N . VAL B 1 161 ? 17.438 -1.632 -0.068 1 98.81 161 VAL B N 1
ATOM 5692 C CA . VAL B 1 161 ? 17.406 -3.09 -0.075 1 98.81 161 VAL B CA 1
ATOM 5693 C C . VAL B 1 161 ? 16.031 -3.586 0.325 1 98.81 161 VAL B C 1
ATOM 5695 O O . VAL B 1 161 ? 15.445 -3.104 1.301 1 98.81 161 VAL B O 1
ATOM 5698 N N . VAL B 1 162 ? 15.516 -4.469 -0.465 1 98.94 162 VAL B N 1
ATOM 5699 C CA . VAL B 1 162 ? 14.203 -5.047 -0.193 1 98.94 162 VAL B CA 1
ATOM 5700 C C . VAL B 1 162 ? 14.32 -6.562 -0.046 1 98.94 162 VAL B C 1
ATOM 5702 O O . VAL B 1 162 ? 15.375 -7.137 -0.341 1 98.94 162 VAL B O 1
ATOM 5705 N N . ALA B 1 163 ? 13.281 -7.176 0.491 1 98.94 163 ALA B N 1
ATOM 5706 C CA . ALA B 1 163 ? 13.258 -8.633 0.642 1 98.94 163 ALA B CA 1
ATOM 5707 C C . ALA B 1 163 ? 12.102 -9.242 -0.144 1 98.94 163 ALA B C 1
ATOM 5709 O O . ALA B 1 163 ? 11.062 -8.609 -0.323 1 98.94 163 ALA B O 1
ATOM 5710 N N . ALA B 1 164 ? 12.328 -10.375 -0.648 1 98.81 164 ALA B N 1
ATOM 5711 C CA . ALA B 1 164 ? 11.289 -11.234 -1.206 1 98.81 164 ALA B CA 1
ATOM 5712 C C . ALA B 1 164 ? 11.312 -12.609 -0.543 1 98.81 164 ALA B C 1
ATOM 5714 O O . ALA B 1 164 ? 12.359 -13.25 -0.46 1 98.81 164 ALA B O 1
ATOM 5715 N N . ILE B 1 165 ? 10.227 -13.023 0.007 1 98.75 165 ILE B N 1
ATOM 5716 C CA . ILE B 1 165 ? 10.031 -14.344 0.591 1 98.75 165 ILE B CA 1
ATOM 5717 C C . ILE B 1 165 ? 9.016 -15.125 -0.235 1 98.75 165 ILE B C 1
ATOM 5719 O O . ILE B 1 165 ? 7.836 -14.766 -0.286 1 98.75 165 ILE B O 1
ATOM 5723 N N . VAL B 1 166 ? 9.469 -16.234 -0.846 1 98.19 166 VAL B N 1
ATOM 5724 C CA . VAL B 1 166 ? 8.672 -16.75 -1.955 1 98.19 166 VAL B CA 1
ATOM 5725 C C . VAL B 1 166 ? 8.422 -18.234 -1.769 1 98.19 166 VAL B C 1
ATOM 5727 O O . VAL B 1 166 ? 9.211 -18.938 -1.111 1 98.19 166 VAL B O 1
ATOM 5730 N N . SER B 1 167 ? 7.434 -18.734 -2.402 1 97.06 167 SER B N 1
ATOM 5731 C CA . SER B 1 167 ? 6.941 -20.094 -2.285 1 97.06 167 SER B CA 1
ATOM 5732 C C . SER B 1 167 ? 7.727 -21.047 -3.191 1 97.06 167 SER B C 1
ATOM 5734 O O . SER B 1 167 ? 8.547 -20.609 -3.996 1 97.06 167 SER B O 1
ATOM 5736 N N . TRP B 1 168 ? 7.375 -22.359 -3.125 1 97.88 168 TRP B N 1
ATOM 5737 C CA . TRP B 1 168 ? 8.164 -23.422 -3.742 1 97.88 168 TRP B CA 1
ATOM 5738 C C . TRP B 1 168 ? 7.562 -23.844 -5.078 1 97.88 168 TRP B C 1
ATOM 5740 O O . TRP B 1 168 ? 8.227 -24.5 -5.887 1 97.88 168 TRP B O 1
ATOM 5750 N N . ASN B 1 169 ? 6.387 -23.453 -5.383 1 97.31 169 ASN B N 1
ATOM 5751 C CA . ASN B 1 169 ? 5.648 -24.156 -6.434 1 97.31 169 ASN B CA 1
ATOM 5752 C C . ASN B 1 169 ? 6.188 -23.812 -7.816 1 97.31 169 ASN B C 1
ATOM 5754 O O . ASN B 1 169 ? 6.043 -24.594 -8.758 1 97.31 169 ASN B O 1
ATOM 5758 N N . TYR B 1 170 ? 6.73 -22.672 -8 1 97.56 170 TYR B N 1
ATOM 5759 C CA . TYR B 1 170 ? 7.43 -22.234 -9.203 1 97.56 170 TYR B CA 1
ATOM 5760 C C . TYR B 1 170 ? 8.727 -21.516 -8.844 1 97.56 170 TYR B C 1
ATOM 5762 O O . TYR B 1 170 ? 8.805 -20.297 -8.93 1 97.56 170 TYR B O 1
ATOM 5770 N N . PRO B 1 171 ? 9.742 -22.281 -8.57 1 98.06 171 PRO B N 1
ATOM 5771 C CA . PRO B 1 171 ? 10.938 -21.703 -7.953 1 98.06 171 PRO B CA 1
ATOM 5772 C C . PRO B 1 171 ? 11.625 -20.672 -8.844 1 98.06 171 PRO B C 1
ATOM 5774 O O . PRO B 1 171 ? 12.156 -19.672 -8.344 1 98.06 171 PRO B O 1
ATOM 5777 N N . LEU B 1 172 ? 11.648 -20.906 -10.164 1 98.44 172 LEU B N 1
ATOM 5778 C CA . LEU B 1 172 ? 12.25 -19.906 -11.055 1 98.44 172 LEU B CA 1
ATOM 5779 C C . LEU B 1 172 ? 11.43 -18.625 -11.07 1 98.44 172 LEU B C 1
ATOM 5781 O O . LEU B 1 172 ? 11.961 -17.547 -10.812 1 98.44 172 LEU B O 1
ATOM 5785 N N . HIS B 1 173 ? 10.18 -18.766 -11.359 1 97.38 173 HIS B N 1
ATOM 5786 C CA . HIS B 1 173 ? 9.281 -17.625 -11.453 1 97.38 173 HIS B CA 1
ATOM 5787 C C . HIS B 1 173 ? 9.219 -16.859 -10.133 1 97.38 173 HIS B C 1
ATOM 5789 O O . HIS B 1 173 ? 9.32 -15.633 -10.109 1 97.38 173 HIS B O 1
ATOM 5795 N N . ASN B 1 174 ? 9.055 -17.562 -9.047 1 97.81 174 ASN B N 1
ATOM 5796 C CA . ASN B 1 174 ? 8.875 -16.953 -7.738 1 97.81 174 ASN B CA 1
ATOM 5797 C C . ASN B 1 174 ? 10.148 -16.25 -7.273 1 97.81 174 ASN B C 1
ATOM 5799 O O . ASN B 1 174 ? 10.086 -15.281 -6.512 1 97.81 174 ASN B O 1
ATOM 5803 N N . ALA B 1 175 ? 11.289 -16.703 -7.742 1 98.56 175 ALA B N 1
ATOM 5804 C CA . ALA B 1 175 ? 12.547 -16.062 -7.375 1 98.56 175 ALA B CA 1
ATOM 5805 C C . ALA B 1 175 ? 12.844 -14.883 -8.297 1 98.56 175 ALA B C 1
ATOM 5807 O O . ALA B 1 175 ? 13.047 -13.758 -7.832 1 98.56 175 ALA B O 1
ATOM 5808 N N . TRP B 1 176 ? 12.805 -15.156 -9.617 1 98.75 176 TRP B N 1
ATOM 5809 C CA . TRP B 1 176 ? 13.258 -14.164 -10.586 1 98.75 176 TRP B CA 1
ATOM 5810 C C . TRP B 1 176 ? 12.305 -12.969 -10.625 1 98.75 176 TRP B C 1
ATOM 5812 O O . TRP B 1 176 ? 12.734 -11.828 -10.797 1 98.75 176 TRP B O 1
ATOM 5822 N N . SER B 1 177 ? 11.031 -13.203 -10.492 1 98.38 177 SER B N 1
ATOM 5823 C CA . SER B 1 177 ? 10.055 -12.133 -10.656 1 98.38 177 SER B CA 1
ATOM 5824 C C . SER B 1 177 ? 10.328 -10.984 -9.688 1 98.38 177 SER B C 1
ATOM 5826 O O . SER B 1 177 ? 10.562 -9.852 -10.117 1 98.38 177 SER B O 1
ATOM 5828 N N . PRO B 1 178 ? 10.383 -11.219 -8.383 1 98.69 178 PRO B N 1
ATOM 5829 C CA . PRO B 1 178 ? 10.656 -10.102 -7.473 1 98.69 178 PRO B CA 1
ATOM 5830 C C . PRO B 1 178 ? 12.094 -9.594 -7.582 1 98.69 178 PRO B C 1
ATOM 5832 O O . PRO B 1 178 ? 12.344 -8.406 -7.371 1 98.69 178 PRO B O 1
ATOM 5835 N N . ILE B 1 179 ? 13.055 -10.461 -7.898 1 98.88 179 ILE B N 1
ATOM 5836 C CA . ILE B 1 179 ? 14.438 -10.016 -8.047 1 98.88 179 ILE B CA 1
ATOM 5837 C C . ILE B 1 179 ? 14.539 -9.016 -9.195 1 98.88 179 ILE B C 1
ATOM 5839 O O . ILE B 1 179 ? 15.094 -7.922 -9.023 1 98.88 179 ILE B O 1
ATOM 5843 N N . LEU B 1 180 ? 13.961 -9.367 -10.344 1 98.88 180 LEU B N 1
ATOM 5844 C CA . LEU B 1 180 ? 14.039 -8.531 -11.539 1 98.88 180 LEU B CA 1
ATOM 5845 C C . LEU B 1 180 ? 13.359 -7.188 -11.305 1 98.88 180 LEU B C 1
ATOM 5847 O O . LEU B 1 180 ? 13.883 -6.141 -11.695 1 98.88 180 LEU B O 1
ATOM 5851 N N . ALA B 1 181 ? 12.172 -7.238 -10.664 1 98.88 181 ALA B N 1
ATOM 5852 C CA . ALA B 1 181 ? 11.477 -5.996 -10.352 1 98.88 181 ALA B CA 1
ATOM 5853 C C . ALA B 1 181 ? 12.305 -5.125 -9.406 1 98.88 181 ALA B C 1
ATOM 5855 O O . ALA B 1 181 ? 12.406 -3.912 -9.602 1 98.88 181 ALA B O 1
ATOM 5856 N N . SER B 1 182 ? 12.945 -5.715 -8.43 1 98.88 182 SER B N 1
ATOM 5857 C CA . SER B 1 182 ? 13.719 -4.996 -7.426 1 98.88 182 SER B CA 1
ATOM 5858 C C . SER B 1 182 ? 14.938 -4.32 -8.039 1 98.88 182 SER B C 1
ATOM 5860 O O . SER B 1 182 ? 15.164 -3.125 -7.832 1 98.88 182 SER B O 1
ATOM 5862 N N . ILE B 1 183 ? 15.711 -5.066 -8.828 1 98.88 183 ILE B N 1
ATOM 5863 C CA . ILE B 1 183 ? 16.953 -4.488 -9.352 1 98.88 183 ILE B CA 1
ATOM 5864 C C . ILE B 1 183 ? 16.609 -3.465 -10.438 1 98.88 183 ILE B C 1
ATOM 5866 O O . ILE B 1 183 ? 17.312 -2.465 -10.594 1 98.88 183 ILE B O 1
ATOM 5870 N N . PHE B 1 184 ? 15.508 -3.705 -11.203 1 98.88 184 PHE B N 1
ATOM 5871 C CA . PHE B 1 184 ? 15.117 -2.717 -12.203 1 98.88 184 PHE B CA 1
ATOM 5872 C C . PHE B 1 184 ? 14.711 -1.405 -11.547 1 98.88 184 PHE B C 1
ATOM 5874 O O . PHE B 1 184 ? 14.938 -0.328 -12.102 1 98.88 184 PHE B O 1
ATOM 5881 N N . ALA B 1 185 ? 14.117 -1.465 -10.344 1 98.81 185 ALA B N 1
ATOM 5882 C CA . ALA B 1 185 ? 13.711 -0.277 -9.602 1 98.81 185 ALA B CA 1
ATOM 5883 C C . ALA B 1 185 ? 14.906 0.404 -8.953 1 98.81 185 ALA B C 1
ATOM 5885 O O . ALA B 1 185 ? 14.773 1.482 -8.367 1 98.81 185 ALA B O 1
ATOM 5886 N N . GLY B 1 186 ? 16.047 -0.258 -8.93 1 98.75 186 GLY B N 1
ATOM 5887 C CA . GLY B 1 186 ? 17.266 0.349 -8.43 1 98.75 186 GLY B CA 1
ATOM 5888 C C . GLY B 1 186 ? 17.672 -0.161 -7.062 1 98.75 186 GLY B C 1
ATOM 5889 O O . GLY B 1 186 ? 18.547 0.412 -6.418 1 98.75 186 GLY B O 1
ATOM 5890 N N . ASN B 1 187 ? 17.062 -1.243 -6.594 1 98.88 187 ASN B N 1
ATOM 5891 C CA . ASN B 1 187 ? 17.297 -1.771 -5.25 1 98.88 187 ASN B CA 1
ATOM 5892 C C . ASN B 1 187 ? 18.234 -2.969 -5.277 1 98.88 187 ASN B C 1
ATOM 5894 O O . ASN B 1 187 ? 18.391 -3.621 -6.312 1 98.88 187 ASN B O 1
ATOM 5898 N N . GLY B 1 188 ? 18.906 -3.223 -4.137 1 98.88 188 GLY B N 1
ATOM 5899 C CA . GLY B 1 188 ? 19.328 -4.578 -3.834 1 98.88 188 GLY B CA 1
ATOM 5900 C C . GLY B 1 188 ? 18.203 -5.461 -3.324 1 98.88 188 GLY B C 1
ATOM 5901 O O . GLY B 1 188 ? 17.156 -4.965 -2.916 1 98.88 188 GLY B O 1
ATOM 5902 N N . VAL B 1 189 ? 18.453 -6.805 -3.332 1 98.94 189 VAL B N 1
ATOM 5903 C CA . VAL B 1 189 ? 17.375 -7.684 -2.916 1 98.94 189 VAL B CA 1
ATOM 5904 C C . VAL B 1 189 ? 17.938 -8.898 -2.186 1 98.94 189 VAL B C 1
ATOM 5906 O O . VAL B 1 189 ? 18.969 -9.453 -2.59 1 98.94 189 VAL B O 1
ATOM 5909 N N . VAL B 1 190 ? 17.344 -9.25 -1.092 1 98.94 190 VAL B N 1
ATOM 5910 C CA . VAL B 1 190 ? 17.578 -10.5 -0.373 1 98.94 190 VAL B CA 1
ATOM 5911 C C . VAL B 1 190 ? 16.375 -11.43 -0.53 1 98.94 190 VAL B C 1
ATOM 5913 O O . VAL B 1 190 ? 15.289 -11.133 -0.032 1 98.94 190 VAL B O 1
ATOM 5916 N N . LEU B 1 191 ? 16.594 -12.5 -1.207 1 98.88 191 LEU B N 1
ATOM 5917 C CA . LEU B 1 191 ? 15.539 -13.477 -1.477 1 98.88 191 LEU B CA 1
ATOM 5918 C C . LEU B 1 191 ? 15.586 -14.625 -0.47 1 98.88 191 LEU B C 1
ATOM 5920 O O . LEU B 1 191 ? 16.625 -15.273 -0.32 1 98.88 191 LEU B O 1
ATOM 5924 N N . LYS B 1 192 ? 14.531 -14.805 0.249 1 98.75 192 LYS B N 1
ATOM 5925 C CA . LYS B 1 192 ? 14.359 -16.047 0.996 1 98.75 192 LYS B CA 1
ATOM 5926 C C . LYS B 1 192 ? 13.453 -17.016 0.246 1 98.75 192 LYS B C 1
ATOM 5928 O O . LYS B 1 192 ? 12.266 -16.75 0.064 1 98.75 192 LYS B O 1
ATOM 5933 N N . CYS B 1 193 ? 13.938 -18.078 -0.195 1 97.62 193 CYS B N 1
ATOM 5934 C CA . CYS B 1 193 ? 13.117 -19.094 -0.854 1 97.62 193 CYS B CA 1
ATOM 5935 C C . CYS B 1 193 ? 12.672 -20.172 0.136 1 97.62 193 CYS B C 1
ATOM 5937 O O . CYS B 1 193 ? 13.172 -20.219 1.26 1 97.62 193 CYS B O 1
ATOM 5939 N N . SER B 1 194 ? 11.695 -20.922 -0.245 1 97.38 194 SER B N 1
ATOM 5940 C CA . SER B 1 194 ? 11.289 -22.094 0.543 1 97.38 194 SER B CA 1
ATOM 5941 C C . SER B 1 194 ? 12.43 -23.078 0.694 1 97.38 194 SER B C 1
ATOM 5943 O O . SER B 1 194 ? 13.203 -23.297 -0.241 1 97.38 194 SER B O 1
ATOM 5945 N N . GLU B 1 195 ? 12.461 -23.734 1.808 1 97.25 195 GLU B N 1
ATOM 5946 C CA . GLU B 1 195 ? 13.438 -24.781 2.07 1 97.25 195 GLU B CA 1
ATOM 5947 C C . GLU B 1 195 ? 13.312 -25.922 1.065 1 97.25 195 GLU B C 1
ATOM 5949 O O . GLU B 1 195 ? 14.297 -26.578 0.735 1 97.25 195 GLU B O 1
ATOM 5954 N N . GLN B 1 196 ? 12.203 -26.016 0.495 1 97.19 196 GLN B N 1
ATOM 5955 C CA . GLN B 1 196 ? 11.883 -27.156 -0.358 1 97.19 196 GLN B CA 1
ATOM 5956 C C . GLN B 1 196 ? 12.578 -27.047 -1.712 1 97.19 196 GLN B C 1
ATOM 5958 O O . GLN B 1 196 ? 12.672 -28.031 -2.453 1 97.19 196 GLN B O 1
ATOM 5963 N N . VAL B 1 197 ? 13.078 -25.797 -1.997 1 98.19 197 VAL B N 1
ATOM 5964 C CA . VAL B 1 197 ? 13.562 -25.641 -3.365 1 98.19 197 VAL B CA 1
ATOM 5965 C C . VAL B 1 197 ? 14.883 -24.875 -3.361 1 98.19 197 VAL B C 1
ATOM 5967 O O . VAL B 1 197 ? 15.172 -24.125 -4.297 1 98.19 197 VAL B O 1
ATOM 5970 N N . ILE B 1 198 ? 15.664 -24.922 -2.369 1 98 198 ILE B N 1
ATOM 5971 C CA . ILE B 1 198 ? 16.906 -24.188 -2.27 1 98 198 ILE B CA 1
ATOM 5972 C C . ILE B 1 198 ? 17.875 -24.641 -3.363 1 98 198 ILE B C 1
ATOM 5974 O O . ILE B 1 198 ? 18.656 -23.844 -3.887 1 98 198 ILE B O 1
ATOM 5978 N N . TRP B 1 199 ? 17.828 -25.938 -3.742 1 98 199 TRP B N 1
ATOM 5979 C CA . TRP B 1 199 ? 18.719 -26.484 -4.754 1 98 199 TRP B CA 1
ATOM 5980 C C . TRP B 1 199 ? 18.531 -25.781 -6.09 1 98 199 TRP B C 1
ATOM 5982 O O . TRP B 1 199 ? 19.5 -25.281 -6.672 1 98 199 TRP B O 1
ATOM 5992 N N . SER B 1 200 ? 17.359 -25.688 -6.562 1 98.25 200 SER B N 1
ATOM 5993 C CA . SER B 1 200 ? 17.094 -25.062 -7.848 1 98.25 200 SER B CA 1
ATOM 5994 C C . SER B 1 200 ? 17.234 -23.547 -7.754 1 98.25 200 SER B C 1
ATOM 5996 O O . SER B 1 200 ? 17.859 -22.922 -8.625 1 98.25 200 SER B O 1
ATOM 5998 N N . THR B 1 201 ? 16.688 -22.906 -6.719 1 98.5 201 THR B N 1
ATOM 5999 C CA . THR B 1 201 ? 16.719 -21.453 -6.562 1 98.5 201 THR B CA 1
ATOM 6000 C C . THR B 1 201 ? 18.156 -20.938 -6.543 1 98.5 201 THR B C 1
ATOM 6002 O O . THR B 1 201 ? 18.453 -19.906 -7.156 1 98.5 201 THR B O 1
ATOM 6005 N N . GLY B 1 202 ? 19.016 -21.688 -5.832 1 98.06 202 GLY B N 1
ATOM 6006 C CA . GLY B 1 202 ? 20.422 -21.312 -5.832 1 98.06 202 GLY B CA 1
ATOM 6007 C C . GLY B 1 202 ? 21.016 -21.266 -7.223 1 98.06 202 GLY B C 1
ATOM 6008 O O . GLY B 1 202 ? 21.781 -20.344 -7.539 1 98.06 202 GLY B O 1
ATOM 6009 N N . TRP B 1 203 ? 20.672 -22.234 -8.016 1 98 203 TRP B N 1
ATOM 6010 C CA . TRP B 1 203 ? 21.172 -22.297 -9.383 1 98 203 TRP B CA 1
ATOM 6011 C C . TRP B 1 203 ? 20.609 -21.156 -10.227 1 98 203 TRP B C 1
ATOM 6013 O O . TRP B 1 203 ? 21.328 -20.516 -10.992 1 98 203 TRP B O 1
ATOM 6023 N N . PHE B 1 204 ? 19.312 -20.891 -10.102 1 98.56 204 PHE B N 1
ATOM 6024 C CA . PHE B 1 204 ? 18.656 -19.828 -10.852 1 98.56 204 PHE B CA 1
ATOM 6025 C C . PHE B 1 204 ? 19.234 -18.469 -10.5 1 98.56 204 PHE B C 1
ATOM 6027 O O . PHE B 1 204 ? 19.484 -17.641 -11.383 1 98.56 204 PHE B O 1
ATOM 6034 N N . VAL B 1 205 ? 19.453 -18.188 -9.219 1 98.56 205 VAL B N 1
ATOM 6035 C CA . VAL B 1 205 ? 19.984 -16.906 -8.766 1 98.56 205 VAL B CA 1
ATOM 6036 C C . VAL B 1 205 ? 21.453 -16.781 -9.164 1 98.56 205 VAL B C 1
ATOM 6038 O O . VAL B 1 205 ? 21.922 -15.695 -9.492 1 98.56 205 VAL B O 1
ATOM 6041 N N . GLY B 1 206 ? 22.156 -17.969 -9.172 1 98.44 206 GLY B N 1
ATOM 6042 C CA . GLY B 1 206 ? 23.531 -17.969 -9.672 1 98.44 206 GLY B CA 1
ATOM 6043 C C . GLY B 1 206 ? 23.641 -17.406 -11.078 1 98.44 206 GLY B C 1
ATOM 6044 O O . GLY B 1 206 ? 24.609 -16.703 -11.383 1 98.44 206 GLY B O 1
ATOM 6045 N N . ALA B 1 207 ? 22.672 -17.719 -11.883 1 98.56 207 ALA B N 1
ATOM 6046 C CA . ALA B 1 207 ? 22.656 -17.172 -13.242 1 98.56 207 ALA B CA 1
ATOM 6047 C C . ALA B 1 207 ? 22.562 -15.648 -13.227 1 98.56 207 ALA B C 1
ATOM 6049 O O . ALA B 1 207 ? 23.188 -14.969 -14.039 1 98.56 207 ALA B O 1
ATOM 6050 N N . ILE B 1 208 ? 21.766 -15.094 -12.359 1 98.81 208 ILE B N 1
ATOM 6051 C CA . ILE B 1 208 ? 21.609 -13.648 -12.234 1 98.81 208 ILE B CA 1
ATOM 6052 C C . ILE B 1 208 ? 22.922 -13.031 -11.758 1 98.81 208 ILE B C 1
ATOM 6054 O O . ILE B 1 208 ? 23.359 -12.008 -12.289 1 98.81 208 ILE B O 1
ATOM 6058 N N . GLU B 1 209 ? 23.531 -13.617 -10.766 1 98.69 209 GLU B N 1
ATOM 6059 C CA . GLU B 1 209 ? 24.797 -13.125 -10.227 1 98.69 209 GLU B CA 1
ATOM 6060 C C . GLU B 1 209 ? 25.875 -13.07 -11.312 1 98.69 209 GLU B C 1
ATOM 6062 O O . GLU B 1 209 ? 26.594 -12.078 -11.43 1 98.69 209 GLU B O 1
ATOM 6067 N N . GLU B 1 210 ? 25.938 -14.18 -12.062 1 98.56 210 GLU B N 1
ATOM 6068 C CA . GLU B 1 210 ? 26.906 -14.219 -13.141 1 98.56 210 GLU B CA 1
ATOM 6069 C C . GLU B 1 210 ? 26.609 -13.164 -14.203 1 98.56 210 GLU B C 1
ATOM 6071 O O . GLU B 1 210 ? 27.531 -12.57 -14.766 1 98.56 210 GLU B O 1
ATOM 6076 N N . CYS B 1 211 ? 25.359 -12.984 -14.508 1 98.75 211 CYS B N 1
ATOM 6077 C CA . CYS B 1 211 ? 24.969 -11.961 -15.477 1 98.75 211 CYS B CA 1
ATOM 6078 C C . CYS B 1 211 ? 25.359 -10.57 -14.992 1 98.75 211 CYS B C 1
ATOM 6080 O O . CYS B 1 211 ? 25.875 -9.766 -15.766 1 98.75 211 CYS B O 1
ATOM 6082 N N . LEU B 1 212 ? 25.078 -10.281 -13.711 1 98.81 212 LEU B N 1
ATOM 6083 C CA . LEU B 1 212 ? 25.484 -9 -13.125 1 98.81 212 LEU B CA 1
ATOM 6084 C C . LEU B 1 212 ? 26.984 -8.789 -13.258 1 98.81 212 LEU B C 1
ATOM 6086 O O . LEU B 1 212 ? 27.438 -7.73 -13.703 1 98.81 212 LEU B O 1
ATOM 6090 N N . ARG B 1 213 ? 27.734 -9.828 -12.969 1 98.38 213 ARG B N 1
ATOM 6091 C CA . ARG B 1 213 ? 29.172 -9.758 -13.094 1 98.38 213 ARG B CA 1
ATOM 6092 C C . ARG B 1 213 ? 29.594 -9.477 -14.531 1 98.38 213 ARG B C 1
ATOM 6094 O O . ARG B 1 213 ? 30.406 -8.594 -14.789 1 98.38 213 ARG B O 1
ATOM 6101 N N . ALA B 1 214 ? 29.016 -10.195 -15.422 1 98.44 214 ALA B N 1
ATOM 6102 C CA . ALA B 1 214 ? 29.344 -10.062 -16.844 1 98.44 214 ALA B CA 1
ATOM 6103 C C . ALA B 1 214 ? 29 -8.664 -17.359 1 98.44 214 ALA B C 1
ATOM 6105 O O . ALA B 1 214 ? 29.688 -8.148 -18.25 1 98.44 214 ALA B O 1
ATOM 6106 N N . CYS B 1 215 ? 27.984 -8.062 -16.797 1 98.38 215 CYS B N 1
ATOM 6107 C CA . CYS B 1 215 ? 27.547 -6.734 -17.219 1 98.38 215 CYS B CA 1
ATOM 6108 C C . CYS B 1 215 ? 28.312 -5.656 -16.453 1 98.38 215 CYS B C 1
ATOM 6110 O O . CYS B 1 215 ? 28.016 -4.465 -16.594 1 98.38 215 CYS B O 1
ATOM 6112 N N . GLY B 1 216 ? 29.234 -6.051 -15.562 1 98.31 216 GLY B N 1
ATOM 6113 C CA . GLY B 1 216 ? 30.094 -5.105 -14.875 1 98.31 216 GLY B CA 1
ATOM 6114 C C . GLY B 1 216 ? 29.5 -4.605 -13.57 1 98.31 216 GLY B C 1
ATOM 6115 O O . GLY B 1 216 ? 29.859 -3.525 -13.094 1 98.31 216 GLY B O 1
ATOM 6116 N N . HIS B 1 217 ? 28.562 -5.289 -13.008 1 98.75 217 HIS B N 1
ATOM 6117 C CA . HIS B 1 217 ? 27.922 -4.871 -11.766 1 98.75 217 HIS B CA 1
ATOM 6118 C C . HIS B 1 217 ? 28.266 -5.824 -10.625 1 98.75 217 HIS B C 1
ATOM 6120 O O . HIS B 1 217 ? 28.781 -6.914 -10.859 1 98.75 217 HIS B O 1
ATOM 6126 N N . ASP B 1 218 ? 28.016 -5.449 -9.391 1 98.75 218 ASP B N 1
ATOM 6127 C CA . ASP B 1 218 ? 28.312 -6.234 -8.195 1 98.75 218 ASP B CA 1
ATOM 6128 C C . ASP B 1 218 ? 27.312 -7.367 -8.016 1 98.75 218 ASP B C 1
ATOM 6130 O O . ASP B 1 218 ? 26.109 -7.113 -7.805 1 98.75 218 ASP B O 1
ATOM 6134 N N . PRO B 1 219 ? 27.75 -8.602 -8.086 1 98.56 219 PRO B N 1
ATOM 6135 C CA . PRO B 1 219 ? 26.812 -9.719 -7.961 1 98.56 219 PRO B CA 1
ATOM 6136 C C . PRO B 1 219 ? 26.188 -9.805 -6.574 1 98.56 219 PRO B C 1
ATOM 6138 O O . PRO B 1 219 ? 25.172 -10.492 -6.391 1 98.56 219 PRO B O 1
ATOM 6141 N N . ASP B 1 220 ? 26.75 -9.094 -5.578 1 98.75 220 ASP B N 1
ATOM 6142 C CA . ASP B 1 220 ? 26.203 -9.117 -4.223 1 98.75 220 ASP B CA 1
ATOM 6143 C C . ASP B 1 220 ? 24.891 -8.344 -4.148 1 98.75 220 ASP B C 1
ATOM 6145 O O . ASP B 1 220 ? 24.234 -8.328 -3.104 1 98.75 220 ASP B O 1
ATOM 6149 N N . LEU B 1 221 ? 24.531 -7.715 -5.301 1 98.88 221 LEU B N 1
ATOM 6150 C CA . LEU B 1 221 ? 23.266 -7 -5.398 1 98.88 221 LEU B CA 1
ATOM 6151 C C . LEU B 1 221 ? 22.094 -7.922 -5.07 1 98.88 221 LEU B C 1
ATOM 6153 O O . LEU B 1 221 ? 21.047 -7.465 -4.598 1 98.88 221 LEU B O 1
ATOM 6157 N N . VAL B 1 222 ? 22.25 -9.219 -5.312 1 98.94 222 VAL B N 1
ATOM 6158 C CA . VAL B 1 222 ? 21.234 -10.242 -5.059 1 98.94 222 VAL B CA 1
ATOM 6159 C C . VAL B 1 222 ? 21.781 -11.289 -4.09 1 98.94 222 VAL B C 1
ATOM 6161 O O . VAL B 1 222 ? 22.859 -11.859 -4.328 1 98.94 222 VAL B O 1
ATOM 6164 N N . GLN B 1 223 ? 21.078 -11.477 -3.02 1 98.88 223 GLN B N 1
ATOM 6165 C CA . GLN B 1 223 ? 21.438 -12.484 -2.021 1 98.88 223 GLN B CA 1
ATOM 6166 C C . GLN B 1 223 ? 20.312 -13.492 -1.821 1 98.88 223 GLN B C 1
ATOM 6168 O O . GLN B 1 223 ? 19.141 -13.133 -1.871 1 98.88 223 GLN B O 1
ATOM 6173 N N . VAL B 1 224 ? 20.672 -14.742 -1.553 1 98.62 224 VAL B N 1
ATOM 6174 C CA . VAL B 1 224 ? 19.688 -15.789 -1.301 1 98.62 224 VAL B CA 1
ATOM 6175 C C . VAL B 1 224 ? 19.844 -16.312 0.125 1 98.62 224 VAL B C 1
ATOM 6177 O O . VAL B 1 224 ? 20.969 -16.594 0.566 1 98.62 224 VAL B O 1
ATOM 6180 N N . VAL B 1 225 ? 18.734 -16.359 0.763 1 98.31 225 VAL B N 1
ATOM 6181 C CA . VAL B 1 225 ? 18.641 -16.906 2.113 1 98.31 225 VAL B CA 1
ATOM 6182 C C . VAL B 1 225 ? 17.766 -18.141 2.111 1 98.31 225 VAL B C 1
ATOM 6184 O O . VAL B 1 225 ? 16.688 -18.141 1.511 1 98.31 225 VAL B O 1
ATOM 6187 N N . CYS B 1 226 ? 18.219 -19.172 2.654 1 97 226 CYS B N 1
ATOM 6188 C CA . CYS B 1 226 ? 17.375 -20.312 2.994 1 97 226 CYS B CA 1
ATOM 6189 C C . CYS B 1 226 ? 17.562 -20.719 4.449 1 97 226 CYS B C 1
ATOM 6191 O O . CYS B 1 226 ? 18.656 -21.125 4.844 1 97 226 CYS B O 1
ATOM 6193 N N . CYS B 1 227 ? 16.547 -20.578 5.215 1 97.31 227 CYS B N 1
ATOM 6194 C CA . CYS B 1 227 ? 16.594 -20.875 6.645 1 97.31 227 CYS B CA 1
ATOM 6195 C C . CYS B 1 227 ? 15.281 -21.5 7.109 1 97.31 227 CYS B C 1
ATOM 6197 O O . CYS B 1 227 ? 14.312 -21.578 6.352 1 97.31 227 CYS B O 1
ATOM 6199 N N . TYR B 1 228 ? 15.359 -22.125 8.242 1 95.31 228 TYR B N 1
ATOM 6200 C CA . TYR B 1 228 ? 14.141 -22.594 8.883 1 95.31 228 TYR B CA 1
ATOM 6201 C C . TYR B 1 228 ? 13.336 -21.422 9.445 1 95.31 228 TYR B C 1
ATOM 6203 O O . TYR B 1 228 ? 13.859 -20.312 9.586 1 95.31 228 TYR B O 1
ATOM 6211 N N . PRO B 1 229 ? 12.055 -21.594 9.719 1 92.19 229 PRO B N 1
ATOM 6212 C CA . PRO B 1 229 ? 11.156 -20.516 10.141 1 92.19 229 PRO B CA 1
ATOM 6213 C C . PRO B 1 229 ? 11.695 -19.734 11.344 1 92.19 229 PRO B C 1
ATOM 6215 O O . PRO B 1 229 ? 11.508 -18.516 11.438 1 92.19 229 PRO B O 1
ATOM 6218 N N . GLU B 1 230 ? 12.422 -20.344 12.234 1 92.25 230 GLU B N 1
ATOM 6219 C CA . GLU B 1 230 ? 12.867 -19.719 13.477 1 92.25 230 GLU B CA 1
ATOM 6220 C C . GLU B 1 230 ? 13.891 -18.609 13.203 1 92.25 230 GLU B C 1
ATOM 6222 O O . GLU B 1 230 ? 14.062 -17.703 14.016 1 92.25 230 GLU B O 1
ATOM 6227 N N . GLN B 1 231 ? 14.57 -18.75 12.055 1 95.69 231 GLN B N 1
ATOM 6228 C CA . GLN B 1 231 ? 15.602 -17.766 11.742 1 95.69 231 GLN B CA 1
ATOM 6229 C C . GLN B 1 231 ? 15.062 -16.688 10.797 1 95.69 231 GLN B C 1
ATOM 6231 O O . GLN B 1 231 ? 15.734 -15.688 10.539 1 95.69 231 GLN B O 1
ATOM 6236 N N . ALA B 1 232 ? 13.883 -16.859 10.32 1 95.81 232 ALA B N 1
ATOM 6237 C CA . ALA B 1 232 ? 13.336 -15.977 9.289 1 95.81 232 ALA B CA 1
ATOM 6238 C C . ALA B 1 232 ? 13.172 -14.555 9.812 1 95.81 232 ALA B C 1
ATOM 6240 O O . ALA B 1 232 ? 13.242 -13.594 9.039 1 95.81 232 ALA B O 1
ATOM 6241 N N . ASP B 1 233 ? 13.07 -14.367 11.094 1 96.81 233 ASP B N 1
ATOM 6242 C CA . ASP B 1 233 ? 12.875 -13.062 11.711 1 96.81 233 ASP B CA 1
ATOM 6243 C C . ASP B 1 233 ? 14.094 -12.164 11.5 1 96.81 233 ASP B C 1
ATOM 6245 O O . ASP B 1 233 ? 13.969 -10.938 11.453 1 96.81 233 ASP B O 1
ATOM 6249 N N . ALA B 1 234 ? 15.273 -12.828 11.375 1 98.12 234 ALA B N 1
ATOM 6250 C CA . ALA B 1 234 ? 16.484 -12.055 11.133 1 98.12 234 ALA B CA 1
ATOM 6251 C C . ALA B 1 234 ? 16.359 -11.219 9.867 1 98.12 234 ALA B C 1
ATOM 6253 O O . ALA B 1 234 ? 16.953 -10.148 9.75 1 98.12 234 ALA B O 1
ATOM 6254 N N . LEU B 1 235 ? 15.555 -11.695 8.961 1 98.62 235 LEU B N 1
ATOM 6255 C CA . LEU B 1 235 ? 15.305 -10.984 7.711 1 98.62 235 LEU B CA 1
ATOM 6256 C C . LEU B 1 235 ? 14.109 -10.055 7.844 1 98.62 235 LEU B C 1
ATOM 6258 O O . LEU B 1 235 ? 14.211 -8.852 7.566 1 98.62 235 LEU B O 1
ATOM 6262 N N . THR B 1 236 ? 12.977 -10.523 8.375 1 98.38 236 THR B N 1
ATOM 6263 C CA . THR B 1 236 ? 11.703 -9.812 8.336 1 98.38 236 THR B CA 1
ATOM 6264 C C . THR B 1 236 ? 11.68 -8.688 9.367 1 98.38 236 THR B C 1
ATOM 6266 O O . THR B 1 236 ? 10.891 -7.75 9.258 1 98.38 236 THR B O 1
ATOM 6269 N N . ARG B 1 237 ? 12.547 -8.766 10.352 1 98.19 237 ARG B N 1
ATOM 6270 C CA . ARG B 1 237 ? 12.602 -7.754 11.398 1 98.19 237 ARG B CA 1
ATOM 6271 C C . ARG B 1 237 ? 13.836 -6.875 11.258 1 98.19 237 ARG B C 1
ATOM 6273 O O . ARG B 1 237 ? 14.156 -6.09 12.148 1 98.19 237 ARG B O 1
ATOM 6280 N N . SER B 1 238 ? 14.492 -6.992 10.141 1 98.56 238 SER B N 1
ATOM 6281 C CA . SER B 1 238 ? 15.695 -6.188 9.938 1 98.56 238 SER B CA 1
ATOM 6282 C C . SER B 1 238 ? 15.344 -4.734 9.625 1 98.56 238 SER B C 1
ATOM 6284 O O . SER B 1 238 ? 14.508 -4.465 8.758 1 98.56 238 SER B O 1
ATOM 6286 N N . PRO B 1 239 ? 16.031 -3.768 10.273 1 97.44 239 PRO B N 1
ATOM 6287 C CA . PRO B 1 239 ? 15.797 -2.357 9.953 1 97.44 239 PRO B CA 1
ATOM 6288 C C . PRO B 1 239 ? 16.359 -1.965 8.586 1 97.44 239 PRO B C 1
ATOM 6290 O O . PRO B 1 239 ? 16.062 -0.875 8.086 1 97.44 239 PRO B O 1
ATOM 6293 N N . HIS B 1 240 ? 17.156 -2.852 7.98 1 98 240 HIS B N 1
ATOM 6294 C CA . HIS B 1 240 ? 17.812 -2.533 6.715 1 98 240 HIS B CA 1
ATOM 6295 C C . HIS B 1 240 ? 16.938 -2.924 5.527 1 98 240 HIS B C 1
ATOM 6297 O O . HIS B 1 240 ? 17.203 -2.508 4.398 1 98 240 HIS B O 1
ATOM 6303 N N . ILE B 1 241 ? 15.922 -3.736 5.801 1 98.81 241 ILE B N 1
ATOM 6304 C CA . ILE B 1 241 ? 14.969 -4.113 4.762 1 98.81 241 ILE B CA 1
ATOM 6305 C C . ILE B 1 241 ? 13.859 -3.066 4.672 1 98.81 241 ILE B C 1
ATOM 6307 O O . ILE B 1 241 ? 13.18 -2.791 5.664 1 98.81 241 ILE B O 1
ATOM 6311 N N . LYS B 1 242 ? 13.656 -2.564 3.453 1 98.69 242 LYS B N 1
ATOM 6312 C CA . LYS B 1 242 ? 12.789 -1.399 3.342 1 98.69 242 LYS B CA 1
ATOM 6313 C C . LYS B 1 242 ? 11.445 -1.774 2.713 1 98.69 242 LYS B C 1
ATOM 6315 O O . LYS B 1 242 ? 10.531 -0.95 2.65 1 98.69 242 LYS B O 1
ATOM 6320 N N . HIS B 1 243 ? 11.289 -2.939 2.254 1 98.88 243 HIS B N 1
ATOM 6321 C CA . HIS B 1 243 ? 10.047 -3.518 1.759 1 98.88 243 HIS B CA 1
ATOM 6322 C C . HIS B 1 243 ? 10.109 -5.039 1.739 1 98.88 243 HIS B C 1
ATOM 6324 O O . HIS B 1 243 ? 11.18 -5.613 1.505 1 98.88 243 HIS B O 1
ATOM 6330 N N . ILE B 1 244 ? 8.984 -5.699 1.973 1 98.88 244 ILE B N 1
ATOM 6331 C CA . ILE B 1 244 ? 8.945 -7.156 1.915 1 98.88 244 ILE B CA 1
ATOM 6332 C C . ILE B 1 244 ? 7.836 -7.605 0.971 1 98.88 244 ILE B C 1
ATOM 6334 O O . ILE B 1 244 ? 6.668 -7.254 1.162 1 98.88 244 ILE B O 1
ATOM 6338 N N . THR B 1 245 ? 8.148 -8.281 -0.095 1 98.88 245 THR B N 1
ATOM 6339 C CA . THR B 1 245 ? 7.199 -9.008 -0.922 1 98.88 245 THR B CA 1
ATOM 6340 C C . THR B 1 245 ? 7.094 -10.461 -0.469 1 98.88 245 THR B C 1
ATOM 6342 O O . THR B 1 245 ? 8.094 -11.172 -0.406 1 98.88 245 THR B O 1
ATOM 6345 N N . PHE B 1 246 ? 5.926 -10.891 -0.092 1 98.75 246 PHE B N 1
ATOM 6346 C CA . PHE B 1 246 ? 5.727 -12.266 0.344 1 98.75 246 PHE B CA 1
ATOM 6347 C C . PHE B 1 246 ? 4.727 -12.977 -0.559 1 98.75 246 PHE B C 1
ATOM 6349 O O . PHE B 1 246 ? 3.646 -12.453 -0.834 1 98.75 246 PHE B O 1
ATOM 6356 N N . ILE B 1 247 ? 5.047 -14.078 -1.019 1 97.94 247 ILE B N 1
ATOM 6357 C CA . ILE B 1 247 ? 4.195 -14.992 -1.772 1 97.94 247 ILE B CA 1
ATOM 6358 C C . ILE B 1 247 ? 4.086 -16.328 -1.034 1 97.94 247 ILE B C 1
ATOM 6360 O O . ILE B 1 247 ? 5.066 -17.062 -0.936 1 97.94 247 ILE B O 1
ATOM 6364 N N . GLY B 1 248 ? 2.951 -16.625 -0.485 1 97 248 GLY B N 1
ATOM 6365 C CA . GLY B 1 248 ? 2.822 -17.875 0.263 1 97 248 GLY B CA 1
ATOM 6366 C C . GLY B 1 248 ? 1.504 -17.984 1.006 1 97 248 GLY B C 1
ATOM 6367 O O . GLY B 1 248 ? 0.472 -17.516 0.526 1 97 248 GLY B O 1
ATOM 6368 N N . SER B 1 249 ? 1.51 -18.672 2.115 1 95.94 249 SER B N 1
ATOM 6369 C CA . SER B 1 249 ? 0.288 -18.984 2.852 1 95.94 249 SER B CA 1
ATOM 6370 C C . SER B 1 249 ? -0.149 -17.812 3.717 1 95.94 249 SER B C 1
ATOM 6372 O O . SER B 1 249 ? 0.668 -16.953 4.074 1 95.94 249 SER B O 1
ATOM 6374 N N . GLU B 1 250 ? -1.433 -17.812 4.004 1 96.19 250 GLU B N 1
ATOM 6375 C CA . GLU B 1 250 ? -2.012 -16.797 4.875 1 96.19 250 GLU B CA 1
ATOM 6376 C C . GLU B 1 250 ? -1.332 -16.797 6.242 1 96.19 250 GLU B C 1
ATOM 6378 O O . GLU B 1 250 ? -1.028 -15.727 6.785 1 96.19 250 GLU B O 1
ATOM 6383 N N . THR B 1 251 ? -1.059 -17.922 6.781 1 95.75 251 THR B N 1
ATOM 6384 C CA . THR B 1 251 ? -0.479 -18.047 8.117 1 95.75 251 THR B CA 1
ATOM 6385 C C . THR B 1 251 ? 0.89 -17.375 8.18 1 95.75 251 THR B C 1
ATOM 6387 O O . THR B 1 251 ? 1.157 -16.578 9.078 1 95.75 251 THR B O 1
ATOM 6390 N N . VAL B 1 252 ? 1.7 -17.719 7.238 1 96.56 252 VAL B N 1
ATOM 6391 C CA . VAL B 1 252 ? 3.043 -17.141 7.219 1 96.56 252 VAL B CA 1
ATOM 6392 C C . VAL B 1 252 ? 2.969 -15.664 6.871 1 96.56 252 VAL B C 1
ATOM 6394 O O . VAL B 1 252 ? 3.719 -14.852 7.422 1 96.56 252 VAL B O 1
ATOM 6397 N N . GLY B 1 253 ? 2.051 -15.32 5.934 1 97.5 253 GLY B N 1
ATOM 6398 C CA . GLY B 1 253 ? 1.859 -13.922 5.59 1 97.5 253 GLY B CA 1
ATOM 6399 C C . GLY B 1 253 ? 1.537 -13.047 6.789 1 97.5 253 GLY B C 1
ATOM 6400 O O . GLY B 1 253 ? 2.062 -11.938 6.918 1 97.5 253 GLY B O 1
ATOM 6401 N N . ARG B 1 254 ? 0.695 -13.5 7.68 1 97.5 254 ARG B N 1
ATOM 6402 C CA . ARG B 1 254 ? 0.327 -12.766 8.891 1 97.5 254 ARG B CA 1
ATOM 6403 C C . ARG B 1 254 ? 1.531 -12.586 9.805 1 97.5 254 ARG B C 1
ATOM 6405 O O . ARG B 1 254 ? 1.719 -11.516 10.391 1 97.5 254 ARG B O 1
ATOM 6412 N N . LYS B 1 255 ? 2.348 -13.602 9.93 1 97.56 255 LYS B N 1
ATOM 6413 C CA . LYS B 1 255 ? 3.559 -13.523 10.742 1 97.56 255 LYS B CA 1
ATOM 6414 C C . LYS B 1 255 ? 4.516 -12.469 10.195 1 97.56 255 LYS B C 1
ATOM 6416 O O . LYS B 1 255 ? 5.117 -11.719 10.969 1 97.56 255 LYS B O 1
ATOM 6421 N N . ILE B 1 256 ? 4.652 -12.492 8.914 1 97.94 256 ILE B N 1
ATOM 6422 C CA . ILE B 1 256 ? 5.555 -11.547 8.266 1 97.94 256 ILE B CA 1
ATOM 6423 C C . ILE B 1 256 ? 5.035 -10.125 8.461 1 97.94 256 ILE B C 1
ATOM 6425 O O . ILE B 1 256 ? 5.805 -9.211 8.781 1 97.94 256 ILE B O 1
ATOM 6429 N N . ALA B 1 257 ? 3.729 -9.93 8.266 1 98.06 257 ALA B N 1
ATOM 6430 C CA . ALA B 1 257 ? 3.127 -8.617 8.477 1 98.06 257 ALA B CA 1
ATOM 6431 C C . ALA B 1 257 ? 3.359 -8.125 9.898 1 98.06 257 ALA B C 1
ATOM 6433 O O . ALA B 1 257 ? 3.674 -6.953 10.117 1 98.06 257 ALA B O 1
ATOM 6434 N N . LEU B 1 258 ? 3.219 -8.992 10.844 1 98 258 LEU B N 1
ATOM 6435 C CA . LEU B 1 258 ? 3.447 -8.664 12.25 1 98 258 LEU B CA 1
ATOM 6436 C C . LEU B 1 258 ? 4.902 -8.273 12.484 1 98 258 LEU B C 1
ATOM 6438 O O . LEU B 1 258 ? 5.184 -7.266 13.133 1 98 258 LEU B O 1
ATOM 6442 N N . ALA B 1 259 ? 5.82 -9.094 11.953 1 98.06 259 ALA B N 1
ATOM 6443 C CA . ALA B 1 259 ? 7.25 -8.836 12.109 1 98.06 259 ALA B CA 1
ATOM 6444 C C . ALA B 1 259 ? 7.637 -7.492 11.5 1 98.06 259 ALA B C 1
ATOM 6446 O O . ALA B 1 259 ? 8.453 -6.758 12.062 1 98.06 259 ALA B O 1
ATOM 6447 N N . ALA B 1 260 ? 7.062 -7.168 10.391 1 97.75 260 ALA B N 1
ATOM 6448 C CA . ALA B 1 260 ? 7.391 -5.965 9.633 1 97.75 260 ALA B CA 1
ATOM 6449 C C . ALA B 1 260 ? 7.02 -4.707 10.414 1 97.75 260 ALA B C 1
ATOM 6451 O O . ALA B 1 260 ? 7.527 -3.621 10.125 1 97.75 260 ALA B O 1
ATOM 6452 N N . THR B 1 261 ? 6.113 -4.75 11.422 1 97.19 261 THR B N 1
ATOM 6453 C CA . THR B 1 261 ? 5.66 -3.582 12.172 1 97.19 261 THR B CA 1
ATOM 6454 C C . THR B 1 261 ? 6.777 -3.041 13.055 1 97.19 261 THR B C 1
ATOM 6456 O O . THR B 1 261 ? 6.734 -1.884 13.484 1 97.19 261 THR B O 1
ATOM 6459 N N . ASP B 1 262 ? 7.812 -3.889 13.328 1 96.81 262 ASP B N 1
ATOM 6460 C CA . ASP B 1 262 ? 8.914 -3.463 14.188 1 96.81 262 ASP B CA 1
ATOM 6461 C C . ASP B 1 262 ? 9.547 -2.178 13.664 1 96.81 262 ASP B C 1
ATOM 6463 O O . ASP B 1 262 ? 9.898 -1.291 14.445 1 96.81 262 ASP B O 1
ATOM 6467 N N . HIS B 1 263 ? 9.719 -2.094 12.391 1 96.94 263 HIS B N 1
ATOM 6468 C CA . HIS B 1 263 ? 10.352 -0.928 11.781 1 96.94 263 HIS B CA 1
ATOM 6469 C C . HIS B 1 263 ? 9.438 -0.274 10.758 1 96.94 263 HIS B C 1
ATOM 6471 O O . HIS B 1 263 ? 9.898 0.472 9.891 1 96.94 263 HIS B O 1
ATOM 6477 N N . LEU B 1 264 ? 8.109 -0.63 10.836 1 97.44 264 LEU B N 1
ATOM 6478 C CA . LEU B 1 264 ? 7.094 -0.099 9.938 1 97.44 264 LEU B CA 1
ATOM 6479 C C . LEU B 1 264 ? 7.488 -0.308 8.477 1 97.44 264 LEU B C 1
ATOM 6481 O O . LEU B 1 264 ? 7.418 0.622 7.672 1 97.44 264 LEU B O 1
ATOM 6485 N N . THR B 1 265 ? 8.023 -1.545 8.18 1 98.25 265 THR B N 1
ATOM 6486 C CA . THR B 1 265 ? 8.367 -1.927 6.816 1 98.25 265 THR B CA 1
ATOM 6487 C C . THR B 1 265 ? 7.117 -2.283 6.02 1 98.25 265 THR B C 1
ATOM 6489 O O . THR B 1 265 ? 6.363 -3.176 6.41 1 98.25 265 THR B O 1
ATOM 6492 N N . PRO B 1 266 ? 6.852 -1.529 4.918 1 98.38 266 PRO B N 1
ATOM 6493 C CA . PRO B 1 266 ? 5.699 -1.912 4.098 1 98.38 266 PRO B CA 1
ATOM 6494 C C . PRO B 1 266 ? 5.824 -3.32 3.521 1 98.38 266 PRO B C 1
ATOM 6496 O O . PRO B 1 266 ? 6.938 -3.781 3.248 1 98.38 266 PRO B O 1
ATOM 6499 N N . VAL B 1 267 ? 4.625 -3.988 3.318 1 98.5 267 VAL B N 1
ATOM 6500 C CA . VAL B 1 267 ? 4.633 -5.359 2.824 1 98.5 267 VAL B CA 1
ATOM 6501 C C . VAL B 1 267 ? 3.641 -5.5 1.671 1 98.5 267 VAL B C 1
ATOM 6503 O O . VAL B 1 267 ? 2.619 -4.809 1.634 1 98.5 267 VAL B O 1
ATOM 6506 N N . THR B 1 268 ? 3.973 -6.258 0.653 1 98.69 268 THR B N 1
ATOM 6507 C CA . THR B 1 268 ? 3.076 -6.816 -0.353 1 98.69 268 THR B CA 1
ATOM 6508 C C . THR B 1 268 ? 2.826 -8.297 -0.089 1 98.69 268 THR B C 1
ATOM 6510 O O . THR B 1 268 ? 3.764 -9.102 -0.059 1 98.69 268 THR B O 1
ATOM 6513 N N . LEU B 1 269 ? 1.551 -8.617 0.09 1 98.56 269 LEU B N 1
ATOM 6514 C CA . LEU B 1 269 ? 1.184 -9.984 0.443 1 98.56 269 LEU B CA 1
ATOM 6515 C C . LEU B 1 269 ? 0.363 -10.633 -0.668 1 98.56 269 LEU B C 1
ATOM 6517 O O . LEU B 1 269 ? -0.757 -10.203 -0.95 1 98.56 269 LEU B O 1
ATOM 6521 N N . GLU B 1 270 ? 0.93 -11.492 -1.34 1 98.12 270 GLU B N 1
ATOM 6522 C CA . GLU B 1 270 ? 0.206 -12.383 -2.238 1 98.12 270 GLU B CA 1
ATOM 6523 C C . GLU B 1 270 ? -0.017 -13.75 -1.594 1 98.12 270 GLU B C 1
ATOM 6525 O O . GLU B 1 270 ? 0.914 -14.555 -1.485 1 98.12 270 GLU B O 1
ATOM 6530 N N . LEU B 1 271 ? -1.233 -14.016 -1.245 1 98 271 LEU B N 1
ATOM 6531 C CA . LEU B 1 271 ? -1.525 -15.188 -0.427 1 98 271 LEU B CA 1
ATOM 6532 C C . LEU B 1 271 ? -2.473 -16.141 -1.154 1 98 271 LEU B C 1
ATOM 6534 O O . LEU B 1 271 ? -2.639 -16.047 -2.373 1 98 271 LEU B O 1
ATOM 6538 N N . GLY B 1 272 ? -2.945 -17.125 -0.461 1 95.88 272 GLY B N 1
ATOM 6539 C CA . GLY B 1 272 ? -3.695 -18.203 -1.085 1 95.88 272 GLY B CA 1
ATOM 6540 C C . GLY B 1 272 ? -5.043 -17.766 -1.618 1 95.88 272 GLY B C 1
ATOM 6541 O O . GLY B 1 272 ? -5.445 -16.609 -1.435 1 95.88 272 GLY B O 1
ATOM 6542 N N . GLY B 1 273 ? -5.699 -18.625 -2.35 1 96.25 273 GLY B N 1
ATOM 6543 C CA . GLY B 1 273 ? -7.008 -18.406 -2.936 1 96.25 273 GLY B CA 1
ATOM 6544 C C . GLY B 1 273 ? -7.859 -19.656 -3 1 96.25 273 GLY B C 1
ATOM 6545 O O . GLY B 1 273 ? -7.375 -20.75 -2.717 1 96.25 273 GLY B O 1
ATOM 6546 N N . LYS B 1 274 ? -9.102 -19.5 -3.158 1 98.25 274 LYS B N 1
ATOM 6547 C CA . LYS B 1 274 ? -10.078 -20.531 -3.512 1 98.25 274 LYS B CA 1
ATOM 6548 C C . LYS B 1 274 ? -10.812 -20.172 -4.797 1 98.25 274 LYS B C 1
ATOM 6550 O O . LYS B 1 274 ? -12.039 -20.094 -4.816 1 98.25 274 LYS B O 1
ATOM 6555 N N . ASP B 1 275 ? -10.008 -20.031 -5.848 1 98.31 275 ASP B N 1
ATOM 6556 C CA . ASP B 1 275 ? -10.383 -19.359 -7.09 1 98.31 275 ASP B CA 1
ATOM 6557 C C . ASP B 1 275 ? -11.508 -20.109 -7.805 1 98.31 275 ASP B C 1
ATOM 6559 O O . ASP B 1 275 ? -11.367 -21.297 -8.102 1 98.31 275 ASP B O 1
ATOM 6563 N N . PRO B 1 276 ? -12.578 -19.438 -8.172 1 98.75 276 PRO B N 1
ATOM 6564 C CA . PRO B 1 276 ? -13.703 -20.078 -8.867 1 98.75 276 PRO B CA 1
ATOM 6565 C C . PRO B 1 276 ? -13.625 -19.906 -10.383 1 98.75 276 PRO B C 1
ATOM 6567 O O . PRO B 1 276 ? -13.133 -18.891 -10.875 1 98.75 276 PRO B O 1
ATOM 6570 N N . ALA B 1 277 ? -14.039 -20.906 -11.047 1 98.88 277 ALA B N 1
ATOM 6571 C CA . ALA B 1 277 ? -14.492 -20.781 -12.43 1 98.88 277 ALA B CA 1
ATOM 6572 C C . ALA B 1 277 ? -16.016 -20.891 -12.523 1 98.88 277 ALA B C 1
ATOM 6574 O O . ALA B 1 277 ? -16.578 -21.953 -12.297 1 98.88 277 ALA B O 1
ATOM 6575 N N . ILE B 1 278 ? -16.609 -19.797 -12.797 1 98.94 278 ILE B N 1
ATOM 6576 C CA . ILE B 1 278 ? -18.062 -19.781 -12.938 1 98.94 278 ILE B CA 1
ATOM 6577 C C . ILE B 1 278 ? -18.438 -20.141 -14.375 1 98.94 278 ILE B C 1
ATOM 6579 O O . ILE B 1 278 ? -18 -19.484 -15.32 1 98.94 278 ILE B O 1
ATOM 6583 N N . ILE B 1 279 ? -19.203 -21.172 -14.531 1 98.94 279 ILE B N 1
ATOM 6584 C CA . ILE B 1 279 ? -19.672 -21.641 -15.836 1 98.94 279 ILE B CA 1
ATOM 6585 C C . ILE B 1 279 ? -21.141 -21.281 -16.016 1 98.94 279 ILE B C 1
ATOM 6587 O O . ILE B 1 279 ? -22.016 -21.922 -15.43 1 98.94 279 ILE B O 1
ATOM 6591 N N . LEU B 1 280 ? -21.422 -20.297 -16.844 1 98.81 280 LEU B N 1
ATOM 6592 C CA . LEU B 1 280 ? -22.766 -19.781 -17.016 1 98.81 280 LEU B CA 1
ATOM 6593 C C . LEU B 1 280 ? -23.641 -20.766 -17.781 1 98.81 280 LEU B C 1
ATOM 6595 O O . LEU B 1 280 ? -23.125 -21.703 -18.406 1 98.81 280 LEU B O 1
ATOM 6599 N N . PRO B 1 281 ? -24.984 -20.562 -17.75 1 98.25 281 PRO B N 1
ATOM 6600 C CA . PRO B 1 281 ? -25.891 -21.484 -18.453 1 98.25 281 PRO B CA 1
ATOM 6601 C C . PRO B 1 281 ? -25.609 -21.547 -19.953 1 98.25 281 PRO B C 1
ATOM 6603 O O . PRO B 1 281 ? -25.266 -20.531 -20.562 1 98.25 281 PRO B O 1
ATOM 6606 N N . ASP B 1 282 ? -25.672 -22.734 -20.484 1 97.69 282 ASP B N 1
ATOM 6607 C CA . ASP B 1 282 ? -25.578 -23 -21.922 1 97.69 282 ASP B CA 1
ATOM 6608 C C . ASP B 1 282 ? -24.156 -22.828 -22.438 1 97.69 282 ASP B C 1
ATOM 6610 O O . ASP B 1 282 ? -23.938 -22.594 -23.625 1 97.69 282 ASP B O 1
ATOM 6614 N N . THR B 1 283 ? -23.219 -22.875 -21.547 1 98.44 283 THR B N 1
ATOM 6615 C CA . THR B 1 283 ? -21.812 -22.859 -21.953 1 98.44 283 THR B CA 1
ATOM 6616 C C . THR B 1 283 ? -21.453 -24.156 -22.672 1 98.44 283 THR B C 1
ATOM 6618 O O . THR B 1 283 ? -21.875 -25.234 -22.281 1 98.44 283 THR B O 1
ATOM 6621 N N . ASP B 1 284 ? -20.719 -24.062 -23.75 1 97.88 284 ASP B N 1
ATOM 6622 C CA . ASP B 1 284 ? -20.219 -25.234 -24.453 1 97.88 284 ASP B CA 1
ATOM 6623 C C . ASP B 1 284 ? -19.141 -25.953 -23.641 1 97.88 284 ASP B C 1
ATOM 6625 O O . ASP B 1 284 ? -17.953 -25.578 -23.703 1 97.88 284 ASP B O 1
ATOM 6629 N N . LEU B 1 285 ? -19.516 -27 -22.969 1 98.44 285 LEU B N 1
ATOM 6630 C CA . LEU B 1 285 ? -18.594 -27.688 -22.062 1 98.44 285 LEU B CA 1
ATOM 6631 C C . LEU B 1 285 ? -17.438 -28.312 -22.828 1 98.44 285 LEU B C 1
ATOM 6633 O O . LEU B 1 285 ? -16.297 -28.281 -22.375 1 98.44 285 LEU B O 1
ATOM 6637 N N . LYS B 1 286 ? -17.703 -28.922 -23.969 1 96.94 286 LYS B N 1
ATOM 6638 C CA . LYS B 1 286 ? -16.672 -29.625 -24.75 1 96.94 286 LYS B CA 1
ATOM 6639 C C . LYS B 1 286 ? -15.602 -28.656 -25.234 1 96.94 286 LYS B C 1
ATOM 6641 O O . LYS B 1 286 ? -14.43 -29.016 -25.328 1 96.94 286 LYS B O 1
ATOM 6646 N N . LYS B 1 287 ? -16.062 -27.516 -25.453 1 96.31 287 LYS B N 1
ATOM 6647 C CA . LYS B 1 287 ? -15.133 -26.484 -25.938 1 96.31 287 LYS B CA 1
ATOM 6648 C C . LYS B 1 287 ? -14.125 -26.125 -24.859 1 96.31 287 LYS B C 1
ATOM 6650 O O . LYS B 1 287 ? -12.945 -25.891 -25.156 1 96.31 287 LYS B O 1
ATOM 6655 N N . TRP B 1 288 ? -14.555 -26.047 -23.578 1 97.81 288 TRP B N 1
ATOM 6656 C CA . TRP B 1 288 ? -13.742 -25.391 -22.562 1 97.81 288 TRP B CA 1
ATOM 6657 C C . TRP B 1 288 ? -13.172 -26.422 -21.578 1 97.81 288 TRP B C 1
ATOM 6659 O O . TRP B 1 288 ? -12.297 -26.094 -20.766 1 97.81 288 TRP B O 1
ATOM 6669 N N . VAL B 1 289 ? -13.578 -27.641 -21.625 1 97.94 289 VAL B N 1
ATOM 6670 C CA . VAL B 1 289 ? -13.25 -28.641 -20.609 1 97.94 289 VAL B CA 1
ATOM 6671 C C . VAL B 1 289 ? -11.734 -28.812 -20.531 1 97.94 289 VAL B C 1
ATOM 6673 O O . VAL B 1 289 ? -11.18 -29 -19.438 1 97.94 289 VAL B O 1
ATOM 6676 N N . SER B 1 290 ? -11.078 -28.766 -21.703 1 96.38 290 SER B N 1
ATOM 6677 C CA . SER B 1 290 ? -9.625 -28.906 -21.719 1 96.38 290 SER B CA 1
ATOM 6678 C C . SER B 1 290 ? -8.961 -27.797 -20.891 1 96.38 290 SER B C 1
ATOM 6680 O O . SER B 1 290 ? -7.992 -28.047 -20.172 1 96.38 290 SER B O 1
ATOM 6682 N N . LEU B 1 291 ? -9.492 -26.609 -21.031 1 97.06 291 LEU B N 1
ATOM 6683 C CA . LEU B 1 291 ? -8.953 -25.469 -20.297 1 97.06 291 LEU B CA 1
ATOM 6684 C C . LEU B 1 291 ? -9.211 -25.609 -18.812 1 97.06 291 LEU B C 1
ATOM 6686 O O . LEU B 1 291 ? -8.32 -25.328 -18 1 97.06 291 LEU B O 1
ATOM 6690 N N . TRP B 1 292 ? -10.406 -26 -18.453 1 98.25 292 TRP B N 1
ATOM 6691 C CA . TRP B 1 292 ? -10.742 -26.188 -17.047 1 98.25 292 TRP B CA 1
ATOM 6692 C C . TRP B 1 292 ? -9.883 -27.281 -16.422 1 98.25 292 TRP B C 1
ATOM 6694 O O . TRP B 1 292 ? -9.406 -27.141 -15.297 1 98.25 292 TRP B O 1
ATOM 6704 N N . PHE B 1 293 ? -9.734 -28.344 -17.203 1 97.81 293 PHE B N 1
ATOM 6705 C CA . PHE B 1 293 ? -8.945 -29.469 -16.719 1 97.81 293 PHE B CA 1
ATOM 6706 C C . PHE B 1 293 ? -7.504 -29.047 -16.453 1 97.81 293 PHE B C 1
ATOM 6708 O O . PHE B 1 293 ? -6.926 -29.391 -15.422 1 97.81 293 PHE B O 1
ATOM 6715 N N . ARG B 1 294 ? -6.965 -28.344 -17.328 1 95.81 294 ARG B N 1
ATOM 6716 C CA . ARG B 1 294 ? -5.621 -27.797 -17.109 1 95.81 294 ARG B CA 1
ATOM 6717 C C . ARG B 1 294 ? -5.586 -26.859 -15.922 1 95.81 294 ARG B C 1
ATOM 6719 O O . ARG B 1 294 ? -4.637 -26.875 -15.133 1 95.81 294 ARG B O 1
ATOM 6726 N N . GLY B 1 295 ? -6.578 -26 -15.812 1 96.81 295 GLY B N 1
ATOM 6727 C CA . GLY B 1 295 ? -6.645 -25.047 -14.711 1 96.81 295 GLY B CA 1
ATOM 6728 C C . GLY B 1 295 ? -6.637 -25.719 -13.352 1 96.81 295 GLY B C 1
ATOM 6729 O O . GLY B 1 295 ? -6.156 -25.141 -12.375 1 96.81 295 GLY B O 1
ATOM 6730 N N . VAL B 1 296 ? -7.121 -26.906 -13.273 1 98.12 296 VAL B N 1
ATOM 6731 C CA . VAL B 1 296 ? -7.215 -27.641 -12.016 1 98.12 296 VAL B CA 1
ATOM 6732 C C . VAL B 1 296 ? -5.938 -28.438 -11.789 1 98.12 296 VAL B C 1
ATOM 6734 O O . VAL B 1 296 ? -5.395 -28.469 -10.68 1 98.12 296 VAL B O 1
ATOM 6737 N N . TYR B 1 297 ? -5.402 -29.062 -12.859 1 96.94 297 TYR B N 1
ATOM 6738 C CA . TYR B 1 297 ? -4.465 -30.156 -12.625 1 96.94 297 TYR B CA 1
ATOM 6739 C C . TYR B 1 297 ? -3.051 -29.75 -13.031 1 96.94 297 TYR B C 1
ATOM 6741 O O . TYR B 1 297 ? -2.09 -30.469 -12.742 1 96.94 297 TYR B O 1
ATOM 6749 N N . GLN B 1 298 ? -2.896 -28.594 -13.734 1 95.25 298 GLN B N 1
ATOM 6750 C CA . GLN B 1 298 ? -1.542 -28.125 -14.016 1 95.25 298 GLN B CA 1
ATOM 6751 C C . GLN B 1 298 ? -0.707 -28.062 -12.742 1 95.25 298 GLN B C 1
ATOM 6753 O O . GLN B 1 298 ? -1.177 -27.578 -11.711 1 95.25 298 GLN B O 1
ATOM 6758 N N . ASN B 1 299 ? 0.543 -28.609 -12.812 1 96.06 299 ASN B N 1
ATOM 6759 C CA . ASN B 1 299 ? 1.459 -28.688 -11.68 1 96.06 299 ASN B CA 1
ATOM 6760 C C . ASN B 1 299 ? 0.827 -29.406 -10.492 1 96.06 299 ASN B C 1
ATOM 6762 O O . ASN B 1 299 ? 1.073 -29.047 -9.344 1 96.06 299 ASN B O 1
ATOM 6766 N N . MET B 1 300 ? -0.082 -30.328 -10.867 1 95.94 300 MET B N 1
ATOM 6767 C CA . MET B 1 300 ? -0.819 -31.141 -9.898 1 95.94 300 MET B CA 1
ATOM 6768 C C . MET B 1 300 ? -1.584 -30.25 -8.922 1 95.94 300 MET B C 1
ATOM 6770 O O . MET B 1 300 ? -1.639 -30.547 -7.723 1 95.94 300 MET B O 1
ATOM 6774 N N . GLY B 1 301 ? -2.109 -29.172 -9.391 1 97 301 GLY B N 1
ATOM 6775 C CA . GLY B 1 301 ? -2.961 -28.281 -8.617 1 97 301 GLY B CA 1
ATOM 6776 C C . GLY B 1 301 ? -2.184 -27.344 -7.715 1 97 301 GLY B C 1
ATOM 6777 O O . GLY B 1 301 ? -2.77 -26.5 -7.035 1 97 301 GLY B O 1
ATOM 6778 N N . GLN B 1 302 ? -0.838 -27.422 -7.68 1 97.06 302 GLN B N 1
ATOM 6779 C CA . GLN B 1 302 ? 0.006 -26.578 -6.844 1 97.06 302 GLN B CA 1
ATOM 6780 C C . GLN B 1 302 ? 0.27 -25.234 -7.512 1 97.06 302 GLN B C 1
ATOM 6782 O O . GLN B 1 302 ? 1.421 -24.875 -7.777 1 97.06 302 GLN B O 1
ATOM 6787 N N . ASN B 1 303 ? -0.847 -24.531 -7.766 1 95.5 303 ASN B N 1
ATOM 6788 C CA . ASN B 1 303 ? -0.865 -23.25 -8.469 1 95.5 303 ASN B CA 1
ATOM 6789 C C . ASN B 1 303 ? -1.706 -22.219 -7.723 1 95.5 303 ASN B C 1
ATOM 6791 O O . ASN B 1 303 ? -2.865 -22.484 -7.391 1 95.5 303 ASN B O 1
ATOM 6795 N N . CYS B 1 304 ? -1.141 -21.062 -7.484 1 93.06 304 CYS B N 1
ATOM 6796 C CA . CYS B 1 304 ? -1.827 -20.047 -6.688 1 93.06 304 CYS B CA 1
ATOM 6797 C C . CYS B 1 304 ? -3.078 -19.547 -7.402 1 93.06 304 CYS B C 1
ATOM 6799 O O . CYS B 1 304 ? -4.059 -19.188 -6.754 1 93.06 304 CYS B O 1
ATOM 6801 N N . ILE B 1 305 ? -3.035 -19.516 -8.727 1 94.12 305 ILE B N 1
ATOM 6802 C CA . ILE B 1 305 ? -4.207 -19.016 -9.438 1 94.12 305 ILE B CA 1
ATOM 6803 C C . ILE B 1 305 ? -4.906 -20.172 -10.156 1 94.12 305 ILE B C 1
ATOM 6805 O O . ILE B 1 305 ? -5.559 -19.969 -11.188 1 94.12 305 ILE B O 1
ATOM 6809 N N . GLY B 1 306 ? -4.668 -21.359 -9.766 1 96.69 306 GLY B N 1
ATOM 6810 C CA . GLY B 1 306 ? -5.391 -22.5 -10.289 1 96.69 306 GLY B CA 1
ATOM 6811 C C . GLY B 1 306 ? -6.879 -22.453 -9.992 1 96.69 306 GLY B C 1
ATOM 6812 O O . GLY B 1 306 ? -7.316 -21.703 -9.109 1 96.69 306 GLY B O 1
ATOM 6813 N N . ILE B 1 307 ? -7.641 -23.25 -10.75 1 98.12 307 ILE B N 1
ATOM 6814 C CA . ILE B 1 307 ? -9.07 -23.359 -10.492 1 98.12 307 ILE B CA 1
ATOM 6815 C C . ILE B 1 307 ? -9.312 -24.312 -9.32 1 98.12 307 ILE B C 1
ATOM 6817 O O . ILE B 1 307 ? -9.008 -25.5 -9.398 1 98.12 307 ILE B O 1
ATOM 6821 N N . GLU B 1 308 ? -9.852 -23.766 -8.242 1 97.88 308 GLU B N 1
ATOM 6822 C CA . GLU B 1 308 ? -10.094 -24.531 -7.02 1 97.88 308 GLU B CA 1
ATOM 6823 C C . GLU B 1 308 ? -11.555 -24.969 -6.934 1 97.88 308 GLU B C 1
ATOM 6825 O O . GLU B 1 308 ? -11.875 -25.938 -6.223 1 97.88 308 GLU B O 1
ATOM 6830 N N . ARG B 1 309 ? -12.422 -24.25 -7.617 1 98.69 309 ARG B N 1
ATOM 6831 C CA . ARG B 1 309 ? -13.859 -24.547 -7.617 1 98.69 309 ARG B CA 1
ATOM 6832 C C . ARG B 1 309 ? -14.461 -24.344 -9 1 98.69 309 ARG B C 1
ATOM 6834 O O . ARG B 1 309 ? -14.258 -23.281 -9.617 1 98.69 309 ARG B O 1
ATOM 6841 N N . LEU B 1 310 ? -15.148 -25.328 -9.492 1 98.88 310 LEU B N 1
ATOM 6842 C CA . LEU B 1 310 ? -15.977 -25.188 -10.688 1 98.88 310 LEU B CA 1
ATOM 6843 C C . LEU B 1 310 ? -17.438 -25.016 -10.32 1 98.88 310 LEU B C 1
ATOM 6845 O O . LEU B 1 310 ? -18.094 -25.969 -9.867 1 98.88 310 LEU B O 1
ATOM 6849 N N . ILE B 1 311 ? -17.938 -23.828 -10.484 1 98.94 311 ILE B N 1
ATOM 6850 C CA . ILE B 1 311 ? -19.312 -23.484 -10.188 1 98.94 311 ILE B CA 1
ATOM 6851 C C . ILE B 1 311 ? -20.156 -23.547 -11.461 1 98.94 311 ILE B C 1
ATOM 6853 O O . ILE B 1 311 ? -20.031 -22.688 -12.336 1 98.94 311 ILE B O 1
ATOM 6857 N N . VAL B 1 312 ? -21.031 -24.562 -11.57 1 98.88 312 VAL B N 1
ATOM 6858 C CA . VAL B 1 312 ? -21.656 -24.891 -12.836 1 98.88 312 VAL B CA 1
ATOM 6859 C C . VAL B 1 312 ? -23.172 -24.984 -12.656 1 98.88 312 VAL B C 1
ATOM 6861 O O . VAL B 1 312 ? -23.656 -25.391 -11.602 1 98.88 312 VAL B O 1
ATOM 6864 N N . HIS B 1 313 ? -23.891 -24.531 -13.695 1 98.5 313 HIS B N 1
ATOM 6865 C CA . HIS B 1 313 ? -25.344 -24.625 -13.648 1 98.5 313 HIS B CA 1
ATOM 6866 C C . HIS B 1 313 ? -25.812 -26.062 -13.492 1 98.5 313 HIS B C 1
ATOM 6868 O O . HIS B 1 313 ? -25.25 -26.969 -14.117 1 98.5 313 HIS B O 1
ATOM 6874 N N . SER B 1 314 ? -26.875 -26.234 -12.781 1 98.31 314 SER B N 1
ATOM 6875 C CA . SER B 1 314 ? -27.375 -27.547 -12.438 1 98.31 314 SER B CA 1
ATOM 6876 C C . SER B 1 314 ? -27.703 -28.359 -13.688 1 98.31 314 SER B C 1
ATOM 6878 O O . SER B 1 314 ? -27.5 -29.578 -13.711 1 98.31 314 SER B O 1
ATOM 6880 N N . LYS B 1 315 ? -28.078 -27.719 -14.695 1 98.12 315 LYS B N 1
ATOM 6881 C CA . LYS B 1 315 ? -28.469 -28.391 -15.93 1 98.12 315 LYS B CA 1
ATOM 6882 C C . LYS B 1 315 ? -27.266 -28.984 -16.641 1 98.12 315 LYS B C 1
ATOM 6884 O O . LYS B 1 315 ? -27.406 -29.859 -17.5 1 98.12 315 LYS B O 1
ATOM 6889 N N . GLN B 1 316 ? -26.078 -28.547 -16.297 1 98.56 316 GLN B N 1
ATOM 6890 C CA . GLN B 1 316 ? -24.875 -29.016 -17 1 98.56 316 GLN B CA 1
ATOM 6891 C C . GLN B 1 316 ? -23.922 -29.734 -16.031 1 98.56 316 GLN B C 1
ATOM 6893 O O . GLN B 1 316 ? -22.828 -30.141 -16.438 1 98.56 316 GLN B O 1
ATOM 6898 N N . TYR B 1 317 ? -24.359 -29.922 -14.844 1 98.56 317 TYR B N 1
ATOM 6899 C CA . TYR B 1 317 ? -23.5 -30.469 -13.797 1 98.56 317 TYR B CA 1
ATOM 6900 C C . TYR B 1 317 ? -23.094 -31.906 -14.125 1 98.56 317 TYR B C 1
ATOM 6902 O O . TYR B 1 317 ? -21.906 -32.219 -14.109 1 98.56 317 TYR B O 1
ATOM 6910 N N . ASP B 1 318 ? -24.094 -32.75 -14.477 1 98.5 318 ASP B N 1
ATOM 6911 C CA . ASP B 1 318 ? -23.812 -34.156 -14.695 1 98.5 318 ASP B CA 1
ATOM 6912 C C . ASP B 1 318 ? -22.844 -34.375 -15.859 1 98.5 318 ASP B C 1
ATOM 6914 O O . ASP B 1 318 ? -21.922 -35.188 -15.781 1 98.5 318 ASP B O 1
ATOM 6918 N N . GLU B 1 319 ? -23.109 -33.625 -16.859 1 98.62 319 GLU B N 1
ATOM 6919 C CA . GLU B 1 319 ? -22.266 -33.719 -18.031 1 98.62 319 GLU B CA 1
ATOM 6920 C C . GLU B 1 319 ? -20.828 -33.312 -17.719 1 98.62 319 GLU B C 1
ATOM 6922 O O . GLU B 1 319 ? -19.875 -34 -18.109 1 98.62 319 GLU B O 1
ATOM 6927 N N . LEU B 1 320 ? -20.641 -32.25 -17.031 1 98.75 320 LEU B N 1
ATOM 6928 C CA . LEU B 1 320 ? -19.312 -31.766 -16.672 1 98.75 320 LEU B CA 1
ATOM 6929 C C . LEU B 1 320 ? -18.625 -32.75 -15.742 1 98.75 320 LEU B C 1
ATOM 6931 O O . LEU B 1 320 ? -17.422 -33.031 -15.906 1 98.75 320 LEU B O 1
ATOM 6935 N N . TYR B 1 321 ? -19.359 -33.219 -14.75 1 98.5 321 TYR B N 1
ATOM 6936 C CA . TYR B 1 321 ? -18.812 -34.188 -13.82 1 98.5 321 TYR B CA 1
ATOM 6937 C C . TYR B 1 321 ? -18.281 -35.406 -14.555 1 98.5 321 TYR B C 1
ATOM 6939 O O . TYR B 1 321 ? -17.188 -35.906 -14.273 1 98.5 321 TYR B O 1
ATOM 6947 N N . GLU B 1 322 ? -19.062 -35.906 -15.469 1 98.31 322 GLU B N 1
ATOM 6948 C CA . GLU B 1 322 ? -18.672 -37.062 -16.25 1 98.31 322 GLU B CA 1
ATOM 6949 C C . GLU B 1 322 ? -17.422 -36.781 -17.078 1 98.31 322 GLU B C 1
ATOM 6951 O O . GLU B 1 322 ? -16.516 -37.625 -17.141 1 98.31 322 GLU B O 1
ATOM 6956 N N . MET B 1 323 ? -17.422 -35.688 -17.672 1 98.31 323 MET B N 1
ATOM 6957 C CA . MET B 1 323 ? -16.266 -35.312 -18.5 1 98.31 323 MET B CA 1
ATOM 6958 C C . MET B 1 323 ? -15 -35.25 -17.656 1 98.31 323 MET B C 1
ATOM 6960 O O . MET B 1 323 ? -13.961 -35.781 -18.047 1 98.31 323 MET B O 1
ATOM 6964 N N . PHE B 1 324 ? -15.055 -34.625 -16.516 1 98.38 324 PHE B N 1
ATOM 6965 C CA . PHE B 1 324 ? -13.891 -34.531 -15.633 1 98.38 324 PHE B CA 1
ATOM 6966 C C . PHE B 1 324 ? -13.453 -35.875 -15.125 1 98.38 324 PHE B C 1
ATOM 6968 O O . PHE B 1 324 ? -12.258 -36.188 -15.047 1 98.38 324 PHE B O 1
ATOM 6975 N N . THR B 1 325 ? -14.422 -36.719 -14.789 1 97.75 325 THR B N 1
ATOM 6976 C CA . THR B 1 325 ? -14.117 -38.062 -14.289 1 97.75 325 THR B CA 1
ATOM 6977 C C . THR B 1 325 ? -13.391 -38.875 -15.352 1 97.75 325 THR B C 1
ATOM 6979 O O . THR B 1 325 ? -12.383 -39.531 -15.055 1 97.75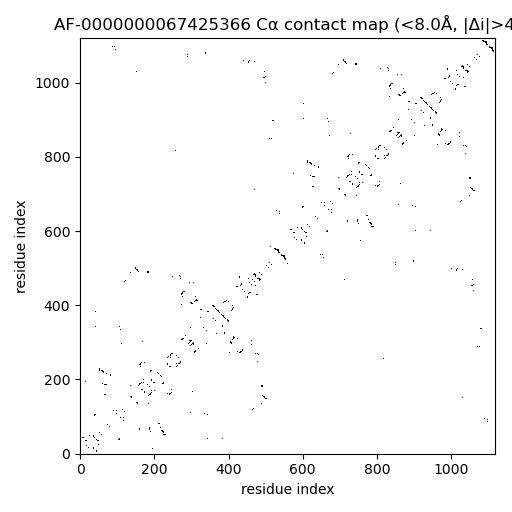 325 THR B O 1
ATOM 6982 N N . GLU B 1 326 ? -13.883 -38.781 -16.5 1 97.38 326 GLU B N 1
ATOM 6983 C CA . GLU B 1 326 ? -13.266 -39.531 -17.609 1 97.38 326 GLU B CA 1
ATOM 6984 C C . GLU B 1 326 ? -11.828 -39.062 -17.844 1 97.38 326 GLU B C 1
ATOM 6986 O O . GLU B 1 326 ? -10.93 -39.875 -18.016 1 97.38 326 GLU B O 1
ATOM 6991 N N . LEU B 1 327 ? -11.68 -37.781 -17.844 1 96.38 327 LEU B N 1
ATOM 6992 C CA . LEU B 1 327 ? -10.352 -37.25 -18.094 1 96.38 327 LEU B CA 1
ATOM 6993 C C . LEU B 1 327 ? -9.414 -37.531 -16.938 1 96.38 327 LEU B C 1
ATOM 6995 O O . LEU B 1 327 ? -8.234 -37.844 -17.141 1 96.38 327 LEU B O 1
ATOM 6999 N N . ALA B 1 328 ? -9.898 -37.469 -15.742 1 96.31 328 ALA B N 1
ATOM 7000 C CA . ALA B 1 328 ? -9.078 -37.75 -14.562 1 96.31 328 ALA B CA 1
ATOM 7001 C C . ALA B 1 328 ? -8.586 -39.188 -14.562 1 96.31 328 ALA B C 1
ATOM 7003 O O . ALA B 1 328 ? -7.457 -39.469 -14.164 1 96.31 328 ALA B O 1
ATOM 7004 N N . GLU B 1 329 ? -9.398 -40.062 -15.039 1 94.06 329 GLU B N 1
ATOM 7005 C CA . GLU B 1 329 ? -9.055 -41.469 -15.086 1 94.06 329 GLU B CA 1
ATOM 7006 C C . GLU B 1 329 ? -7.957 -41.75 -16.109 1 94.06 329 GLU B C 1
ATOM 7008 O O . GLU B 1 329 ? -7.168 -42.688 -15.961 1 94.06 329 GLU B O 1
ATOM 7013 N N . LYS B 1 330 ? -7.883 -40.875 -17.078 1 92.12 330 LYS B N 1
ATOM 7014 C CA . LYS B 1 330 ? -6.906 -41.062 -18.156 1 92.12 330 LYS B CA 1
ATOM 7015 C C . LYS B 1 330 ? -5.617 -40.312 -17.844 1 92.12 330 LYS B C 1
ATOM 7017 O O . LYS B 1 330 ? -4.621 -40.438 -18.562 1 92.12 330 LYS B O 1
ATOM 7022 N N . PHE B 1 331 ? -5.641 -39.469 -16.875 1 92.44 331 PHE B N 1
ATOM 7023 C CA . PHE B 1 331 ? -4.52 -38.625 -16.516 1 92.44 331 PHE B CA 1
ATOM 7024 C C . PHE B 1 331 ? -3.371 -39.438 -15.938 1 92.44 331 PHE B C 1
ATOM 7026 O O . PHE B 1 331 ? -3.545 -40.125 -14.93 1 92.44 331 PHE B O 1
ATOM 7033 N N . ARG B 1 332 ? -2.215 -39.438 -16.609 1 88.69 332 ARG B N 1
ATOM 7034 C CA . ARG B 1 332 ? -1.063 -40.25 -16.203 1 88.69 332 ARG B CA 1
ATOM 7035 C C . ARG B 1 332 ? -0.048 -39.406 -15.445 1 88.69 332 ARG B C 1
ATOM 7037 O O . ARG B 1 332 ? 0.362 -38.344 -15.93 1 88.69 332 ARG B O 1
ATOM 7044 N N . GLU B 1 333 ? 0.307 -39.906 -14.305 1 87 333 GLU B N 1
ATOM 7045 C CA . GLU B 1 333 ? 1.332 -39.219 -13.516 1 87 333 GLU B CA 1
ATOM 7046 C C . GLU B 1 333 ? 2.689 -39.906 -13.68 1 87 333 GLU B C 1
ATOM 7048 O O . GLU B 1 333 ? 2.766 -41.125 -13.828 1 87 333 GLU B O 1
ATOM 7053 N N . GLY B 1 334 ? 3.664 -39.062 -13.727 1 79.81 334 GLY B N 1
ATOM 7054 C CA . GLY B 1 334 ? 5.035 -39.531 -13.852 1 79.81 334 GLY B CA 1
ATOM 7055 C C . GLY B 1 334 ? 6.062 -38.438 -13.664 1 79.81 334 GLY B C 1
ATOM 7056 O O . GLY B 1 334 ? 5.824 -37.469 -12.93 1 79.81 334 GLY B O 1
ATOM 7057 N N . TYR B 1 335 ? 7.367 -38.812 -14.148 1 68.5 335 TYR B N 1
ATOM 7058 C CA . TYR B 1 335 ? 8.453 -37.844 -13.992 1 68.5 335 TYR B CA 1
ATOM 7059 C C . TYR B 1 335 ? 9.281 -37.75 -15.273 1 68.5 335 TYR B C 1
ATOM 7061 O O . TYR B 1 335 ? 9.648 -38.75 -15.859 1 68.5 335 TYR B O 1
ATOM 7069 N N . VAL B 1 336 ? 9.586 -36.594 -15.922 1 60.81 336 VAL B N 1
ATOM 7070 C CA . VAL B 1 336 ? 10.445 -36.125 -16.984 1 60.81 336 VAL B CA 1
ATOM 7071 C C . VAL B 1 336 ? 9.953 -36.656 -18.328 1 60.81 336 VAL B C 1
ATOM 7073 O O . VAL B 1 336 ? 9.812 -35.906 -19.297 1 60.81 336 VAL B O 1
ATOM 7076 N N . THR B 1 337 ? 9.789 -38.156 -18.781 1 54.66 337 THR B N 1
ATOM 7077 C CA . THR B 1 337 ? 9.68 -38.688 -20.141 1 54.66 337 THR B CA 1
ATOM 7078 C C . THR B 1 337 ? 8.211 -38.781 -20.562 1 54.66 337 THR B C 1
ATOM 7080 O O . THR B 1 337 ? 7.914 -39.031 -21.734 1 54.66 337 THR B O 1
ATOM 7083 N N . THR B 1 338 ? 7.285 -38.938 -20 1 56.66 338 THR B N 1
ATOM 7084 C CA . THR B 1 338 ? 5.918 -38.969 -20.516 1 56.66 338 THR B CA 1
ATOM 7085 C C . THR B 1 338 ? 4.953 -38.375 -19.469 1 56.66 338 THR B C 1
ATOM 7087 O O . THR B 1 338 ? 3.779 -38.156 -19.766 1 56.66 338 THR B O 1
ATOM 7090 N N . VAL B 1 339 ? 4.793 -37.188 -18.75 1 70.88 339 VAL B N 1
ATOM 7091 C CA . VAL B 1 339 ? 3.756 -37.312 -17.734 1 70.88 339 VAL B CA 1
ATOM 7092 C C . VAL B 1 339 ? 2.809 -36.125 -17.797 1 70.88 339 VAL B C 1
ATOM 7094 O O . VAL B 1 339 ? 3.154 -35.094 -18.359 1 70.88 339 VAL B O 1
ATOM 7097 N N . ASP B 1 340 ? 1.414 -36.438 -17.875 1 88.62 340 ASP B N 1
ATOM 7098 C CA . ASP B 1 340 ? 0.361 -35.469 -17.688 1 88.62 340 ASP B CA 1
ATOM 7099 C C . ASP B 1 340 ? 0.582 -34.656 -16.391 1 88.62 340 ASP B C 1
ATOM 7101 O O . ASP B 1 340 ? 0.424 -33.438 -16.375 1 88.62 340 ASP B O 1
ATOM 7105 N N . GLY B 1 341 ? 1.057 -35.25 -15.461 1 92.94 341 GLY B N 1
ATOM 7106 C CA . GLY B 1 341 ? 1.282 -34.656 -14.164 1 92.94 341 GLY B CA 1
ATOM 7107 C C . GLY B 1 341 ? 2.475 -35.25 -13.43 1 92.94 341 GLY B C 1
ATOM 7108 O O . GLY B 1 341 ? 2.803 -36.406 -13.602 1 92.94 341 GLY B O 1
ATOM 7109 N N . GLY B 1 342 ? 3.141 -34.406 -12.641 1 93.88 342 GLY B N 1
ATOM 7110 C CA . GLY B 1 342 ? 4.246 -34.844 -11.812 1 93.88 342 GLY B CA 1
ATOM 7111 C C . GLY B 1 342 ? 3.82 -35.188 -10.398 1 93.88 342 GLY B C 1
ATOM 7112 O O . GLY B 1 342 ? 2.697 -35.656 -10.18 1 93.88 342 GLY B O 1
ATOM 7113 N N . SER B 1 343 ? 4.777 -35.25 -9.5 1 95 343 SER B N 1
ATOM 7114 C CA . SER B 1 343 ? 4.492 -35.5 -8.086 1 95 343 SER B CA 1
ATOM 7115 C C . SER B 1 343 ? 4.094 -34.188 -7.391 1 95 343 SER B C 1
ATOM 7117 O O . SER B 1 343 ? 4.203 -33.125 -7.965 1 95 343 SER B O 1
ATOM 7119 N N . MET B 1 344 ? 3.561 -34.281 -6.238 1 96.12 344 MET B N 1
ATOM 7120 C CA . MET B 1 344 ? 3.441 -33.125 -5.352 1 96.12 344 MET B CA 1
ATOM 7121 C C . MET B 1 344 ? 4.762 -32.844 -4.637 1 96.12 344 MET B C 1
ATOM 7123 O O . MET B 1 344 ? 5.668 -33.688 -4.656 1 96.12 344 MET B O 1
ATOM 7127 N N . ILE B 1 345 ? 4.93 -31.75 -3.996 1 96.88 345 ILE B N 1
ATOM 7128 C CA . ILE B 1 345 ? 6.188 -31.25 -3.453 1 96.88 345 ILE B CA 1
ATOM 7129 C C . ILE B 1 345 ? 6.605 -32.094 -2.256 1 96.88 345 ILE B C 1
ATOM 7131 O O . ILE B 1 345 ? 7.797 -32.219 -1.966 1 96.88 345 ILE B O 1
ATOM 7135 N N . SER B 1 346 ? 5.617 -32.656 -1.519 1 95.88 346 SER B N 1
ATOM 7136 C CA . SER B 1 346 ? 5.84 -33.5 -0.354 1 95.88 346 SER B CA 1
ATOM 7137 C C . SER B 1 346 ? 4.57 -34.25 0.032 1 95.88 346 SER B C 1
ATOM 7139 O O . SER B 1 346 ? 3.498 -34 -0.519 1 95.88 346 SER B O 1
ATOM 7141 N N . GLY B 1 347 ? 4.766 -35.156 0.923 1 95.12 347 GLY B N 1
ATOM 7142 C CA . GLY B 1 347 ? 3.619 -35.938 1.406 1 95.12 347 GLY B CA 1
ATOM 7143 C C . GLY B 1 347 ? 2.998 -35.344 2.656 1 95.12 347 GLY B C 1
ATOM 7144 O O . GLY B 1 347 ? 2.016 -35.875 3.18 1 95.12 347 GLY B O 1
ATOM 7145 N N . ASP B 1 348 ? 3.443 -34.219 3.109 1 92.81 348 ASP B N 1
ATOM 7146 C CA . ASP B 1 348 ? 3.061 -33.625 4.395 1 92.81 348 ASP B CA 1
ATOM 7147 C C . ASP B 1 348 ? 1.566 -33.312 4.434 1 92.81 348 ASP B C 1
ATOM 7149 O O . ASP B 1 348 ? 0.942 -33.375 5.496 1 92.81 348 ASP B O 1
ATOM 7153 N N . ARG B 1 349 ? 0.981 -33.031 3.289 1 92.56 349 ARG B N 1
ATOM 7154 C CA . ARG B 1 349 ? -0.4 -32.562 3.275 1 92.56 349 ARG B CA 1
ATOM 7155 C C . ARG B 1 349 ? -1.359 -33.688 2.914 1 92.56 349 ARG B C 1
ATOM 7157 O O . ARG B 1 349 ? -2.576 -33.5 2.889 1 92.56 349 ARG B O 1
ATOM 7164 N N . PHE B 1 350 ? -0.875 -34.938 2.682 1 96.94 350 PHE B N 1
ATOM 7165 C CA . PHE B 1 350 ? -1.705 -36 2.137 1 96.94 350 PHE B CA 1
ATOM 7166 C C . PHE B 1 350 ? -2.77 -36.406 3.141 1 96.94 350 PHE B C 1
ATOM 7168 O O . PHE B 1 350 ? -3.943 -36.562 2.789 1 96.94 350 PHE B O 1
ATOM 7175 N N . ARG B 1 351 ? -2.383 -36.531 4.406 1 96.25 351 ARG B N 1
ATOM 7176 C CA . ARG B 1 351 ? -3.35 -36.938 5.422 1 96.25 351 ARG B CA 1
ATOM 7177 C C . ARG B 1 351 ? -4.473 -35.938 5.543 1 96.25 351 ARG B C 1
ATOM 7179 O O . ARG B 1 351 ? -5.648 -36.281 5.621 1 96.25 351 ARG B O 1
ATOM 7186 N N . GLY B 1 352 ? -4.086 -34.719 5.555 1 96.94 352 GLY B N 1
ATOM 7187 C CA . GLY B 1 352 ? -5.078 -33.656 5.617 1 96.94 352 GLY B CA 1
ATOM 7188 C C . GLY B 1 352 ? -5.984 -33.594 4.398 1 96.94 352 GLY B C 1
ATOM 7189 O O . GLY B 1 352 ? -7.191 -33.406 4.523 1 96.94 352 GLY B O 1
ATOM 7190 N N . LEU B 1 353 ? -5.406 -33.781 3.266 1 97.44 353 LEU B N 1
ATOM 7191 C CA . LEU B 1 353 ? -6.168 -33.781 2.021 1 97.44 353 LEU B CA 1
ATOM 7192 C C . LEU B 1 353 ? -7.164 -34.938 1.997 1 97.44 353 LEU B C 1
ATOM 7194 O O . LEU B 1 353 ? -8.328 -34.75 1.63 1 97.44 353 LEU B O 1
ATOM 7198 N N . GLU B 1 354 ? -6.719 -36.094 2.375 1 98.06 354 GLU B N 1
ATOM 7199 C CA . GLU B 1 354 ? -7.598 -37.25 2.396 1 98.06 354 GLU B CA 1
ATOM 7200 C C . GLU B 1 354 ? -8.742 -37.062 3.387 1 98.06 354 GLU B C 1
ATOM 7202 O O . GLU B 1 354 ? -9.875 -37.469 3.117 1 98.06 354 GLU B O 1
ATOM 7207 N N . LYS B 1 355 ? -8.445 -36.469 4.504 1 98.19 355 LYS B N 1
ATOM 7208 C CA . LYS B 1 355 ? -9.484 -36.219 5.5 1 98.19 355 LYS B CA 1
ATOM 7209 C C . LYS B 1 355 ? -10.555 -35.281 4.949 1 98.19 355 LYS B C 1
ATOM 7211 O O . LYS B 1 355 ? -11.75 -35.531 5.121 1 98.19 355 LYS B O 1
ATOM 7216 N N . ILE B 1 356 ? -10.156 -34.188 4.316 1 98.12 356 ILE B N 1
ATOM 7217 C CA . ILE B 1 356 ? -11.102 -33.219 3.805 1 98.12 356 ILE B CA 1
ATOM 7218 C C . ILE B 1 356 ? -11.953 -33.844 2.705 1 98.12 356 ILE B C 1
ATOM 7220 O O . ILE B 1 356 ? -13.148 -33.531 2.584 1 98.12 356 ILE B O 1
ATOM 7224 N N . ILE B 1 357 ? -11.383 -34.656 1.887 1 98.25 357 ILE B N 1
ATOM 7225 C CA . ILE B 1 357 ? -12.094 -35.344 0.816 1 98.25 357 ILE B CA 1
ATOM 7226 C C . ILE B 1 357 ? -13.086 -36.344 1.413 1 98.25 357 ILE B C 1
ATOM 7228 O O . ILE B 1 357 ? -14.227 -36.438 0.969 1 98.25 357 ILE B O 1
ATOM 7232 N N . ARG B 1 358 ? -12.648 -37.062 2.432 1 97.81 358 ARG B N 1
ATOM 7233 C CA . ARG B 1 358 ? -13.523 -38 3.117 1 97.81 358 ARG B CA 1
ATOM 7234 C C . ARG B 1 358 ? -14.711 -37.281 3.754 1 97.81 358 ARG B C 1
ATOM 7236 O O . ARG B 1 358 ? -15.844 -37.781 3.68 1 97.81 358 ARG B O 1
ATOM 7243 N N . ASP B 1 359 ? -14.43 -36.219 4.379 1 98.31 359 ASP B N 1
ATOM 7244 C CA . ASP B 1 359 ? -15.492 -35.406 4.984 1 98.31 359 ASP B CA 1
ATOM 7245 C C . ASP B 1 359 ? -16.531 -35 3.941 1 98.31 359 ASP B C 1
ATOM 7247 O O . ASP B 1 359 ? -17.734 -34.969 4.227 1 98.31 359 ASP B O 1
ATOM 7251 N N . ALA B 1 360 ? -16.078 -34.625 2.752 1 98.25 360 ALA B N 1
ATOM 7252 C CA . ALA B 1 360 ? -16.984 -34.25 1.67 1 98.25 360 ALA B CA 1
ATOM 7253 C C . ALA B 1 360 ? -17.844 -35.469 1.258 1 98.25 360 ALA B C 1
ATOM 7255 O O . ALA B 1 360 ? -19.031 -35.312 0.987 1 98.25 360 ALA B O 1
ATOM 7256 N N . THR B 1 361 ? -17.25 -36.625 1.231 1 97.62 361 THR B N 1
ATOM 7257 C CA . THR B 1 361 ? -17.969 -37.875 0.897 1 97.62 361 THR B CA 1
ATOM 7258 C C . THR B 1 361 ? -19.047 -38.156 1.931 1 97.62 361 THR B C 1
ATOM 7260 O O . THR B 1 361 ? -20.172 -38.531 1.575 1 97.62 361 THR B O 1
ATOM 7263 N N . GLU B 1 362 ? -18.656 -37.969 3.137 1 97.88 362 GLU B N 1
ATOM 7264 C CA . GLU B 1 362 ? -19.609 -38.188 4.223 1 97.88 362 GLU B CA 1
ATOM 7265 C C . GLU B 1 362 ? -20.766 -37.188 4.16 1 97.88 362 GLU B C 1
ATOM 7267 O O . GLU B 1 362 ? -21.875 -37.5 4.594 1 97.88 362 GLU B O 1
ATOM 7272 N N . ALA B 1 363 ? -20.484 -36.125 3.602 1 97.75 363 ALA B N 1
ATOM 7273 C CA . ALA B 1 363 ? -21.516 -35.094 3.488 1 97.75 363 ALA B CA 1
ATOM 7274 C C . ALA B 1 363 ? -22.328 -35.281 2.209 1 97.75 363 ALA B C 1
ATOM 7276 O O . ALA B 1 363 ? -23.203 -34.469 1.905 1 97.75 363 ALA B O 1
ATOM 7277 N N . GLY B 1 364 ? -21.984 -36.25 1.392 1 97.06 364 GLY B N 1
ATOM 7278 C CA . GLY B 1 364 ? -22.859 -36.594 0.29 1 97.06 364 GLY B CA 1
ATOM 7279 C C . GLY B 1 364 ? -22.203 -36.438 -1.07 1 97.06 364 GLY B C 1
ATOM 7280 O O . GLY B 1 364 ? -22.812 -36.781 -2.096 1 97.06 364 GLY B O 1
ATOM 7281 N N . ALA B 1 365 ? -21.016 -36.031 -1.156 1 98 365 ALA B N 1
ATOM 7282 C CA . ALA B 1 365 ? -20.328 -35.875 -2.436 1 98 365 ALA B CA 1
ATOM 7283 C C . ALA B 1 365 ? -19.828 -37.219 -2.963 1 98 365 ALA B C 1
ATOM 7285 O O . ALA B 1 365 ? -19.531 -38.125 -2.184 1 98 365 ALA B O 1
ATOM 7286 N N . GLN B 1 366 ? -19.812 -37.344 -4.234 1 97.69 366 GLN B N 1
ATOM 7287 C CA . GLN B 1 366 ? -19.109 -38.438 -4.895 1 97.69 366 GLN B CA 1
ATOM 7288 C C . GLN B 1 366 ? -17.641 -38.062 -5.148 1 97.69 366 GLN B C 1
ATOM 7290 O O . GLN B 1 366 ? -17.328 -36.906 -5.398 1 97.69 366 GLN B O 1
ATOM 7295 N N . VAL B 1 367 ? -16.828 -39.094 -5.062 1 97.56 367 VAL B N 1
ATOM 7296 C CA . VAL B 1 367 ? -15.391 -38.812 -5.219 1 97.56 367 VAL B CA 1
ATOM 7297 C C . VAL B 1 367 ? -14.789 -39.844 -6.18 1 97.56 367 VAL B C 1
ATOM 7299 O O . VAL B 1 367 ? -15.117 -41.031 -6.121 1 97.56 367 VAL B O 1
ATOM 7302 N N . VAL B 1 368 ? -14.078 -39.406 -7.133 1 97 368 VAL B N 1
ATOM 7303 C CA . VAL B 1 368 ? -13.172 -40.188 -7.953 1 97 368 VAL B CA 1
ATOM 7304 C C . VAL B 1 368 ? -11.727 -39.844 -7.598 1 97 368 VAL B C 1
ATOM 7306 O O . VAL B 1 368 ? -11.359 -38.688 -7.516 1 97 368 VAL B O 1
ATOM 7309 N N . GLY B 1 369 ? -10.812 -40.906 -7.379 1 95.94 369 GLY B N 1
ATOM 7310 C CA . GLY B 1 369 ? -9.461 -40.656 -6.895 1 95.94 369 GLY B CA 1
ATOM 7311 C C . GLY B 1 369 ? -9.414 -40.281 -5.426 1 95.94 369 GLY B C 1
ATOM 7312 O O . GLY B 1 369 ? -10.023 -40.969 -4.59 1 95.94 369 GLY B O 1
ATOM 7313 N N . GLY B 1 370 ? -8.555 -39.375 -5.016 1 93.69 370 GLY B N 1
ATOM 7314 C CA . GLY B 1 370 ? -8.586 -38.719 -3.709 1 93.69 370 GLY B CA 1
ATOM 7315 C C . GLY B 1 370 ? -7.656 -39.375 -2.705 1 93.69 370 GLY B C 1
ATOM 7316 O O . GLY B 1 370 ? -7.859 -39.25 -1.494 1 93.69 370 GLY B O 1
ATOM 7317 N N . LYS B 1 371 ? -6.598 -39.969 -3.207 1 94.88 371 LYS B N 1
ATOM 7318 C CA . LYS B 1 371 ? -5.719 -40.656 -2.268 1 94.88 371 LYS B CA 1
ATOM 7319 C C . LYS B 1 371 ? -4.27 -40.625 -2.746 1 94.88 371 LYS B C 1
ATOM 7321 O O . LYS B 1 371 ? -4.012 -40.531 -3.947 1 94.88 371 LYS B O 1
ATOM 7326 N N . GLU B 1 372 ? -3.465 -40.688 -1.755 1 94.5 372 GLU B N 1
ATOM 7327 C CA . GLU B 1 372 ? -2.059 -40.969 -2.043 1 94.5 372 GLU B CA 1
ATOM 7328 C C . GLU B 1 372 ? -1.878 -42.375 -2.602 1 94.5 372 GLU B C 1
ATOM 7330 O O . GLU B 1 372 ? -2.652 -43.281 -2.285 1 94.5 372 GLU B O 1
ATOM 7335 N N . TYR B 1 373 ? -0.893 -42.5 -3.484 1 91.38 373 TYR B N 1
ATOM 7336 C CA . TYR B 1 373 ? -0.595 -43.844 -3.961 1 91.38 373 TYR B CA 1
ATOM 7337 C C . TYR B 1 373 ? 0.885 -44 -4.293 1 91.38 373 TYR B C 1
ATOM 7339 O O . TYR B 1 373 ? 1.593 -43 -4.453 1 91.38 373 TYR B O 1
ATOM 7347 N N . LYS B 1 374 ? 1.334 -45.219 -4.281 1 90.25 374 LYS B N 1
ATOM 7348 C CA . LYS B 1 374 ? 2.688 -45.531 -4.727 1 90.25 374 LYS B CA 1
ATOM 7349 C C . LYS B 1 374 ? 2.729 -45.781 -6.238 1 90.25 374 LYS B C 1
ATOM 7351 O O . LYS B 1 374 ? 1.964 -46.562 -6.77 1 90.25 374 LYS B O 1
ATOM 7356 N N . HIS B 1 375 ? 3.641 -45 -6.793 1 89.12 375 HIS B N 1
ATOM 7357 C CA . HIS B 1 375 ? 3.779 -45.188 -8.234 1 89.12 375 HIS B CA 1
ATOM 7358 C C . HIS B 1 375 ? 4.359 -46.562 -8.562 1 89.12 375 HIS B C 1
ATOM 7360 O O . HIS B 1 375 ? 5.262 -47.031 -7.867 1 89.12 375 HIS B O 1
ATOM 7366 N N . GLY B 1 376 ? 3.875 -47.219 -9.508 1 85.69 376 GLY B N 1
ATOM 7367 C CA . GLY B 1 376 ? 4.258 -48.562 -9.844 1 85.69 376 GLY B CA 1
ATOM 7368 C C . GLY B 1 376 ? 5.629 -48.656 -10.477 1 85.69 376 GLY B C 1
ATOM 7369 O O . GLY B 1 376 ? 6.258 -49.719 -10.461 1 85.69 376 GLY B O 1
ATOM 7370 N N . HIS B 1 377 ? 6.113 -47.625 -11.023 1 87.56 377 HIS B N 1
ATOM 7371 C CA . HIS B 1 377 ? 7.445 -47.625 -11.617 1 87.56 377 HIS B CA 1
ATOM 7372 C C . HIS B 1 377 ? 8.531 -47.625 -10.547 1 87.56 377 HIS B C 1
ATOM 7374 O O . HIS B 1 377 ? 8.469 -46.844 -9.594 1 87.56 377 HIS B O 1
ATOM 7380 N N . ASP B 1 378 ? 9.555 -48.312 -10.75 1 85.62 378 ASP B N 1
ATOM 7381 C CA . ASP B 1 378 ? 10.594 -48.562 -9.758 1 85.62 378 ASP B CA 1
ATOM 7382 C C . ASP B 1 378 ? 11.297 -47.25 -9.367 1 85.62 378 ASP B C 1
ATOM 7384 O O . ASP B 1 378 ? 11.656 -47.062 -8.203 1 85.62 378 ASP B O 1
ATOM 7388 N N . GLN B 1 379 ? 11.422 -46.438 -10.289 1 86.5 379 GLN B N 1
ATOM 7389 C CA . GLN B 1 379 ? 12.164 -45.188 -10.039 1 86.5 379 GLN B CA 1
ATOM 7390 C C . GLN B 1 379 ? 11.297 -44.156 -9.328 1 86.5 379 GLN B C 1
ATOM 7392 O O . GLN B 1 379 ? 11.797 -43.125 -8.875 1 86.5 379 GLN B O 1
ATOM 7397 N N . LEU B 1 380 ? 10.023 -44.469 -9.195 1 90.31 380 LEU B N 1
ATOM 7398 C CA . LEU B 1 380 ? 9.109 -43.438 -8.672 1 90.31 380 LEU B CA 1
ATOM 7399 C C . LEU B 1 380 ? 8.391 -43.969 -7.43 1 90.31 380 LEU B C 1
ATOM 7401 O O . LEU B 1 380 ? 7.48 -43.281 -6.922 1 90.31 380 LEU B O 1
ATOM 7405 N N . VAL B 1 381 ? 8.836 -45.062 -6.898 1 90.75 381 VAL B N 1
ATOM 7406 C CA . VAL B 1 381 ? 8.133 -45.75 -5.816 1 90.75 381 VAL B CA 1
ATOM 7407 C C . VAL B 1 381 ? 8.188 -44.906 -4.551 1 90.75 381 VAL B C 1
ATOM 7409 O O . VAL B 1 381 ? 7.262 -44.938 -3.734 1 90.75 381 VAL B O 1
ATOM 7412 N N . ASN B 1 382 ? 9.148 -44.062 -4.391 1 91.56 382 ASN B N 1
ATOM 7413 C CA . ASN B 1 382 ? 9.328 -43.281 -3.191 1 91.56 382 ASN B CA 1
ATOM 7414 C C . ASN B 1 382 ? 8.797 -41.844 -3.393 1 91.56 382 ASN B C 1
ATOM 7416 O O . ASN B 1 382 ? 9.047 -40.969 -2.564 1 91.56 382 ASN B O 1
ATOM 7420 N N . GLY B 1 383 ? 8.148 -41.656 -4.52 1 93.31 383 GLY B N 1
ATOM 7421 C CA . GLY B 1 383 ? 7.676 -40.312 -4.844 1 93.31 383 GLY B CA 1
ATOM 7422 C C . GLY B 1 383 ? 6.363 -39.969 -4.168 1 93.31 383 GLY B C 1
ATOM 7423 O O . GLY B 1 383 ? 5.668 -40.844 -3.658 1 93.31 383 GLY B O 1
ATOM 7424 N N . TYR B 1 384 ? 6.09 -38.719 -4.086 1 95.81 384 TYR B N 1
ATOM 7425 C CA . TYR B 1 384 ? 4.875 -38.219 -3.461 1 95.81 384 TYR B CA 1
ATOM 7426 C C . TYR B 1 384 ? 3.779 -38 -4.496 1 95.81 384 TYR B C 1
ATOM 7428 O O . TYR B 1 384 ? 3.584 -36.875 -4.973 1 95.81 384 TYR B O 1
ATOM 7436 N N . PHE B 1 385 ? 3.012 -39.031 -4.746 1 95.19 385 PHE B N 1
ATOM 7437 C CA . PHE B 1 385 ? 1.968 -38.969 -5.762 1 95.19 385 PHE B CA 1
ATOM 7438 C C . PHE B 1 385 ? 0.585 -39 -5.121 1 95.19 385 PHE B C 1
ATOM 7440 O O . PHE B 1 385 ? 0.357 -39.719 -4.152 1 95.19 385 PHE B O 1
ATOM 7447 N N . PHE B 1 386 ? -0.221 -38.125 -5.578 1 96.25 386 PHE B N 1
ATOM 7448 C CA . PHE B 1 386 ? -1.624 -38.031 -5.199 1 96.25 386 PHE B CA 1
ATOM 7449 C C . PHE B 1 386 ? -2.527 -38.125 -6.422 1 96.25 386 PHE B C 1
ATOM 7451 O O . PHE B 1 386 ? -2.281 -37.469 -7.434 1 96.25 386 PHE B O 1
ATOM 7458 N N . SER B 1 387 ? -3.531 -38.938 -6.418 1 95.94 387 SER B N 1
ATOM 7459 C CA . SER B 1 387 ? -4.352 -39.219 -7.594 1 95.94 387 SER B CA 1
ATOM 7460 C C . SER B 1 387 ? -5.168 -37.969 -7.984 1 95.94 387 SER B C 1
ATOM 7462 O O . S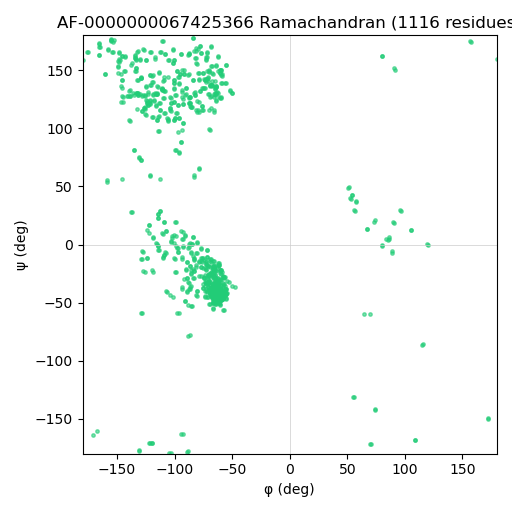ER B 1 387 ? -5.691 -37.281 -7.121 1 95.94 387 SER B O 1
ATOM 7464 N N . PRO B 1 388 ? -5.219 -37.688 -9.359 1 96.69 388 PRO B N 1
ATOM 7465 C CA . PRO B 1 388 ? -6.191 -36.688 -9.773 1 96.69 388 PRO B CA 1
ATOM 7466 C C . PRO B 1 388 ? -7.594 -36.938 -9.234 1 96.69 388 PRO B C 1
ATOM 7468 O O . PRO B 1 388 ? -8.078 -38.094 -9.305 1 96.69 388 PRO B O 1
ATOM 7471 N N . THR B 1 389 ? -8.195 -35.938 -8.664 1 98.31 389 THR B N 1
ATOM 7472 C CA . THR B 1 389 ? -9.406 -36.156 -7.879 1 98.31 389 THR B CA 1
ATOM 7473 C C . THR B 1 389 ? -10.547 -35.281 -8.391 1 98.31 389 THR B C 1
ATOM 7475 O O . THR B 1 389 ? -10.336 -34.125 -8.766 1 98.31 389 THR B O 1
ATOM 7478 N N . VAL B 1 390 ? -11.719 -35.844 -8.508 1 98.75 390 VAL B N 1
ATOM 7479 C CA . VAL B 1 390 ? -12.953 -35.125 -8.805 1 98.75 390 VAL B CA 1
ATOM 7480 C C . VAL B 1 390 ? -13.945 -35.281 -7.656 1 98.75 390 VAL B C 1
ATOM 7482 O O . VAL B 1 390 ? -14.242 -36.406 -7.25 1 98.75 390 VAL B O 1
ATOM 7485 N N . VAL B 1 391 ? -14.398 -34.25 -7.098 1 98.75 391 VAL B N 1
ATOM 7486 C CA . VAL B 1 391 ? -15.336 -34.281 -5.984 1 98.75 391 VAL B CA 1
ATOM 7487 C C . VAL B 1 391 ? -16.578 -33.438 -6.328 1 98.75 391 VAL B C 1
ATOM 7489 O O . VAL B 1 391 ? -16.469 -32.25 -6.672 1 98.75 391 VAL B O 1
ATOM 7492 N N . GLY B 1 392 ? -17.766 -34.031 -6.172 1 98.19 392 GLY B N 1
ATOM 7493 C CA . GLY B 1 392 ? -18.984 -33.281 -6.352 1 98.19 392 GLY B CA 1
ATOM 7494 C C . GLY B 1 392 ? -20.234 -34.094 -6.137 1 98.19 392 GLY B C 1
ATOM 7495 O O . GLY B 1 392 ? -20.172 -35.344 -6.176 1 98.19 392 GLY B O 1
ATOM 7496 N N . PRO B 1 393 ? -21.281 -33.688 -5.887 1 98.5 393 PRO B N 1
ATOM 7497 C CA . PRO B 1 393 ? -21.531 -32.25 -5.727 1 98.5 393 PRO B CA 1
ATOM 7498 C C . PRO B 1 393 ? -21.094 -31.719 -4.359 1 98.5 393 PRO B C 1
ATOM 7500 O O . PRO B 1 393 ? -21.234 -32.406 -3.352 1 98.5 393 PRO B O 1
ATOM 7503 N N . VAL B 1 394 ? -20.562 -30.516 -4.348 1 98.69 394 VAL B N 1
ATOM 7504 C CA . VAL B 1 394 ? -20.078 -29.875 -3.131 1 98.69 394 VAL B CA 1
ATOM 7505 C C . VAL B 1 394 ? -20.922 -28.641 -2.832 1 98.69 394 VAL B C 1
ATOM 7507 O O . VAL B 1 394 ? -21.281 -27.891 -3.74 1 98.69 394 VAL B O 1
ATOM 7510 N N . ASP B 1 395 ? -21.312 -28.422 -1.619 1 97.19 395 ASP B N 1
ATOM 7511 C CA . ASP B 1 395 ? -22.016 -27.203 -1.234 1 97.19 395 ASP B CA 1
ATOM 7512 C C . ASP B 1 395 ? -21.141 -26.328 -0.344 1 97.19 395 ASP B C 1
ATOM 7514 O O . ASP B 1 395 ? -20.047 -26.719 0.035 1 97.19 395 ASP B O 1
ATOM 7518 N N . THR B 1 396 ? -21.656 -25.141 -0.015 1 97.94 396 THR B N 1
ATOM 7519 C CA . THR B 1 396 ? -20.828 -24.109 0.6 1 97.94 396 THR B CA 1
ATOM 7520 C C . THR B 1 396 ? -20.547 -24.438 2.064 1 97.94 396 THR B C 1
ATOM 7522 O O . THR B 1 396 ? -19.688 -23.812 2.688 1 97.94 396 THR B O 1
ATOM 7525 N N . LYS B 1 397 ? -21.203 -25.344 2.678 1 97.38 397 LYS B N 1
ATOM 7526 C CA . LYS B 1 397 ? -21.016 -25.688 4.086 1 97.38 397 LYS B CA 1
ATOM 7527 C C . LYS B 1 397 ? -19.844 -26.656 4.277 1 97.38 397 LYS B C 1
ATOM 7529 O O . LYS B 1 397 ? -19.344 -26.812 5.391 1 97.38 397 LYS B O 1
ATOM 7534 N N . MET B 1 398 ? -19.469 -27.422 3.17 1 98.31 398 MET B N 1
ATOM 7535 C CA . MET B 1 398 ? -18.391 -28.391 3.238 1 98.31 398 MET B CA 1
ATOM 7536 C C . MET B 1 398 ? -17.031 -27.703 3.338 1 98.31 398 MET B C 1
ATOM 7538 O O . MET B 1 398 ? -16.797 -26.688 2.67 1 98.31 398 MET B O 1
ATOM 7542 N N . ASP B 1 399 ? -16.078 -28.219 4.09 1 98 399 ASP B N 1
ATOM 7543 C CA . ASP B 1 399 ? -14.75 -27.656 4.273 1 98 399 ASP B CA 1
ATOM 7544 C C . ASP B 1 399 ? -13.992 -27.594 2.949 1 98 399 ASP B C 1
ATOM 7546 O O . ASP B 1 399 ? -13.211 -26.672 2.713 1 98 399 ASP B O 1
ATOM 7550 N N . ILE B 1 400 ? -14.258 -28.547 2.113 1 98.56 400 ILE B N 1
ATOM 7551 C CA . ILE B 1 400 ? -13.539 -28.656 0.849 1 98.56 400 ILE B CA 1
ATOM 7552 C C . ILE B 1 400 ? -13.875 -27.469 -0.043 1 98.56 400 ILE B C 1
ATOM 7554 O O . ILE B 1 400 ? -13.102 -27.109 -0.935 1 98.56 400 ILE B O 1
ATOM 7558 N N . ALA B 1 401 ? -15.031 -26.797 0.236 1 98.44 401 ALA B N 1
ATOM 7559 C CA . ALA B 1 401 ? -15.453 -25.625 -0.542 1 98.44 401 ALA B CA 1
ATOM 7560 C C . ALA B 1 401 ? -14.773 -24.359 -0.036 1 98.44 401 ALA B C 1
ATOM 7562 O O . ALA B 1 401 ? -14.75 -23.344 -0.731 1 98.44 401 ALA B O 1
ATOM 7563 N N . ASN B 1 402 ? -14.141 -24.422 1.139 1 97.69 402 ASN B N 1
ATOM 7564 C CA . ASN B 1 402 ? -13.773 -23.188 1.82 1 97.69 402 ASN B CA 1
ATOM 7565 C C . ASN B 1 402 ? -12.273 -23.141 2.121 1 97.69 402 ASN B C 1
ATOM 7567 O O . ASN B 1 402 ? -11.742 -22.078 2.479 1 97.69 402 ASN B O 1
ATOM 7571 N N . GLN B 1 403 ? -11.555 -24.172 1.984 1 97.19 403 GLN B N 1
ATOM 7572 C CA . GLN B 1 403 ? -10.125 -24.234 2.262 1 97.19 403 GLN B CA 1
ATOM 7573 C C . GLN B 1 403 ? -9.32 -24.391 0.975 1 97.19 403 GLN B C 1
ATOM 7575 O O . GLN B 1 403 ? -9.711 -25.141 0.081 1 97.19 403 GLN B O 1
ATOM 7580 N N . GLU B 1 404 ? -8.281 -23.609 0.856 1 97.25 404 GLU B N 1
ATOM 7581 C CA . GLU B 1 404 ? -7.383 -23.844 -0.269 1 97.25 404 GLU B CA 1
ATOM 7582 C C . GLU B 1 404 ? -6.762 -25.234 -0.207 1 97.25 404 GLU B C 1
ATOM 7584 O O . GLU B 1 404 ? -6.195 -25.625 0.816 1 97.25 404 GLU B O 1
ATOM 7589 N N . LEU B 1 405 ? -6.895 -25.969 -1.269 1 97.62 405 LEU B N 1
ATOM 7590 C CA . LEU B 1 405 ? -6.375 -27.328 -1.281 1 97.62 405 LEU B CA 1
ATOM 7591 C C . LEU B 1 405 ? -4.961 -27.359 -1.856 1 97.62 405 LEU B C 1
ATOM 7593 O O . LEU B 1 405 ? -4.121 -28.141 -1.4 1 97.62 405 LEU B O 1
ATOM 7597 N N . PHE B 1 406 ? -4.727 -26.547 -2.869 1 97.69 406 PHE B N 1
ATOM 7598 C CA . PHE B 1 406 ? -3.406 -26.516 -3.486 1 97.69 406 PHE B CA 1
ATOM 7599 C C . PHE B 1 406 ? -2.957 -27.938 -3.852 1 97.69 406 PHE B C 1
ATOM 7601 O O . PHE B 1 406 ? -1.861 -28.359 -3.48 1 97.69 406 PHE B O 1
ATOM 7608 N N . ALA B 1 407 ? -3.82 -28.656 -4.516 1 98 407 ALA B N 1
ATOM 7609 C CA . ALA B 1 407 ? -3.715 -30.078 -4.867 1 98 407 ALA B CA 1
ATOM 7610 C C . ALA B 1 407 ? -4.531 -30.391 -6.117 1 98 407 ALA B C 1
ATOM 7612 O O . ALA B 1 407 ? -5.297 -29.547 -6.598 1 98 407 ALA B O 1
ATOM 7613 N N . PRO B 1 408 ? -4.293 -31.531 -6.703 1 97.56 408 PRO B N 1
ATOM 7614 C CA . PRO B 1 408 ? -5 -31.859 -7.945 1 97.56 408 PRO B CA 1
ATOM 7615 C C . PRO B 1 408 ? -6.43 -32.344 -7.699 1 97.56 408 PRO B C 1
ATOM 7617 O O . PRO B 1 408 ? -6.766 -33.469 -8.031 1 97.56 408 PRO B O 1
ATOM 7620 N N . VAL B 1 409 ? -7.277 -31.469 -7.184 1 98.62 409 VAL B N 1
ATOM 7621 C CA . VAL B 1 409 ? -8.656 -31.797 -6.824 1 98.62 409 VAL B CA 1
ATOM 7622 C C . VAL B 1 409 ? -9.609 -30.828 -7.52 1 98.62 409 VAL B C 1
ATOM 7624 O O . VAL B 1 409 ? -9.547 -29.625 -7.297 1 98.62 409 VAL B O 1
ATOM 7627 N N . ALA B 1 410 ? -10.469 -31.375 -8.375 1 98.69 410 ALA B N 1
ATOM 7628 C CA . ALA B 1 410 ? -11.562 -30.609 -8.953 1 98.69 410 ALA B CA 1
ATOM 7629 C C . ALA B 1 410 ? -12.781 -30.609 -8.039 1 98.69 410 ALA B C 1
ATOM 7631 O O . ALA B 1 410 ? -13.32 -31.672 -7.719 1 98.69 410 ALA B O 1
ATOM 7632 N N . VAL B 1 411 ? -13.164 -29.5 -7.613 1 98.88 411 VAL B N 1
ATOM 7633 C CA . VAL B 1 411 ? -14.359 -29.359 -6.793 1 98.88 411 VAL B CA 1
ATOM 7634 C C . VAL B 1 411 ? -15.5 -28.797 -7.641 1 98.88 411 VAL B C 1
ATOM 7636 O O . VAL B 1 411 ? -15.406 -27.688 -8.156 1 98.88 411 VAL B O 1
ATOM 7639 N N . LEU B 1 412 ? -16.547 -29.578 -7.832 1 98.88 412 LEU B N 1
ATOM 7640 C CA . LEU B 1 412 ? -17.688 -29.141 -8.641 1 98.88 412 LEU B CA 1
ATOM 7641 C C . LEU B 1 412 ? -18.859 -28.75 -7.758 1 98.88 412 LEU B C 1
ATOM 7643 O O . LEU B 1 412 ? -19.281 -29.516 -6.895 1 98.88 412 LEU B O 1
ATOM 7647 N N . MET B 1 413 ? -19.344 -27.594 -7.973 1 98.88 413 MET B N 1
ATOM 7648 C CA . MET B 1 413 ? -20.438 -27.016 -7.184 1 98.88 413 MET B CA 1
ATOM 7649 C C . MET B 1 413 ? -21.578 -26.578 -8.086 1 98.88 413 MET B C 1
ATOM 7651 O O . MET B 1 413 ? -21.453 -25.625 -8.859 1 98.88 413 MET B O 1
ATOM 7655 N N . PRO B 1 414 ? -22.75 -27.266 -8 1 98.75 414 PRO B N 1
ATOM 7656 C CA . PRO B 1 414 ? -23.891 -26.844 -8.812 1 98.75 414 PRO B CA 1
ATOM 7657 C C . PRO B 1 414 ? -24.562 -25.594 -8.281 1 98.75 414 PRO B C 1
ATOM 7659 O O . PRO B 1 414 ? -24.5 -25.312 -7.078 1 98.75 414 PRO B O 1
ATOM 7662 N N . TYR B 1 415 ? -25.109 -24.766 -9.117 1 98.69 415 TYR B N 1
ATOM 7663 C CA . TYR B 1 415 ? -25.953 -23.625 -8.742 1 98.69 415 TYR B CA 1
ATOM 7664 C C . TYR B 1 415 ? -27.219 -23.594 -9.594 1 98.69 415 TYR B C 1
ATOM 7666 O O . TYR B 1 415 ? -27.312 -24.281 -10.609 1 98.69 415 TYR B O 1
ATOM 7674 N N . GLU B 1 416 ? -28.25 -22.797 -9.211 1 98.38 416 GLU B N 1
ATOM 7675 C CA . GLU B 1 416 ? -29.531 -22.75 -9.891 1 98.38 416 GLU B CA 1
ATOM 7676 C C . GLU B 1 416 ? -29.688 -21.453 -10.688 1 98.38 416 GLU B C 1
ATOM 7678 O O . GLU B 1 416 ? -30.266 -21.453 -11.773 1 98.38 416 GLU B O 1
ATOM 7683 N N . ASP B 1 417 ? -29.281 -20.344 -10.18 1 97.94 417 ASP B N 1
ATOM 7684 C CA . ASP B 1 417 ? -29.328 -19.094 -10.914 1 97.94 417 ASP B CA 1
ATOM 7685 C C . ASP B 1 417 ? -28.016 -18.328 -10.773 1 97.94 417 ASP B C 1
ATOM 7687 O O . ASP B 1 417 ? -27.234 -18.594 -9.859 1 97.94 417 ASP B O 1
ATOM 7691 N N . VAL B 1 418 ? -27.812 -17.438 -11.617 1 98.56 418 VAL B N 1
ATOM 7692 C CA . VAL B 1 418 ? -26.531 -16.75 -11.75 1 98.56 418 VAL B CA 1
ATOM 7693 C C . VAL B 1 418 ? -26.219 -15.977 -10.469 1 98.56 418 VAL B C 1
ATOM 7695 O O . VAL B 1 418 ? -25.062 -15.891 -10.055 1 98.56 418 VAL B O 1
ATOM 7698 N N . GLU B 1 419 ? -27.203 -15.438 -9.797 1 98.44 419 GLU B N 1
ATOM 7699 C CA . GLU B 1 419 ? -27 -14.734 -8.531 1 98.44 419 GLU B CA 1
ATOM 7700 C C . GLU B 1 419 ? -26.406 -15.664 -7.473 1 98.44 419 GLU B C 1
ATOM 7702 O O . GLU B 1 419 ? -25.547 -15.258 -6.691 1 98.44 419 GLU B O 1
ATOM 7707 N N . GLU B 1 420 ? -26.938 -16.859 -7.477 1 98.62 420 GLU B N 1
ATOM 7708 C CA . GLU B 1 420 ? -26.406 -17.859 -6.551 1 98.62 420 GLU B CA 1
ATOM 7709 C C . GLU B 1 420 ? -24.953 -18.172 -6.855 1 98.62 420 GLU B C 1
ATOM 7711 O O . GLU B 1 420 ? -24.141 -18.344 -5.941 1 98.62 420 GLU B O 1
ATOM 7716 N N . ALA B 1 421 ? -24.594 -18.297 -8.125 1 98.81 421 ALA B N 1
ATOM 7717 C CA . ALA B 1 421 ? -23.203 -18.547 -8.523 1 98.81 421 ALA B CA 1
ATOM 7718 C C . ALA B 1 421 ? -22.281 -17.469 -7.992 1 98.81 421 ALA B C 1
ATOM 7720 O O . ALA B 1 421 ? -21.188 -17.75 -7.496 1 98.81 421 ALA B O 1
ATOM 7721 N N . ILE B 1 422 ? -22.703 -16.25 -8.078 1 98.81 422 ILE B N 1
ATOM 7722 C CA . ILE B 1 422 ? -21.938 -15.102 -7.602 1 98.81 422 ILE B CA 1
ATOM 7723 C C . ILE B 1 422 ? -21.781 -15.188 -6.082 1 98.81 422 ILE B C 1
ATOM 7725 O O . ILE B 1 422 ? -20.688 -14.945 -5.551 1 98.81 422 ILE B O 1
ATOM 7729 N N . GLU B 1 423 ? -22.812 -15.562 -5.402 1 98.5 423 GLU B N 1
ATOM 7730 C CA . GLU B 1 423 ? -22.781 -15.703 -3.951 1 98.5 423 GLU B CA 1
ATOM 7731 C C . GLU B 1 423 ? -21.797 -16.797 -3.533 1 98.5 423 GLU B C 1
ATOM 7733 O O . GLU B 1 423 ? -21.047 -16.625 -2.57 1 98.5 423 GLU B O 1
ATOM 7738 N N . ILE B 1 424 ? -21.859 -17.906 -4.23 1 98.75 424 ILE B N 1
ATOM 7739 C CA . ILE B 1 424 ? -20.938 -19 -3.957 1 98.75 424 ILE B CA 1
ATOM 7740 C C . ILE B 1 424 ? -19.5 -18.547 -4.172 1 98.75 424 ILE B C 1
ATOM 7742 O O . ILE B 1 424 ? -18.641 -18.766 -3.326 1 98.75 424 ILE B O 1
ATOM 7746 N N . ALA B 1 425 ? -19.266 -17.875 -5.254 1 98.75 425 ALA B N 1
ATOM 7747 C CA . ALA B 1 425 ? -17.922 -17.406 -5.602 1 98.75 425 ALA B CA 1
ATOM 7748 C C . ALA B 1 425 ? -17.391 -16.438 -4.547 1 98.75 425 ALA B C 1
ATOM 7750 O O . ALA B 1 425 ? -16.234 -16.562 -4.121 1 98.75 425 ALA B O 1
ATOM 7751 N N . ASN B 1 426 ? -18.203 -15.531 -4.078 1 98.19 426 ASN B N 1
ATOM 7752 C CA . ASN B 1 426 ? -17.797 -14.484 -3.148 1 98.19 426 ASN B CA 1
ATOM 7753 C C . ASN B 1 426 ? -17.797 -14.984 -1.706 1 98.19 426 ASN B C 1
ATOM 7755 O O . ASN B 1 426 ? -17.281 -14.312 -0.812 1 98.19 426 ASN B O 1
ATOM 7759 N N . GLY B 1 427 ? -18.359 -16.156 -1.452 1 97.81 427 GLY B N 1
ATOM 7760 C CA . GLY B 1 427 ? -18.719 -16.578 -0.11 1 97.81 427 GLY B CA 1
ATOM 7761 C C . GLY B 1 427 ? -17.562 -17.188 0.654 1 97.81 427 GLY B C 1
ATOM 7762 O O . GLY B 1 427 ? -17.734 -17.672 1.779 1 97.81 427 GLY B O 1
ATOM 7763 N N . THR B 1 428 ? -16.375 -17.156 0.125 1 97.38 428 THR B N 1
ATOM 7764 C CA . THR B 1 428 ? -15.195 -17.641 0.849 1 97.38 428 THR B CA 1
ATOM 7765 C C . THR B 1 428 ? -14.398 -16.469 1.428 1 97.38 428 THR B C 1
ATOM 7767 O O . THR B 1 428 ? -14.672 -15.312 1.115 1 97.38 428 THR B O 1
ATOM 7770 N N . ARG B 1 429 ? -13.484 -16.797 2.291 1 96.81 429 ARG B N 1
ATOM 7771 C CA . ARG B 1 429 ? -12.648 -15.75 2.879 1 96.81 429 ARG B CA 1
ATOM 7772 C C . ARG B 1 429 ? -11.578 -15.289 1.896 1 96.81 429 ARG B C 1
ATOM 7774 O O . ARG B 1 429 ? -10.883 -14.305 2.148 1 96.81 429 ARG B O 1
ATOM 7781 N N . TYR B 1 430 ? -11.484 -15.914 0.733 1 97.62 430 TYR B N 1
ATOM 7782 C CA . TYR B 1 430 ? -10.422 -15.641 -0.232 1 97.62 430 TYR B CA 1
ATOM 7783 C C . TYR B 1 430 ? -10.922 -14.727 -1.344 1 97.62 430 TYR B C 1
ATOM 7785 O O . TYR B 1 430 ? -12.133 -14.57 -1.535 1 97.62 430 TYR B O 1
ATOM 7793 N N . GLY B 1 431 ? -10 -14.031 -2.061 1 98.06 431 GLY B N 1
ATOM 7794 C CA . GLY B 1 431 ? -10.297 -13.188 -3.209 1 98.06 431 GLY B CA 1
ATOM 7795 C C . GLY B 1 431 ? -9.102 -12.961 -4.109 1 98.06 431 GLY B C 1
ATOM 7796 O O . GLY B 1 431 ? -8.781 -11.82 -4.453 1 98.06 431 GLY B O 1
ATOM 7797 N N . LEU B 1 432 ? -8.438 -14.008 -4.586 1 97.81 432 LEU B N 1
ATOM 7798 C CA . LEU B 1 432 ? -7.258 -13.875 -5.438 1 97.81 432 LEU B CA 1
ATOM 7799 C C . LEU B 1 432 ? -7.656 -13.75 -6.902 1 97.81 432 LEU B C 1
ATOM 7801 O O . LEU B 1 432 ? -7.66 -12.656 -7.461 1 97.81 432 LEU B O 1
ATOM 7805 N N . GLY B 1 433 ? -7.996 -14.906 -7.5 1 97.56 433 GLY B N 1
ATOM 7806 C CA . GLY B 1 433 ? -8.375 -14.914 -8.906 1 97.56 433 GLY B CA 1
ATOM 7807 C C . GLY B 1 433 ? -9.711 -15.586 -9.156 1 97.56 433 GLY B C 1
ATOM 7808 O O . GLY B 1 433 ? -10.281 -16.203 -8.258 1 97.56 433 GLY B O 1
ATOM 7809 N N . ALA B 1 434 ? -10.234 -15.406 -10.391 1 98.44 434 ALA B N 1
ATOM 7810 C CA . ALA B 1 434 ? -11.469 -16.047 -10.844 1 98.44 434 ALA B CA 1
ATOM 7811 C C . ALA B 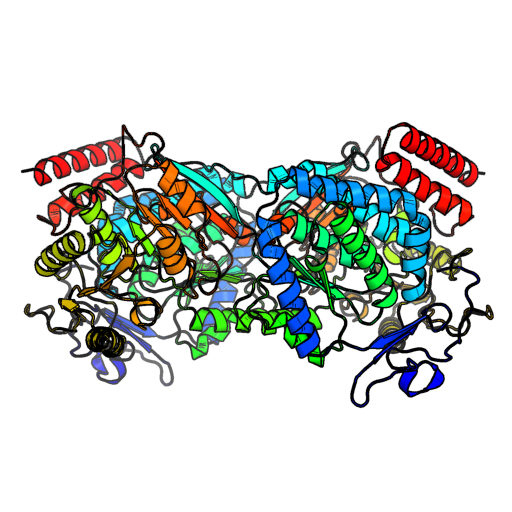1 434 ? -11.531 -16.109 -12.367 1 98.44 434 ALA B C 1
ATOM 7813 O O . ALA B 1 434 ? -10.688 -15.531 -13.055 1 98.44 434 ALA B O 1
ATOM 7814 N N . SER B 1 435 ? -12.43 -16.844 -12.836 1 98.62 435 SER B N 1
ATOM 7815 C CA . SER B 1 435 ? -12.781 -16.859 -14.258 1 98.62 435 SER B CA 1
ATOM 7816 C C . SER B 1 435 ? -14.281 -17.062 -14.445 1 98.62 435 SER B C 1
ATOM 7818 O O . SER B 1 435 ? -14.953 -17.641 -13.602 1 98.62 435 SER B O 1
ATOM 7820 N N . VAL B 1 436 ? -14.766 -16.5 -15.492 1 98.81 436 VAL B N 1
ATOM 7821 C CA . VAL B 1 436 ? -16.156 -16.641 -15.875 1 98.81 436 VAL B CA 1
ATOM 7822 C C . VAL B 1 436 ? -16.25 -17.109 -17.328 1 98.81 436 VAL B C 1
ATOM 7824 O O . VAL B 1 436 ? -15.625 -16.531 -18.219 1 98.81 436 VAL B O 1
ATOM 7827 N N . PHE B 1 437 ? -17 -18.156 -17.562 1 98.69 437 PHE B N 1
ATOM 7828 C CA . PHE B 1 437 ? -17.203 -18.719 -18.891 1 98.69 437 PHE B CA 1
ATOM 7829 C C . PHE B 1 437 ? -18.688 -18.688 -19.281 1 98.69 437 PHE B C 1
ATOM 7831 O O . PHE B 1 437 ? -19.547 -18.953 -18.453 1 98.69 437 PHE B O 1
ATOM 7838 N N . GLY B 1 438 ? -18.969 -18.375 -20.484 1 98.19 438 GLY B N 1
ATOM 7839 C CA . GLY B 1 438 ? -20.328 -18.375 -20.984 1 98.19 438 GLY B CA 1
ATOM 7840 C C . GLY B 1 438 ? -20.422 -18.078 -22.469 1 98.19 438 GLY B C 1
ATOM 7841 O O . GLY B 1 438 ? -19.422 -17.688 -23.094 1 98.19 438 GLY B O 1
ATOM 7842 N N . PRO B 1 439 ? -21.578 -18.359 -23.016 1 97.12 439 PRO B N 1
ATOM 7843 C CA . PRO B 1 439 ? -21.781 -18.125 -24.453 1 97.12 439 PRO B CA 1
ATOM 7844 C C . PRO B 1 439 ? -21.797 -16.641 -24.812 1 97.12 439 PRO B C 1
ATOM 7846 O O . PRO B 1 439 ? -21.484 -16.281 -25.953 1 97.12 439 PRO B O 1
ATOM 7849 N N . ASP B 1 440 ? -22.141 -15.805 -23.891 1 97.31 440 ASP B N 1
ATOM 7850 C CA . ASP B 1 440 ? -22.219 -14.359 -24.094 1 97.31 440 ASP B CA 1
ATOM 7851 C C . ASP B 1 440 ? -21.172 -13.633 -23.25 1 97.31 440 ASP B C 1
ATOM 7853 O O . ASP B 1 440 ? -21.312 -13.531 -22.031 1 97.31 440 ASP B O 1
ATOM 7857 N N . GLN B 1 441 ? -20.141 -13.078 -23.969 1 97.31 441 GLN B N 1
ATOM 7858 C CA . GLN B 1 441 ? -19.031 -12.445 -23.266 1 97.31 441 GLN B CA 1
ATOM 7859 C C . GLN B 1 441 ? -19.5 -11.266 -22.422 1 97.31 441 GLN B C 1
ATOM 7861 O O . GLN B 1 441 ? -18.984 -11.023 -21.328 1 97.31 441 GLN B O 1
ATOM 7866 N N . ASP B 1 442 ? -20.453 -10.5 -22.891 1 97.62 442 ASP B N 1
ATOM 7867 C CA . ASP B 1 442 ? -20.953 -9.352 -22.141 1 97.62 442 ASP B CA 1
ATOM 7868 C C . ASP B 1 442 ? -21.578 -9.789 -20.812 1 97.62 442 ASP B C 1
ATOM 7870 O O . ASP B 1 442 ? -21.422 -9.109 -19.797 1 97.62 442 ASP B O 1
ATOM 7874 N N . GLN B 1 443 ? -22.266 -10.891 -20.891 1 98.12 443 GLN B N 1
ATOM 7875 C CA . GLN B 1 443 ? -22.844 -11.43 -19.656 1 98.12 443 GLN B CA 1
ATOM 7876 C C . GLN B 1 443 ? -21.734 -11.883 -18.703 1 98.12 443 GLN B C 1
ATOM 7878 O O . GLN B 1 443 ? -21.859 -11.703 -17.484 1 98.12 443 GLN B O 1
ATOM 7883 N N . CYS B 1 444 ? -20.734 -12.5 -19.25 1 98.69 444 CYS B N 1
ATOM 7884 C CA . CYS B 1 444 ? -19.594 -12.922 -18.422 1 98.69 444 CYS B CA 1
ATOM 7885 C C . CYS B 1 444 ? -18.953 -11.727 -17.719 1 98.69 444 CYS B C 1
ATOM 7887 O O . CYS B 1 444 ? -18.609 -11.812 -16.547 1 98.69 444 CYS B O 1
ATOM 7889 N N . VAL B 1 445 ? -18.797 -10.641 -18.422 1 98.62 445 VAL B N 1
ATOM 7890 C CA . VAL B 1 445 ? -18.172 -9.445 -17.875 1 98.62 445 VAL B CA 1
ATOM 7891 C C . VAL B 1 445 ? -19.031 -8.867 -16.766 1 98.62 445 VAL B C 1
ATOM 7893 O O . VAL B 1 445 ? -18.531 -8.414 -15.734 1 98.62 445 VAL B O 1
ATOM 7896 N N . LYS B 1 446 ? -20.375 -8.836 -16.969 1 98.44 446 LYS B N 1
ATOM 7897 C CA . LYS B 1 446 ? -21.297 -8.367 -15.945 1 98.44 446 LYS B CA 1
ATOM 7898 C C . LYS B 1 446 ? -21.125 -9.156 -14.656 1 98.44 446 LYS B C 1
ATOM 7900 O O . LYS B 1 446 ? -21.141 -8.586 -13.562 1 98.44 446 LYS B O 1
ATOM 7905 N N . VAL B 1 447 ? -20.984 -10.461 -14.773 1 98.81 447 VAL B N 1
ATOM 7906 C CA . VAL B 1 447 ? -20.766 -11.328 -13.625 1 98.81 447 VAL B CA 1
ATOM 7907 C C . VAL B 1 447 ? -19.406 -11.031 -12.992 1 98.81 447 VAL B C 1
ATOM 7909 O O . VAL B 1 447 ? -19.297 -10.906 -11.773 1 98.81 447 VAL B O 1
ATOM 7912 N N . ALA B 1 448 ? -18.375 -10.898 -13.812 1 98.75 448 ALA B N 1
ATOM 7913 C CA . ALA B 1 448 ? -17.016 -10.625 -13.352 1 98.75 448 ALA B CA 1
ATOM 7914 C C . ALA B 1 448 ? -16.969 -9.359 -12.5 1 98.75 448 ALA B C 1
ATOM 7916 O O . ALA B 1 448 ? -16.25 -9.305 -11.492 1 98.75 448 ALA B O 1
ATOM 7917 N N . LYS B 1 449 ? -17.703 -8.359 -12.875 1 98.25 449 LYS B N 1
ATOM 7918 C CA . LYS B 1 449 ? -17.719 -7.078 -12.18 1 98.25 449 LYS B CA 1
ATOM 7919 C C . LYS B 1 449 ? -18.297 -7.215 -10.773 1 98.25 449 LYS B C 1
ATOM 7921 O O . LYS B 1 449 ? -18.047 -6.375 -9.906 1 98.25 449 LYS B O 1
ATOM 7926 N N . GLN B 1 450 ? -19.016 -8.297 -10.523 1 98.06 450 GLN B N 1
ATOM 7927 C CA . GLN B 1 450 ? -19.672 -8.484 -9.227 1 98.06 450 GLN B CA 1
ATOM 7928 C C . GLN B 1 450 ? -18.844 -9.383 -8.32 1 98.06 450 GLN B C 1
ATOM 7930 O O . GLN B 1 450 ? -19.188 -9.609 -7.16 1 98.06 450 GLN B O 1
ATOM 7935 N N . LEU B 1 451 ? -17.734 -9.898 -8.82 1 98.69 451 LEU B N 1
ATOM 7936 C CA . LEU B 1 451 ? -16.906 -10.797 -8.039 1 98.69 451 LEU B CA 1
ATOM 7937 C C . LEU B 1 451 ? -15.945 -10.016 -7.141 1 98.69 451 LEU B C 1
ATOM 7939 O O . LEU B 1 451 ? -15.414 -8.977 -7.547 1 98.69 451 LEU B O 1
ATOM 7943 N N . GLU B 1 452 ? -15.727 -10.5 -5.918 1 98.19 452 GLU B N 1
ATOM 7944 C CA . GLU B 1 452 ? -14.82 -9.891 -4.945 1 98.19 452 GLU B CA 1
ATOM 7945 C C . GLU B 1 452 ? -13.445 -10.555 -4.973 1 98.19 452 GLU B C 1
ATOM 7947 O O . GLU B 1 452 ? -13.125 -11.367 -4.105 1 98.19 452 GLU B O 1
ATOM 7952 N N . CYS B 1 453 ? -12.625 -10.203 -5.93 1 98.38 453 CYS B N 1
ATOM 7953 C CA . CYS B 1 453 ? -11.297 -10.773 -6.117 1 98.38 453 CYS B CA 1
ATOM 7954 C C . CYS B 1 453 ? -10.383 -9.805 -6.859 1 98.38 453 CYS B C 1
ATOM 7956 O O . CYS B 1 453 ? -10.812 -8.711 -7.227 1 98.38 453 CYS B O 1
ATOM 7958 N N . GLY B 1 454 ? -9.148 -10.203 -7.004 1 98.25 454 GLY B N 1
ATOM 7959 C CA . GLY B 1 454 ? -8.164 -9.305 -7.598 1 98.25 454 GLY B CA 1
ATOM 7960 C C . GLY B 1 454 ? -8.094 -9.422 -9.109 1 98.25 454 GLY B C 1
ATOM 7961 O O . GLY B 1 454 ? -7.727 -8.461 -9.797 1 98.25 454 GLY B O 1
ATOM 7962 N N . MET B 1 455 ? -8.398 -10.562 -9.664 1 98.38 455 MET B N 1
ATOM 7963 C CA . MET B 1 455 ? -8.234 -10.789 -11.102 1 98.38 455 MET B CA 1
ATOM 7964 C C . MET B 1 455 ? -9.328 -11.719 -11.625 1 98.38 455 MET B C 1
ATOM 7966 O O . MET B 1 455 ? -9.695 -12.688 -10.969 1 98.38 455 MET B O 1
ATOM 7970 N N . VAL B 1 456 ? -9.82 -11.414 -12.852 1 98.56 456 VAL B N 1
ATOM 7971 C CA . VAL B 1 456 ? -10.836 -12.258 -13.469 1 98.56 456 VAL B CA 1
ATOM 7972 C C . VAL B 1 456 ? -10.523 -12.43 -14.961 1 98.56 456 VAL B C 1
ATOM 7974 O O . VAL B 1 456 ? -10.297 -11.445 -15.664 1 98.56 456 VAL B O 1
ATOM 7977 N N . SER B 1 457 ? -10.484 -13.633 -15.422 1 98.06 457 SER B N 1
ATOM 7978 C CA . SER B 1 457 ? -10.375 -13.945 -16.844 1 98.06 457 SER B CA 1
ATOM 7979 C C . SER B 1 457 ? -11.727 -14.328 -17.422 1 98.06 457 SER B C 1
ATOM 7981 O O . SER B 1 457 ? -12.469 -15.117 -16.844 1 98.06 457 SER B O 1
ATOM 7983 N N . ILE B 1 458 ? -12.047 -13.781 -18.594 1 98.25 458 ILE B N 1
ATOM 7984 C CA . ILE B 1 458 ? -13.297 -14.102 -19.266 1 98.25 458 ILE B CA 1
ATOM 7985 C C . ILE B 1 458 ? -13.039 -15.117 -20.375 1 98.25 458 ILE B C 1
ATOM 7987 O O . ILE B 1 458 ? -12.219 -14.875 -21.266 1 98.25 458 ILE B O 1
ATOM 7991 N N . ASN B 1 459 ? -13.711 -16.219 -20.281 1 97.81 459 ASN B N 1
ATOM 7992 C CA . ASN B 1 459 ? -13.562 -17.297 -21.25 1 97.81 459 ASN B CA 1
ATOM 7993 C C . ASN B 1 459 ? -12.102 -17.703 -21.422 1 97.81 459 ASN B C 1
ATOM 7995 O O . ASN B 1 459 ? -11.633 -17.875 -22.547 1 97.81 459 ASN B O 1
ATOM 7999 N N . ASP B 1 460 ? -11.492 -17.703 -20.312 1 96.38 460 ASP B N 1
ATOM 8000 C CA . ASP B 1 460 ? -10.07 -18.047 -20.219 1 96.38 460 ASP B CA 1
ATOM 8001 C C . ASP B 1 460 ? -9.672 -18.312 -18.781 1 96.38 460 ASP B C 1
ATOM 8003 O O . ASP B 1 460 ? -10.5 -18.219 -17.859 1 96.38 460 ASP B O 1
ATOM 8007 N N . PHE B 1 461 ? -8.461 -18.781 -18.625 1 91 461 PHE B N 1
ATOM 8008 C CA . PHE B 1 461 ? -7.934 -19.094 -17.312 1 91 461 PHE B CA 1
ATOM 8009 C C . PHE B 1 461 ? -6.48 -18.641 -17.188 1 91 461 PHE B C 1
ATOM 8011 O O . PHE B 1 461 ? -5.676 -18.875 -18.078 1 91 461 PHE B O 1
ATOM 8018 N N . GLY B 1 462 ? -6.141 -17.969 -16.109 1 86.31 462 GLY B N 1
ATOM 8019 C CA . GLY B 1 462 ? -4.777 -17.703 -15.664 1 86.31 462 GLY B CA 1
ATOM 8020 C C . GLY B 1 462 ? -4.016 -16.781 -16.594 1 86.31 462 GLY B C 1
ATOM 8021 O O . GLY B 1 462 ? -2.799 -16.625 -16.469 1 86.31 462 GLY B O 1
ATOM 8022 N N . VAL B 1 463 ? -4.652 -16.109 -17.5 1 87.94 463 VAL B N 1
ATOM 8023 C CA . VAL B 1 463 ? -3.979 -15.352 -18.547 1 87.94 463 VAL B CA 1
ATOM 8024 C C . VAL B 1 463 ? -3.486 -14.016 -17.984 1 87.94 463 VAL B C 1
ATOM 8026 O O . VAL B 1 463 ? -2.66 -13.344 -18.609 1 87.94 463 VAL B O 1
ATOM 8029 N N . PHE B 1 464 ? -3.973 -13.68 -16.859 1 87.81 464 PHE B N 1
ATOM 8030 C CA . PHE B 1 464 ? -3.549 -12.422 -16.25 1 87.81 464 PHE B CA 1
ATOM 8031 C C . PHE B 1 464 ? -2.068 -12.461 -15.898 1 87.81 464 PHE B C 1
ATOM 8033 O O . PHE B 1 464 ? -1.418 -11.414 -15.797 1 87.81 464 PHE B O 1
ATOM 8040 N N . TYR B 1 465 ? -1.474 -13.625 -15.781 1 85.56 465 TYR B N 1
ATOM 8041 C CA . TYR B 1 465 ? -0.042 -13.727 -15.523 1 85.56 465 TYR B CA 1
ATOM 8042 C C . TYR B 1 465 ? 0.765 -13.383 -16.766 1 85.56 465 TYR B C 1
ATOM 8044 O O . TYR B 1 465 ? 1.928 -12.984 -16.672 1 85.56 465 TYR B O 1
ATOM 8052 N N . MET B 1 466 ? 0.108 -13.602 -17.859 1 90.38 466 MET B N 1
ATOM 8053 C CA . MET B 1 466 ? 0.824 -13.398 -19.125 1 90.38 466 MET B CA 1
ATOM 8054 C C . MET B 1 466 ? 0.787 -11.938 -19.547 1 90.38 466 MET B C 1
ATOM 8056 O O . MET B 1 466 ? 1.594 -11.5 -20.359 1 90.38 466 MET B O 1
ATOM 8060 N N . ASN B 1 467 ? -0.14 -11.25 -19.031 1 94.62 467 ASN B N 1
ATOM 8061 C CA . ASN B 1 467 ? -0.111 -9.805 -19.219 1 94.62 467 ASN B CA 1
ATOM 8062 C C . ASN B 1 467 ? 0.517 -9.102 -18.016 1 94.62 467 ASN B C 1
ATOM 8064 O O . ASN B 1 467 ? -0.187 -8.711 -17.078 1 94.62 467 ASN B O 1
ATOM 8068 N N . GLN B 1 468 ? 1.748 -8.828 -18.172 1 96.12 468 GLN B N 1
ATOM 8069 C CA . GLN B 1 468 ? 2.557 -8.367 -17.047 1 96.12 468 GLN B CA 1
ATOM 8070 C C . GLN B 1 468 ? 2.33 -6.879 -16.797 1 96.12 468 GLN B C 1
ATOM 8072 O O . GLN B 1 468 ? 2.949 -6.301 -15.891 1 96.12 468 GLN B O 1
ATOM 8077 N N . ASP B 1 469 ? 1.444 -6.246 -17.562 1 97.88 469 ASP B N 1
ATOM 8078 C CA . ASP B 1 469 ? 1.079 -4.859 -17.312 1 97.88 469 ASP B CA 1
ATOM 8079 C C . ASP B 1 469 ? -0.039 -4.77 -16.266 1 97.88 469 ASP B C 1
ATOM 8081 O O . ASP B 1 469 ? -0.405 -3.678 -15.836 1 97.88 469 ASP B O 1
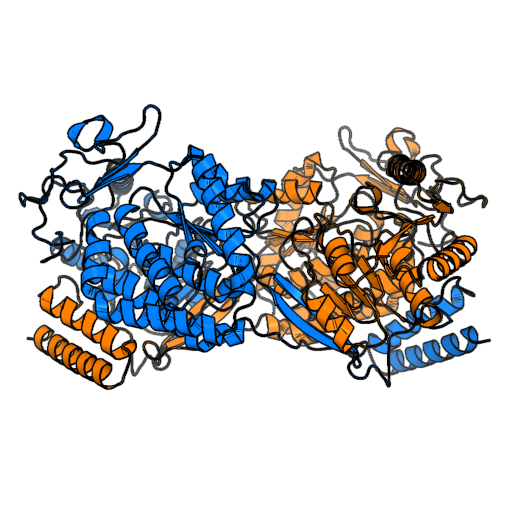ATOM 8085 N N . LEU B 1 470 ? -0.59 -5.848 -15.859 1 98 470 LEU B N 1
ATOM 8086 C CA . LEU B 1 470 ? -1.692 -5.883 -14.906 1 98 470 LEU B CA 1
ATOM 8087 C C . LEU B 1 470 ? -1.171 -6.016 -13.477 1 98 470 LEU B C 1
ATOM 8089 O O . LEU B 1 470 ? -0.145 -6.656 -13.242 1 98 470 LEU B O 1
ATOM 8093 N N . PRO B 1 471 ? -1.932 -5.367 -12.492 1 97.88 471 PRO B N 1
ATOM 8094 C CA . PRO B 1 471 ? -1.648 -5.695 -11.094 1 97.88 471 PRO B CA 1
ATOM 8095 C C . PRO B 1 471 ? -1.953 -7.152 -10.75 1 97.88 471 PRO B C 1
ATOM 8097 O O . PRO B 1 471 ? -2.926 -7.715 -11.258 1 97.88 471 PRO B O 1
ATOM 8100 N N . PHE B 1 472 ? -1.041 -7.73 -10.047 1 97.62 472 PHE B N 1
ATOM 8101 C CA . PHE B 1 472 ? -1.216 -9.117 -9.648 1 97.62 472 PHE B CA 1
ATOM 8102 C C . PHE B 1 472 ? -1.308 -9.234 -8.133 1 97.62 472 PHE B C 1
ATOM 8104 O O . PHE B 1 472 ? -0.387 -8.836 -7.414 1 97.62 472 PHE B O 1
ATOM 8111 N N . GLY B 1 473 ? -2.354 -9.727 -7.609 1 96.94 473 GLY B N 1
ATOM 8112 C CA . GLY B 1 473 ? -2.625 -9.875 -6.188 1 96.94 473 GLY B CA 1
ATOM 8113 C C . GLY B 1 473 ? -4.105 -9.953 -5.871 1 96.94 473 GLY B C 1
ATOM 8114 O O . GLY B 1 473 ? -4.945 -9.883 -6.77 1 96.94 473 GLY B O 1
ATOM 8115 N N . GLY B 1 474 ? -4.41 -10.188 -4.648 1 97.25 474 GLY B N 1
ATOM 8116 C CA . GLY B 1 474 ? -5.793 -10.406 -4.254 1 97.25 474 GLY B CA 1
ATOM 8117 C C . GLY B 1 474 ? -6.277 -9.43 -3.201 1 97.25 474 GLY B C 1
ATOM 8118 O O . GLY B 1 474 ? -5.699 -8.359 -3.031 1 97.25 474 GLY B O 1
ATOM 8119 N N . THR B 1 475 ? -7.438 -9.719 -2.688 1 97.75 475 THR B N 1
ATOM 8120 C CA . THR B 1 475 ? -8.094 -9.008 -1.597 1 97.75 475 THR B CA 1
ATOM 8121 C C . THR B 1 475 ? -8.586 -9.984 -0.534 1 97.75 475 THR B C 1
ATOM 8123 O O . THR B 1 475 ? -8.32 -11.188 -0.616 1 97.75 475 THR B O 1
ATOM 8126 N N . LYS B 1 476 ? -9.258 -9.5 0.529 1 97.38 476 LYS B N 1
ATOM 8127 C CA . LYS B 1 476 ? -9.664 -10.336 1.655 1 97.38 476 LYS B CA 1
ATOM 8128 C C . LYS B 1 476 ? -8.461 -11.055 2.27 1 97.38 476 LYS B C 1
ATOM 8130 O O . LYS B 1 476 ? -7.453 -10.422 2.582 1 97.38 476 LYS B O 1
ATOM 8135 N N . TYR B 1 477 ? -8.547 -12.359 2.49 1 97.56 477 TYR B N 1
ATOM 8136 C CA . TYR B 1 477 ? -7.457 -13.086 3.141 1 97.56 477 TYR B CA 1
ATOM 8137 C C . TYR B 1 477 ? -6.469 -13.625 2.113 1 97.56 477 TYR B C 1
ATOM 8139 O O . TYR B 1 477 ? -5.555 -14.375 2.457 1 97.56 477 TYR B O 1
ATOM 8147 N N . SER B 1 478 ? -6.66 -13.211 0.843 1 98.25 478 SER B N 1
ATOM 8148 C CA . SER B 1 478 ? -5.668 -13.484 -0.193 1 98.25 478 SER B CA 1
ATOM 8149 C C . SER B 1 478 ? -4.574 -12.422 -0.204 1 98.25 478 SER B C 1
ATOM 8151 O O . SER B 1 478 ? -3.645 -12.484 -1.011 1 98.25 478 SER B O 1
ATOM 8153 N N . GLY B 1 479 ? -4.68 -11.445 0.708 1 97.81 479 GLY B N 1
ATOM 8154 C CA . GLY B 1 479 ? -3.596 -10.508 0.937 1 97.81 479 GLY B CA 1
ATOM 8155 C C . GLY B 1 479 ? -3.902 -9.109 0.433 1 97.81 479 GLY B C 1
ATOM 8156 O O . GLY B 1 479 ? -5.066 -8.75 0.25 1 97.81 479 GLY B O 1
ATOM 8157 N N . TYR B 1 480 ? -2.891 -8.25 0.384 1 98.12 480 TYR B N 1
ATOM 8158 C CA . TYR B 1 480 ? -2.998 -6.883 -0.115 1 98.12 480 TYR B CA 1
ATOM 8159 C C . TYR B 1 480 ? -1.692 -6.438 -0.762 1 98.12 480 TYR B C 1
ATOM 8161 O O . TYR B 1 480 ? -0.646 -7.055 -0.557 1 98.12 480 TYR B O 1
ATOM 8169 N N . GLY B 1 481 ? -1.759 -5.312 -1.537 1 97.5 481 GLY B N 1
ATOM 8170 C CA . GLY B 1 481 ? -0.665 -4.949 -2.424 1 97.5 481 GLY B CA 1
ATOM 8171 C C . GLY B 1 481 ? -0.665 -5.73 -3.723 1 97.5 481 GLY B C 1
ATOM 8172 O O . GLY B 1 481 ? -1.41 -6.703 -3.869 1 97.5 481 GLY B O 1
ATOM 8173 N N . ARG B 1 482 ? 0.013 -5.277 -4.684 1 98.12 482 ARG B N 1
ATOM 8174 C CA . ARG B 1 482 ? 0.178 -5.941 -5.973 1 98.12 482 ARG B CA 1
ATOM 8175 C C . ARG B 1 482 ? 1.65 -6.031 -6.359 1 98.12 482 ARG B C 1
ATOM 8177 O O . ARG B 1 482 ? 2.426 -5.109 -6.086 1 98.12 482 ARG B O 1
ATOM 8184 N N . PHE B 1 483 ? 2.1 -7.082 -6.988 1 95.38 483 PHE B N 1
ATOM 8185 C CA . PHE B 1 483 ? 3.52 -7.184 -7.301 1 95.38 483 PHE B CA 1
ATOM 8186 C C . PHE B 1 483 ? 3.744 -7.152 -8.812 1 95.38 483 PHE B C 1
ATOM 8188 O O . PHE B 1 483 ? 4.883 -7.215 -9.273 1 95.38 483 PHE B O 1
ATOM 8195 N N . GLY B 1 484 ? 2.623 -7.059 -9.602 1 97.06 484 GLY B N 1
ATOM 8196 C CA . GLY B 1 484 ? 2.711 -6.93 -11.047 1 97.06 484 GLY B CA 1
ATOM 8197 C C . GLY B 1 484 ? 2.338 -5.543 -11.547 1 97.06 484 GLY B C 1
ATOM 8198 O O . GLY B 1 484 ? 1.703 -4.77 -10.828 1 97.06 484 GLY B O 1
ATOM 8199 N N . GLY B 1 485 ? 2.705 -5.238 -12.82 1 97.5 485 GLY B N 1
ATOM 8200 C CA . GLY B 1 485 ? 2.357 -3.957 -13.422 1 97.5 485 GLY B CA 1
ATOM 8201 C C . GLY B 1 485 ? 3.119 -2.791 -12.82 1 97.5 485 GLY B C 1
ATOM 8202 O O . GLY B 1 485 ? 4.062 -2.99 -12.055 1 97.5 485 GLY B O 1
ATOM 8203 N N . PRO B 1 486 ? 2.686 -1.595 -13.242 1 98.25 486 PRO B N 1
ATOM 8204 C CA . PRO B 1 486 ? 3.273 -0.411 -12.609 1 98.25 486 PRO B CA 1
ATOM 8205 C C . PRO B 1 486 ? 3.098 -0.402 -11.094 1 98.25 486 PRO B C 1
ATOM 8207 O O . PRO B 1 486 ? 3.965 0.094 -10.367 1 98.25 486 PRO B O 1
ATOM 8210 N N . GLU B 1 487 ? 1.936 -0.966 -10.617 1 98.06 487 GLU B N 1
ATOM 8211 C CA . GLU B 1 487 ? 1.668 -1.044 -9.188 1 98.06 487 GLU B CA 1
ATOM 8212 C C . GLU B 1 487 ? 2.771 -1.806 -8.461 1 98.06 487 GLU B C 1
ATOM 8214 O O . GLU B 1 487 ? 3.277 -1.347 -7.434 1 98.06 487 GLU B O 1
ATOM 8219 N N . GLY B 1 488 ? 3.143 -2.936 -9.031 1 98.31 488 GLY B N 1
ATOM 8220 C CA . GLY B 1 488 ? 4.164 -3.758 -8.398 1 98.31 488 GLY B CA 1
ATOM 8221 C C . GLY B 1 488 ? 5.543 -3.131 -8.438 1 98.31 488 GLY B C 1
ATOM 8222 O O . GLY B 1 488 ? 6.293 -3.203 -7.461 1 98.31 488 GLY B O 1
ATOM 8223 N N . LEU B 1 489 ? 5.898 -2.547 -9.555 1 98.69 489 LEU B N 1
ATOM 8224 C CA . LEU B 1 489 ? 7.211 -1.929 -9.703 1 98.69 489 LEU B CA 1
ATOM 8225 C C . LEU B 1 489 ? 7.344 -0.711 -8.797 1 98.69 489 LEU B C 1
ATOM 8227 O O . LEU B 1 489 ? 8.359 -0.552 -8.102 1 98.69 489 LEU B O 1
ATOM 8231 N N . ARG B 1 490 ? 6.336 0.108 -8.734 1 98.62 490 ARG B N 1
ATOM 8232 C CA . ARG B 1 490 ? 6.352 1.332 -7.938 1 98.62 490 ARG B CA 1
ATOM 8233 C C . ARG B 1 490 ? 6.301 1.018 -6.445 1 98.62 490 ARG B C 1
ATOM 8235 O O . ARG B 1 490 ? 6.773 1.807 -5.621 1 98.62 490 ARG B O 1
ATOM 8242 N N . SER B 1 491 ? 5.723 -0.155 -6.059 1 98.38 491 SER B N 1
ATOM 8243 C CA . SER B 1 491 ? 5.695 -0.542 -4.652 1 98.38 491 SER B CA 1
ATOM 8244 C C . SER B 1 491 ? 7.105 -0.718 -4.102 1 98.38 491 SER B C 1
ATOM 8246 O O . SER B 1 491 ? 7.309 -0.702 -2.885 1 98.38 491 SER B O 1
ATOM 8248 N N . LEU B 1 492 ? 8.086 -0.825 -4.996 1 98.81 492 LEU B N 1
ATOM 8249 C CA . LEU B 1 492 ? 9.477 -0.999 -4.605 1 98.81 492 LEU B CA 1
ATOM 8250 C C . LEU B 1 492 ? 10.234 0.327 -4.664 1 98.81 492 LEU B C 1
ATOM 8252 O O . LEU B 1 492 ? 11.461 0.346 -4.766 1 98.81 492 LEU B O 1
ATOM 8256 N N . THR B 1 493 ? 9.477 1.414 -4.656 1 98.75 493 THR B N 1
ATOM 8257 C CA . THR B 1 493 ? 10.039 2.758 -4.699 1 98.75 493 THR B CA 1
ATOM 8258 C C . THR B 1 493 ? 9.359 3.658 -3.666 1 98.75 493 THR B C 1
ATOM 8260 O O . THR B 1 493 ? 8.32 3.303 -3.111 1 98.75 493 THR B O 1
ATOM 8263 N N . ASN B 1 494 ? 10.008 4.723 -3.338 1 98.5 494 ASN B N 1
ATOM 8264 C CA . ASN B 1 494 ? 9.422 5.84 -2.609 1 98.5 494 ASN B CA 1
ATOM 8265 C C . ASN B 1 494 ? 8.891 6.91 -3.559 1 98.5 494 ASN B C 1
ATOM 8267 O O . ASN B 1 494 ? 9.664 7.629 -4.188 1 98.5 494 ASN B O 1
ATOM 8271 N N . PRO B 1 495 ? 7.551 6.988 -3.738 1 98.5 495 PRO B N 1
ATOM 8272 C CA . PRO B 1 495 ? 7.039 8.133 -4.496 1 98.5 495 PRO B CA 1
ATOM 8273 C C . PRO B 1 495 ? 7.27 9.461 -3.783 1 98.5 495 PRO B C 1
ATOM 8275 O O . PRO B 1 495 ? 6.734 9.688 -2.693 1 98.5 495 PRO B O 1
ATOM 8278 N N . LYS B 1 496 ? 8.086 10.312 -4.352 1 98.44 496 LYS B N 1
ATOM 8279 C CA . LYS B 1 496 ? 8.43 11.594 -3.76 1 98.44 496 LYS B CA 1
ATOM 8280 C C . LYS B 1 496 ? 7.871 12.75 -4.586 1 98.44 496 LYS B C 1
ATOM 8282 O O . LYS B 1 496 ? 8.164 12.875 -5.773 1 98.44 496 LYS B O 1
ATOM 8287 N N . ALA B 1 497 ? 7.07 13.578 -3.994 1 98.38 497 ALA B N 1
ATOM 8288 C CA . ALA B 1 497 ? 6.559 14.781 -4.645 1 98.38 497 ALA B CA 1
ATOM 8289 C C . ALA B 1 497 ? 7.574 15.922 -4.562 1 98.38 497 ALA B C 1
ATOM 8291 O O . ALA B 1 497 ? 8.102 16.219 -3.488 1 98.38 497 ALA B O 1
ATOM 8292 N N . ILE B 1 498 ? 7.879 16.531 -5.664 1 98.31 498 ILE B N 1
ATOM 8293 C CA . ILE B 1 498 ? 8.711 17.719 -5.715 1 98.31 498 ILE B CA 1
ATOM 8294 C C . ILE B 1 498 ? 7.957 18.844 -6.422 1 98.31 498 ILE B C 1
ATOM 8296 O O . ILE B 1 498 ? 7.512 18.688 -7.562 1 98.31 498 ILE B O 1
ATOM 8300 N N . MET B 1 499 ? 7.77 19.922 -5.785 1 97.88 499 MET B N 1
ATOM 8301 C CA . MET B 1 499 ? 7.078 21.078 -6.344 1 97.88 499 MET B CA 1
ATOM 8302 C C . MET B 1 499 ? 8.047 22.234 -6.582 1 97.88 499 MET B C 1
ATOM 8304 O O . MET B 1 499 ? 8.82 22.594 -5.695 1 97.88 499 MET B O 1
ATOM 8308 N N . VAL B 1 500 ? 7.992 22.844 -7.746 1 97.19 500 VAL B N 1
ATOM 8309 C CA . VAL B 1 500 ? 8.891 23.922 -8.125 1 97.19 500 VAL B CA 1
ATOM 8310 C C . VAL B 1 500 ? 8.086 25.062 -8.742 1 97.19 500 VAL B C 1
ATOM 8312 O O . VAL B 1 500 ? 6.938 24.891 -9.141 1 97.19 500 VAL B O 1
ATOM 8315 N N . ASP B 1 501 ? 8.711 26.266 -8.727 1 96.69 501 ASP B N 1
ATOM 8316 C CA . ASP B 1 501 ? 8.141 27.375 -9.484 1 96.69 501 ASP B CA 1
ATOM 8317 C C . ASP B 1 501 ? 8.352 27.188 -10.984 1 96.69 501 ASP B C 1
ATOM 8319 O O . ASP B 1 501 ? 9.461 26.891 -11.422 1 96.69 501 ASP B O 1
ATOM 8323 N N . ARG B 1 502 ? 7.309 27.422 -11.75 1 95.56 502 ARG B N 1
ATOM 8324 C CA . ARG B 1 502 ? 7.43 27.312 -13.203 1 95.56 502 ARG B CA 1
ATOM 8325 C C . ARG B 1 502 ? 8.305 28.422 -13.773 1 95.56 502 ARG B C 1
ATOM 8327 O O . ARG B 1 502 ? 9.078 28.188 -14.703 1 95.56 502 ARG B O 1
ATOM 8334 N N . TRP B 1 503 ? 8.086 29.625 -13.234 1 95.12 503 TRP B N 1
ATOM 8335 C CA . TRP B 1 503 ? 8.797 30.828 -13.672 1 95.12 503 TRP B CA 1
ATOM 8336 C C . TRP B 1 503 ? 9.391 31.562 -12.477 1 95.12 503 TRP B C 1
ATOM 8338 O O . TRP B 1 503 ? 8.953 32.656 -12.148 1 95.12 503 TRP B O 1
ATOM 8348 N N . PRO B 1 504 ? 10.453 30.953 -11.938 1 92.62 504 PRO B N 1
ATOM 8349 C CA . PRO B 1 504 ? 10.977 31.469 -10.672 1 92.62 504 PRO B CA 1
ATOM 8350 C C . PRO B 1 504 ? 11.43 32.906 -10.773 1 92.62 504 PRO B C 1
ATOM 8352 O O . PRO B 1 504 ? 11.445 33.625 -9.766 1 92.62 504 PRO B O 1
ATOM 8355 N N . SER B 1 505 ? 11.758 33.406 -11.938 1 92.06 505 SER B N 1
ATOM 8356 C CA . SER B 1 505 ? 12.195 34.781 -12.109 1 92.06 505 SER B CA 1
ATOM 8357 C C . SER B 1 505 ? 11 35.75 -12.164 1 92.06 505 SER B C 1
ATOM 8359 O O . SER B 1 505 ? 11.141 36.938 -11.906 1 92.06 505 SER B O 1
ATOM 8361 N N . LEU B 1 506 ? 9.805 35.219 -12.445 1 91.06 506 LEU B N 1
ATOM 8362 C CA . LEU B 1 506 ? 8.625 36.031 -12.641 1 91.06 506 LEU B CA 1
ATOM 8363 C C . LEU B 1 506 ? 7.727 36.031 -11.406 1 91.06 506 LEU B C 1
ATOM 8365 O O . LEU B 1 506 ? 7.199 37.062 -11 1 91.06 506 LEU B O 1
ATOM 8369 N N . ILE B 1 507 ? 7.535 34.844 -10.883 1 91.12 507 ILE B N 1
ATOM 8370 C CA . ILE B 1 507 ? 6.598 34.688 -9.773 1 91.12 507 ILE B CA 1
ATOM 8371 C C . ILE B 1 507 ? 7.102 33.625 -8.805 1 91.12 507 ILE B C 1
ATOM 8373 O O . ILE B 1 507 ? 7.484 32.531 -9.227 1 91.12 507 ILE B O 1
ATOM 8377 N N . GLN B 1 508 ? 7.172 34 -7.555 1 90.31 508 GLN B N 1
ATOM 8378 C CA . GLN B 1 508 ? 7.477 33.094 -6.441 1 90.31 508 GLN B CA 1
ATOM 8379 C C . GLN B 1 508 ? 6.516 33.312 -5.277 1 90.31 508 GLN B C 1
ATOM 8381 O O . GLN B 1 508 ? 5.922 34.375 -5.148 1 90.31 508 GLN B O 1
ATOM 8386 N N . THR B 1 509 ? 6.301 32.281 -4.539 1 88.88 509 THR B N 1
ATOM 8387 C CA . THR B 1 509 ? 5.422 32.406 -3.381 1 88.88 509 THR B CA 1
ATOM 8388 C C . THR B 1 509 ? 5.996 33.375 -2.367 1 88.88 509 THR B C 1
ATOM 8390 O O . THR B 1 509 ? 7.191 33.344 -2.064 1 88.88 509 THR B O 1
ATOM 8393 N N . SER B 1 510 ? 5.195 34.281 -1.929 1 88.75 510 SER B N 1
ATOM 8394 C CA . SER B 1 510 ? 5.531 35.219 -0.85 1 88.75 510 SER B CA 1
ATOM 8395 C C . SER B 1 510 ? 4.363 35.375 0.117 1 88.75 510 SER B C 1
ATOM 8397 O O . SER B 1 510 ? 3.217 35.094 -0.229 1 88.75 510 SER B O 1
ATOM 8399 N N . ILE B 1 511 ? 4.676 35.75 1.288 1 90.69 511 ILE B N 1
ATOM 8400 C CA . ILE B 1 511 ? 3.621 36.031 2.254 1 90.69 511 ILE B CA 1
ATOM 8401 C C . ILE B 1 511 ? 3.16 37.469 2.1 1 90.69 511 ILE B C 1
ATOM 8403 O O . ILE B 1 511 ? 3.949 38.406 2.279 1 90.69 511 ILE B O 1
ATOM 8407 N N . PRO B 1 512 ? 1.918 37.594 1.785 1 89.25 512 PRO B N 1
ATOM 8408 C CA . PRO B 1 512 ? 1.438 38.969 1.741 1 89.25 512 PRO B CA 1
ATOM 8409 C C . PRO B 1 512 ? 1.577 39.688 3.084 1 89.25 512 PRO B C 1
ATOM 8411 O O . PRO B 1 512 ? 1.406 39.062 4.137 1 89.25 512 PRO B O 1
ATOM 8414 N N . ARG B 1 513 ? 1.752 40.969 2.992 1 89.19 513 ARG B N 1
ATOM 8415 C CA . ARG B 1 513 ? 1.99 41.75 4.191 1 89.19 513 ARG B CA 1
ATOM 8416 C C . ARG B 1 513 ? 0.858 41.594 5.199 1 89.19 513 ARG B C 1
ATOM 8418 O O . ARG B 1 513 ? 1.098 41.531 6.406 1 89.19 513 ARG B O 1
ATOM 8425 N N . VAL B 1 514 ? -0.325 41.469 4.691 1 90.38 514 VAL B N 1
ATOM 8426 C CA . VAL B 1 514 ? -1.514 41.344 5.531 1 90.38 514 VAL B CA 1
ATOM 8427 C C . VAL B 1 514 ? -1.513 40.031 6.273 1 90.38 514 VAL B C 1
ATOM 8429 O O . VAL B 1 514 ? -2.184 39.875 7.297 1 90.38 514 VAL B O 1
ATOM 8432 N N . MET B 1 515 ? -0.652 39.125 5.824 1 91 515 MET B N 1
ATOM 8433 C CA . MET B 1 515 ? -0.597 37.781 6.418 1 91 515 MET B CA 1
ATOM 8434 C C . MET B 1 515 ? 0.752 37.562 7.086 1 91 515 MET B C 1
ATOM 8436 O O . MET B 1 515 ? 1.012 36.469 7.59 1 91 515 MET B O 1
ATOM 8440 N N . ASP B 1 516 ? 1.584 38.5 7.051 1 91.94 516 ASP B N 1
ATOM 8441 C CA . ASP B 1 516 ? 2.947 38.375 7.559 1 91.94 516 ASP B CA 1
ATOM 8442 C C . ASP B 1 516 ? 2.992 38.594 9.07 1 91.94 516 ASP B C 1
ATOM 8444 O O . ASP B 1 516 ? 2.355 39.5 9.594 1 91.94 516 ASP B O 1
ATOM 8448 N N . TYR B 1 517 ? 3.627 37.688 9.773 1 91.12 517 TYR B N 1
ATOM 8449 C CA . TYR B 1 517 ? 3.75 37.812 11.219 1 91.12 517 TYR B CA 1
ATOM 8450 C C . TYR B 1 517 ? 4.746 38.906 11.594 1 91.12 517 TYR B C 1
ATOM 8452 O O . TYR B 1 517 ? 5.797 39.031 10.969 1 91.12 517 TYR B O 1
ATOM 8460 N N . PRO B 1 518 ? 4.551 39.656 12.586 1 90.88 518 PRO B N 1
ATOM 8461 C CA . PRO B 1 518 ? 3.324 39.719 13.383 1 90.88 518 PRO B CA 1
ATOM 8462 C C . PRO B 1 518 ? 2.172 40.406 12.633 1 90.88 518 PRO B C 1
ATOM 8464 O O . PRO B 1 518 ? 2.379 41.406 11.938 1 90.88 518 PRO B O 1
ATOM 8467 N N . LEU B 1 519 ? 1.052 39.844 12.812 1 89.12 519 LEU B N 1
ATOM 8468 C CA . LEU B 1 519 ? -0.115 40.375 12.102 1 89.12 519 LEU B CA 1
ATOM 8469 C C . LEU B 1 519 ? -0.488 41.75 12.602 1 89.12 519 LEU B C 1
ATOM 8471 O O . LEU B 1 519 ? -0.454 42 13.812 1 89.12 519 LEU B O 1
ATOM 8475 N N . ARG B 1 520 ? -0.791 42.625 11.688 1 84.19 520 ARG B N 1
ATOM 8476 C CA . ARG B 1 520 ? -1.176 43.969 12.047 1 84.19 520 ARG B CA 1
ATOM 8477 C C . ARG B 1 520 ? -2.637 44.031 12.477 1 84.19 520 ARG B C 1
ATOM 8479 O O . ARG B 1 520 ? -2.982 44.75 13.422 1 84.19 520 ARG B O 1
ATOM 8486 N N . SER B 1 521 ? -3.459 43.375 11.727 1 86.31 521 SER B N 1
ATOM 8487 C CA . SER B 1 521 ? -4.895 43.344 12 1 86.31 521 SER B CA 1
ATOM 8488 C C . SER B 1 521 ? -5.512 42 11.641 1 86.31 521 SER B C 1
ATOM 8490 O O . SER B 1 521 ? -5.477 41.594 10.484 1 86.31 521 SER B O 1
ATOM 8492 N N . ILE B 1 522 ? -6.109 41.438 12.625 1 87 522 ILE B N 1
ATOM 8493 C CA . ILE B 1 522 ? -6.766 40.156 12.398 1 87 522 ILE B CA 1
ATOM 8494 C C . ILE B 1 522 ? -7.953 40.344 11.461 1 87 522 ILE B C 1
ATOM 8496 O O . ILE B 1 522 ? -8.25 39.469 10.641 1 87 522 ILE B O 1
ATOM 8500 N N . ALA B 1 523 ? -8.57 41.406 11.562 1 87.75 523 ALA B N 1
ATOM 8501 C CA . ALA B 1 523 ? -9.734 41.688 10.727 1 87.75 523 ALA B CA 1
ATOM 8502 C C . ALA B 1 523 ? -9.344 41.719 9.25 1 87.75 523 ALA B C 1
ATOM 8504 O O . ALA B 1 523 ? -10.023 41.125 8.406 1 87.75 523 ALA B O 1
ATOM 8505 N N . TYR B 1 524 ? -8.266 42.375 8.984 1 89.69 524 TYR B N 1
ATOM 8506 C CA . TYR B 1 524 ? -7.824 42.469 7.602 1 89.69 524 TYR B CA 1
ATOM 8507 C C . TYR B 1 524 ? -7.258 41.156 7.105 1 89.69 524 TYR B C 1
ATOM 8509 O O . TYR B 1 524 ? -7.449 40.781 5.945 1 89.69 524 TYR B O 1
ATOM 8517 N N . SER B 1 525 ? -6.531 40.531 8.008 1 92 525 SER B N 1
ATOM 8518 C CA . SER B 1 525 ? -6 39.219 7.637 1 92 525 SER B CA 1
ATOM 8519 C C . SER B 1 525 ? -7.117 38.219 7.316 1 92 525 SER B C 1
ATOM 8521 O O . SER B 1 525 ? -7.027 37.469 6.355 1 92 525 SER B O 1
ATOM 8523 N N . TRP B 1 526 ? -8.203 38.25 8.109 1 92.19 526 TRP B N 1
ATOM 8524 C CA . TRP B 1 526 ? -9.352 37.375 7.855 1 92.19 526 TRP B CA 1
ATOM 8525 C C . TRP B 1 526 ? -10.047 37.75 6.559 1 92.19 526 TRP B C 1
ATOM 8527 O O . TRP B 1 526 ? -10.43 36.875 5.773 1 92.19 526 TRP B O 1
ATOM 8537 N N . GLN B 1 527 ? -10.227 39.031 6.406 1 93 527 GLN B N 1
ATOM 8538 C CA . GLN B 1 527 ? -10.867 39.5 5.18 1 93 527 GLN B CA 1
ATOM 8539 C C . GLN B 1 527 ? -10.102 39.031 3.947 1 93 527 GLN B C 1
ATOM 8541 O O . GLN B 1 527 ? -10.703 38.594 2.957 1 93 527 GLN B O 1
ATOM 8546 N N . PHE B 1 528 ? -8.844 39.094 4.051 1 93.06 528 PHE B N 1
ATOM 8547 C CA . PHE B 1 528 ? -7.988 38.688 2.951 1 93.06 528 PHE B CA 1
ATOM 8548 C C . PHE B 1 528 ? -8.148 37.188 2.699 1 93.06 528 PHE B C 1
ATOM 8550 O O . PHE B 1 528 ? -8.398 36.75 1.569 1 93.06 528 PHE B O 1
ATOM 8557 N N . THR B 1 529 ? -8.016 36.406 3.746 1 94.06 529 THR B N 1
ATOM 8558 C CA . THR B 1 529 ? -8.031 34.938 3.615 1 94.06 529 THR B CA 1
ATOM 8559 C C . THR B 1 529 ? -9.414 34.438 3.197 1 94.06 529 THR B C 1
ATOM 8561 O O . THR B 1 529 ? -9.531 33.594 2.32 1 94.06 529 THR B O 1
ATOM 8564 N N . SER B 1 530 ? -10.469 34.969 3.826 1 95.25 530 SER B N 1
ATOM 8565 C CA . SER B 1 530 ? -11.828 34.562 3.471 1 95.25 530 SER B CA 1
ATOM 8566 C C . SER B 1 530 ? -12.18 35 2.049 1 95.25 530 SER B C 1
ATOM 8568 O O . SER B 1 530 ? -12.891 34.281 1.337 1 95.25 530 SER B O 1
ATOM 8570 N N . GLY B 1 531 ? -11.664 36.188 1.661 1 95 531 GLY B N 1
ATOM 8571 C CA . GLY B 1 531 ? -11.828 36.625 0.289 1 95 531 GLY B CA 1
ATOM 8572 C C . GLY B 1 531 ? -11.156 35.719 -0.723 1 95 531 GLY B C 1
ATOM 8573 O O . GLY B 1 531 ? -11.719 35.469 -1.789 1 95 531 GLY B O 1
ATOM 8574 N N . LEU B 1 532 ? -9.961 35.312 -0.338 1 94.06 532 LEU B N 1
ATOM 8575 C CA . LEU B 1 532 ? -9.234 34.375 -1.197 1 94.06 532 LEU B CA 1
ATOM 8576 C C . LEU B 1 532 ? -10.016 33.094 -1.384 1 94.06 532 LEU B C 1
ATOM 8578 O O . LEU B 1 532 ? -10.164 32.594 -2.508 1 94.06 532 LEU B O 1
ATOM 8582 N N . ILE B 1 533 ? -10.57 32.5 -0.362 1 96.25 533 ILE B N 1
ATOM 8583 C CA . ILE B 1 533 ? -11.32 31.25 -0.393 1 96.25 533 ILE B CA 1
ATOM 8584 C C . ILE B 1 533 ? -12.578 31.422 -1.25 1 96.25 533 ILE B C 1
ATOM 8586 O O . ILE B 1 533 ? -12.883 30.578 -2.088 1 96.25 533 ILE B O 1
ATOM 8590 N N . ARG B 1 534 ? -13.211 32.562 -1.059 1 95.88 534 ARG B N 1
ATOM 8591 C CA . ARG B 1 534 ? -14.414 32.844 -1.837 1 95.88 534 ARG B CA 1
ATOM 8592 C C . ARG B 1 534 ? -14.086 33 -3.314 1 95.88 534 ARG B C 1
ATOM 8594 O O . ARG B 1 534 ? -14.797 32.5 -4.184 1 95.88 534 ARG B O 1
ATOM 8601 N N . PHE B 1 535 ? -13.047 33.719 -3.512 1 94.62 535 PHE B N 1
ATOM 8602 C CA . PHE B 1 535 ? -12.641 34 -4.887 1 94.62 535 PHE B CA 1
ATOM 8603 C C . PHE B 1 535 ? -12.352 32.688 -5.633 1 94.62 535 PHE B C 1
ATOM 8605 O O . PHE B 1 535 ? -12.766 32.531 -6.781 1 94.62 535 PHE B O 1
ATOM 8612 N N . VAL B 1 536 ? -11.711 31.766 -4.969 1 94.19 536 VAL B N 1
ATOM 8613 C CA . VAL B 1 536 ? -11.227 30.562 -5.645 1 94.19 536 VAL B CA 1
ATOM 8614 C C . VAL B 1 536 ? -12.312 29.5 -5.656 1 94.19 536 VAL B C 1
ATOM 8616 O O . VAL B 1 536 ? -12.477 28.781 -6.641 1 94.19 536 VAL B O 1
ATOM 8619 N N . TYR B 1 537 ? -13.219 29.375 -4.613 1 95.06 537 TYR B N 1
ATOM 8620 C CA . TYR B 1 537 ? -13.961 28.141 -4.453 1 95.06 537 TYR B CA 1
ATOM 8621 C C . TYR B 1 537 ? -15.461 28.406 -4.359 1 95.06 537 TYR B C 1
ATOM 8623 O O . TYR B 1 537 ? -16.266 27.469 -4.336 1 95.06 537 TYR B O 1
ATOM 8631 N N . ALA B 1 538 ? -15.828 29.672 -4.305 1 95.12 538 ALA B N 1
ATOM 8632 C CA . ALA B 1 538 ? -17.25 29.953 -4.156 1 95.12 538 ALA B CA 1
ATOM 8633 C C . ALA B 1 538 ? -18.031 29.469 -5.367 1 95.12 538 ALA B C 1
ATOM 8635 O O . ALA B 1 538 ? -17.484 29.328 -6.461 1 95.12 538 ALA B O 1
ATOM 8636 N N . HIS B 1 539 ? -19.281 29.219 -4.992 1 91.12 539 HIS B N 1
ATOM 8637 C CA . HIS B 1 539 ? -20.188 28.812 -6.07 1 91.12 539 HIS B CA 1
ATOM 8638 C C . HIS B 1 539 ? -20.656 30.016 -6.871 1 91.12 539 HIS B C 1
ATOM 8640 O O . HIS B 1 539 ? -21.219 30.969 -6.305 1 91.12 539 HIS B O 1
ATOM 8646 N N . GLY B 1 540 ? -20.469 30.094 -8.156 1 89.12 540 GLY B N 1
ATOM 8647 C CA . GLY B 1 540 ? -20.969 31.156 -9.023 1 89.12 540 GLY B CA 1
ATOM 8648 C C . GLY B 1 540 ? -20 32.312 -9.188 1 89.12 540 GLY B C 1
ATOM 8649 O O . GLY B 1 540 ? -19.25 32.625 -8.266 1 89.12 540 GLY B O 1
ATOM 8650 N N . TRP B 1 541 ? -20.062 32.938 -10.211 1 89.62 541 TRP B N 1
ATOM 8651 C CA . TRP B 1 541 ? -19.094 33.969 -10.586 1 89.62 541 TRP B CA 1
ATOM 8652 C C . TRP B 1 541 ? -19.297 35.219 -9.766 1 89.62 541 TRP B C 1
ATOM 8654 O O . TRP B 1 541 ? -18.328 35.938 -9.445 1 89.62 541 TRP B O 1
ATOM 8664 N N . ARG B 1 542 ? -20.484 35.562 -9.359 1 91.75 542 ARG B N 1
ATOM 8665 C CA . ARG B 1 542 ? -20.734 36.781 -8.578 1 91.75 542 ARG B CA 1
ATOM 8666 C C . ARG B 1 542 ? -20.062 36.688 -7.207 1 91.75 542 ARG B C 1
ATOM 8668 O O . ARG B 1 542 ? -19.453 37.656 -6.75 1 91.75 542 ARG B O 1
ATOM 8675 N N . ALA B 1 543 ? -20.234 35.5 -6.613 1 90.25 543 ALA B N 1
ATOM 8676 C CA . ALA B 1 543 ? -19.609 35.281 -5.312 1 90.25 543 ALA B CA 1
ATOM 8677 C C . ALA B 1 543 ? -18.094 35.312 -5.43 1 90.25 543 ALA B C 1
ATOM 8679 O O . ALA B 1 543 ? -17.406 35.844 -4.547 1 90.25 543 ALA B O 1
ATOM 8680 N N . ARG B 1 544 ? -17.531 34.844 -6.434 1 92.06 544 ARG B N 1
ATOM 8681 C CA . ARG B 1 544 ? -16.078 34.844 -6.656 1 92.06 544 ARG B CA 1
ATOM 8682 C C . ARG B 1 544 ? -15.555 36.25 -6.855 1 92.06 544 ARG B C 1
ATOM 8684 O O . ARG B 1 544 ? -14.508 36.625 -6.312 1 92.06 544 ARG B O 1
ATOM 8691 N N . ILE B 1 545 ? -16.312 37.031 -7.594 1 92.5 545 ILE B N 1
ATOM 8692 C CA . ILE B 1 545 ? -15.922 38.406 -7.832 1 92.5 545 ILE B CA 1
ATOM 8693 C C . ILE B 1 545 ? -15.953 39.188 -6.523 1 92.5 545 ILE B C 1
ATOM 8695 O O . ILE B 1 545 ? -15.055 39.969 -6.246 1 92.5 545 ILE B O 1
ATOM 8699 N N . ARG B 1 546 ? -16.953 38.969 -5.723 1 89.94 546 ARG B N 1
ATOM 8700 C CA . ARG B 1 546 ? -17.031 39.594 -4.406 1 89.94 546 ARG B CA 1
ATOM 8701 C C . ARG B 1 546 ? -15.82 39.219 -3.551 1 89.94 546 ARG B C 1
ATOM 8703 O O . ARG B 1 546 ? -15.289 40.031 -2.812 1 89.94 546 ARG B O 1
ATOM 8710 N N . GLY B 1 547 ? -15.547 37.969 -3.664 1 89.94 547 GLY B N 1
ATOM 8711 C CA . GLY B 1 547 ? -14.344 37.531 -2.979 1 89.94 547 GLY B CA 1
ATOM 8712 C C . GLY B 1 547 ? -13.086 38.25 -3.441 1 89.94 547 GLY B C 1
ATOM 8713 O O . GLY B 1 547 ? -12.258 38.625 -2.623 1 89.94 547 GLY B O 1
ATOM 8714 N N . LEU B 1 548 ? -12.953 38.406 -4.703 1 90.62 548 LEU B N 1
ATOM 8715 C CA . LEU B 1 548 ? -11.797 39.062 -5.281 1 90.62 548 LEU B CA 1
ATOM 8716 C C . LEU B 1 548 ? -11.719 40.531 -4.809 1 90.62 548 LEU B C 1
ATOM 8718 O O . LEU B 1 548 ? -10.641 41 -4.465 1 90.62 548 LEU B O 1
ATOM 8722 N N . ILE B 1 549 ? -12.828 41.156 -4.777 1 90.94 549 ILE B N 1
ATOM 8723 C CA . ILE B 1 549 ? -12.891 42.531 -4.34 1 90.94 549 ILE B CA 1
ATOM 8724 C C . ILE B 1 549 ? -12.461 42.656 -2.875 1 90.94 549 ILE B C 1
ATOM 8726 O O . ILE B 1 549 ? -11.656 43.5 -2.514 1 90.94 549 ILE B O 1
ATOM 8730 N N . SER B 1 550 ? -13.023 41.75 -2.141 1 88.31 550 SER B N 1
ATOM 8731 C CA . SER B 1 550 ? -12.672 41.719 -0.725 1 88.31 550 SER B CA 1
ATOM 8732 C C . SER B 1 550 ? -11.18 41.469 -0.531 1 88.31 550 SER B C 1
ATOM 8734 O O . SER B 1 550 ? -10.555 42.094 0.343 1 88.31 550 SER B O 1
ATOM 8736 N N . LEU B 1 551 ? -10.695 40.625 -1.269 1 88.62 551 LEU B N 1
ATOM 8737 C CA . LEU B 1 551 ? -9.281 40.25 -1.234 1 88.62 551 LEU B CA 1
ATOM 8738 C C . LEU B 1 551 ? -8.398 41.438 -1.579 1 88.62 551 LEU B C 1
ATOM 8740 O O . LEU B 1 551 ? -7.414 41.719 -0.888 1 88.62 551 LEU B O 1
ATOM 8744 N N . ILE B 1 552 ? -8.727 42.156 -2.574 1 88.5 552 ILE B N 1
ATOM 8745 C CA . ILE B 1 552 ? -7.949 43.312 -3.045 1 88.5 552 ILE B CA 1
ATOM 8746 C C . ILE B 1 552 ? -8.008 44.406 -2.01 1 88.5 552 ILE B C 1
ATOM 8748 O O . ILE B 1 552 ? -6.988 45.062 -1.713 1 88.5 552 ILE B O 1
ATOM 8752 N N . GLN B 1 553 ? -9.125 44.625 -1.444 1 87.75 553 GLN B N 1
ATOM 8753 C CA . GLN B 1 553 ? -9.297 45.656 -0.437 1 87.75 553 GLN B CA 1
ATOM 8754 C C . GLN B 1 553 ? -8.453 45.375 0.803 1 87.75 553 GLN B C 1
ATOM 8756 O O . GLN B 1 553 ? -7.801 46.281 1.338 1 87.75 553 GLN B O 1
ATOM 8761 N N . ALA B 1 554 ? -8.508 44.188 1.149 1 84.94 554 ALA B N 1
ATOM 8762 C CA . ALA B 1 554 ? -7.738 43.781 2.326 1 84.94 554 ALA B CA 1
ATOM 8763 C C . ALA B 1 554 ? -6.238 43.875 2.059 1 84.94 554 ALA B C 1
ATOM 8765 O O . ALA B 1 554 ? -5.473 44.281 2.938 1 84.94 554 ALA B O 1
ATOM 8766 N N . ALA B 1 555 ? -5.812 43.531 0.912 1 85.75 555 ALA B N 1
ATOM 8767 C CA . ALA B 1 555 ? -4.398 43.594 0.54 1 85.75 555 ALA B CA 1
ATOM 8768 C C . ALA B 1 555 ? -3.891 45.031 0.514 1 85.75 555 ALA B C 1
ATOM 8770 O O . ALA B 1 555 ? -2.74 45.281 0.873 1 85.75 555 ALA B O 1
ATOM 8771 N N . ARG B 1 556 ? -4.707 45.938 0.144 1 82.31 556 ARG B N 1
ATOM 8772 C CA . ARG B 1 556 ? -4.34 47.344 0.044 1 82.31 556 ARG B CA 1
ATOM 8773 C C . ARG B 1 556 ? -4.242 47.969 1.426 1 82.31 556 ARG B C 1
ATOM 8775 O O . ARG B 1 556 ? -3.363 48.812 1.672 1 82.31 556 ARG B O 1
ATOM 8782 N N . THR B 1 557 ? -5.074 47.594 2.254 1 73.31 557 THR B N 1
ATOM 8783 C CA . THR B 1 557 ? -5.09 48.156 3.594 1 73.31 557 THR B CA 1
ATOM 8784 C C . THR B 1 557 ? -3.924 47.625 4.422 1 73.31 557 THR B C 1
ATOM 8786 O O . THR B 1 557 ? -3.406 48.312 5.297 1 73.31 557 THR B O 1
ATOM 8789 N N . GLY B 1 558 ? -3.648 46.406 4.168 1 64.88 558 GLY B N 1
ATOM 8790 C CA . GLY B 1 558 ? -2.518 45.844 4.879 1 64.88 558 GLY B CA 1
ATOM 8791 C C . GLY B 1 558 ? -1.191 46.469 4.496 1 64.88 558 GLY B C 1
ATOM 8792 O O . GLY B 1 558 ? -0.242 46.438 5.281 1 64.88 558 GLY B O 1
ATOM 8793 N N . LYS B 1 559 ? -1.039 47.031 3.305 1 60.81 559 LYS B N 1
ATOM 8794 C CA . LYS B 1 559 ? 0.152 47.75 2.848 1 60.81 559 LYS B CA 1
ATOM 8795 C C . LYS B 1 559 ? 0.261 49.125 3.51 1 60.81 559 LYS B C 1
ATOM 8797 O O . LYS B 1 559 ? 1.362 49.656 3.67 1 60.81 559 LYS B O 1
ATOM 8802 N N . ALA B 1 560 ? -0.87 49.781 4.109 1 49.47 560 ALA B N 1
ATOM 8803 C CA . ALA B 1 560 ? -0.843 51.125 4.723 1 49.47 560 ALA B CA 1
ATOM 8804 C C . ALA B 1 560 ? -0.507 51.031 6.211 1 49.47 560 ALA B C 1
ATOM 8806 O O . ALA B 1 560 ? -0.895 50.062 6.883 1 49.47 560 ALA B O 1
#

pLDDT: mean 95.36, std 5.87, range [49.47, 98.94]

Nearest PDB structures (foldseek):
  5j77-assembly1_A  TM=9.443E-01  e=1.703E-40  Thermoplasma acidophilum DSM 1728
  5izd-assembly2_H  TM=9.378E-01  e=1.802E-40  Thermoplasma acidophilum
  6o4b-assembly2_G  TM=9.301E-01  e=1.243E-36  Homo sapiens
  6o4g-assembly2_H  TM=9.361E-01  e=7.618E-36  Homo sapiens
  6rts-assembly1_A  TM=9.204E-01  e=2.804E-35  Streptomyces clavuligerus

Solvent-accessible surface area (backbone atoms only — not comparable to full-atom values): 55551 Å² total; per-residue (Å²): 108,57,88,80,65,80,60,60,68,33,74,74,64,47,52,56,40,42,80,82,37,64,84,56,43,54,92,84,65,60,87,93,62,57,62,40,31,31,39,19,22,29,36,11,31,49,72,50,49,41,78,40,44,48,49,67,53,47,47,51,44,52,50,42,9,45,60,33,14,66,59,49,50,71,57,51,70,67,60,46,42,50,50,48,51,50,50,43,39,50,47,60,76,39,41,66,64,51,20,38,34,53,20,45,40,31,9,32,24,49,62,42,32,40,62,66,17,50,48,35,45,49,38,42,47,49,40,44,67,74,44,41,61,72,61,47,46,69,41,79,46,72,67,50,81,92,43,63,57,43,42,40,33,39,34,53,39,47,62,39,23,32,34,36,38,27,42,52,74,39,42,62,30,49,48,48,52,57,48,53,43,33,46,66,42,23,22,5,32,40,35,33,48,31,66,65,31,49,70,44,38,52,54,56,49,48,51,51,30,52,45,32,42,75,73,72,42,62,37,44,25,56,32,80,44,45,44,58,78,90,39,45,51,50,57,50,54,32,82,70,39,53,32,37,40,38,38,44,49,49,71,58,48,41,52,46,57,52,38,15,42,79,61,52,33,53,68,30,31,36,30,40,28,60,15,32,34,38,37,40,76,83,41,64,56,83,77,44,46,64,57,53,50,45,37,18,34,49,52,32,10,45,40,76,67,28,39,44,27,39,36,28,31,56,90,49,35,66,62,51,52,50,51,50,48,55,50,41,73,60,51,44,70,38,66,74,66,66,39,62,22,26,16,38,72,56,60,84,56,49,66,59,51,36,49,42,52,46,52,39,40,74,72,65,20,45,74,45,71,54,42,74,51,69,44,86,49,83,69,27,44,39,18,24,36,63,42,51,20,40,38,33,63,47,53,84,84,41,64,67,66,62,48,66,71,64,36,31,42,40,35,34,26,63,31,89,48,71,69,52,44,51,47,60,59,46,67,41,68,35,9,23,37,37,24,29,31,44,75,45,64,69,58,29,50,59,53,55,73,71,51,63,40,8,31,33,22,41,58,48,73,66,55,66,64,63,34,42,55,38,60,42,37,18,28,58,54,1,24,37,56,38,70,24,19,59,59,16,42,48,68,51,30,44,68,21,31,41,35,36,52,68,43,64,91,80,48,70,83,75,73,52,65,34,69,29,83,61,56,85,42,48,68,42,29,43,40,26,52,54,11,48,48,23,37,75,59,36,69,56,68,67,47,15,49,52,12,45,52,40,23,51,54,23,53,55,53,41,74,100,106,56,91,80,64,80,60,59,70,34,75,76,64,47,52,57,39,42,79,81,38,64,85,55,43,54,93,85,66,62,88,94,62,55,63,39,31,32,40,19,23,31,36,11,31,48,71,48,48,40,80,40,44,47,49,67,54,48,48,51,44,51,50,42,8,44,58,33,14,68,60,50,50,71,58,52,69,68,59,45,42,50,51,49,52,52,49,44,39,48,46,60,75,39,42,64,62,51,19,36,36,51,20,46,39,31,10,31,25,53,61,43,31,41,62,67,18,52,49,36,44,48,38,43,48,48,40,43,67,73,43,41,61,71,62,47,47,68,40,79,47,71,68,51,80,94,43,64,60,44,42,40,32,37,35,51,39,47,62,40,23,30,33,35,38,26,42,53,74,40,42,62,31,48,49,47,52,58,49,53,46,33,47,67,42,24,22,5,31,41,35,32,47,32,66,66,30,49,70,42,40,52,54,55,50,46,53,52,30,51,46,31,43,74,71,73,43,62,38,44,24,57,32,81,43,43,46,57,79,89,39,46,52,50,60,51,55,32,83,72,39,54,32,38,41,37,37,43,50,49,71,59,48,41,53,47,56,51,38,15,44,78,61,50,32,50,67,32,31,36,31,40,28,61,14,33,33,38,38,40,75,82,40,65,56,83,78,45,44,65,56,53,50,44,36,18,35,48,54,33,11,44,39,76,66,26,39,45,28,38,36,28,30,56,92,49,36,65,61,50,51,49,52,51,48,55,50,41,72,60,50,44,71,38,69,79,74,65,42,61,23,25,16,39,71,55,62,85,56,48,66,59,50,35,48,42,52,48,52,39,39,74,72,64,21,46,74,45,71,53,41,72,48,69,44,86,50,82,69,26,44,37,18,26,35,61,41,52,20,41,36,33,61,47,53,86,86,39,64,68,67,63,48,67,71,66,36,31,42,40,35,34,24,64,31,88,48,71,69,51,45,52,47,61,60,47,68,41,67,34,8,22,36,37,24,27,30,43,75,46,66,69,59,29,50,60,53,53,72,70,51,63,40,8,32,33,23,42,59,47,73,67,56,66,61,63,33,42,55,39,60,42,36,17,29,58,54,2,24,36,56,38,69,23,20,58,59,17,44,49,68,52,31,46,67,21,31,40,36,36,52,68,43,64,91,80,48,69,83,72,72,50,64,36,68,29,84,60,56,86,42,49,67,41,30,43,40,25,52,56,11,46,48,24,36,74,57,35,69,55,68,69,48,15,49,52,11,46,51,40,24,52,52,21,52,54,54,41,75,102

Secondary structure (DSSP, 8-state):
--TT---PBPSS--TTHHHH-GGGS-SSPPTT--EEEEE-TTT-BEEEEEEPP-HHHHHHHHHHHHHHHHHHTT--HHHHHHHHHHHHHHHHHTHHHHHHHHHHTT---HHHHIIIIIHHHHHHHHHIIIIIHHHHS-EEE---STTTTEEEEEEEEE-SEEEEE--SSSHHHHHHHHHHHHHHTT-EEEEE--GGGHHHHHHHHHHHHHHHHHTTS-GGGEEEE---GGGTHHHHT-TT---EEEES-HHHHHHHHHHHGGGT--EEEE-----EEEE-TT--HHHHHHHHHHHHHGGGG--TTS--EEEEEHHHHHHHHHHHHHHHHHPPB-SSSS-SB---S-STTHHHHHHHHHHHHHTT-EEE--SEE--SSGGGTTS-EE--EEEES--TTSGGGTS---SSEEEEEEESSHHHHHHHHHTSS--SEEEEE-S-HHHHHHHHTT--SSEEEESSSSGGGT-TTS----SGGGEES--SHHHHHHTTEEEEEEEEESSTTT------GGGSSSPS-HHHHHHHHHHHHHHHH-SSHHHHHHHHHHHHHHHHHHH-/--TT---PBPSS--TTHHHH-GGGS-SSPPTT--EEEEE-TTT-BEEEEEEPP-HHHHHHHHHHHHHHHHHHTT--HHHHHHHHHHHHHHHHHTHHHHHHHHHHTT---HHHHIIIIIHHHHHHHHHIIIIIHHHHS-EEE---STTTTEEEEEEEEE-SEEEEE--SSSHHHHHHHHHHHHHHTT-EEEEE--GGGHHHHHHHHHHHHHHHHHTTS-GGGEEEE---GGGTHHHHT-TT---EEEES-HHHHHHHHHHHGGGT--EEEE-----EEEE-TT--HHHHHHHHHHHHHGGGG--TTS--EEEEEHHHHHHHHHHHHHHHHHPPB-SSSS-SB---S-STTHHHHHHHHHHHHHTT-EEE--SEE--SSGGGTTS-EE--EEEES--TTSGGGTS---SSEEEEEEESSHHHHHHHHHTSS--SEEEEE-S-HHHHHHHHTT--SSEEEESSSSGGGT-TTS----SGGGEES--SHHHHHHTTEEEEEEEEESSTTT------GGGSSSPS-HHHHHHHHHHHHHHHH-SSHHHHHHHHHHHHHHHHHHH-

=== Feature glossary ===
A reading guide for the features in this record.

Start from the sequence.

  · Sequence gives the chain of amino acids in standard one-letter code (A=alanine, C=cysteine, …, Y=tyrosine), read N→C. It is the only feature that is directly encoded by the gene; all structural features are derived from the folded form of this sequence.

Fold it, and you get atomic coordinates and the backbone conformation that goes with them.

  · The mmCIF table is the protein's shape written out atom by atom. For each backbone N, Cα, C, and carbonyl O, it records an (x, y, z) coordinate triple in Å plus the residue type, chain letter, and residue number.

  · Backbone dihedral angles. Every residue except chain termini has a φ (preceding-C → N → Cα → C) and a ψ (N → Cα → C → next-N). They are reported in degrees following the IUPAC sign convention. Secondary structure is essentially a statement about which (φ, ψ) basin each residue occupies.

  · DSSP 8-state secondary structure assigns each residue one of H (α-helix), G (3₁₀-helix), I (π-helix), E (extended β-strand), B (isolated β-bridge), T (hydrogen-bonded turn), S (bend), or '-' (coil). The assignment is computed from backbone hydrogen-bond geometry via the Kabsch–Sander algorithm.

  · P-SEA three-state annotation labels each residue as helix, strand, or coil based purely on the geometry of the Cα trace. It serves as a fallback when the full backbone (and thus DSSP) is unavailable.

Summarize the fold with a handful of shape descriptors and a per-residue structural alphabet.

  · Radius of gyration (Rg) is the root-mean-square distance of Cα atoms from their centroid — a single number for overall size and compactness. A globular domain of N residues has Rg ≈ 2.2·N^0.38 Å; an extended or disordered chain has a much larger Rg. The Cα contact count is the number of residue pairs whose Cα atoms are within 8 Å and are more than four positions apart in sequence — a standard proxy for tertiary packing density. The bounding box is the smallest axis-aligned box enclosing all Cα atoms.

  · Foldseek's 3Di representation compresses backbone geometry into a per-residue letter drawn from a learned twenty-state alphabet. It captures the tertiary interaction pattern around each residue — which residues are packed against it in space, regardless of where they are in sequence.

  · Accessible surface area quantifies burial. A residue with SASA near zero is packed into the hydrophobic core; one with SASA >100 Å² sits on the surface. Computed here via the Shrake–Rupley numerical algorithm with a 1.4 Å probe.

Ask how reliable the model is.

  · For AlphaFold models, the B-factor field carries pLDDT — the model's own estimate of local accuracy on a 0–100 scale. Regions with pLDDT<50 should be treated as essentially unmodeled; they often correspond to intrinsically disordered segments.

  · For experimental (PDB) structures, the B-factor (temperature factor) quantifies the positional spread of each atom in the crystal — a combination of thermal vibration and static disorder — in units of Å². High B-factors mark flexible loops or poorly resolved regions; low B-factors mark the rigid, well-ordered core.

  · PAE(i, j) answers: if I align the predicted and true structures on residue i, how far off (in Å) do I expect residue j to be? A block-diagonal PAE matrix with low values on the blocks and high values off-diagonal is the signature of a multi-domain protein with confidently predicted domains but uncertain inter-domain orientation.

Place it in context: what it resembles, what it is annotated as, and how it looks.

  · Structural nearest neighbors (via Foldseek easy-search vs the PDB). Reported per hit: target PDB id, E-value, and alignment TM-score. A TM-score above ~0.5 is the conventional threshold for 'same fold'.

  · Functional annotations link the protein to curated databases. InterPro entries identify conserved domains and families by matching the sequence against member-database signatures (Pfam, PROSITE, CDD, …). Gene Ontology (GO) terms describe molecular function, biological process, and cellular component in a controlled vocabulary. CATH places the structure in a hierarchical fold classification (Class/Architecture/Topology/Homologous-superfamily). The organism is the source species.

  · Plot images: a contact map (which residues are close in 3D, as an N×N binary image), a Ramachandran scatter (backbone torsion angles, revealing secondary-structure composition at a glance), and — for AlphaFold structures — a PAE heatmap (pairwise prediction confidence).

  · Structure images are PyMOL renders from six orthogonal camera directions. Cartoon representation draws helices as coils and strands as arrows; sticks shows the backbone as bonds; surface shows the solvent-excluded envelope. Rainbow coloring maps sequence position to hue (blue→red, N→C); chain coloring assigns a distinct color per polypeptide.